Protein 1X22 (pdb70)

Solvent-accessible surface area: 4316 Å² total; per-residue (Å²): 112,198,131,91,89,162,56,120,135,154,48,48,54,52,121,34,128,34,122,166,50,124,92,112,55,61,56,62,108,72,60,130,66,163,62,106,125,153,70,129,206,197

Organism: Spodoptera litura (NCBI:txid69820)

Sequence (42 aa):
GKIPVKAIKKAGAAIGKGLRAINIASTAHDVYSFFKPKHKKKGKIPVKAIKKAGAAIGKGLRAINIASTAHDVYSFFKPKHKKKGKIPVKAIKKAGAAIGKGLRAINIASTAHDVYSFFKPKHKKKGKIPVKAIKKAGAAIGKGLRAINIASTAHDVYSFFKPKHKKKGKIPVKAIKKAGAAIGKGLRAINIASTAHDVYSFFKPKHKKKGKIPVKAIKKAGAAIGKGLRAINIASTAHDVYSFFKPKHKKKGKIPVKAIKKAGAAIGKGLRAINIASTAHDVYSFFKPKHKKKGKIPVKAIKKAGAAIGKGLRAINIASTAHDVYSFFKPKHKKKGKIPVKAIKKAGAAIGKGLRAINIASTAHDVYSFFKPKHKKKGKIPVKAIKKAGAAIGKGLRAINIASTAHDVYSFFKPKHKKKGKIPVKAIKKAGAAIGKGLRAINIASTAHDVYSFFKPKHKKKGKIPVKAIKKAGAAIGKGLRAINIASTAHDVYSFFKPKHKKKGKIPVKAIKKAGAAIGKGLRAINIASTAHDVYSFFKPKHKKKGKIPVKAIKKAGAAIGKGLRAINIASTAHDVYSFFKPKHKKKGKIPVKAIKKAGAAIGKGLRAINIASTAHDVYSFFKPKHKKKGKIPVKAIKKAGAAIGKGLRAINIASTAHDVYSFFKPKHKKKGKIPVKAIKKAGAAIGKGLRAINIASTAHDVYSFFKPKHKKKGKIPVKAIKKAGAAIGKGLRAINIASTAHDVYSFFKPKHKKKGKIPVKAIKKAGAAIGKGLRAINIASTAHDVYSFFKPKHKKKGKIPVKAIKKAGAAIGKGLRAINIASTAHDVYSFFKPKHKKK

Secondary structure (DSSP, 8-state):
--S-HHHHHHHHHHHHHHHHHHHHHHHHHHHHHHHTTS----

Radius of gyration: 17.51 Å; Cα contacts (8 Å, |Δi|>4): 0; chains: 1; bounding box: 55×18×18 Å

Structure (mmCIF, N/CA/C/O backbone):
data_1X22
#
_entry.id   1X22
#
loop_
_atom_site.group_PDB
_atom_site.id
_atom_site.type_symbol
_atom_site.label_atom_id
_atom_site.label_alt_id
_atom_site.label_comp_id
_atom_site.label_asym_id
_atom_site.label_entity_id
_atom_site.label_seq_id
_atom_site.pdbx_PDB_ins_code
_atom_site.Cartn_x
_atom_site.Cartn_y
_atom_site.Cartn_z
_atom_site.occupancy
_atom_site.B_iso_or_equiv
_atom_site.auth_seq_id
_atom_site.auth_comp_id
_atom_site.auth_asym_id
_atom_site.auth_atom_id
_atom_site.pdbx_PDB_model_num
ATOM 1 N N . GLY A 1 1 ? -25.403 -1.963 13.841 1.00 0.00 1 GLY A N 1
ATOM 2 C CA . GLY A 1 1 ? -26.628 -1.915 12.995 1.00 0.00 1 GLY A CA 1
ATOM 3 C C . GLY A 1 1 ? -26.326 -1.526 11.561 1.00 0.00 1 GLY A C 1
ATOM 4 O O . GLY A 1 1 ? -25.739 -2.305 10.811 1.00 0.00 1 GLY A O 1
ATOM 10 N N . LYS A 1 2 ? -26.726 -0.317 11.180 1.00 0.00 2 LYS A N 1
ATOM 11 C CA . LYS A 1 2 ? -26.494 0.173 9.826 1.00 0.00 2 LYS A CA 1
ATOM 12 C C . LYS A 1 2 ? -25.482 1.313 9.827 1.00 0.00 2 LYS A C 1
ATOM 13 O O . LYS A 1 2 ? -25.820 2.456 9.520 1.00 0.00 2 LYS A O 1
ATOM 32 N N . ILE A 1 3 ? -24.239 0.996 10.175 1.00 0.00 3 ILE A N 1
ATOM 33 C CA . ILE A 1 3 ? -23.180 1.995 10.217 1.00 0.00 3 ILE A CA 1
ATOM 34 C C . ILE A 1 3 ? -22.013 1.598 9.316 1.00 0.00 3 ILE A C 1
ATOM 35 O O . ILE A 1 3 ? -21.482 0.493 9.421 1.00 0.00 3 ILE A O 1
ATOM 51 N N . PRO A 1 4 ? -21.597 2.507 8.423 1.00 0.00 4 PRO A N 1
ATOM 52 C CA . PRO A 1 4 ? -20.486 2.262 7.503 1.00 0.00 4 PRO A CA 1
ATOM 53 C C . PRO A 1 4 ? -19.318 1.562 8.182 1.00 0.00 4 PRO A C 1
ATOM 54 O O . PRO A 1 4 ? -18.421 2.208 8.724 1.00 0.00 4 PRO A O 1
ATOM 65 N N . VAL A 1 5 ? -19.335 0.234 8.147 1.00 0.00 5 VAL A N 1
ATOM 66 C CA . VAL A 1 5 ? -18.276 -0.556 8.758 1.00 0.00 5 VAL A CA 1
ATOM 67 C C . VAL A 1 5 ? -17.013 -0.497 7.913 1.00 0.00 5 VAL A C 1
ATOM 68 O O . VAL A 1 5 ? -15.905 -0.386 8.438 1.00 0.00 5 VAL A O 1
ATOM 81 N N . LYS A 1 6 ? -17.192 -0.553 6.602 1.00 0.00 6 LYS A N 1
ATOM 82 C CA . LYS A 1 6 ? -16.065 -0.486 5.684 1.00 0.00 6 LYS A CA 1
ATOM 83 C C . LYS A 1 6 ? -15.489 0.924 5.672 1.00 0.00 6 LYS A C 1
ATOM 84 O O . LYS A 1 6 ? -14.409 1.162 5.131 1.00 0.00 6 LYS A O 1
ATOM 103 N N . ALA A 1 7 ? -16.215 1.855 6.288 1.00 0.00 7 ALA A N 1
ATOM 104 C CA . ALA A 1 7 ? -15.772 3.240 6.364 1.00 0.00 7 ALA A CA 1
ATOM 105 C C . ALA A 1 7 ? -14.949 3.457 7.621 1.00 0.00 7 ALA A C 1
ATOM 106 O O . ALA A 1 7 ? -13.904 4.106 7.593 1.00 0.00 7 ALA A O 1
ATOM 113 N N . ILE A 1 8 ? -15.425 2.891 8.723 1.00 0.00 8 ILE A N 1
ATOM 114 C CA . ILE A 1 8 ? -14.732 3.001 9.995 1.00 0.00 8 ILE A CA 1
ATOM 115 C C . ILE A 1 8 ? -13.400 2.272 9.929 1.00 0.00 8 ILE A C 1
ATOM 116 O O . ILE A 1 8 ? -12.425 2.673 10.565 1.00 0.00 8 ILE A O 1
ATOM 132 N N . LYS A 1 9 ? -13.362 1.207 9.134 1.00 0.00 9 LYS A N 1
ATOM 133 C CA . LYS A 1 9 ? -12.145 0.430 8.960 1.00 0.00 9 LYS A CA 1
ATOM 134 C C . LYS A 1 9 ? -11.165 1.201 8.090 1.00 0.00 9 LYS A C 1
ATOM 135 O O . LYS A 1 9 ? -10.025 1.461 8.485 1.00 0.00 9 LYS A O 1
ATOM 154 N N . LYS A 1 10 ? -11.624 1.586 6.906 1.00 0.00 10 LYS A N 1
ATOM 155 C CA . LYS A 1 10 ? -10.795 2.348 5.991 1.00 0.00 10 LYS A CA 1
ATOM 156 C C . LYS A 1 10 ? -10.286 3.602 6.688 1.00 0.00 10 LYS A C 1
ATOM 157 O O . LYS A 1 10 ? -9.230 4.134 6.344 1.00 0.00 10 LYS A O 1
ATOM 176 N N . ALA A 1 11 ? -11.043 4.062 7.685 1.00 0.00 11 ALA A N 1
ATOM 177 C CA . ALA A 1 11 ? -10.663 5.243 8.445 1.00 0.00 11 ALA A CA 1
ATOM 178 C C . ALA A 1 11 ? -9.385 4.982 9.219 1.00 0.00 11 ALA A C 1
ATOM 179 O O . ALA A 1 11 ? -8.411 5.725 9.098 1.00 0.00 11 ALA A O 1
ATOM 186 N N . GLY A 1 12 ? -9.380 3.902 9.991 1.00 0.00 12 GLY A N 1
ATOM 187 C CA . GLY A 1 12 ? -8.195 3.552 10.739 1.00 0.00 12 GLY A CA 1
ATOM 188 C C . GLY A 1 12 ? -7.034 3.269 9.811 1.00 0.00 12 GLY A C 1
ATOM 189 O O . GLY A 1 12 ? -5.884 3.186 10.242 1.00 0.00 12 GLY A O 1
ATOM 193 N N . ALA A 1 13 ? -7.344 3.122 8.522 1.00 0.00 13 ALA A N 1
ATOM 194 C CA . ALA A 1 13 ? -6.328 2.852 7.514 1.00 0.00 13 ALA A CA 1
ATOM 195 C C . ALA A 1 13 ? -5.680 4.145 7.032 1.00 0.00 13 ALA A C 1
ATOM 196 O O . ALA A 1 13 ? -4.496 4.169 6.697 1.00 0.00 13 ALA A O 1
ATOM 203 N N . ALA A 1 14 ? -6.463 5.219 7.007 1.00 0.00 14 ALA A N 1
ATOM 204 C CA . ALA A 1 14 ? -5.962 6.517 6.571 1.00 0.00 14 ALA A CA 1
ATOM 205 C C . ALA A 1 14 ? -5.026 7.113 7.614 1.00 0.00 14 ALA A C 1
ATOM 206 O O . ALA A 1 14 ? -4.034 7.762 7.278 1.00 0.00 14 ALA A O 1
ATOM 213 N N . ILE A 1 15 ? -5.342 6.883 8.884 1.00 0.00 15 ILE A N 1
ATOM 214 C CA . ILE A 1 15 ? -4.520 7.387 9.976 1.00 0.00 15 ILE A CA 1
ATOM 215 C C . ILE A 1 15 ? -3.280 6.521 10.149 1.00 0.00 15 ILE A C 1
ATOM 216 O O . ILE A 1 15 ? -2.198 7.017 10.466 1.00 0.00 15 ILE A O 1
ATOM 232 N N . GLY A 1 16 ? -3.444 5.221 9.923 1.00 0.00 16 GLY A N 1
ATOM 233 C CA . GLY A 1 16 ? -2.331 4.302 10.044 1.00 0.00 16 GLY A CA 1
ATOM 234 C C . GLY A 1 16 ? -1.396 4.390 8.857 1.00 0.00 16 GLY A C 1
ATOM 235 O O . GLY A 1 16 ? -0.186 4.213 8.994 1.00 0.00 16 GLY A O 1
ATOM 239 N N . LYS A 1 17 ? -1.959 4.675 7.685 1.00 0.00 17 LYS A N 1
ATOM 240 C CA . LYS A 1 17 ? -1.166 4.797 6.470 1.00 0.00 17 LYS A CA 1
ATOM 241 C C . LYS A 1 17 ? -0.367 6.094 6.485 1.00 0.00 17 LYS A C 1
ATOM 242 O O . LYS A 1 17 ? 0.724 6.171 5.920 1.00 0.00 17 LYS A O 1
ATOM 261 N N . GLY A 1 18 ? -0.912 7.109 7.150 1.00 0.00 18 GLY A N 1
ATOM 262 C CA . GLY A 1 18 ? -0.230 8.385 7.238 1.00 0.00 18 GLY A CA 1
ATOM 263 C C . GLY A 1 18 ? 1.033 8.293 8.068 1.00 0.00 18 GLY A C 1
ATOM 264 O O . GLY A 1 18 ? 2.114 8.664 7.610 1.00 0.00 18 GLY A O 1
ATOM 268 N N . LEU A 1 19 ? 0.895 7.786 9.290 1.00 0.00 19 LEU A N 1
ATOM 269 C CA . LEU A 1 19 ? 2.035 7.632 10.187 1.00 0.00 19 LEU A CA 1
ATOM 270 C C . LEU A 1 19 ? 2.968 6.543 9.675 1.00 0.00 19 LEU A C 1
ATOM 271 O O . LEU A 1 19 ? 4.187 6.633 9.825 1.00 0.00 19 LEU A O 1
ATOM 287 N N . ARG A 1 20 ? 2.386 5.517 9.060 1.00 0.00 20 ARG A N 1
ATOM 288 C CA . ARG A 1 20 ? 3.167 4.415 8.516 1.00 0.00 20 ARG A CA 1
ATOM 289 C C . ARG A 1 20 ? 4.056 4.905 7.379 1.00 0.00 20 ARG A C 1
ATOM 290 O O . ARG A 1 20 ? 5.249 4.607 7.337 1.00 0.00 20 ARG A O 1
ATOM 311 N N . ALA A 1 21 ? 3.464 5.664 6.460 1.00 0.00 21 ALA A N 1
ATOM 312 C CA . ALA A 1 21 ? 4.200 6.201 5.323 1.00 0.00 21 ALA A CA 1
ATOM 313 C C . ALA A 1 21 ? 5.415 6.994 5.786 1.00 0.00 21 ALA A C 1
ATOM 314 O O . ALA A 1 21 ? 6.498 6.882 5.212 1.00 0.00 21 ALA A O 1
ATOM 321 N N . ILE A 1 22 ? 5.232 7.794 6.832 1.00 0.00 22 ILE A N 1
ATOM 322 C CA . ILE A 1 22 ? 6.320 8.597 7.369 1.00 0.00 22 ILE A CA 1
ATOM 323 C C . ILE A 1 22 ? 7.291 7.720 8.156 1.00 0.00 22 ILE A C 1
ATOM 324 O O . ILE A 1 22 ? 8.471 8.045 8.288 1.00 0.00 22 ILE A O 1
ATOM 340 N N . ASN A 1 23 ? 6.785 6.600 8.658 1.00 0.00 23 ASN A N 1
ATOM 341 C CA . ASN A 1 23 ? 7.607 5.665 9.411 1.00 0.00 23 ASN A CA 1
ATOM 342 C C . ASN A 1 23 ? 8.566 4.948 8.472 1.00 0.00 23 ASN A C 1
ATOM 343 O O . ASN A 1 23 ? 9.783 5.092 8.584 1.00 0.00 23 ASN A O 1
ATOM 354 N N . ILE A 1 24 ? 8.006 4.188 7.535 1.00 0.00 24 ILE A N 1
ATOM 355 C CA . ILE A 1 24 ? 8.806 3.457 6.568 1.00 0.00 24 ILE A CA 1
ATOM 356 C C . ILE A 1 24 ? 9.800 4.373 5.870 1.00 0.00 24 ILE A C 1
ATOM 357 O O . ILE A 1 24 ? 10.903 3.952 5.523 1.00 0.00 24 ILE A O 1
ATOM 373 N N . ALA A 1 25 ? 9.411 5.627 5.666 1.00 0.00 25 ALA A N 1
ATOM 374 C CA . ALA A 1 25 ? 10.289 6.585 5.010 1.00 0.00 25 ALA A CA 1
ATOM 375 C C . ALA A 1 25 ? 11.446 6.963 5.920 1.00 0.00 25 ALA A C 1
ATOM 376 O O . ALA A 1 25 ? 12.606 6.932 5.511 1.00 0.00 25 ALA A O 1
ATOM 383 N N . SER A 1 26 ? 11.124 7.302 7.160 1.00 0.00 26 SER A N 1
ATOM 384 C CA . SER A 1 26 ? 12.142 7.667 8.130 1.00 0.00 26 SER A CA 1
ATOM 385 C C . SER A 1 26 ? 13.012 6.458 8.464 1.00 0.00 26 SER A C 1
ATOM 386 O O . SER A 1 26 ? 14.041 6.587 9.128 1.00 0.00 26 SER A O 1
ATOM 394 N N . THR A 1 27 ? 12.590 5.280 8.002 1.00 0.00 27 THR A N 1
ATOM 395 C CA . THR A 1 27 ? 13.335 4.050 8.257 1.00 0.00 27 THR A CA 1
ATOM 396 C C . THR A 1 27 ? 14.334 3.763 7.140 1.00 0.00 27 THR A C 1
ATOM 397 O O . THR A 1 27 ? 15.372 3.143 7.369 1.00 0.00 27 THR A O 1
ATOM 408 N N . ALA A 1 28 ? 14.011 4.204 5.929 1.00 0.00 28 ALA A N 1
ATOM 409 C CA . ALA A 1 28 ? 14.879 3.980 4.779 1.00 0.00 28 ALA A CA 1
ATOM 410 C C . ALA A 1 28 ? 16.214 4.694 4.936 1.00 0.00 28 ALA A C 1
ATOM 411 O O . ALA A 1 28 ? 17.267 4.126 4.652 1.00 0.00 28 ALA A O 1
ATOM 418 N N . HIS A 1 29 ? 16.168 5.939 5.388 1.00 0.00 29 HIS A N 1
ATOM 419 C CA . HIS A 1 29 ? 17.383 6.720 5.580 1.00 0.00 29 HIS A CA 1
ATOM 420 C C . HIS A 1 29 ? 18.175 6.190 6.769 1.00 0.00 29 HIS A C 1
ATOM 421 O O . HIS A 1 29 ? 19.405 6.168 6.752 1.00 0.00 29 HIS A O 1
ATOM 436 N N . ASP A 1 30 ? 17.456 5.756 7.800 1.00 0.00 30 ASP A N 1
ATOM 437 C CA . ASP A 1 30 ? 18.085 5.218 8.999 1.00 0.00 30 ASP A CA 1
ATOM 438 C C . ASP A 1 30 ? 18.700 3.856 8.713 1.00 0.00 30 ASP A C 1
ATOM 439 O O . ASP A 1 30 ? 19.794 3.545 9.183 1.00 0.00 30 ASP A O 1
ATOM 448 N N . VAL A 1 31 ? 17.991 3.052 7.934 1.00 0.00 31 VAL A N 1
ATOM 449 C CA . VAL A 1 31 ? 18.468 1.727 7.577 1.00 0.00 31 VAL A CA 1
ATOM 450 C C . VAL A 1 31 ? 19.559 1.824 6.521 1.00 0.00 31 VAL A C 1
ATOM 451 O O . VAL A 1 31 ? 20.583 1.146 6.605 1.00 0.00 31 VAL A O 1
ATOM 464 N N . TYR A 1 32 ? 19.340 2.689 5.539 1.00 0.00 32 TYR A N 1
ATOM 465 C CA . TYR A 1 32 ? 20.312 2.899 4.476 1.00 0.00 32 TYR A CA 1
ATOM 466 C C . TYR A 1 32 ? 21.597 3.476 5.057 1.00 0.00 32 TYR A C 1
ATOM 467 O O . TYR A 1 32 ? 22.664 3.396 4.448 1.00 0.00 32 TYR A O 1
ATOM 485 N N . SER A 1 33 ? 21.478 4.051 6.250 1.00 0.00 33 SER A N 1
ATOM 486 C CA . SER A 1 33 ? 22.617 4.638 6.941 1.00 0.00 33 SER A CA 1
ATOM 487 C C . SER A 1 33 ? 23.502 3.549 7.529 1.00 0.00 33 SER A C 1
ATOM 488 O O . SER A 1 33 ? 24.659 3.396 7.138 1.00 0.00 33 SER A O 1
ATOM 496 N N . PHE A 1 34 ? 22.943 2.781 8.455 1.00 0.00 34 PHE A N 1
ATOM 497 C CA . PHE A 1 34 ? 23.679 1.688 9.078 1.00 0.00 34 PHE A CA 1
ATOM 498 C C . PHE A 1 34 ? 23.877 0.557 8.074 1.00 0.00 34 PHE A C 1
ATOM 499 O O . PHE A 1 34 ? 24.592 -0.410 8.337 1.00 0.00 34 PHE A O 1
ATOM 516 N N . PHE A 1 35 ? 23.228 0.691 6.920 1.00 0.00 35 PHE A N 1
ATOM 517 C CA . PHE A 1 35 ? 23.310 -0.306 5.860 1.00 0.00 35 PHE A CA 1
ATOM 518 C C . PHE A 1 35 ? 24.758 -0.609 5.481 1.00 0.00 35 PHE A C 1
ATOM 519 O O . PHE A 1 35 ? 25.356 -1.538 6.017 1.00 0.00 35 PHE A O 1
ATOM 536 N N . LYS A 1 36 ? 25.299 0.181 4.547 1.00 0.00 36 LYS A N 1
ATOM 537 C CA . LYS A 1 36 ? 26.674 0.024 4.053 1.00 0.00 36 LYS A CA 1
ATOM 538 C C . LYS A 1 36 ? 27.333 -1.273 4.529 1.00 0.00 36 LYS A C 1
ATOM 539 O O . LYS A 1 36 ? 27.472 -2.221 3.756 1.00 0.00 36 LYS A O 1
ATOM 558 N N . PRO A 1 37 ? 27.752 -1.336 5.806 1.00 0.00 37 PRO A N 1
ATOM 559 C CA . PRO A 1 37 ? 28.397 -2.524 6.358 1.00 0.00 37 PRO A CA 1
ATOM 560 C C . PRO A 1 37 ? 27.676 -3.810 5.972 1.00 0.00 37 PRO A C 1
ATOM 561 O O . PRO A 1 37 ? 28.298 -4.860 5.807 1.00 0.00 37 PRO A O 1
ATOM 572 N N . LYS A 1 38 ? 26.357 -3.723 5.848 1.00 0.00 38 LYS A N 1
ATOM 573 C CA . LYS A 1 38 ? 25.541 -4.880 5.500 1.00 0.00 38 LYS A CA 1
ATOM 574 C C . LYS A 1 38 ? 25.215 -4.916 4.010 1.00 0.00 38 LYS A C 1
ATOM 575 O O . LYS A 1 38 ? 25.763 -5.728 3.266 1.00 0.00 38 LYS A O 1
ATOM 594 N N . HIS A 1 39 ? 24.309 -4.043 3.587 1.00 0.00 39 HIS A N 1
ATOM 595 C CA . HIS A 1 39 ? 23.898 -3.989 2.189 1.00 0.00 39 HIS A CA 1
ATOM 596 C C . HIS A 1 39 ? 23.658 -5.394 1.647 1.00 0.00 39 HIS A C 1
ATOM 597 O O . HIS A 1 39 ? 23.649 -6.366 2.401 1.00 0.00 39 HIS A O 1
ATOM 612 N N . LYS A 1 40 ? 23.461 -5.498 0.337 1.00 0.00 40 LYS A N 1
ATOM 613 C CA . LYS A 1 40 ? 23.217 -6.791 -0.294 1.00 0.00 40 LYS A CA 1
ATOM 614 C C . LYS A 1 40 ? 24.508 -7.387 -0.842 1.00 0.00 40 LYS A C 1
ATOM 615 O O . LYS A 1 40 ? 25.561 -6.749 -0.810 1.00 0.00 40 LYS A O 1
ATOM 634 N N . LYS A 1 41 ? 24.420 -8.615 -1.342 1.00 0.00 41 LYS A N 1
ATOM 635 C CA . LYS A 1 41 ? 25.581 -9.298 -1.896 1.00 0.00 41 LYS A CA 1
ATOM 636 C C . LYS A 1 41 ? 26.255 -8.451 -2.971 1.00 0.00 41 LYS A C 1
ATOM 637 O O . LYS A 1 41 ? 27.473 -8.503 -3.142 1.00 0.00 41 LYS A O 1
ATOM 656 N N . LYS A 1 42 ? 25.456 -7.670 -3.693 1.00 0.00 42 LYS A N 1
ATOM 657 C CA . LYS A 1 42 ? 25.980 -6.813 -4.752 1.00 0.00 42 LYS A CA 1
ATOM 658 C C . LYS A 1 42 ? 25.831 -5.340 -4.382 1.00 0.00 42 LYS A C 1
ATOM 659 O O . LYS A 1 42 ? 25.266 -5.055 -3.304 1.00 0.00 42 LYS A O 1
ATOM 679 N N . GLY A 1 1 ? -31.789 4.628 10.969 1.00 0.00 1 GLY A N 2
ATOM 680 C CA . GLY A 1 1 ? -30.606 5.450 11.349 1.00 0.00 1 GLY A CA 2
ATOM 681 C C . GLY A 1 1 ? -29.296 4.765 11.010 1.00 0.00 1 GLY A C 2
ATOM 682 O O . GLY A 1 1 ? -29.289 3.646 10.497 1.00 0.00 1 GLY A O 2
ATOM 688 N N . LYS A 1 2 ? -28.183 5.436 11.296 1.00 0.00 2 LYS A N 2
ATOM 689 C CA . LYS A 1 2 ? -26.865 4.880 11.011 1.00 0.00 2 LYS A CA 2
ATOM 690 C C . LYS A 1 2 ? -25.760 5.860 11.398 1.00 0.00 2 LYS A C 2
ATOM 691 O O . LYS A 1 2 ? -25.965 7.074 11.397 1.00 0.00 2 LYS A O 2
ATOM 710 N N . ILE A 1 3 ? -24.591 5.323 11.736 1.00 0.00 3 ILE A N 2
ATOM 711 C CA . ILE A 1 3 ? -23.458 6.143 12.133 1.00 0.00 3 ILE A CA 2
ATOM 712 C C . ILE A 1 3 ? -22.303 6.013 11.140 1.00 0.00 3 ILE A C 2
ATOM 713 O O . ILE A 1 3 ? -22.265 5.085 10.332 1.00 0.00 3 ILE A O 2
ATOM 729 N N . PRO A 1 4 ? -21.352 6.958 11.184 1.00 0.00 4 PRO A N 2
ATOM 730 C CA . PRO A 1 4 ? -20.192 6.971 10.285 1.00 0.00 4 PRO A CA 2
ATOM 731 C C . PRO A 1 4 ? -19.172 5.885 10.608 1.00 0.00 4 PRO A C 2
ATOM 732 O O . PRO A 1 4 ? -18.003 6.177 10.865 1.00 0.00 4 PRO A O 2
ATOM 743 N N . VAL A 1 5 ? -19.609 4.632 10.579 1.00 0.00 5 VAL A N 2
ATOM 744 C CA . VAL A 1 5 ? -18.715 3.517 10.855 1.00 0.00 5 VAL A CA 2
ATOM 745 C C . VAL A 1 5 ? -17.840 3.224 9.646 1.00 0.00 5 VAL A C 2
ATOM 746 O O . VAL A 1 5 ? -16.697 2.788 9.781 1.00 0.00 5 VAL A O 2
ATOM 759 N N . LYS A 1 6 ? -18.378 3.483 8.461 1.00 0.00 6 LYS A N 2
ATOM 760 C CA . LYS A 1 6 ? -17.635 3.264 7.230 1.00 0.00 6 LYS A CA 2
ATOM 761 C C . LYS A 1 6 ? -16.430 4.191 7.184 1.00 0.00 6 LYS A C 2
ATOM 762 O O . LYS A 1 6 ? -15.477 3.958 6.442 1.00 0.00 6 LYS A O 2
ATOM 781 N N . ALA A 1 7 ? -16.476 5.238 8.002 1.00 0.00 7 ALA A N 2
ATOM 782 C CA . ALA A 1 7 ? -15.382 6.195 8.074 1.00 0.00 7 ALA A CA 2
ATOM 783 C C . ALA A 1 7 ? -14.381 5.755 9.127 1.00 0.00 7 ALA A C 2
ATOM 784 O O . ALA A 1 7 ? -13.170 5.878 8.945 1.00 0.00 7 ALA A O 2
ATOM 791 N N . ILE A 1 8 ? -14.901 5.227 10.228 1.00 0.00 8 ILE A N 2
ATOM 792 C CA . ILE A 1 8 ? -14.054 4.752 11.307 1.00 0.00 8 ILE A CA 2
ATOM 793 C C . ILE A 1 8 ? -13.312 3.493 10.881 1.00 0.00 8 ILE A C 2
ATOM 794 O O . ILE A 1 8 ? -12.156 3.285 11.251 1.00 0.00 8 ILE A O 2
ATOM 810 N N . LYS A 1 9 ? -13.974 2.663 10.078 1.00 0.00 9 LYS A N 2
ATOM 811 C CA . LYS A 1 9 ? -13.359 1.441 9.586 1.00 0.00 9 LYS A CA 2
ATOM 812 C C . LYS A 1 9 ? -12.391 1.774 8.461 1.00 0.00 9 LYS A C 2
ATOM 813 O O . LYS A 1 9 ? -11.236 1.341 8.463 1.00 0.00 9 LYS A O 2
ATOM 832 N N . LYS A 1 10 ? -12.864 2.569 7.511 1.00 0.00 10 LYS A N 2
ATOM 833 C CA . LYS A 1 10 ? -12.034 2.982 6.394 1.00 0.00 10 LYS A CA 2
ATOM 834 C C . LYS A 1 10 ? -10.799 3.700 6.912 1.00 0.00 10 LYS A C 2
ATOM 835 O O . LYS A 1 10 ? -9.760 3.725 6.254 1.00 0.00 10 LYS A O 2
ATOM 854 N N . ALA A 1 11 ? -10.917 4.274 8.108 1.00 0.00 11 ALA A N 2
ATOM 855 C CA . ALA A 1 11 ? -9.801 4.976 8.716 1.00 0.00 11 ALA A CA 2
ATOM 856 C C . ALA A 1 11 ? -8.720 3.990 9.111 1.00 0.00 11 ALA A C 2
ATOM 857 O O . ALA A 1 11 ? -7.570 4.127 8.705 1.00 0.00 11 ALA A O 2
ATOM 864 N N . GLY A 1 12 ? -9.097 2.976 9.877 1.00 0.00 12 GLY A N 2
ATOM 865 C CA . GLY A 1 12 ? -8.128 1.975 10.265 1.00 0.00 12 GLY A CA 2
ATOM 866 C C . GLY A 1 12 ? -7.404 1.441 9.050 1.00 0.00 12 GLY A C 2
ATOM 867 O O . GLY A 1 12 ? -6.291 0.919 9.151 1.00 0.00 12 GLY A O 2
ATOM 871 N N . ALA A 1 13 ? -8.042 1.591 7.889 1.00 0.00 13 ALA A N 2
ATOM 872 C CA . ALA A 1 13 ? -7.461 1.135 6.633 1.00 0.00 13 ALA A CA 2
ATOM 873 C C . ALA A 1 13 ? -6.449 2.145 6.111 1.00 0.00 13 ALA A C 2
ATOM 874 O O . ALA A 1 13 ? -5.242 1.898 6.128 1.00 0.00 13 ALA A O 2
ATOM 881 N N . ALA A 1 14 ? -6.947 3.288 5.655 1.00 0.00 14 ALA A N 2
ATOM 882 C CA . ALA A 1 14 ? -6.084 4.338 5.138 1.00 0.00 14 ALA A CA 2
ATOM 883 C C . ALA A 1 14 ? -4.997 4.673 6.148 1.00 0.00 14 ALA A C 2
ATOM 884 O O . ALA A 1 14 ? -3.931 5.175 5.791 1.00 0.00 14 ALA A O 2
ATOM 891 N N . ILE A 1 15 ? -5.274 4.375 7.412 1.00 0.00 15 ILE A N 2
ATOM 892 C CA . ILE A 1 15 ? -4.321 4.626 8.481 1.00 0.00 15 ILE A CA 2
ATOM 893 C C . ILE A 1 15 ? -3.106 3.729 8.315 1.00 0.00 15 ILE A C 2
ATOM 894 O O . ILE A 1 15 ? -1.985 4.208 8.145 1.00 0.00 15 ILE A O 2
ATOM 910 N N . GLY A 1 16 ? -3.337 2.423 8.344 1.00 0.00 16 GLY A N 2
ATOM 911 C CA . GLY A 1 16 ? -2.245 1.488 8.173 1.00 0.00 16 GLY A CA 2
ATOM 912 C C . GLY A 1 16 ? -1.337 1.907 7.036 1.00 0.00 16 GLY A C 2
ATOM 913 O O . GLY A 1 16 ? -0.116 1.762 7.117 1.00 0.00 16 GLY A O 2
ATOM 917 N N . LYS A 1 17 ? -1.938 2.444 5.976 1.00 0.00 17 LYS A N 2
ATOM 918 C CA . LYS A 1 17 ? -1.179 2.904 4.820 1.00 0.00 17 LYS A CA 2
ATOM 919 C C . LYS A 1 17 ? -0.436 4.189 5.153 1.00 0.00 17 LYS A C 2
ATOM 920 O O . LYS A 1 17 ? 0.768 4.301 4.924 1.00 0.00 17 LYS A O 2
ATOM 939 N N . GLY A 1 18 ? -1.162 5.152 5.706 1.00 0.00 18 GLY A N 2
ATOM 940 C CA . GLY A 1 18 ? -0.553 6.414 6.078 1.00 0.00 18 GLY A CA 2
ATOM 941 C C . GLY A 1 18 ? 0.622 6.214 7.012 1.00 0.00 18 GLY A C 2
ATOM 942 O O . GLY A 1 18 ? 1.735 6.662 6.729 1.00 0.00 18 GLY A O 2
ATOM 946 N N . LEU A 1 19 ? 0.380 5.523 8.121 1.00 0.00 19 LEU A N 2
ATOM 947 C CA . LEU A 1 19 ? 1.432 5.250 9.088 1.00 0.00 19 LEU A CA 2
ATOM 948 C C . LEU A 1 19 ? 2.535 4.430 8.431 1.00 0.00 19 LEU A C 2
ATOM 949 O O . LEU A 1 19 ? 3.685 4.447 8.869 1.00 0.00 19 LEU A O 2
ATOM 965 N N . ARG A 1 20 ? 2.169 3.720 7.367 1.00 0.00 20 ARG A N 2
ATOM 966 C CA . ARG A 1 20 ? 3.119 2.898 6.629 1.00 0.00 20 ARG A CA 2
ATOM 967 C C . ARG A 1 20 ? 4.205 3.769 6.012 1.00 0.00 20 ARG A C 2
ATOM 968 O O . ARG A 1 20 ? 5.396 3.533 6.216 1.00 0.00 20 ARG A O 2
ATOM 989 N N . ALA A 1 21 ? 3.785 4.784 5.262 1.00 0.00 21 ALA A N 2
ATOM 990 C CA . ALA A 1 21 ? 4.722 5.698 4.624 1.00 0.00 21 ALA A CA 2
ATOM 991 C C . ALA A 1 21 ? 5.680 6.286 5.652 1.00 0.00 21 ALA A C 2
ATOM 992 O O . ALA A 1 21 ? 6.887 6.362 5.421 1.00 0.00 21 ALA A O 2
ATOM 999 N N . ILE A 1 22 ? 5.131 6.693 6.794 1.00 0.00 22 ILE A N 2
ATOM 1000 C CA . ILE A 1 22 ? 5.938 7.266 7.863 1.00 0.00 22 ILE A CA 2
ATOM 1001 C C . ILE A 1 22 ? 6.940 6.245 8.388 1.00 0.00 22 ILE A C 2
ATOM 1002 O O . ILE A 1 22 ? 8.073 6.589 8.730 1.00 0.00 22 ILE A O 2
ATOM 1018 N N . ASN A 1 23 ? 6.522 4.985 8.438 1.00 0.00 23 ASN A N 2
ATOM 1019 C CA . ASN A 1 23 ? 7.389 3.913 8.906 1.00 0.00 23 ASN A CA 2
ATOM 1020 C C . ASN A 1 23 ? 8.563 3.735 7.951 1.00 0.00 23 ASN A C 2
ATOM 1021 O O . ASN A 1 23 ? 9.721 3.921 8.327 1.00 0.00 23 ASN A O 2
ATOM 1032 N N . ILE A 1 24 ? 8.251 3.386 6.707 1.00 0.00 24 ILE A N 2
ATOM 1033 C CA . ILE A 1 24 ? 9.276 3.197 5.690 1.00 0.00 24 ILE A CA 2
ATOM 1034 C C . ILE A 1 24 ? 10.097 4.467 5.519 1.00 0.00 24 ILE A C 2
ATOM 1035 O O . ILE A 1 24 ? 11.274 4.416 5.163 1.00 0.00 24 ILE A O 2
ATOM 1051 N N . ALA A 1 25 ? 9.468 5.611 5.781 1.00 0.00 25 ALA A N 2
ATOM 1052 C CA . ALA A 1 25 ? 10.147 6.893 5.663 1.00 0.00 25 ALA A CA 2
ATOM 1053 C C . ALA A 1 25 ? 11.148 7.074 6.793 1.00 0.00 25 ALA A C 2
ATOM 1054 O O . ALA A 1 25 ? 12.300 7.445 6.563 1.00 0.00 25 ALA A O 2
ATOM 1061 N N . SER A 1 26 ? 10.708 6.791 8.012 1.00 0.00 26 SER A N 2
ATOM 1062 C CA . SER A 1 26 ? 11.576 6.903 9.172 1.00 0.00 26 SER A CA 2
ATOM 1063 C C . SER A 1 26 ? 12.652 5.824 9.129 1.00 0.00 26 SER A C 2
ATOM 1064 O O . SER A 1 26 ? 13.577 5.819 9.940 1.00 0.00 26 SER A O 2
ATOM 1072 N N . THR A 1 27 ? 12.525 4.908 8.169 1.00 0.00 27 THR A N 2
ATOM 1073 C CA . THR A 1 27 ? 13.488 3.825 8.014 1.00 0.00 27 THR A CA 2
ATOM 1074 C C . THR A 1 27 ? 14.612 4.232 7.070 1.00 0.00 27 THR A C 2
ATOM 1075 O O . THR A 1 27 ? 15.790 4.115 7.404 1.00 0.00 27 THR A O 2
ATOM 1086 N N . ALA A 1 28 ? 14.237 4.710 5.887 1.00 0.00 28 ALA A N 2
ATOM 1087 C CA . ALA A 1 28 ? 15.210 5.134 4.887 1.00 0.00 28 ALA A CA 2
ATOM 1088 C C . ALA A 1 28 ? 16.435 5.765 5.538 1.00 0.00 28 ALA A C 2
ATOM 1089 O O . ALA A 1 28 ? 17.517 5.177 5.554 1.00 0.00 28 ALA A O 2
ATOM 1096 N N . HIS A 1 29 ? 16.256 6.966 6.071 1.00 0.00 29 HIS A N 2
ATOM 1097 C CA . HIS A 1 29 ? 17.346 7.682 6.722 1.00 0.00 29 HIS A CA 2
ATOM 1098 C C . HIS A 1 29 ? 18.113 6.762 7.663 1.00 0.00 29 HIS A C 2
ATOM 1099 O O . HIS A 1 29 ? 19.343 6.799 7.718 1.00 0.00 29 HIS A O 2
ATOM 1114 N N . ASP A 1 30 ? 17.380 5.934 8.399 1.00 0.00 30 ASP A N 2
ATOM 1115 C CA . ASP A 1 30 ? 17.992 5.001 9.335 1.00 0.00 30 ASP A CA 2
ATOM 1116 C C . ASP A 1 30 ? 18.887 4.010 8.602 1.00 0.00 30 ASP A C 2
ATOM 1117 O O . ASP A 1 30 ? 19.997 3.714 9.045 1.00 0.00 30 ASP A O 2
ATOM 1126 N N . VAL A 1 31 ? 18.398 3.503 7.478 1.00 0.00 31 VAL A N 2
ATOM 1127 C CA . VAL A 1 31 ? 19.153 2.547 6.678 1.00 0.00 31 VAL A CA 2
ATOM 1128 C C . VAL A 1 31 ? 20.497 3.125 6.263 1.00 0.00 31 VAL A C 2
ATOM 1129 O O . VAL A 1 31 ? 21.531 2.782 6.834 1.00 0.00 31 VAL A O 2
ATOM 1142 N N . TYR A 1 32 ? 20.478 4.011 5.274 1.00 0.00 32 TYR A N 2
ATOM 1143 C CA . TYR A 1 32 ? 21.703 4.640 4.798 1.00 0.00 32 TYR A CA 2
ATOM 1144 C C . TYR A 1 32 ? 22.622 4.940 5.976 1.00 0.00 32 TYR A C 2
ATOM 1145 O O . TYR A 1 32 ? 23.846 4.916 5.851 1.00 0.00 32 TYR A O 2
ATOM 1163 N N . SER A 1 33 ? 22.010 5.212 7.124 1.00 0.00 33 SER A N 2
ATOM 1164 C CA . SER A 1 33 ? 22.748 5.508 8.344 1.00 0.00 33 SER A CA 2
ATOM 1165 C C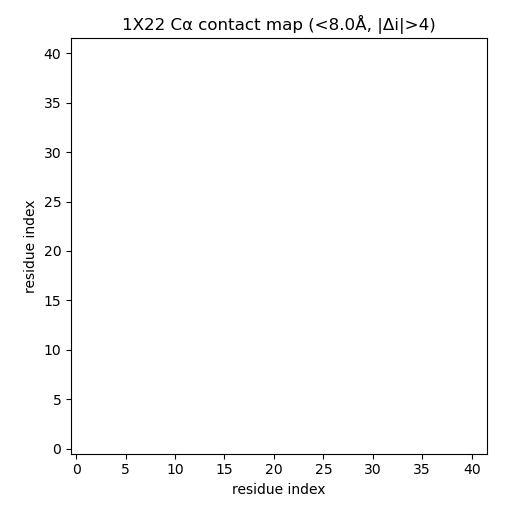 . SER A 1 33 ? 23.628 4.331 8.745 1.00 0.00 33 SER A C 2
ATOM 1166 O O . SER A 1 33 ? 24.856 4.425 8.733 1.00 0.00 33 SER A O 2
ATOM 1174 N N . PHE A 1 34 ? 22.989 3.220 9.093 1.00 0.00 34 PHE A N 2
ATOM 1175 C CA . PHE A 1 34 ? 23.711 2.016 9.491 1.00 0.00 34 PHE A CA 2
ATOM 1176 C C . PHE A 1 34 ? 23.985 1.139 8.276 1.00 0.00 34 PHE A C 2
ATOM 1177 O O . PHE A 1 34 ? 24.167 -0.072 8.395 1.00 0.00 34 PHE A O 2
ATOM 1194 N N . PHE A 1 35 ? 24.009 1.765 7.106 1.00 0.00 35 PHE A N 2
ATOM 1195 C CA . PHE A 1 35 ? 24.254 1.050 5.859 1.00 0.00 35 PHE A CA 2
ATOM 1196 C C . PHE A 1 35 ? 25.733 1.054 5.497 1.00 0.00 35 PHE A C 2
ATOM 1197 O O . PHE A 1 35 ? 26.323 0.005 5.247 1.00 0.00 35 PHE A O 2
ATOM 1214 N N . LYS A 1 36 ? 26.328 2.239 5.464 1.00 0.00 36 LYS A N 2
ATOM 1215 C CA . LYS A 1 36 ? 27.739 2.375 5.123 1.00 0.00 36 LYS A CA 2
ATOM 1216 C C . LYS A 1 36 ? 28.607 1.373 5.891 1.00 0.00 36 LYS A C 2
ATOM 1217 O O . LYS A 1 36 ? 29.600 0.877 5.360 1.00 0.00 36 LYS A O 2
ATOM 1236 N N . PRO A 1 37 ? 28.251 1.053 7.151 1.00 0.00 37 PRO A N 2
ATOM 1237 C CA . PRO A 1 37 ? 29.007 0.109 7.970 1.00 0.00 37 PRO A CA 2
ATOM 1238 C C . PRO A 1 37 ? 28.664 -1.340 7.646 1.00 0.00 37 PRO A C 2
ATOM 1239 O O . PRO A 1 37 ? 29.108 -2.260 8.333 1.00 0.00 37 PRO A O 2
ATOM 1250 N N . LYS A 1 38 ? 27.866 -1.542 6.599 1.00 0.00 38 LYS A N 2
ATOM 1251 C CA . LYS A 1 38 ? 27.466 -2.888 6.201 1.00 0.00 38 LYS A CA 2
ATOM 1252 C C . LYS A 1 38 ? 27.236 -2.982 4.695 1.00 0.00 38 LYS A C 2
ATOM 1253 O O . LYS A 1 38 ? 27.874 -3.782 4.011 1.00 0.00 38 LYS A O 2
ATOM 1272 N N . HIS A 1 39 ? 26.319 -2.167 4.185 1.00 0.00 39 HIS A N 2
ATOM 1273 C CA . HIS A 1 39 ? 26.001 -2.165 2.761 1.00 0.00 39 HIS A CA 2
ATOM 1274 C C . HIS A 1 39 ? 26.062 -3.578 2.184 1.00 0.00 39 HIS A C 2
ATOM 1275 O O . HIS A 1 39 ? 25.068 -4.304 2.195 1.00 0.00 39 HIS A O 2
ATOM 1290 N N . LYS A 1 40 ? 27.232 -3.961 1.681 1.00 0.00 40 LYS A N 2
ATOM 1291 C CA . LYS A 1 40 ? 27.417 -5.285 1.101 1.00 0.00 40 LYS A CA 2
ATOM 1292 C C . LYS A 1 40 ? 28.709 -5.923 1.601 1.00 0.00 40 LYS A C 2
ATOM 1293 O O . LYS A 1 40 ? 29.694 -6.010 0.868 1.00 0.00 40 LYS A O 2
ATOM 1312 N N . LYS A 1 41 ? 28.697 -6.369 2.853 1.00 0.00 41 LYS A N 2
ATOM 1313 C CA . LYS A 1 41 ? 29.868 -6.999 3.451 1.00 0.00 41 LYS A CA 2
ATOM 1314 C C . LYS A 1 41 ? 29.487 -8.304 4.145 1.00 0.00 41 LYS A C 2
ATOM 1315 O O . LYS A 1 41 ? 29.347 -8.350 5.366 1.00 0.00 41 LYS A O 2
ATOM 1334 N N . LYS A 1 42 ? 29.322 -9.360 3.356 1.00 0.00 42 LYS A N 2
ATOM 1335 C CA . LYS A 1 42 ? 28.957 -10.667 3.893 1.00 0.00 42 LYS A CA 2
ATOM 1336 C C . LYS A 1 42 ? 30.127 -11.292 4.646 1.00 0.00 42 LYS A C 2
ATOM 1337 O O . LYS A 1 42 ? 29.968 -12.423 5.151 1.00 0.00 42 LYS A O 2
ATOM 1357 N N . GLY A 1 1 ? -22.168 11.563 14.181 1.00 0.00 1 GLY A N 3
ATOM 1358 C CA . GLY A 1 1 ? -20.938 11.275 14.968 1.00 0.00 1 GLY A CA 3
ATOM 1359 C C . GLY A 1 1 ? -20.001 10.323 14.252 1.00 0.00 1 GLY A C 3
ATOM 1360 O O . GLY A 1 1 ? -19.880 10.362 13.028 1.00 0.00 1 GLY A O 3
ATOM 1366 N N . LYS A 1 2 ? -19.335 9.465 15.019 1.00 0.00 2 LYS A N 3
ATOM 1367 C CA . LYS A 1 2 ? -18.403 8.497 14.453 1.00 0.00 2 LYS A CA 3
ATOM 1368 C C . LYS A 1 2 ? -18.763 7.079 14.885 1.00 0.00 2 LYS A C 3
ATOM 1369 O O . LYS A 1 2 ? -17.926 6.351 15.419 1.00 0.00 2 LYS A O 3
ATOM 1388 N N . ILE A 1 3 ? -20.014 6.696 14.654 1.00 0.00 3 ILE A N 3
ATOM 1389 C CA . ILE A 1 3 ? -20.489 5.368 15.023 1.00 0.00 3 ILE A CA 3
ATOM 1390 C C . ILE A 1 3 ? -20.295 4.366 13.889 1.00 0.00 3 ILE A C 3
ATOM 1391 O O . ILE A 1 3 ? -19.880 3.229 14.118 1.00 0.00 3 ILE A O 3
ATOM 1407 N N . PRO A 1 4 ? -20.594 4.774 12.646 1.00 0.00 4 PRO A N 3
ATOM 1408 C CA . PRO A 1 4 ? -20.453 3.905 11.475 1.00 0.00 4 PRO A CA 3
ATOM 1409 C C . PRO A 1 4 ? -19.125 3.162 11.453 1.00 0.00 4 PRO A C 3
ATOM 1410 O O . PRO A 1 4 ? -18.092 3.724 11.086 1.00 0.00 4 PRO A O 3
ATOM 1421 N N . VAL A 1 5 ? -19.161 1.891 11.842 1.00 0.00 5 VAL A N 3
ATOM 1422 C CA . VAL A 1 5 ? -17.962 1.070 11.860 1.00 0.00 5 VAL A CA 3
ATOM 1423 C C . VAL A 1 5 ? -17.280 1.095 10.504 1.00 0.00 5 VAL A C 3
ATOM 1424 O O . VAL A 1 5 ? -16.053 1.121 10.413 1.00 0.00 5 VAL A O 3
ATOM 1437 N N . LYS A 1 6 ? -18.085 1.113 9.449 1.00 0.00 6 LYS A N 3
ATOM 1438 C CA . LYS A 1 6 ? -17.547 1.165 8.100 1.00 0.00 6 LYS A CA 3
ATOM 1439 C C . LYS A 1 6 ? -16.842 2.497 7.892 1.00 0.00 6 LYS A C 3
ATOM 1440 O O . LYS A 1 6 ? -16.010 2.647 6.996 1.00 0.00 6 LYS A O 3
ATOM 1459 N N . ALA A 1 7 ? -17.164 3.455 8.758 1.00 0.00 7 ALA A N 3
ATOM 1460 C CA . ALA A 1 7 ? -16.546 4.769 8.699 1.00 0.00 7 ALA A CA 3
ATOM 1461 C C . ALA A 1 7 ? -15.272 4.754 9.517 1.00 0.00 7 ALA A C 3
ATOM 1462 O O . ALA A 1 7 ? -14.229 5.242 9.082 1.00 0.00 7 ALA A O 3
ATOM 1469 N N . ILE A 1 8 ? -15.362 4.156 10.697 1.00 0.00 8 ILE A N 3
ATOM 1470 C CA . ILE A 1 8 ? -14.212 4.035 11.572 1.00 0.00 8 ILE A CA 3
ATOM 1471 C C . ILE A 1 8 ? -13.097 3.308 10.827 1.00 0.00 8 ILE A C 3
ATOM 1472 O O . ILE A 1 8 ? -11.914 3.590 11.017 1.00 0.00 8 ILE A O 3
ATOM 1488 N N . LYS A 1 9 ? -13.496 2.386 9.955 1.00 0.00 9 LYS A N 3
ATOM 1489 C CA . LYS A 1 9 ? -12.547 1.634 9.152 1.00 0.00 9 LYS A CA 3
ATOM 1490 C C . LYS A 1 9 ? -12.002 2.525 8.048 1.00 0.00 9 LYS A C 3
ATOM 1491 O O . LYS A 1 9 ? -10.817 2.478 7.718 1.00 0.00 9 LYS A O 3
ATOM 1510 N N . LYS A 1 10 ? -12.881 3.355 7.491 1.00 0.00 10 LYS A N 3
ATOM 1511 C CA . LYS A 1 10 ? -12.494 4.279 6.435 1.00 0.00 10 LYS A CA 3
ATOM 1512 C C . LYS A 1 10 ? -11.345 5.158 6.908 1.00 0.00 10 LYS A C 3
ATOM 1513 O O . LYS A 1 10 ? -10.409 5.431 6.158 1.00 0.00 10 LYS A O 3
ATOM 1532 N N . ALA A 1 11 ? -11.418 5.584 8.165 1.00 0.00 11 ALA A N 3
ATOM 1533 C CA . ALA A 1 11 ? -10.373 6.415 8.741 1.00 0.00 11 ALA A CA 3
ATOM 1534 C C . ALA A 1 11 ? -9.111 5.592 8.934 1.00 0.00 11 ALA A C 3
ATOM 1535 O O . ALA A 1 11 ? -8.005 6.049 8.646 1.00 0.00 11 ALA A O 3
ATOM 1542 N N . GLY A 1 12 ? -9.290 4.362 9.398 1.00 0.00 12 GLY A N 3
ATOM 1543 C CA . GLY A 1 12 ? -8.161 3.481 9.590 1.00 0.00 12 GLY A CA 3
ATOM 1544 C C . GLY A 1 12 ? -7.550 3.076 8.266 1.00 0.00 12 GLY A C 3
ATOM 1545 O O . GLY A 1 12 ? -6.477 2.475 8.224 1.00 0.00 12 GLY A O 3
ATOM 1549 N N . ALA A 1 13 ? -8.240 3.418 7.177 1.00 0.00 13 ALA A N 3
ATOM 1550 C CA . ALA A 1 13 ? -7.762 3.098 5.838 1.00 0.00 13 ALA A CA 3
ATOM 1551 C C . ALA A 1 13 ? -6.751 4.136 5.373 1.00 0.00 13 ALA A C 3
ATOM 1552 O O . ALA A 1 13 ? -5.630 3.799 4.992 1.00 0.00 13 ALA A O 3
ATOM 1559 N N . ALA A 1 14 ? -7.149 5.404 5.424 1.00 0.00 14 ALA A N 3
ATOM 1560 C CA . ALA A 1 14 ? -6.268 6.492 5.024 1.00 0.00 14 ALA A CA 3
ATOM 1561 C C . ALA A 1 14 ? -5.093 6.587 5.984 1.00 0.00 14 ALA A C 3
ATOM 1562 O O . ALA A 1 14 ? -3.950 6.788 5.573 1.00 0.00 14 ALA A O 3
ATOM 1569 N N . ILE A 1 15 ? -5.387 6.426 7.270 1.00 0.00 15 ILE A N 3
ATOM 1570 C CA . ILE A 1 15 ? -4.366 6.476 8.304 1.00 0.00 15 ILE A CA 3
ATOM 1571 C C . ILE A 1 15 ? -3.440 5.271 8.188 1.00 0.00 15 ILE A C 3
ATOM 1572 O O . ILE A 1 15 ? -2.232 5.378 8.399 1.00 0.00 15 ILE A O 3
ATOM 1588 N N . GLY A 1 16 ? -4.016 4.127 7.834 1.00 0.00 16 GLY A N 3
ATOM 1589 C CA . GLY A 1 16 ? -3.227 2.922 7.676 1.00 0.00 16 GLY A CA 3
ATOM 1590 C C . GLY A 1 16 ? -2.219 3.064 6.555 1.00 0.00 16 GLY A C 3
ATOM 1591 O O . GLY A 1 16 ? -1.092 2.576 6.653 1.00 0.00 16 GLY A O 3
ATOM 1595 N N . LYS A 1 17 ? -2.623 3.754 5.493 1.00 0.00 17 LYS A N 3
ATOM 1596 C CA . LYS A 1 17 ? -1.748 3.981 4.353 1.00 0.00 17 LYS A CA 3
ATOM 1597 C C . LYS A 1 17 ? -0.581 4.867 4.768 1.00 0.00 17 LYS A C 3
ATOM 1598 O O . LYS A 1 17 ? 0.543 4.696 4.296 1.00 0.00 17 LYS A O 3
ATOM 1617 N N . GLY A 1 18 ? -0.855 5.802 5.672 1.00 0.00 18 GLY A N 3
ATOM 1618 C CA . GLY A 1 18 ? 0.184 6.689 6.155 1.00 0.00 18 GLY A CA 3
ATOM 1619 C C . GLY A 1 18 ? 1.239 5.932 6.935 1.00 0.00 18 GLY A C 3
ATOM 1620 O O . GLY A 1 18 ? 2.437 6.131 6.732 1.00 0.00 18 GLY A O 3
ATOM 1624 N N . LEU A 1 19 ? 0.788 5.046 7.819 1.00 0.00 19 LEU A N 3
ATOM 1625 C CA . LEU A 1 19 ? 1.698 4.241 8.621 1.00 0.00 19 LEU A CA 3
ATOM 1626 C C . LEU A 1 19 ? 2.694 3.527 7.718 1.00 0.00 19 LEU A C 3
ATOM 1627 O O . LEU A 1 19 ? 3.880 3.426 8.035 1.00 0.00 19 LEU A O 3
ATOM 1643 N N . ARG A 1 20 ? 2.200 3.043 6.585 1.00 0.00 20 ARG A N 3
ATOM 1644 C CA . ARG A 1 20 ? 3.038 2.345 5.621 1.00 0.00 20 ARG A CA 3
ATOM 1645 C C . ARG A 1 20 ? 4.108 3.281 5.073 1.00 0.00 20 ARG A C 3
ATOM 1646 O O . ARG A 1 20 ? 5.279 2.914 4.977 1.00 0.00 20 ARG A O 3
ATOM 1667 N N . ALA A 1 21 ? 3.700 4.496 4.723 1.00 0.00 21 ALA A N 3
ATOM 1668 C CA . ALA A 1 21 ? 4.626 5.488 4.194 1.00 0.00 21 ALA A CA 3
ATOM 1669 C C . ALA A 1 21 ? 5.619 5.923 5.265 1.00 0.00 21 ALA A C 3
ATOM 1670 O O . ALA A 1 21 ? 6.813 6.059 5.002 1.00 0.00 21 ALA A O 3
ATOM 1677 N N . ILE A 1 22 ? 5.120 6.130 6.479 1.00 0.00 22 ILE A N 3
ATOM 1678 C CA . ILE A 1 22 ? 5.970 6.537 7.590 1.00 0.00 22 ILE A CA 3
ATOM 1679 C C . ILE A 1 22 ? 6.935 5.417 7.958 1.00 0.00 22 ILE A C 3
ATOM 1680 O O . ILE A 1 22 ? 8.075 5.670 8.347 1.00 0.00 22 ILE A O 3
ATOM 1696 N N . ASN A 1 23 ? 6.475 4.179 7.819 1.00 0.00 23 ASN A N 3
ATOM 1697 C CA . ASN A 1 23 ? 7.307 3.025 8.124 1.00 0.00 23 ASN A CA 3
ATOM 1698 C C . ASN A 1 23 ? 8.598 3.090 7.321 1.00 0.00 23 ASN A C 3
ATOM 1699 O O . ASN A 1 23 ? 9.679 3.282 7.878 1.00 0.00 23 ASN A O 3
ATOM 1710 N N . ILE A 1 24 ? 8.475 2.945 6.005 1.00 0.00 24 ILE A N 3
ATOM 1711 C CA . ILE A 1 24 ? 9.633 3.004 5.125 1.00 0.00 24 ILE A CA 3
ATOM 1712 C C . ILE A 1 24 ? 10.566 4.129 5.546 1.00 0.00 24 ILE A C 3
ATOM 1713 O O . ILE A 1 24 ? 11.780 3.945 5.627 1.00 0.00 24 ILE A O 3
ATOM 1729 N N . ALA A 1 25 ? 9.993 5.294 5.812 1.00 0.00 25 ALA A N 3
ATOM 1730 C CA . ALA A 1 25 ? 10.783 6.441 6.221 1.00 0.00 25 ALA A CA 3
ATOM 1731 C C . ALA A 1 25 ? 11.504 6.159 7.528 1.00 0.00 25 ALA A C 3
ATOM 1732 O O . ALA A 1 25 ? 12.716 6.347 7.630 1.00 0.00 25 ALA A O 3
ATOM 1739 N N . SER A 1 26 ? 10.764 5.680 8.520 1.00 0.00 26 SER A N 3
ATOM 1740 C CA . SER A 1 26 ? 11.359 5.349 9.804 1.00 0.00 26 SER A CA 3
ATOM 1741 C C . SER A 1 26 ? 12.496 4.357 9.595 1.00 0.00 26 SER A C 3
ATOM 1742 O O . SER A 1 26 ? 13.374 4.209 10.444 1.00 0.00 26 SER A O 3
ATOM 1750 N N . THR A 1 27 ? 12.474 3.687 8.443 1.00 0.00 27 THR A N 3
ATOM 1751 C CA . THR A 1 27 ? 13.507 2.719 8.101 1.00 0.00 27 THR A CA 3
ATOM 1752 C C . THR A 1 27 ? 14.634 3.399 7.333 1.00 0.00 27 THR A C 3
ATOM 1753 O O . THR A 1 27 ? 15.773 2.932 7.333 1.00 0.00 27 THR A O 3
ATOM 1764 N N . ALA A 1 28 ? 14.302 4.509 6.681 1.00 0.00 28 ALA A N 3
ATOM 1765 C CA . ALA A 1 28 ? 15.276 5.265 5.907 1.00 0.00 28 ALA A CA 3
ATOM 1766 C C . ALA A 1 28 ? 16.497 5.602 6.752 1.00 0.00 28 ALA A C 3
ATOM 1767 O O . ALA A 1 28 ? 17.583 5.068 6.534 1.00 0.00 28 ALA A O 3
ATOM 1774 N N . HIS A 1 29 ? 16.307 6.486 7.722 1.00 0.00 29 HIS A N 3
ATOM 1775 C CA . HIS A 1 29 ? 17.391 6.889 8.607 1.00 0.00 29 HIS A CA 3
ATOM 1776 C C . HIS A 1 29 ? 18.162 5.671 9.098 1.00 0.00 29 HIS A C 3
ATOM 1777 O O . HIS A 1 29 ? 19.392 5.677 9.139 1.00 0.00 29 HIS A O 3
ATOM 1792 N N . ASP A 1 30 ? 17.431 4.624 9.466 1.00 0.00 30 ASP A N 3
ATOM 1793 C CA . ASP A 1 30 ? 18.048 3.395 9.950 1.00 0.00 30 ASP A CA 3
ATOM 1794 C C . ASP A 1 30 ? 18.947 2.787 8.878 1.00 0.00 30 ASP A C 3
ATOM 1795 O O . ASP A 1 30 ? 19.965 2.166 9.185 1.00 0.00 30 ASP A O 3
ATOM 1804 N N . VAL A 1 31 ? 18.563 2.973 7.619 1.00 0.00 31 VAL A N 3
ATOM 1805 C CA . VAL A 1 31 ? 19.333 2.446 6.500 1.00 0.00 31 VAL A CA 3
ATOM 1806 C C . VAL A 1 31 ? 20.486 3.375 6.138 1.00 0.00 31 VAL A C 3
ATOM 1807 O O . VAL A 1 31 ? 21.636 2.948 6.059 1.00 0.00 31 VAL A O 3
ATOM 1820 N N . TYR A 1 32 ? 20.169 4.643 5.924 1.00 0.00 32 TYR A N 3
ATOM 1821 C CA . TYR A 1 32 ? 21.182 5.633 5.575 1.00 0.00 32 TYR A CA 3
ATOM 1822 C C . TYR A 1 32 ? 22.258 5.695 6.652 1.00 0.00 32 TYR A C 3
ATOM 1823 O O . TYR A 1 32 ? 23.357 6.201 6.422 1.00 0.00 32 TYR A O 3
ATOM 1841 N N . SER A 1 33 ? 21.932 5.168 7.824 1.00 0.00 33 SER A N 3
ATOM 1842 C CA . SER A 1 33 ? 22.864 5.148 8.942 1.00 0.00 33 SER A CA 3
ATOM 1843 C C . SER A 1 33 ? 23.829 3.982 8.804 1.00 0.00 33 SER A C 3
ATOM 1844 O O . SER A 1 33 ? 25.039 4.172 8.679 1.00 0.00 33 SER A O 3
ATOM 1852 N N . PHE A 1 34 ? 23.280 2.774 8.800 1.00 0.00 34 PHE A N 3
ATOM 1853 C CA . PHE A 1 34 ? 24.090 1.574 8.646 1.00 0.00 34 PHE A CA 3
ATOM 1854 C C . PHE A 1 34 ? 24.699 1.540 7.250 1.00 0.00 34 PHE A C 3
ATOM 1855 O O . PHE A 1 34 ? 25.576 0.727 6.957 1.00 0.00 34 PHE A O 3
ATOM 1872 N N . PHE A 1 35 ? 24.220 2.438 6.395 1.00 0.00 35 PHE A N 3
ATOM 1873 C CA . PHE A 1 35 ? 24.695 2.540 5.025 1.00 0.00 35 PHE A CA 3
ATOM 1874 C C . PHE A 1 35 ? 26.204 2.342 4.942 1.00 0.00 35 PHE A C 3
ATOM 1875 O O . PHE A 1 35 ? 26.669 1.241 4.665 1.00 0.00 35 PHE A O 3
ATOM 1892 N N . LYS A 1 36 ? 26.945 3.424 5.176 1.00 0.00 36 LYS A N 3
ATOM 1893 C CA . LYS A 1 36 ? 28.408 3.421 5.125 1.00 0.00 36 LYS A CA 3
ATOM 1894 C C . LYS A 1 36 ? 28.980 2.203 4.389 1.00 0.00 36 LYS A C 3
ATOM 1895 O O . LYS A 1 36 ? 29.409 2.316 3.240 1.00 0.00 36 LYS A O 3
ATOM 1914 N N . PRO A 1 37 ? 29.002 1.024 5.036 1.00 0.00 37 PRO A N 3
ATOM 1915 C CA . PRO A 1 37 ? 29.535 -0.204 4.429 1.00 0.00 37 PRO A CA 3
ATOM 1916 C C . PRO A 1 37 ? 28.753 -0.647 3.192 1.00 0.00 37 PRO A C 3
ATOM 1917 O O . PRO A 1 37 ? 27.627 -1.131 3.298 1.00 0.00 37 PRO A O 3
ATOM 1928 N N . LYS A 1 38 ? 29.369 -0.491 2.022 1.00 0.00 38 LYS A N 3
ATOM 1929 C CA . LYS A 1 38 ? 28.744 -0.886 0.762 1.00 0.00 38 LYS A CA 3
ATOM 1930 C C . LYS A 1 38 ? 27.658 0.099 0.339 1.00 0.00 38 LYS A C 3
ATOM 1931 O O . LYS A 1 38 ? 26.822 -0.210 -0.510 1.00 0.00 38 LYS A O 3
ATOM 1950 N N . HIS A 1 39 ? 27.674 1.284 0.938 1.00 0.00 39 HIS A N 3
ATOM 1951 C CA . HIS A 1 39 ? 26.687 2.312 0.625 1.00 0.00 39 HIS A CA 3
ATOM 1952 C C . HIS A 1 39 ? 27.354 3.667 0.415 1.00 0.00 39 HIS A C 3
ATOM 1953 O O . HIS A 1 39 ? 28.519 3.859 0.764 1.00 0.00 39 HIS A O 3
ATOM 1968 N N . LYS A 1 40 ? 26.609 4.599 -0.170 1.00 0.00 40 LYS A N 3
ATOM 1969 C CA . LYS A 1 40 ? 27.126 5.937 -0.443 1.00 0.00 40 LYS A CA 3
ATOM 1970 C C . LYS A 1 40 ? 27.311 6.738 0.842 1.00 0.00 40 LYS A C 3
ATOM 1971 O O . LYS A 1 40 ? 26.887 6.316 1.918 1.00 0.00 40 LYS A O 3
ATOM 1990 N N . LYS A 1 41 ? 27.949 7.898 0.716 1.00 0.00 41 LYS A N 3
ATOM 1991 C CA . LYS A 1 41 ? 28.198 8.770 1.858 1.00 0.00 41 LYS A CA 3
ATOM 1992 C C . LYS A 1 41 ? 29.203 8.142 2.818 1.00 0.00 41 LYS A C 3
ATOM 1993 O O . LYS A 1 41 ? 29.241 6.923 2.987 1.00 0.00 41 LYS A O 3
ATOM 2012 N N . LYS A 1 42 ? 30.018 8.987 3.443 1.00 0.00 42 LYS A N 3
ATOM 2013 C CA . LYS A 1 42 ? 31.028 8.520 4.388 1.00 0.00 42 LYS A CA 3
ATOM 2014 C C . LYS A 1 42 ? 32.038 7.609 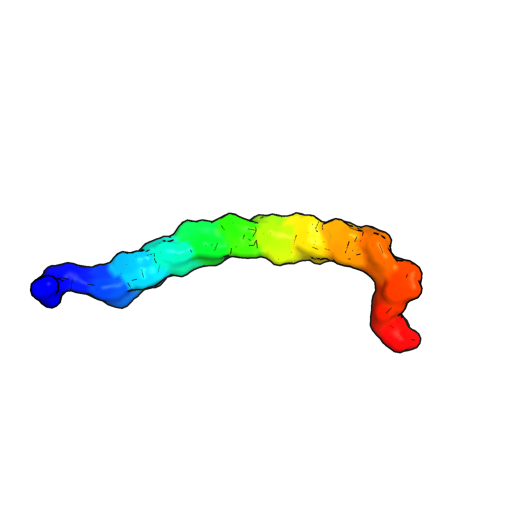3.699 1.00 0.00 42 LYS A C 3
ATOM 2015 O O . LYS A 1 42 ? 33.125 8.104 3.332 1.00 0.00 42 LYS A O 3
ATOM 2035 N N . GLY A 1 1 ? -29.304 1.245 6.430 1.00 0.00 1 GLY A N 4
ATOM 2036 C CA . GLY A 1 1 ? -29.447 0.016 7.259 1.00 0.00 1 GLY A CA 4
ATOM 2037 C C . GLY A 1 1 ? -28.115 -0.502 7.761 1.00 0.00 1 GLY A C 4
ATOM 2038 O O . GLY A 1 1 ? -27.084 -0.316 7.113 1.00 0.00 1 GLY A O 4
ATOM 2044 N N . LYS A 1 2 ? -28.135 -1.154 8.919 1.00 0.00 2 LYS A N 4
ATOM 2045 C CA . LYS A 1 2 ? -26.918 -1.700 9.509 1.00 0.00 2 LYS A CA 4
ATOM 2046 C C . LYS A 1 2 ? -25.931 -0.587 9.846 1.00 0.00 2 LYS A C 4
ATOM 2047 O O . LYS A 1 2 ? -26.138 0.570 9.479 1.00 0.00 2 LYS A O 4
ATOM 2066 N N . ILE A 1 3 ? -24.858 -0.941 10.545 1.00 0.00 3 ILE A N 4
ATOM 2067 C CA . ILE A 1 3 ? -23.844 0.035 10.925 1.00 0.00 3 ILE A CA 4
ATOM 2068 C C . ILE A 1 3 ? -22.619 -0.067 10.022 1.00 0.00 3 ILE A C 4
ATOM 2069 O O . ILE A 1 3 ? -21.999 -1.124 9.915 1.00 0.00 3 ILE A O 4
ATOM 2085 N N . PRO A 1 4 ? -22.257 1.042 9.359 1.00 0.00 4 PRO A N 4
ATOM 2086 C CA . PRO A 1 4 ? -21.101 1.083 8.458 1.00 0.00 4 PRO A CA 4
ATOM 2087 C C . PRO A 1 4 ? -19.779 0.997 9.212 1.00 0.00 4 PRO A C 4
ATOM 2088 O O . PRO A 1 4 ? -19.016 1.962 9.256 1.00 0.00 4 PRO A O 4
ATOM 2099 N N . VAL A 1 5 ? -19.515 -0.162 9.806 1.00 0.00 5 VAL A N 4
ATOM 2100 C CA . VAL A 1 5 ? -18.284 -0.365 10.558 1.00 0.00 5 VAL A CA 4
ATOM 2101 C C . VAL A 1 5 ? -17.103 -0.582 9.626 1.00 0.00 5 VAL A C 4
ATOM 2102 O O . VAL A 1 5 ? -15.971 -0.224 9.948 1.00 0.00 5 VAL A O 4
ATOM 2115 N N . LYS A 1 6 ? -17.370 -1.153 8.461 1.00 0.00 6 LYS A N 4
ATOM 2116 C CA . LYS A 1 6 ? -16.323 -1.388 7.481 1.00 0.00 6 LYS A CA 4
ATOM 2117 C C . LYS A 1 6 ? -15.963 -0.081 6.787 1.00 0.00 6 LYS A C 4
ATOM 2118 O O . LYS A 1 6 ? -14.950 0.011 6.091 1.00 0.00 6 LYS A O 4
ATOM 2137 N N . ALA A 1 7 ? -16.795 0.937 6.998 1.00 0.00 7 ALA A N 4
ATOM 2138 C CA . ALA A 1 7 ? -16.566 2.247 6.407 1.00 0.00 7 ALA A CA 4
ATOM 2139 C C . ALA A 1 7 ? -15.726 3.105 7.339 1.00 0.00 7 ALA A C 4
ATOM 2140 O O . ALA A 1 7 ? -14.783 3.770 6.913 1.00 0.00 7 ALA A O 4
ATOM 2147 N N . ILE A 1 8 ? -16.068 3.067 8.621 1.00 0.00 8 ILE A N 4
ATOM 2148 C CA . ILE A 1 8 ? -15.337 3.822 9.625 1.00 0.00 8 ILE A CA 4
ATOM 2149 C C . ILE A 1 8 ? -13.950 3.229 9.813 1.00 0.00 8 ILE A C 4
ATOM 2150 O O . ILE A 1 8 ? -12.992 3.940 10.116 1.00 0.00 8 ILE A O 4
ATOM 2166 N N . LYS A 1 9 ? -13.847 1.918 9.610 1.00 0.00 9 LYS A N 4
ATOM 2167 C CA . LYS A 1 9 ? -12.574 1.229 9.734 1.00 0.00 9 LYS A CA 4
ATOM 2168 C C . LYS A 1 9 ? -11.698 1.546 8.531 1.00 0.00 9 LYS A C 4
ATOM 2169 O O . LYS A 1 9 ? -10.507 1.829 8.669 1.00 0.00 9 LYS A O 4
ATOM 2188 N N . LYS A 1 10 ? -12.306 1.514 7.351 1.00 0.00 10 LYS A N 4
ATOM 2189 C CA . LYS A 1 10 ? -11.590 1.815 6.121 1.00 0.00 10 LYS A CA 4
ATOM 2190 C C . LYS A 1 10 ? -10.944 3.190 6.215 1.00 0.00 10 LYS A C 4
ATOM 2191 O O . LYS A 1 10 ? -9.849 3.411 5.698 1.00 0.00 10 LYS A O 4
ATOM 2210 N N . ALA A 1 11 ? -11.626 4.111 6.891 1.00 0.00 11 ALA A N 4
ATOM 2211 C CA . ALA A 1 11 ? -11.112 5.462 7.065 1.00 0.00 11 ALA A CA 4
ATOM 2212 C C . ALA A 1 11 ? -9.885 5.449 7.962 1.00 0.00 11 ALA A C 4
ATOM 2213 O O . ALA A 1 11 ? -8.861 6.050 7.642 1.00 0.00 11 ALA A O 4
ATOM 2220 N N . GLY A 1 12 ? -9.989 4.738 9.079 1.00 0.00 12 GLY A N 4
ATOM 2221 C CA . GLY A 1 12 ? -8.869 4.639 9.989 1.00 0.00 12 GLY A CA 4
ATOM 2222 C C . GLY A 1 12 ? -7.706 3.909 9.353 1.00 0.00 12 GLY A C 4
ATOM 2223 O O . GLY A 1 12 ? -6.599 3.894 9.893 1.00 0.00 12 GLY A O 4
ATOM 2227 N N . ALA A 1 13 ? -7.958 3.309 8.190 1.00 0.00 13 ALA A N 4
ATOM 2228 C CA . ALA A 1 13 ? -6.927 2.580 7.468 1.00 0.00 13 ALA A CA 4
ATOM 2229 C C . ALA A 1 13 ? -6.076 3.537 6.644 1.00 0.00 13 ALA A C 4
ATOM 2230 O O . ALA A 1 13 ? -4.847 3.481 6.682 1.00 0.00 13 ALA A O 4
ATOM 2237 N N . ALA A 1 14 ? -6.739 4.427 5.912 1.00 0.00 14 ALA A N 4
ATOM 2238 C CA . ALA A 1 14 ? -6.041 5.407 5.095 1.00 0.00 14 ALA A CA 4
ATOM 2239 C C . ALA A 1 14 ? -5.159 6.286 5.970 1.00 0.00 14 ALA A C 4
ATOM 2240 O O . ALA A 1 14 ? -4.045 6.644 5.588 1.00 0.00 14 ALA A O 4
ATOM 2247 N N . ILE A 1 15 ? -5.662 6.614 7.155 1.00 0.00 15 ILE A N 4
ATOM 2248 C CA . ILE A 1 15 ? -4.919 7.435 8.098 1.00 0.00 15 ILE A CA 4
ATOM 2249 C C . ILE A 1 15 ? -3.701 6.679 8.607 1.00 0.00 15 ILE A C 4
ATOM 2250 O O . ILE A 1 15 ? -2.612 7.240 8.731 1.00 0.00 15 ILE A O 4
ATOM 2266 N N . GLY A 1 16 ? -3.892 5.394 8.886 1.00 0.00 16 GLY A N 4
ATOM 2267 C CA . GLY A 1 16 ? -2.800 4.569 9.364 1.00 0.00 16 GLY A CA 4
ATOM 2268 C C . GLY A 1 16 ? -1.650 4.542 8.380 1.00 0.00 16 GLY A C 4
ATOM 2269 O O . GLY A 1 16 ? -0.484 4.540 8.775 1.00 0.00 16 GLY A O 4
ATOM 2273 N N . LYS A 1 17 ? -1.982 4.537 7.093 1.00 0.00 17 LYS A N 4
ATOM 2274 C CA . LYS A 1 17 ? -0.972 4.525 6.045 1.00 0.00 17 LYS A CA 4
ATOM 2275 C C . LYS A 1 17 ? -0.126 5.790 6.120 1.00 0.00 17 LYS A C 4
ATOM 2276 O O . LYS A 1 17 ? 1.103 5.730 6.141 1.00 0.00 17 LYS A O 4
ATOM 2295 N N . GLY A 1 18 ? -0.798 6.935 6.175 1.00 0.00 18 GLY A N 4
ATOM 2296 C CA . GLY A 1 18 ? -0.093 8.200 6.265 1.00 0.00 18 GLY A CA 4
ATOM 2297 C C . GLY A 1 18 ? 0.941 8.178 7.369 1.00 0.00 18 GLY A C 4
ATOM 2298 O O . GLY A 1 18 ? 2.140 8.308 7.113 1.00 0.00 18 GLY A O 4
ATOM 2302 N N . LEU A 1 19 ? 0.479 7.989 8.601 1.00 0.00 19 LEU A N 4
ATOM 2303 C CA . LEU A 1 19 ? 1.378 7.923 9.741 1.00 0.00 19 LEU A CA 4
ATOM 2304 C C . LEU A 1 19 ? 2.469 6.899 9.465 1.00 0.00 19 LEU A C 4
ATOM 2305 O O . LEU A 1 19 ? 3.596 7.025 9.943 1.00 0.00 19 LEU A O 4
ATOM 2321 N N . ARG A 1 20 ? 2.121 5.893 8.668 1.00 0.00 20 ARG A N 4
ATOM 2322 C CA . ARG A 1 20 ? 3.063 4.848 8.297 1.00 0.00 20 ARG A CA 4
ATOM 2323 C C . ARG A 1 20 ? 4.153 5.428 7.409 1.00 0.00 20 ARG A C 4
ATOM 2324 O O . ARG A 1 20 ? 5.337 5.147 7.594 1.00 0.00 20 ARG A O 4
ATOM 2345 N N . ALA A 1 21 ? 3.743 6.257 6.452 1.00 0.00 21 ALA A N 4
ATOM 2346 C CA . ALA A 1 21 ? 4.688 6.894 5.547 1.00 0.00 21 ALA A CA 4
ATOM 2347 C C . ALA A 1 21 ? 5.809 7.541 6.343 1.00 0.00 21 ALA A C 4
ATOM 2348 O O . ALA A 1 21 ? 6.978 7.478 5.960 1.00 0.00 21 ALA A O 4
ATOM 2355 N N . ILE A 1 22 ? 5.445 8.149 7.467 1.00 0.00 22 ILE A N 4
ATOM 2356 C CA . ILE A 1 22 ? 6.421 8.791 8.335 1.00 0.00 22 ILE A CA 4
ATOM 2357 C C . ILE A 1 22 ? 7.350 7.744 8.935 1.00 0.00 22 ILE A C 4
ATOM 2358 O O . ILE A 1 22 ? 8.558 7.958 9.044 1.00 0.00 22 ILE A O 4
ATOM 2374 N N . ASN A 1 23 ? 6.779 6.603 9.305 1.00 0.00 23 ASN A N 4
ATOM 2375 C CA . ASN A 1 23 ? 7.558 5.514 9.873 1.00 0.00 23 ASN A CA 4
ATOM 2376 C C . ASN A 1 23 ? 8.579 5.028 8.853 1.00 0.00 23 ASN A C 4
ATOM 2377 O O . ASN A 1 23 ? 9.788 5.123 9.070 1.00 0.00 23 ASN A O 4
ATOM 2388 N N . ILE A 1 24 ? 8.081 4.523 7.729 1.00 0.00 24 ILE A N 4
ATOM 2389 C CA . ILE A 1 24 ? 8.950 4.044 6.665 1.00 0.00 24 ILE A CA 4
ATOM 2390 C C . ILE A 1 24 ? 10.059 5.052 6.402 1.00 0.00 24 ILE A C 4
ATOM 2391 O O . ILE A 1 24 ? 11.166 4.687 6.004 1.00 0.00 24 ILE A O 4
ATOM 2407 N N . ALA A 1 25 ? 9.758 6.327 6.644 1.00 0.00 25 ALA A N 4
ATOM 2408 C CA . ALA A 1 25 ? 10.733 7.391 6.449 1.00 0.00 25 ALA A CA 4
ATOM 2409 C C . ALA A 1 25 ? 11.824 7.306 7.506 1.00 0.00 25 ALA A C 4
ATOM 2410 O O . ALA A 1 25 ? 13.010 7.434 7.203 1.00 0.00 25 ALA A O 4
ATOM 2417 N N . SER A 1 26 ? 11.414 7.067 8.747 1.00 0.00 26 SER A N 4
ATOM 2418 C CA . SER A 1 26 ? 12.357 6.940 9.847 1.00 0.00 26 SER A CA 4
ATOM 2419 C C . SER A 1 26 ? 13.202 5.684 9.669 1.00 0.00 26 SER A C 4
ATOM 2420 O O . SER A 1 26 ? 14.179 5.471 10.388 1.00 0.00 26 SER A O 4
ATOM 2428 N N . THR A 1 27 ? 12.818 4.854 8.700 1.00 0.00 27 THR A N 4
ATOM 2429 C CA . THR A 1 27 ? 13.538 3.619 8.416 1.00 0.00 27 THR A CA 4
ATOM 2430 C C . THR A 1 27 ? 14.628 3.859 7.377 1.00 0.00 27 THR A C 4
ATOM 2431 O O . THR A 1 27 ? 15.701 3.258 7.437 1.00 0.00 27 THR A O 4
ATOM 2442 N N . ALA A 1 28 ? 14.343 4.744 6.427 1.00 0.00 28 ALA A N 4
ATOM 2443 C CA . ALA A 1 28 ? 15.296 5.069 5.373 1.00 0.00 28 ALA A CA 4
ATOM 2444 C C . ALA A 1 28 ? 16.674 5.350 5.953 1.00 0.00 28 ALA A C 4
ATOM 2445 O O . ALA A 1 28 ? 17.634 4.629 5.681 1.00 0.00 28 ALA A O 4
ATOM 2452 N N . HIS A 1 29 ? 16.764 6.403 6.754 1.00 0.00 29 HIS A N 4
ATOM 2453 C CA . HIS A 1 29 ? 18.025 6.785 7.376 1.00 0.00 29 HIS A CA 4
ATOM 2454 C C . HIS A 1 29 ? 18.644 5.601 8.115 1.00 0.00 29 HIS A C 4
ATOM 2455 O O . HIS A 1 29 ? 19.863 5.439 8.137 1.00 0.00 29 HIS A O 4
ATOM 2470 N N . ASP A 1 30 ? 17.793 4.773 8.712 1.00 0.00 30 ASP A N 4
ATOM 2471 C CA . ASP A 1 30 ? 18.256 3.602 9.446 1.00 0.00 30 ASP A CA 4
ATOM 2472 C C . ASP A 1 30 ? 18.869 2.575 8.498 1.00 0.00 30 ASP A C 4
ATOM 2473 O O . ASP A 1 30 ? 19.787 1.842 8.867 1.00 0.00 30 ASP A O 4
ATOM 2482 N N . VAL A 1 31 ? 18.354 2.526 7.273 1.00 0.00 31 VAL A N 4
ATOM 2483 C CA . VAL A 1 31 ? 18.851 1.587 6.275 1.00 0.00 31 VAL A CA 4
ATOM 2484 C C . VAL A 1 31 ? 20.105 2.117 5.591 1.00 0.00 31 VAL A C 4
ATOM 2485 O O . VAL A 1 31 ? 21.177 1.523 5.697 1.00 0.00 31 VAL A O 4
ATOM 2498 N N . TYR A 1 32 ? 19.965 3.234 4.890 1.00 0.00 32 TYR A N 4
ATOM 2499 C CA . TYR A 1 32 ? 21.093 3.839 4.194 1.00 0.00 32 TYR A CA 4
ATOM 2500 C C . TYR A 1 32 ? 22.288 3.975 5.135 1.00 0.00 32 TYR A C 4
ATOM 2501 O O . TYR A 1 32 ? 23.434 4.070 4.697 1.00 0.00 32 TYR A O 4
ATOM 2519 N N . SER A 1 33 ? 22.004 3.980 6.432 1.00 0.00 33 SER A N 4
ATOM 2520 C CA . SER A 1 33 ? 23.041 4.099 7.449 1.00 0.00 33 SER A CA 4
ATOM 2521 C C . SER A 1 33 ? 23.795 2.787 7.613 1.00 0.00 33 SER A C 4
ATOM 2522 O O . SER A 1 33 ? 24.996 2.712 7.354 1.00 0.00 33 SER A O 4
ATOM 2530 N N . PHE A 1 34 ? 23.078 1.752 8.033 1.00 0.00 34 PHE A N 4
ATOM 2531 C CA . PHE A 1 34 ? 23.681 0.438 8.219 1.00 0.00 34 PHE A CA 4
ATOM 2532 C C . PHE A 1 34 ? 24.127 -0.123 6.876 1.00 0.00 34 PHE A C 4
ATOM 2533 O O . PHE A 1 34 ? 24.863 -1.108 6.809 1.00 0.00 34 PHE A O 4
ATOM 2550 N N . PHE A 1 35 ? 23.665 0.519 5.810 1.00 0.00 35 PHE A N 4
ATOM 2551 C CA . PHE A 1 35 ? 23.993 0.110 4.454 1.00 0.00 35 PHE A CA 4
ATOM 2552 C C . PHE A 1 35 ? 25.462 -0.282 4.324 1.00 0.00 35 PHE A C 4
ATOM 2553 O O . PHE A 1 35 ? 25.802 -1.457 4.414 1.00 0.00 35 PHE A O 4
ATOM 2570 N N . LYS A 1 36 ? 26.313 0.717 4.098 1.00 0.00 36 LYS A N 4
ATOM 2571 C CA . LYS A 1 36 ? 27.754 0.522 3.929 1.00 0.00 36 LYS A CA 4
ATOM 2572 C C . LYS A 1 36 ? 28.130 -0.927 3.606 1.00 0.00 36 LYS A C 4
ATOM 2573 O O . LYS A 1 36 ? 28.412 -1.250 2.452 1.00 0.00 36 LYS A O 4
ATOM 2592 N N . PRO A 1 37 ? 28.142 -1.828 4.607 1.00 0.00 37 PRO A N 4
ATOM 2593 C CA . PRO A 1 37 ? 28.485 -3.232 4.387 1.00 0.00 37 PRO A CA 4
ATOM 2594 C C . PRO A 1 37 ? 27.748 -3.802 3.182 1.00 0.00 37 PRO A C 4
ATOM 2595 O O . PRO A 1 37 ? 26.528 -3.955 3.202 1.00 0.00 37 PRO A O 4
ATOM 2606 N N . LYS A 1 38 ? 28.495 -4.095 2.122 1.00 0.00 38 LYS A N 4
ATOM 2607 C CA . LYS A 1 38 ? 27.903 -4.622 0.899 1.00 0.00 38 LYS A CA 4
ATOM 2608 C C . LYS A 1 38 ? 27.140 -3.517 0.181 1.00 0.00 38 LYS A C 4
ATOM 2609 O O . LYS A 1 38 ? 27.530 -3.074 -0.900 1.00 0.00 38 LYS A O 4
ATOM 2628 N N . HIS A 1 39 ? 26.064 -3.063 0.809 1.00 0.00 39 HIS A N 4
ATOM 2629 C CA . HIS A 1 39 ? 25.245 -1.990 0.263 1.00 0.00 39 HIS A CA 4
ATOM 2630 C C . HIS A 1 39 ? 26.110 -0.950 -0.445 1.00 0.00 39 HIS A C 4
ATOM 2631 O O . HIS A 1 39 ? 25.671 -0.313 -1.402 1.00 0.00 39 HIS A O 4
ATOM 2646 N N . LYS A 1 40 ? 27.342 -0.792 0.038 1.00 0.00 40 LYS A N 4
ATOM 2647 C CA . LYS A 1 40 ? 28.284 0.164 -0.538 1.00 0.00 40 LYS A CA 4
ATOM 2648 C C . LYS A 1 40 ? 28.050 0.337 -2.036 1.00 0.00 40 LYS A C 4
ATOM 2649 O O . LYS A 1 40 ? 28.075 -0.631 -2.795 1.00 0.00 40 LYS A O 4
ATOM 2668 N N . LYS A 1 41 ? 27.822 1.579 -2.453 1.00 0.00 41 LYS A N 4
ATOM 2669 C CA . LYS A 1 41 ? 27.583 1.883 -3.859 1.00 0.00 41 LYS A CA 4
ATOM 2670 C C . LYS A 1 41 ? 28.631 1.220 -4.746 1.00 0.00 41 LYS A C 4
ATOM 2671 O O . LYS A 1 41 ? 28.301 0.585 -5.747 1.00 0.00 41 LYS A O 4
ATOM 2690 N N . LYS A 1 42 ? 29.894 1.373 -4.369 1.00 0.00 42 LYS A N 4
ATOM 2691 C CA . LYS A 1 42 ? 30.995 0.790 -5.127 1.00 0.00 42 LYS A CA 4
ATOM 2692 C C . LYS A 1 42 ? 31.844 -0.120 -4.244 1.00 0.00 42 LYS A C 4
ATOM 2693 O O . LYS A 1 42 ? 32.768 -0.768 -4.779 1.00 0.00 42 LYS A O 4
ATOM 2713 N N . GLY A 1 1 ? -28.826 5.883 17.689 1.00 0.00 1 GLY A N 5
ATOM 2714 C CA . GLY A 1 1 ? -27.986 5.764 16.466 1.00 0.00 1 GLY A CA 5
ATOM 2715 C C . GLY A 1 1 ? -27.539 4.340 16.204 1.00 0.00 1 GLY A C 5
ATOM 2716 O O . GLY A 1 1 ? -28.030 3.403 16.833 1.00 0.00 1 GLY A O 5
ATOM 2722 N N . LYS A 1 2 ? -26.606 4.176 15.272 1.00 0.00 2 LYS A N 5
ATOM 2723 C CA . LYS A 1 2 ? -26.094 2.855 14.925 1.00 0.00 2 LYS A CA 5
ATOM 2724 C C . LYS A 1 2 ? -24.602 2.750 15.232 1.00 0.00 2 LYS A C 5
ATOM 2725 O O . LYS A 1 2 ? -24.071 3.507 16.045 1.00 0.00 2 LYS A O 5
ATOM 2744 N N . ILE A 1 3 ? -23.932 1.809 14.576 1.00 0.00 3 ILE A N 5
ATOM 2745 C CA . ILE A 1 3 ? -22.501 1.608 14.777 1.00 0.00 3 ILE A CA 5
ATOM 2746 C C . ILE A 1 3 ? -21.744 1.719 13.456 1.00 0.00 3 ILE A C 5
ATOM 2747 O O . ILE A 1 3 ? -21.619 0.746 12.714 1.00 0.00 3 ILE A O 5
ATOM 2763 N N . PRO A 1 4 ? -21.237 2.923 13.148 1.00 0.00 4 PRO A N 5
ATOM 2764 C CA . PRO A 1 4 ? -20.495 3.183 11.910 1.00 0.00 4 PRO A CA 5
ATOM 2765 C C . PRO A 1 4 ? -19.085 2.604 11.930 1.00 0.00 4 PRO A C 5
ATOM 2766 O O . PRO A 1 4 ? -18.101 3.344 11.943 1.00 0.00 4 PRO A O 5
ATOM 2777 N N . VAL A 1 5 ? -18.991 1.280 11.917 1.00 0.00 5 VAL A N 5
ATOM 2778 C CA . VAL A 1 5 ? -17.695 0.616 11.916 1.00 0.00 5 VAL A CA 5
ATOM 2779 C C . VAL A 1 5 ? -17.067 0.688 10.532 1.00 0.00 5 VAL A C 5
ATOM 2780 O O . VAL A 1 5 ? -15.858 0.865 10.395 1.00 0.00 5 VAL A O 5
ATOM 2793 N N . LYS A 1 6 ? -17.903 0.567 9.507 1.00 0.00 6 LYS A N 5
ATOM 2794 C CA . LYS A 1 6 ? -17.433 0.639 8.133 1.00 0.00 6 LYS A CA 5
ATOM 2795 C C . LYS A 1 6 ? -16.814 2.004 7.866 1.00 0.00 6 LYS A C 5
ATOM 2796 O O . LYS A 1 6 ? -16.063 2.184 6.905 1.00 0.00 6 LYS A O 5
ATOM 2815 N N . ALA A 1 7 ? -17.125 2.959 8.735 1.00 0.00 7 ALA A N 5
ATOM 2816 C CA . ALA A 1 7 ? -16.592 4.307 8.611 1.00 0.00 7 ALA A CA 5
ATOM 2817 C C . ALA A 1 7 ? -15.277 4.411 9.363 1.00 0.00 7 ALA A C 5
ATOM 2818 O O . ALA A 1 7 ? -14.344 5.083 8.922 1.00 0.00 7 ALA A O 5
ATOM 2825 N N . ILE A 1 8 ? -15.205 3.720 10.495 1.00 0.00 8 ILE A N 5
ATOM 2826 C CA . ILE A 1 8 ? -13.995 3.713 11.303 1.00 0.00 8 ILE A CA 5
ATOM 2827 C C . ILE A 1 8 ? -12.901 2.917 10.604 1.00 0.00 8 ILE A C 5
ATOM 2828 O O . ILE A 1 8 ? -11.712 3.183 10.780 1.00 0.00 8 ILE A O 5
ATOM 2844 N N . LYS A 1 9 ? -13.318 1.948 9.793 1.00 0.00 9 LYS A N 5
ATOM 2845 C CA . LYS A 1 9 ? -12.383 1.120 9.045 1.00 0.00 9 LYS A CA 5
ATOM 2846 C C . LYS A 1 9 ? -11.834 1.904 7.862 1.00 0.00 9 LYS A C 5
ATOM 2847 O O . LYS A 1 9 ? -10.623 1.967 7.646 1.00 0.00 9 LYS A O 5
ATOM 2866 N N . LYS A 1 10 ? -12.737 2.516 7.104 1.00 0.00 10 LYS A N 5
ATOM 2867 C CA . LYS A 1 10 ? -12.348 3.313 5.950 1.00 0.00 10 LYS A CA 5
ATOM 2868 C C . LYS A 1 10 ? -11.386 4.416 6.369 1.00 0.00 10 LYS A C 5
ATOM 2869 O O . LYS A 1 10 ? -10.449 4.748 5.642 1.00 0.00 10 LYS A O 5
ATOM 2888 N N . ALA A 1 11 ? -11.614 4.977 7.554 1.00 0.00 11 ALA A N 5
ATOM 2889 C CA . ALA A 1 11 ? -10.754 6.033 8.066 1.00 0.00 11 ALA A CA 5
ATOM 2890 C C . ALA A 1 11 ? -9.380 5.477 8.401 1.00 0.00 11 ALA A C 5
ATOM 2891 O O . ALA A 1 11 ? -8.358 6.065 8.047 1.00 0.00 11 ALA A O 5
ATOM 2898 N N . GLY A 1 12 ? -9.360 4.327 9.063 1.00 0.00 12 GLY A N 5
ATOM 2899 C CA . GLY A 1 12 ? -8.100 3.703 9.402 1.00 0.00 12 GLY A CA 5
ATOM 2900 C C . GLY A 1 12 ? -7.345 3.286 8.160 1.00 0.00 12 GLY A C 5
ATOM 2901 O O . GLY A 1 12 ? -6.166 2.935 8.224 1.00 0.00 12 GLY A O 5
ATOM 2905 N N . ALA A 1 13 ? -8.032 3.333 7.018 1.00 0.00 13 ALA A N 5
ATOM 2906 C CA . ALA A 1 13 ? -7.428 2.968 5.745 1.00 0.00 13 ALA A CA 5
ATOM 2907 C C . ALA A 1 13 ? -6.575 4.110 5.205 1.00 0.00 13 ALA A C 5
ATOM 2908 O O . ALA A 1 13 ? -5.383 3.939 4.950 1.00 0.00 13 ALA A O 5
ATOM 2915 N N . ALA A 1 14 ? -7.191 5.279 5.041 1.00 0.00 14 ALA A N 5
ATOM 2916 C CA . ALA A 1 14 ? -6.481 6.449 4.539 1.00 0.00 14 ALA A CA 5
ATOM 2917 C C . ALA A 1 14 ? -5.426 6.900 5.539 1.00 0.00 14 ALA A C 5
ATOM 2918 O O . ALA A 1 14 ? -4.248 7.028 5.202 1.00 0.00 14 ALA A O 5
ATOM 2925 N N . ILE A 1 15 ? -5.854 7.122 6.775 1.00 0.00 15 ILE A N 5
ATOM 2926 C CA . ILE A 1 15 ? -4.941 7.539 7.830 1.00 0.00 15 ILE A CA 5
ATOM 2927 C C . ILE A 1 15 ? -3.908 6.448 8.087 1.00 0.00 15 ILE A C 5
ATOM 2928 O O . ILE A 1 15 ? -2.755 6.731 8.410 1.00 0.00 15 ILE A O 5
ATOM 2944 N N . GLY A 1 16 ? -4.332 5.197 7.926 1.00 0.00 16 GLY A N 5
ATOM 2945 C CA . GLY A 1 16 ? -3.431 4.079 8.129 1.00 0.00 16 GLY A CA 5
ATOM 2946 C C . GLY A 1 16 ? -2.331 4.053 7.090 1.00 0.00 16 GLY A C 5
ATOM 2947 O O . GLY A 1 16 ? -1.167 3.814 7.412 1.00 0.00 16 GLY A O 5
ATOM 2951 N N . LYS A 1 17 ? -2.701 4.314 5.838 1.00 0.00 17 LYS A N 5
ATOM 2952 C CA . LYS A 1 17 ? -1.736 4.334 4.747 1.00 0.00 17 LYS A CA 5
ATOM 2953 C C . LYS A 1 17 ? -0.651 5.368 5.025 1.00 0.00 17 LYS A C 5
ATOM 2954 O O . LYS A 1 17 ? 0.522 5.150 4.724 1.00 0.00 17 LYS A O 5
ATOM 2973 N N . GLY A 1 18 ? -1.055 6.490 5.612 1.00 0.00 18 GLY A N 5
ATOM 2974 C CA . GLY A 1 18 ? -0.108 7.538 5.935 1.00 0.00 18 GLY A CA 5
ATOM 2975 C C . GLY A 1 18 ? 0.895 7.091 6.979 1.00 0.00 18 GLY A C 5
ATOM 2976 O O . GLY A 1 18 ? 2.097 7.312 6.829 1.00 0.00 18 GLY A O 5
ATOM 2980 N N . LEU A 1 19 ? 0.399 6.452 8.034 1.00 0.00 19 LEU A N 5
ATOM 2981 C CA . LEU A 1 19 ? 1.263 5.962 9.101 1.00 0.00 19 LEU A CA 5
ATOM 2982 C C . LEU A 1 19 ? 2.272 4.967 8.542 1.00 0.00 19 LEU A C 5
ATOM 2983 O O . LEU A 1 19 ? 3.420 4.915 8.984 1.00 0.00 19 LEU A O 5
ATOM 2999 N N . ARG A 1 20 ? 1.834 4.183 7.561 1.00 0.00 20 ARG A N 5
ATOM 3000 C CA . ARG A 1 20 ? 2.698 3.195 6.928 1.00 0.00 20 ARG A CA 5
ATOM 3001 C C . ARG A 1 20 ? 3.909 3.875 6.303 1.00 0.00 20 ARG A C 5
ATOM 3002 O O . ARG A 1 20 ? 5.038 3.402 6.432 1.00 0.00 20 ARG A O 5
ATOM 3023 N N . ALA A 1 21 ? 3.667 5.000 5.634 1.00 0.00 21 ALA A N 5
ATOM 3024 C CA . ALA A 1 21 ? 4.739 5.754 5.001 1.00 0.00 21 ALA A CA 5
ATOM 3025 C C . ALA A 1 21 ? 5.771 6.175 6.035 1.00 0.00 21 ALA A C 5
ATOM 3026 O O . ALA A 1 21 ? 6.975 6.120 5.790 1.00 0.00 21 ALA A O 5
ATOM 3033 N N . ILE A 1 22 ? 5.289 6.590 7.200 1.00 0.00 22 ILE A N 5
ATOM 3034 C CA . ILE A 1 22 ? 6.166 7.009 8.280 1.00 0.00 22 ILE A CA 5
ATOM 3035 C C . ILE A 1 22 ? 7.038 5.848 8.738 1.00 0.00 22 ILE A C 5
ATOM 3036 O O . ILE A 1 22 ? 8.180 6.044 9.157 1.00 0.00 22 ILE A O 5
ATOM 3052 N N . ASN A 1 23 ? 6.502 4.635 8.635 1.00 0.00 23 ASN A N 5
ATOM 3053 C CA . ASN A 1 23 ? 7.244 3.440 9.016 1.00 0.00 23 ASN A CA 5
ATOM 3054 C C . ASN A 1 23 ? 8.402 3.227 8.051 1.00 0.00 23 ASN A C 5
ATOM 3055 O O . ASN A 1 23 ? 9.572 3.313 8.431 1.00 0.00 23 ASN A O 5
ATOM 3066 N N . ILE A 1 24 ? 8.069 2.971 6.788 1.00 0.00 24 ILE A N 5
ATOM 3067 C CA . ILE A 1 24 ? 9.082 2.773 5.769 1.00 0.00 24 ILE A CA 5
ATOM 3068 C C . ILE A 1 24 ? 10.117 3.889 5.849 1.00 0.00 24 ILE A C 5
ATOM 3069 O O . ILE A 1 24 ? 11.290 3.693 5.529 1.00 0.00 24 ILE A O 5
ATOM 3085 N N . ALA A 1 25 ? 9.669 5.060 6.303 1.00 0.00 25 ALA A N 5
ATOM 3086 C CA . ALA A 1 25 ? 10.552 6.204 6.453 1.00 0.00 25 ALA A CA 5
ATOM 3087 C C . ALA A 1 25 ? 11.537 5.950 7.581 1.00 0.00 25 ALA A C 5
ATOM 3088 O O . ALA A 1 25 ? 12.728 6.232 7.457 1.00 0.00 25 ALA A O 5
ATOM 3095 N N . SER A 1 26 ? 11.034 5.383 8.674 1.00 0.00 26 SER A N 5
ATOM 3096 C CA . SER A 1 26 ? 11.879 5.059 9.809 1.00 0.00 26 SER A CA 5
ATOM 3097 C C . SER A 1 26 ? 12.983 4.113 9.359 1.00 0.00 26 SER A C 5
ATOM 3098 O O . SER A 1 26 ? 14.013 3.976 10.019 1.00 0.00 26 SER A O 5
ATOM 3106 N N . THR A 1 27 ? 12.757 3.472 8.213 1.00 0.00 27 THR A N 5
ATOM 3107 C CA . THR A 1 27 ? 13.731 2.546 7.648 1.00 0.00 27 THR A CA 5
ATOM 3108 C C . THR A 1 27 ? 14.812 3.314 6.900 1.00 0.00 27 THR A C 5
ATOM 3109 O O . THR A 1 27 ? 15.994 2.977 6.973 1.00 0.00 27 THR A O 5
ATOM 3120 N N . ALA A 1 28 ? 14.397 4.357 6.186 1.00 0.00 28 ALA A N 5
ATOM 3121 C CA . ALA A 1 28 ? 15.330 5.183 5.431 1.00 0.00 28 ALA A CA 5
ATOM 3122 C C . ALA A 1 28 ? 16.512 5.585 6.300 1.00 0.00 28 ALA A C 5
ATOM 3123 O O . ALA A 1 28 ? 17.667 5.463 5.894 1.00 0.00 28 ALA A O 5
ATOM 3130 N N . HIS A 1 29 ? 16.212 6.063 7.502 1.00 0.00 29 HIS A N 5
ATOM 3131 C CA . HIS A 1 29 ? 17.249 6.480 8.435 1.00 0.00 29 HIS A CA 5
ATOM 3132 C C . HIS A 1 29 ? 18.084 5.279 8.872 1.00 0.00 29 HIS A C 5
ATOM 3133 O O . HIS A 1 29 ? 19.287 5.396 9.107 1.00 0.00 29 HIS A O 5
ATOM 3148 N N . ASP A 1 30 ? 17.435 4.122 8.971 1.00 0.00 30 ASP A N 5
ATOM 3149 C CA . ASP A 1 30 ? 18.117 2.896 9.370 1.00 0.00 30 ASP A CA 5
ATOM 3150 C C . ASP A 1 30 ? 19.105 2.462 8.295 1.00 0.00 30 ASP A C 5
ATOM 3151 O O . ASP A 1 30 ? 20.192 1.969 8.597 1.00 0.00 30 ASP A O 5
ATOM 3160 N N . VAL A 1 31 ? 18.725 2.656 7.036 1.00 0.00 31 VAL A N 5
ATOM 3161 C CA . VAL A 1 31 ? 19.584 2.291 5.917 1.00 0.00 31 VAL A CA 5
ATOM 3162 C C . VAL A 1 31 ? 20.834 3.160 5.894 1.00 0.00 31 VAL A C 5
ATOM 3163 O O . VAL A 1 31 ? 21.924 2.705 6.239 1.00 0.00 31 VAL A O 5
ATOM 3176 N N . TYR A 1 32 ? 20.667 4.418 5.501 1.00 0.00 32 TYR A N 5
ATOM 3177 C CA . TYR A 1 32 ? 21.786 5.351 5.454 1.00 0.00 32 TYR A CA 5
ATOM 3178 C C . TYR A 1 32 ? 22.689 5.125 6.662 1.00 0.00 32 TYR A C 5
ATOM 3179 O O . TYR A 1 32 ? 23.904 5.314 6.599 1.00 0.00 32 TYR A O 5
ATOM 3197 N N . SER A 1 33 ? 22.069 4.714 7.762 1.00 0.00 33 SER A N 5
ATOM 3198 C CA . SER A 1 33 ? 22.781 4.449 9.003 1.00 0.00 33 SER A CA 5
ATOM 3199 C C . SER A 1 33 ? 23.814 3.349 8.812 1.00 0.00 33 SER A C 5
ATOM 3200 O O . SER A 1 33 ? 25.017 3.586 8.914 1.00 0.00 33 SER A O 5
ATOM 3208 N N . PHE A 1 34 ? 23.333 2.147 8.523 1.00 0.00 34 PHE A N 5
ATOM 3209 C CA . PHE A 1 34 ? 24.210 1.005 8.305 1.00 0.00 34 PHE A CA 5
ATOM 3210 C C . PHE A 1 34 ? 24.584 0.903 6.832 1.00 0.00 34 PHE A C 5
ATOM 3211 O O . PHE A 1 34 ? 24.891 -0.176 6.327 1.00 0.00 34 PHE A O 5
ATOM 3228 N N . PHE A 1 35 ? 24.550 2.042 6.150 1.00 0.00 35 PHE A N 5
ATOM 3229 C CA . PHE A 1 35 ? 24.880 2.098 4.733 1.00 0.00 35 PHE A CA 5
ATOM 3230 C C . PHE A 1 35 ? 26.363 2.359 4.522 1.00 0.00 35 PHE A C 5
ATOM 3231 O O . PHE A 1 35 ? 27.077 1.521 3.982 1.00 0.00 35 PHE A O 5
ATOM 3248 N N . LYS A 1 36 ? 26.823 3.522 4.949 1.00 0.00 36 LYS A N 5
ATOM 3249 C CA . LYS A 1 36 ? 28.228 3.877 4.797 1.00 0.00 36 LYS A CA 5
ATOM 3250 C C . LYS A 1 36 ? 29.126 2.685 5.125 1.00 0.00 36 LYS A C 5
ATOM 3251 O O . LYS A 1 36 ? 30.098 2.415 4.420 1.00 0.00 36 LYS A O 5
ATOM 3270 N N . PRO A 1 37 ? 28.807 1.957 6.208 1.00 0.00 37 PRO A N 5
ATOM 3271 C CA . PRO A 1 37 ? 29.578 0.788 6.640 1.00 0.00 37 PRO A CA 5
ATOM 3272 C C . PRO A 1 37 ? 29.393 -0.406 5.709 1.00 0.00 37 PRO A C 5
ATOM 3273 O O . PRO A 1 37 ? 30.105 -1.404 5.812 1.00 0.00 37 PRO A O 5
ATOM 3284 N N . LYS A 1 38 ? 28.429 -0.296 4.799 1.00 0.00 38 LYS A N 5
ATOM 3285 C CA . LYS A 1 38 ? 28.145 -1.364 3.848 1.00 0.00 38 LYS A CA 5
ATOM 3286 C C . LYS A 1 38 ? 28.131 -0.832 2.418 1.00 0.00 38 LYS A C 5
ATOM 3287 O O . LYS A 1 38 ? 28.987 -1.181 1.605 1.00 0.00 38 LYS A O 5
ATOM 3306 N N . HIS A 1 39 ? 27.154 0.017 2.124 1.00 0.00 39 HIS A N 5
ATOM 3307 C CA . HIS A 1 39 ? 27.021 0.606 0.798 1.00 0.00 39 HIS A CA 5
ATOM 3308 C C . HIS A 1 39 ? 27.212 -0.444 -0.289 1.00 0.00 39 HIS A C 5
ATOM 3309 O O . HIS A 1 39 ? 27.310 -1.638 -0.004 1.00 0.00 39 HIS A O 5
ATOM 3324 N N . LYS A 1 40 ? 27.260 0.007 -1.537 1.00 0.00 40 LYS A N 5
ATOM 3325 C CA . LYS A 1 40 ? 27.434 -0.895 -2.670 1.00 0.00 40 LYS A CA 5
ATOM 3326 C C . LYS A 1 40 ? 28.878 -0.881 -3.164 1.00 0.00 40 LYS A C 5
ATOM 3327 O O . LYS A 1 40 ? 29.181 -1.404 -4.236 1.00 0.00 40 LYS A O 5
ATOM 3346 N N . LYS A 1 41 ? 29.764 -0.280 -2.376 1.00 0.00 41 LYS A N 5
ATOM 3347 C CA . LYS A 1 41 ? 31.175 -0.200 -2.736 1.00 0.00 41 LYS A CA 5
ATOM 3348 C C . LYS A 1 41 ? 31.364 0.627 -4.005 1.00 0.00 41 LYS A C 5
ATOM 3349 O O . LYS A 1 41 ? 30.459 0.729 -4.832 1.00 0.00 41 LYS A O 5
ATOM 3368 N N . LYS A 1 42 ? 32.546 1.218 -4.150 1.00 0.00 42 LYS A N 5
ATOM 3369 C CA . LYS A 1 42 ? 32.851 2.037 -5.318 1.00 0.00 42 LYS A CA 5
ATOM 3370 C C . LYS A 1 42 ? 33.020 1.173 -6.562 1.00 0.00 42 LYS A C 5
ATOM 3371 O O . LYS A 1 42 ? 32.612 -0.007 -6.522 1.00 0.00 42 LYS A O 5
ATOM 3391 N N . GLY A 1 1 ? -27.881 6.932 11.854 1.00 0.00 1 GLY A N 6
ATOM 3392 C CA . GLY A 1 1 ? -26.866 6.091 12.545 1.00 0.00 1 GLY A CA 6
ATOM 3393 C C . GLY A 1 1 ? -25.524 6.099 11.839 1.00 0.00 1 GLY A C 6
ATOM 3394 O O . GLY A 1 1 ? -24.836 7.120 11.811 1.00 0.00 1 GLY A O 6
ATOM 3400 N N . LYS A 1 2 ? -25.151 4.956 11.272 1.00 0.00 2 LYS A N 6
ATOM 3401 C CA . LYS A 1 2 ? -23.881 4.832 10.563 1.00 0.00 2 LYS A CA 6
ATOM 3402 C C . LYS A 1 2 ? -23.945 3.714 9.527 1.00 0.00 2 LYS A C 6
ATOM 3403 O O . LYS A 1 2 ? -23.686 2.552 9.838 1.00 0.00 2 LYS A O 6
ATOM 3422 N N . ILE A 1 3 ? -24.290 4.074 8.296 1.00 0.00 3 ILE A N 6
ATOM 3423 C CA . ILE A 1 3 ? -24.388 3.100 7.214 1.00 0.00 3 ILE A CA 6
ATOM 3424 C C . ILE A 1 3 ? -23.029 2.865 6.562 1.00 0.00 3 ILE A C 6
ATOM 3425 O O . ILE A 1 3 ? -22.612 1.722 6.365 1.00 0.00 3 ILE A O 6
ATOM 3441 N N . PRO A 1 4 ? -22.322 3.950 6.215 1.00 0.00 4 PRO A N 6
ATOM 3442 C CA . PRO A 1 4 ? -21.009 3.876 5.581 1.00 0.00 4 PRO A CA 6
ATOM 3443 C C . PRO A 1 4 ? -19.876 3.779 6.595 1.00 0.00 4 PRO A C 6
ATOM 3444 O O . PRO A 1 4 ? -18.938 4.578 6.569 1.00 0.00 4 PRO A O 6
ATOM 3455 N N . VAL A 1 5 ? -19.965 2.798 7.486 1.00 0.00 5 VAL A N 6
ATOM 3456 C CA . VAL A 1 5 ? -18.942 2.600 8.506 1.00 0.00 5 VAL A CA 6
ATOM 3457 C C . VAL A 1 5 ? -17.709 1.929 7.920 1.00 0.00 5 VAL A C 6
ATOM 3458 O O . VAL A 1 5 ? -16.584 2.198 8.341 1.00 0.00 5 VAL A O 6
ATOM 3471 N N . LYS A 1 6 ? -17.922 1.062 6.938 1.00 0.00 6 LYS A N 6
ATOM 3472 C CA . LYS A 1 6 ? -16.816 0.372 6.292 1.00 0.00 6 LYS A CA 6
ATOM 3473 C C . LYS A 1 6 ? -15.965 1.369 5.514 1.00 0.00 6 LYS A C 6
ATOM 3474 O O . LYS A 1 6 ? -14.826 1.080 5.146 1.00 0.00 6 LYS A O 6
ATOM 3493 N N . ALA A 1 7 ? -16.523 2.555 5.289 1.00 0.00 7 ALA A N 6
ATOM 3494 C CA . ALA A 1 7 ? -15.816 3.609 4.578 1.00 0.00 7 ALA A CA 6
ATOM 3495 C C . ALA A 1 7 ? -14.978 4.418 5.553 1.00 0.00 7 ALA A C 6
ATOM 3496 O O . ALA A 1 7 ? -13.781 4.621 5.347 1.00 0.00 7 ALA A O 6
ATOM 3503 N N . ILE A 1 8 ? -15.619 4.862 6.627 1.00 0.00 8 ILE A N 6
ATOM 3504 C CA . ILE A 1 8 ? -14.938 5.633 7.657 1.00 0.00 8 ILE A CA 6
ATOM 3505 C C . ILE A 1 8 ? -13.900 4.768 8.359 1.00 0.00 8 ILE A C 6
ATOM 3506 O O . ILE A 1 8 ? -12.914 5.274 8.894 1.00 0.00 8 ILE A O 6
ATOM 3522 N N . LYS A 1 9 ? -14.126 3.456 8.339 1.00 0.00 9 LYS A N 6
ATOM 3523 C CA . LYS A 1 9 ? -13.204 2.513 8.958 1.00 0.00 9 LYS A CA 6
ATOM 3524 C C . LYS A 1 9 ? -11.967 2.345 8.088 1.00 0.00 9 LYS A C 6
ATOM 3525 O O . LYS A 1 9 ? -10.838 2.351 8.579 1.00 0.00 9 LYS A O 6
ATOM 3544 N N . LYS A 1 10 ? -12.191 2.206 6.785 1.00 0.00 10 LYS A N 6
ATOM 3545 C CA . LYS A 1 10 ? -11.097 2.048 5.835 1.00 0.00 10 LYS A CA 6
ATOM 3546 C C . LYS A 1 10 ? -10.143 3.231 5.917 1.00 0.00 10 LYS A C 6
ATOM 3547 O O . LYS A 1 10 ? -8.926 3.069 5.822 1.00 0.00 10 LYS A O 6
ATOM 3566 N N . ALA A 1 11 ? -10.701 4.425 6.098 1.00 0.00 11 ALA A N 6
ATOM 3567 C CA . ALA A 1 11 ? -9.891 5.630 6.196 1.00 0.00 11 ALA A CA 6
ATOM 3568 C C . ALA A 1 11 ? -9.014 5.584 7.434 1.00 0.00 11 ALA A C 6
ATOM 3569 O O . ALA A 1 11 ? -7.797 5.760 7.352 1.00 0.00 11 ALA A O 6
ATOM 3576 N N . GLY A 1 12 ? -9.631 5.323 8.578 1.00 0.00 12 GLY A N 6
ATOM 3577 C CA . GLY A 1 12 ? -8.877 5.232 9.808 1.00 0.00 12 GLY A CA 6
ATOM 3578 C C . GLY A 1 12 ? -7.815 4.157 9.721 1.00 0.00 12 GLY A C 6
ATOM 3579 O O . GLY A 1 12 ? -6.892 4.112 10.535 1.00 0.00 12 GLY A O 6
ATOM 3583 N N . ALA A 1 13 ? -7.945 3.291 8.715 1.00 0.00 13 ALA A N 6
ATOM 3584 C CA . ALA A 1 13 ? -6.989 2.211 8.508 1.00 0.00 13 ALA A CA 6
ATOM 3585 C C . ALA A 1 13 ? -5.751 2.720 7.782 1.00 0.00 13 ALA A C 6
ATOM 3586 O O . ALA A 1 13 ? -4.626 2.351 8.118 1.00 0.00 13 ALA A O 6
ATOM 3593 N N . ALA A 1 14 ? -5.967 3.576 6.790 1.00 0.00 14 ALA A N 6
ATOM 3594 C CA . ALA A 1 14 ? -4.869 4.144 6.020 1.00 0.00 14 ALA A CA 6
ATOM 3595 C C . ALA A 1 14 ? -4.070 5.126 6.865 1.00 0.00 14 ALA A C 6
ATOM 3596 O O . ALA A 1 14 ? -2.843 5.180 6.783 1.00 0.00 14 ALA A O 6
ATOM 3603 N N . ILE A 1 15 ? -4.776 5.898 7.686 1.00 0.00 15 ILE A N 6
ATOM 3604 C CA . ILE A 1 15 ? -4.130 6.870 8.557 1.00 0.00 15 ILE A CA 6
ATOM 3605 C C . ILE A 1 15 ? -3.202 6.173 9.539 1.00 0.00 15 ILE A C 6
ATOM 3606 O O . ILE A 1 15 ? -2.047 6.564 9.706 1.00 0.00 15 ILE A O 6
ATOM 3622 N N . GLY A 1 16 ? -3.714 5.130 10.180 1.00 0.00 16 GLY A N 6
ATOM 3623 C CA . GLY A 1 16 ? -2.916 4.382 11.131 1.00 0.00 16 GLY A CA 6
ATOM 3624 C C . GLY A 1 16 ? -1.691 3.769 10.484 1.00 0.00 16 GLY A C 6
ATOM 3625 O O . GLY A 1 16 ? -0.585 3.853 11.022 1.00 0.00 16 GLY A O 6
ATOM 3629 N N . LYS A 1 17 ? -1.887 3.157 9.319 1.00 0.00 17 LYS A N 6
ATOM 3630 C CA . LYS A 1 17 ? -0.789 2.535 8.593 1.00 0.00 17 LYS A CA 6
ATOM 3631 C C . LYS A 1 17 ? 0.187 3.597 8.098 1.00 0.00 17 LYS A C 6
ATOM 3632 O O . LYS A 1 17 ? 1.388 3.358 8.002 1.00 0.00 17 LYS A O 6
ATOM 3651 N N . GLY A 1 18 ? -0.347 4.773 7.785 1.00 0.00 18 GLY A N 6
ATOM 3652 C CA . GLY A 1 18 ? 0.482 5.858 7.302 1.00 0.00 18 GLY A CA 6
ATOM 3653 C C . GLY A 1 18 ? 1.612 6.186 8.254 1.00 0.00 18 GLY A C 6
ATOM 3654 O O . GLY A 1 18 ? 2.767 6.289 7.844 1.00 0.00 18 GLY A O 6
ATOM 3658 N N . LEU A 1 19 ? 1.280 6.352 9.528 1.00 0.00 19 LEU A N 6
ATOM 3659 C CA . LEU A 1 19 ? 2.278 6.673 10.541 1.00 0.00 19 LEU A CA 6
ATOM 3660 C C . LEU A 1 19 ? 3.285 5.541 10.696 1.00 0.00 19 LEU A C 6
ATOM 3661 O O . LEU A 1 19 ? 4.494 5.772 10.723 1.00 0.00 19 LEU A O 6
ATOM 3677 N N . ARG A 1 20 ? 2.781 4.318 10.798 1.00 0.00 20 ARG A N 6
ATOM 3678 C CA . ARG A 1 20 ? 3.640 3.149 10.951 1.00 0.00 20 ARG A CA 6
ATOM 3679 C C . ARG A 1 20 ? 4.565 2.992 9.749 1.00 0.00 20 ARG A C 6
ATOM 3680 O O . ARG A 1 20 ? 5.776 2.829 9.900 1.00 0.00 20 ARG A O 6
ATOM 3701 N N . ALA A 1 21 ? 3.984 3.038 8.555 1.00 0.00 21 ALA A N 6
ATOM 3702 C CA . ALA A 1 21 ? 4.748 2.899 7.322 1.00 0.00 21 ALA A CA 6
ATOM 3703 C C . ALA A 1 21 ? 5.760 4.028 7.168 1.00 0.00 21 ALA A C 6
ATOM 3704 O O . ALA A 1 21 ? 6.843 3.832 6.617 1.00 0.00 21 ALA A O 6
ATOM 3711 N N . ILE A 1 22 ? 5.404 5.212 7.655 1.00 0.00 22 ILE A N 6
ATOM 3712 C CA . ILE A 1 22 ? 6.288 6.366 7.566 1.00 0.00 22 ILE A CA 6
ATOM 3713 C C . ILE A 1 22 ? 7.346 6.328 8.661 1.00 0.00 22 ILE A C 6
ATOM 3714 O O . ILE A 1 22 ? 8.448 6.849 8.491 1.00 0.00 22 ILE A O 6
ATOM 3730 N N . ASN A 1 23 ? 7.008 5.699 9.781 1.00 0.00 23 ASN A N 6
ATOM 3731 C CA . ASN A 1 23 ? 7.937 5.587 10.897 1.00 0.00 23 ASN A CA 6
ATOM 3732 C C . ASN A 1 23 ? 9.098 4.672 10.526 1.00 0.00 23 ASN A C 6
ATOM 3733 O O . ASN A 1 23 ? 10.258 5.090 10.526 1.00 0.00 23 ASN A O 6
ATOM 3744 N N . ILE A 1 24 ? 8.777 3.426 10.198 1.00 0.00 24 ILE A N 6
ATOM 3745 C CA . ILE A 1 24 ? 9.790 2.455 9.813 1.00 0.00 24 ILE A CA 6
ATOM 3746 C C . ILE A 1 24 ? 10.512 2.900 8.551 1.00 0.00 24 ILE A C 6
ATOM 3747 O O . ILE A 1 24 ? 11.708 2.658 8.389 1.00 0.00 24 ILE A O 6
ATOM 3763 N N . ALA A 1 25 ? 9.782 3.561 7.659 1.00 0.00 25 ALA A N 6
ATOM 3764 C CA . ALA A 1 25 ? 10.365 4.043 6.418 1.00 0.00 25 ALA A CA 6
ATOM 3765 C C . ALA A 1 25 ? 11.309 5.201 6.690 1.00 0.00 25 ALA A C 6
ATOM 3766 O O . ALA A 1 25 ? 12.457 5.196 6.249 1.00 0.00 25 ALA A O 6
ATOM 3773 N N . SER A 1 26 ? 10.828 6.181 7.443 1.00 0.00 26 SER A N 6
ATOM 3774 C CA . SER A 1 26 ? 11.647 7.327 7.793 1.00 0.00 26 SER A CA 6
ATOM 3775 C C . SER A 1 26 ? 12.913 6.851 8.489 1.00 0.00 26 SER A C 6
ATOM 3776 O O . SER A 1 26 ? 13.908 7.573 8.558 1.00 0.00 26 SER A O 6
ATOM 3784 N N . THR A 1 27 ? 12.871 5.618 8.994 1.00 0.00 27 THR A N 6
ATOM 3785 C CA . THR A 1 27 ? 14.018 5.034 9.676 1.00 0.00 27 THR A CA 6
ATOM 3786 C C . THR A 1 27 ? 14.890 4.271 8.688 1.00 0.00 27 THR A C 6
ATOM 3787 O O . THR A 1 27 ? 16.098 4.491 8.610 1.00 0.00 27 THR A O 6
ATOM 3798 N N . ALA A 1 28 ? 14.263 3.379 7.926 1.00 0.00 28 ALA A N 6
ATOM 3799 C CA . ALA A 1 28 ? 14.980 2.592 6.933 1.00 0.00 28 ALA A CA 6
ATOM 3800 C C . ALA A 1 28 ? 15.719 3.508 5.970 1.00 0.00 28 ALA A C 6
ATOM 3801 O O . ALA A 1 28 ? 16.877 3.268 5.627 1.00 0.00 28 ALA A O 6
ATOM 3808 N N . HIS A 1 29 ? 15.042 4.571 5.550 1.00 0.00 29 HIS A N 6
ATOM 3809 C CA . HIS A 1 29 ? 15.631 5.542 4.638 1.00 0.00 29 HIS A CA 6
ATOM 3810 C C . HIS A 1 29 ? 16.918 6.105 5.235 1.00 0.00 29 HIS A C 6
ATOM 3811 O O . HIS A 1 29 ? 17.974 6.073 4.604 1.00 0.00 29 HIS A O 6
ATOM 3826 N N . ASP A 1 30 ? 16.822 6.609 6.463 1.00 0.00 30 ASP A N 6
ATOM 3827 C CA . ASP A 1 30 ? 17.980 7.166 7.149 1.00 0.00 30 ASP A CA 6
ATOM 3828 C C . ASP A 1 30 ? 19.044 6.094 7.358 1.00 0.00 30 ASP A C 6
ATOM 3829 O O . ASP A 1 30 ? 20.242 6.354 7.227 1.00 0.00 30 ASP A O 6
ATOM 3838 N N . VAL A 1 31 ? 18.595 4.887 7.679 1.00 0.00 31 VAL A N 6
ATOM 3839 C CA . VAL A 1 31 ? 19.500 3.770 7.906 1.00 0.00 31 VAL A CA 6
ATOM 3840 C C . VAL A 1 31 ? 20.220 3.380 6.624 1.00 0.00 31 VAL A C 6
ATOM 3841 O O . VAL A 1 31 ? 21.362 3.785 6.411 1.00 0.00 31 VAL A O 6
ATOM 3854 N N . TYR A 1 32 ? 19.547 2.591 5.783 1.00 0.00 32 TYR A N 6
ATOM 3855 C CA . TYR A 1 32 ? 20.123 2.139 4.515 1.00 0.00 32 TYR A CA 6
ATOM 3856 C C . TYR A 1 32 ? 21.097 3.176 3.975 1.00 0.00 32 TYR A C 6
ATOM 3857 O O . TYR A 1 32 ? 22.136 2.842 3.407 1.00 0.00 32 TYR A O 6
ATOM 3875 N N . SER A 1 33 ? 20.756 4.440 4.190 1.00 0.00 33 SER A N 6
ATOM 3876 C CA . SER A 1 33 ? 21.592 5.550 3.765 1.00 0.00 33 SER A CA 6
ATOM 3877 C C . SER A 1 33 ? 23.000 5.389 4.302 1.00 0.00 33 SER A C 6
ATOM 3878 O O . SER A 1 33 ? 23.946 5.161 3.550 1.00 0.00 33 SER A O 6
ATOM 3886 N N . PHE A 1 34 ? 23.124 5.488 5.618 1.00 0.00 34 PHE A N 6
ATOM 3887 C CA . PHE A 1 34 ? 24.414 5.333 6.268 1.00 0.00 34 PHE A CA 6
ATOM 3888 C C . PHE A 1 34 ? 24.635 3.869 6.615 1.00 0.00 34 PHE A C 6
ATOM 3889 O O . PHE A 1 34 ? 25.457 3.535 7.468 1.00 0.00 34 PHE A O 6
ATOM 3906 N N . PHE A 1 35 ? 23.880 2.999 5.946 1.00 0.00 35 PHE A N 6
ATOM 3907 C CA . PHE A 1 35 ? 23.975 1.572 6.180 1.00 0.00 35 PHE A CA 6
ATOM 3908 C C . PHE A 1 35 ? 24.470 0.829 4.949 1.00 0.00 35 PHE A C 6
ATOM 3909 O O . PHE A 1 35 ? 24.203 -0.362 4.788 1.00 0.00 35 PHE A O 6
ATOM 3926 N N . LYS A 1 36 ? 25.205 1.518 4.090 1.00 0.00 36 LYS A N 6
ATOM 3927 C CA . LYS A 1 36 ? 25.746 0.879 2.901 1.00 0.00 36 LYS A CA 6
ATOM 3928 C C . LYS A 1 36 ? 27.197 0.462 3.136 1.00 0.00 36 LYS A C 6
ATOM 3929 O O . LYS A 1 36 ? 27.569 -0.686 2.890 1.00 0.00 36 LYS A O 6
ATOM 3948 N N . PRO A 1 37 ? 28.036 1.390 3.628 1.00 0.00 37 PRO A N 6
ATOM 3949 C CA . PRO A 1 37 ? 29.448 1.114 3.908 1.00 0.00 37 PRO A CA 6
ATOM 3950 C C . PRO A 1 37 ? 29.615 0.133 5.066 1.00 0.00 37 PRO A C 6
ATOM 3951 O O . PRO A 1 37 ? 29.389 0.482 6.224 1.00 0.00 37 PRO A O 6
ATOM 3962 N N . LYS A 1 38 ? 30.005 -1.097 4.745 1.00 0.00 38 LYS A N 6
ATOM 3963 C CA . LYS A 1 38 ? 30.193 -2.129 5.761 1.00 0.00 38 LYS A CA 6
ATOM 3964 C C . LYS A 1 38 ? 28.848 -2.698 6.200 1.00 0.00 38 LYS A C 6
ATOM 3965 O O . LYS A 1 38 ? 28.572 -3.884 6.019 1.00 0.00 38 LYS A O 6
ATOM 3984 N N . HIS A 1 39 ? 28.016 -1.835 6.766 1.00 0.00 39 HIS A N 6
ATOM 3985 C CA . HIS A 1 39 ? 26.687 -2.225 7.227 1.00 0.00 39 HIS A CA 6
ATOM 3986 C C . HIS A 1 39 ? 26.069 -3.264 6.295 1.00 0.00 39 HIS A C 6
ATOM 3987 O O . HIS A 1 39 ? 26.472 -3.391 5.139 1.00 0.00 39 HIS A O 6
ATOM 4002 N N . LYS A 1 40 ? 25.085 -3.997 6.807 1.00 0.00 40 LYS A N 6
ATOM 4003 C CA . LYS A 1 40 ? 24.397 -5.023 6.026 1.00 0.00 40 LYS A CA 6
ATOM 4004 C C . LYS A 1 40 ? 23.760 -6.068 6.938 1.00 0.00 40 LYS A C 6
ATOM 4005 O O . LYS A 1 40 ? 24.418 -7.016 7.364 1.00 0.00 40 LYS A O 6
ATOM 4024 N N . LYS A 1 41 ? 22.475 -5.889 7.234 1.00 0.00 41 LYS A N 6
ATOM 4025 C CA . LYS A 1 41 ? 21.758 -6.824 8.095 1.00 0.00 41 LYS A CA 6
ATOM 4026 C C . LYS A 1 41 ? 20.306 -6.398 8.280 1.00 0.00 41 LYS A C 6
ATOM 4027 O O . LYS A 1 41 ? 19.383 -7.148 7.967 1.00 0.00 41 LYS A O 6
ATOM 4046 N N . LYS A 1 42 ? 20.114 -5.190 8.793 1.00 0.00 42 LYS A N 6
ATOM 4047 C CA . LYS A 1 42 ? 18.775 -4.662 9.025 1.00 0.00 42 LYS A CA 6
ATOM 4048 C C . LYS A 1 42 ? 18.307 -3.823 7.841 1.00 0.00 42 LYS A C 6
ATOM 4049 O O . LYS A 1 42 ? 18.015 -2.625 8.042 1.00 0.00 42 LYS A O 6
ATOM 4069 N N . GLY A 1 1 ? -22.410 15.511 13.061 1.00 0.00 1 GLY A N 7
ATOM 4070 C CA . GLY A 1 1 ? -22.843 14.191 13.600 1.00 0.00 1 GLY A CA 7
ATOM 4071 C C . GLY A 1 1 ? -21.759 13.136 13.489 1.00 0.00 1 GLY A C 7
ATOM 4072 O O . GLY A 1 1 ? -20.633 13.346 13.939 1.00 0.00 1 GLY A O 7
ATOM 4078 N N . LYS A 1 2 ? -22.098 12.000 12.887 1.00 0.00 2 LYS A N 7
ATOM 4079 C CA . LYS A 1 2 ? -21.143 10.911 12.718 1.00 0.00 2 LYS A CA 7
ATOM 4080 C C . LYS A 1 2 ? -20.926 10.599 11.241 1.00 0.00 2 LYS A C 7
ATOM 4081 O O . LYS A 1 2 ? -21.725 9.897 10.619 1.00 0.00 2 LYS A O 7
ATOM 4100 N N . ILE A 1 3 ? -19.838 11.122 10.686 1.00 0.00 3 ILE A N 7
ATOM 4101 C CA . ILE A 1 3 ? -19.507 10.904 9.288 1.00 0.00 3 ILE A CA 7
ATOM 4102 C C . ILE A 1 3 ? -19.401 9.414 8.973 1.00 0.00 3 ILE A C 7
ATOM 4103 O O . ILE A 1 3 ? -19.203 8.594 9.869 1.00 0.00 3 ILE A O 7
ATOM 4119 N N . PRO A 1 4 ? -19.527 9.046 7.688 1.00 0.00 4 PRO A N 7
ATOM 4120 C CA . PRO A 1 4 ? -19.442 7.659 7.246 1.00 0.00 4 PRO A CA 7
ATOM 4121 C C . PRO A 1 4 ? -18.490 6.831 8.093 1.00 0.00 4 PRO A C 7
ATOM 4122 O O . PRO A 1 4 ? -17.275 7.021 8.049 1.00 0.00 4 PRO A O 7
ATOM 4133 N N . VAL A 1 5 ? -19.052 5.904 8.863 1.00 0.00 5 VAL A N 7
ATOM 4134 C CA . VAL A 1 5 ? -18.252 5.043 9.718 1.00 0.00 5 VAL A CA 7
ATOM 4135 C C . VAL A 1 5 ? -17.561 3.968 8.897 1.00 0.00 5 VAL A C 7
ATOM 4136 O O . VAL A 1 5 ? -16.440 3.561 9.204 1.00 0.00 5 VAL A O 7
ATOM 4149 N N . LYS A 1 6 ? -18.220 3.529 7.834 1.00 0.00 6 LYS A N 7
ATOM 4150 C CA . LYS A 1 6 ? -17.640 2.525 6.960 1.00 0.00 6 LYS A CA 7
ATOM 4151 C C . LYS A 1 6 ? -16.483 3.138 6.187 1.00 0.00 6 LYS A C 7
ATOM 4152 O O . LYS A 1 6 ? -15.627 2.433 5.650 1.00 0.00 6 LYS A O 7
ATOM 4171 N N . ALA A 1 7 ? -16.456 4.468 6.160 1.00 0.00 7 ALA A N 7
ATOM 4172 C CA . ALA A 1 7 ? -15.398 5.195 5.477 1.00 0.00 7 ALA A CA 7
ATOM 4173 C C . ALA A 1 7 ? -14.243 5.433 6.432 1.00 0.00 7 ALA A C 7
ATOM 4174 O O . ALA A 1 7 ? -13.081 5.225 6.086 1.00 0.00 7 ALA A O 7
ATOM 4181 N N . ILE A 1 8 ? -14.577 5.850 7.647 1.00 0.00 8 ILE A N 7
ATOM 4182 C CA . ILE A 1 8 ? -13.567 6.089 8.664 1.00 0.00 8 ILE A CA 7
ATOM 4183 C C . ILE A 1 8 ? -12.876 4.783 9.024 1.00 0.00 8 ILE A C 7
ATOM 4184 O O . ILE A 1 8 ? -11.747 4.776 9.514 1.00 0.00 8 ILE A O 7
ATOM 4200 N N . LYS A 1 9 ? -13.562 3.675 8.755 1.00 0.00 9 LYS A N 7
ATOM 4201 C CA . LYS A 1 9 ? -13.017 2.354 9.027 1.00 0.00 9 LYS A CA 7
ATOM 4202 C C . LYS A 1 9 ? -11.981 1.996 7.972 1.00 0.00 9 LYS A C 7
ATOM 4203 O O . LYS A 1 9 ? -10.808 1.774 8.281 1.00 0.00 9 LYS A O 7
ATOM 4222 N N . LYS A 1 10 ? -12.420 1.962 6.719 1.00 0.00 10 LYS A N 7
ATOM 4223 C CA . LYS A 1 10 ? -11.525 1.649 5.614 1.00 0.00 10 LYS A CA 7
ATOM 4224 C C . LYS A 1 10 ? -10.379 2.650 5.569 1.00 0.00 10 LYS A C 7
ATOM 4225 O O . LYS A 1 10 ? -9.267 2.320 5.156 1.00 0.00 10 LYS A O 7
ATOM 4244 N N . ALA A 1 11 ? -10.655 3.874 6.012 1.00 0.00 11 ALA A N 7
ATOM 4245 C CA . ALA A 1 11 ? -9.641 4.915 6.035 1.00 0.00 11 ALA A CA 7
ATOM 4246 C C . ALA A 1 11 ? -8.638 4.645 7.142 1.00 0.00 11 ALA A C 7
ATOM 4247 O O . ALA A 1 11 ? -7.428 4.709 6.928 1.00 0.00 11 ALA A O 7
ATOM 4254 N N . GLY A 1 12 ? -9.148 4.316 8.322 1.00 0.00 12 GLY A N 7
ATOM 4255 C CA . GLY A 1 12 ? -8.274 4.014 9.433 1.00 0.00 12 GLY A CA 7
ATOM 4256 C C . GLY A 1 12 ? -7.377 2.840 9.116 1.00 0.00 12 GLY A C 7
ATOM 4257 O O . GLY A 1 12 ? -6.375 2.607 9.794 1.00 0.00 12 GLY A O 7
ATOM 4261 N N . ALA A 1 13 ? -7.735 2.101 8.066 1.00 0.00 13 ALA A N 7
ATOM 4262 C CA . ALA A 1 13 ? -6.954 0.945 7.646 1.00 0.00 13 ALA A CA 7
ATOM 4263 C C . ALA A 1 13 ? -5.733 1.383 6.845 1.00 0.00 13 ALA A C 7
ATOM 4264 O O . ALA A 1 13 ? -4.603 1.012 7.163 1.00 0.00 13 ALA A O 7
ATOM 4271 N N . ALA A 1 14 ? -5.968 2.182 5.808 1.00 0.00 14 ALA A N 7
ATOM 4272 C CA . ALA A 1 14 ? -4.887 2.678 4.966 1.00 0.00 14 ALA A CA 7
ATOM 4273 C C . ALA A 1 14 ? -4.089 3.751 5.693 1.00 0.00 14 ALA A C 7
ATOM 4274 O O . ALA A 1 14 ? -2.859 3.761 5.653 1.00 0.00 14 ALA A O 7
ATOM 4281 N N . ILE A 1 15 ? -4.797 4.645 6.368 1.00 0.00 15 ILE A N 7
ATOM 4282 C CA . ILE A 1 15 ? -4.156 5.715 7.118 1.00 0.00 15 ILE A CA 7
ATOM 4283 C C . ILE A 1 15 ? -3.393 5.137 8.307 1.00 0.00 15 ILE A C 7
ATOM 4284 O O . ILE A 1 15 ? -2.396 5.704 8.754 1.00 0.00 15 ILE A O 7
ATOM 4300 N N . GLY A 1 16 ? -3.867 3.999 8.807 1.00 0.00 16 GLY A N 7
ATOM 4301 C CA . GLY A 1 16 ? -3.217 3.355 9.930 1.00 0.00 16 GLY A CA 7
ATOM 4302 C C . GLY A 1 16 ? -1.850 2.813 9.563 1.00 0.00 16 GLY A C 7
ATOM 4303 O O . GLY A 1 16 ? -0.883 3.004 10.300 1.00 0.00 16 GLY A O 7
ATOM 4307 N N . LYS A 1 17 ? -1.768 2.143 8.418 1.00 0.00 17 LYS A N 7
ATOM 4308 C CA . LYS A 1 17 ? -0.503 1.584 7.956 1.00 0.00 17 LYS A CA 7
ATOM 4309 C C . LYS A 1 17 ? 0.369 2.679 7.351 1.00 0.00 17 LYS A C 7
ATOM 4310 O O . LYS A 1 17 ? 1.577 2.513 7.194 1.00 0.00 17 LYS A O 7
ATOM 4329 N N . GLY A 1 18 ? -0.259 3.803 7.020 1.00 0.00 18 GLY A N 7
ATOM 4330 C CA . GLY A 1 18 ? 0.466 4.919 6.443 1.00 0.00 18 GLY A CA 7
ATOM 4331 C C . GLY A 1 18 ? 1.301 5.651 7.473 1.00 0.00 18 GLY A C 7
ATOM 4332 O O . GLY A 1 18 ? 2.400 6.115 7.175 1.00 0.00 18 GLY A O 7
ATOM 4336 N N . LEU A 1 19 ? 0.777 5.750 8.691 1.00 0.00 19 LEU A N 7
ATOM 4337 C CA . LEU A 1 19 ? 1.484 6.424 9.773 1.00 0.00 19 LEU A CA 7
ATOM 4338 C C . LEU A 1 19 ? 2.534 5.502 10.377 1.00 0.00 19 LEU A C 7
ATOM 4339 O O . LEU A 1 19 ? 3.666 5.912 10.633 1.00 0.00 19 LEU A O 7
ATOM 4355 N N . ARG A 1 20 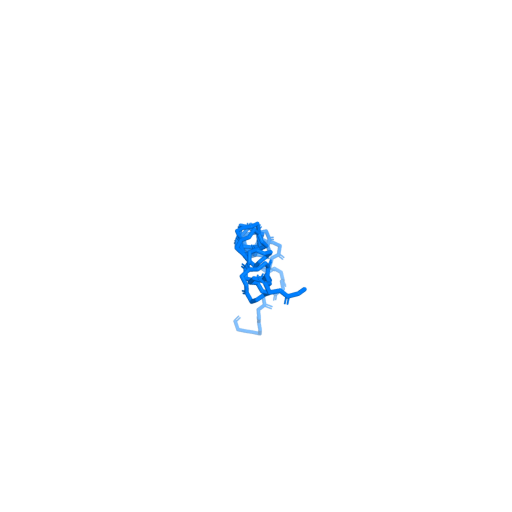? 2.150 4.249 10.593 1.00 0.00 20 ARG A N 7
ATOM 4356 C CA . ARG A 1 20 ? 3.056 3.258 11.157 1.00 0.00 20 ARG A CA 7
ATOM 4357 C C . ARG A 1 20 ? 4.169 2.937 10.168 1.00 0.00 20 ARG A C 7
ATOM 4358 O O . ARG A 1 20 ? 5.329 2.778 10.549 1.00 0.00 20 ARG A O 7
ATOM 4379 N N . ALA A 1 21 ? 3.806 2.852 8.892 1.00 0.00 21 ALA A N 7
ATOM 4380 C CA . ALA A 1 21 ? 4.772 2.562 7.841 1.00 0.00 21 ALA A CA 7
ATOM 4381 C C . ALA A 1 21 ? 5.693 3.755 7.620 1.00 0.00 21 ALA A C 7
ATOM 4382 O O . ALA A 1 21 ? 6.892 3.596 7.393 1.00 0.00 21 ALA A O 7
ATOM 4389 N N . ILE A 1 22 ? 5.121 4.954 7.701 1.00 0.00 22 ILE A N 7
ATOM 4390 C CA . ILE A 1 22 ? 5.887 6.179 7.521 1.00 0.00 22 ILE A CA 7
ATOM 4391 C C . ILE A 1 22 ? 6.913 6.329 8.640 1.00 0.00 22 ILE A C 7
ATOM 4392 O O . ILE A 1 22 ? 7.991 6.884 8.435 1.00 0.00 22 ILE A O 7
ATOM 4408 N N . ASN A 1 23 ? 6.573 5.820 9.820 1.00 0.00 23 ASN A N 7
ATOM 4409 C CA . ASN A 1 23 ? 7.473 5.889 10.962 1.00 0.00 23 ASN A CA 7
ATOM 4410 C C . ASN A 1 23 ? 8.698 5.018 10.715 1.00 0.00 23 ASN A C 7
ATOM 4411 O O . ASN A 1 23 ? 9.822 5.515 10.632 1.00 0.00 23 ASN A O 7
ATOM 4422 N N . ILE A 1 24 ? 8.469 3.716 10.581 1.00 0.00 24 ILE A N 7
ATOM 4423 C CA . ILE A 1 24 ? 9.552 2.781 10.325 1.00 0.00 24 ILE A CA 7
ATOM 4424 C C . ILE A 1 24 ? 10.279 3.154 9.040 1.00 0.00 24 ILE A C 7
ATOM 4425 O O . ILE A 1 24 ? 11.478 2.912 8.900 1.00 0.00 24 ILE A O 7
ATOM 4441 N N . ALA A 1 25 ? 9.546 3.752 8.105 1.00 0.00 25 ALA A N 7
ATOM 4442 C CA . ALA A 1 25 ? 10.126 4.166 6.838 1.00 0.00 25 ALA A CA 7
ATOM 4443 C C . ALA A 1 25 ? 11.012 5.384 7.034 1.00 0.00 25 ALA A C 7
ATOM 4444 O O . ALA A 1 25 ? 12.105 5.466 6.474 1.00 0.00 25 ALA A O 7
ATOM 4451 N N . SER A 1 26 ? 10.548 6.317 7.853 1.00 0.00 26 SER A N 7
ATOM 4452 C CA . SER A 1 26 ? 11.318 7.512 8.143 1.00 0.00 26 SER A CA 7
ATOM 4453 C C . SER A 1 26 ? 12.629 7.115 8.808 1.00 0.00 26 SER A C 7
ATOM 4454 O O . SER A 1 26 ? 13.595 7.878 8.817 1.00 0.00 26 SER A O 7
ATOM 4462 N N . THR A 1 27 ? 12.651 5.900 9.355 1.00 0.00 27 THR A N 7
ATOM 4463 C CA . THR A 1 27 ? 13.838 5.376 10.015 1.00 0.00 27 THR A CA 7
ATOM 4464 C C . THR A 1 27 ? 14.699 4.589 9.032 1.00 0.00 27 THR A C 7
ATOM 4465 O O . THR A 1 27 ? 15.925 4.691 9.040 1.00 0.00 27 THR A O 7
ATOM 4476 N N . ALA A 1 28 ? 14.040 3.799 8.188 1.00 0.00 28 ALA A N 7
ATOM 4477 C CA . ALA A 1 28 ? 14.732 2.984 7.198 1.00 0.00 28 ALA A CA 7
ATOM 4478 C C . ALA A 1 28 ? 15.606 3.836 6.288 1.00 0.00 28 ALA A C 7
ATOM 4479 O O . ALA A 1 28 ? 16.732 3.462 5.966 1.00 0.00 28 ALA A O 7
ATOM 4486 N N . HIS A 1 29 ? 15.082 4.984 5.874 1.00 0.00 29 HIS A N 7
ATOM 4487 C CA . HIS A 1 29 ? 15.824 5.883 4.999 1.00 0.00 29 HIS A CA 7
ATOM 4488 C C . HIS A 1 29 ? 17.118 6.336 5.672 1.00 0.00 29 HIS A C 7
ATOM 4489 O O . HIS A 1 29 ? 18.168 6.411 5.033 1.00 0.00 29 HIS A O 7
ATOM 4504 N N . ASP A 1 30 ? 17.033 6.631 6.966 1.00 0.00 30 ASP A N 7
ATOM 4505 C CA . ASP A 1 30 ? 18.195 7.069 7.728 1.00 0.00 30 ASP A CA 7
ATOM 4506 C C . ASP A 1 30 ? 19.224 5.952 7.836 1.00 0.00 30 ASP A C 7
ATOM 4507 O O . ASP A 1 30 ? 20.409 6.158 7.568 1.00 0.00 30 ASP A O 7
ATOM 4516 N N . VAL A 1 31 ? 18.765 4.768 8.223 1.00 0.00 31 VAL A N 7
ATOM 4517 C CA . VAL A 1 31 ? 19.650 3.618 8.357 1.00 0.00 31 VAL A CA 7
ATOM 4518 C C . VAL A 1 31 ? 20.237 3.237 7.006 1.00 0.00 31 VAL A C 7
ATOM 4519 O O . VAL A 1 31 ? 21.454 3.254 6.820 1.00 0.00 31 VAL A O 7
ATOM 4532 N N . TYR A 1 32 ? 19.366 2.914 6.058 1.00 0.00 32 TYR A N 7
ATOM 4533 C CA . TYR A 1 32 ? 19.805 2.554 4.716 1.00 0.00 32 TYR A CA 7
ATOM 4534 C C . TYR A 1 32 ? 20.802 3.588 4.207 1.00 0.00 32 TYR A C 7
ATOM 4535 O O . TYR A 1 32 ? 21.636 3.303 3.348 1.00 0.00 32 TYR A O 7
ATOM 4553 N N . SER A 1 33 ? 20.702 4.792 4.761 1.00 0.00 33 SER A N 7
ATOM 4554 C CA . SER A 1 33 ? 21.580 5.897 4.398 1.00 0.00 33 SER A CA 7
ATOM 4555 C C . SER A 1 33 ? 23.027 5.584 4.750 1.00 0.00 33 SER A C 7
ATOM 4556 O O . SER A 1 33 ? 23.880 5.455 3.872 1.00 0.00 33 SER A O 7
ATOM 4564 N N . PHE A 1 34 ? 23.290 5.454 6.045 1.00 0.00 34 PHE A N 7
ATOM 4565 C CA . PHE A 1 34 ? 24.631 5.143 6.525 1.00 0.00 34 PHE A CA 7
ATOM 4566 C C . PHE A 1 34 ? 24.965 3.675 6.267 1.00 0.00 34 PHE A C 7
ATOM 4567 O O . PHE A 1 34 ? 26.051 3.202 6.603 1.00 0.00 34 PHE A O 7
ATOM 4584 N N . PHE A 1 35 ? 24.012 2.962 5.672 1.00 0.00 35 PHE A N 7
ATOM 4585 C CA . PHE A 1 35 ? 24.175 1.545 5.362 1.00 0.00 35 PHE A CA 7
ATOM 4586 C C . PHE A 1 35 ? 25.319 1.293 4.385 1.00 0.00 35 PHE A C 7
ATOM 4587 O O . PHE A 1 35 ? 26.248 0.547 4.692 1.00 0.00 35 PHE A O 7
ATOM 4604 N N . LYS A 1 36 ? 25.231 1.902 3.205 1.00 0.00 36 LYS A N 7
ATOM 4605 C CA . LYS A 1 36 ? 26.246 1.740 2.161 1.00 0.00 36 LYS A CA 7
ATOM 4606 C C . LYS A 1 36 ? 27.613 1.404 2.750 1.00 0.00 36 LYS A C 7
ATOM 4607 O O . LYS A 1 36 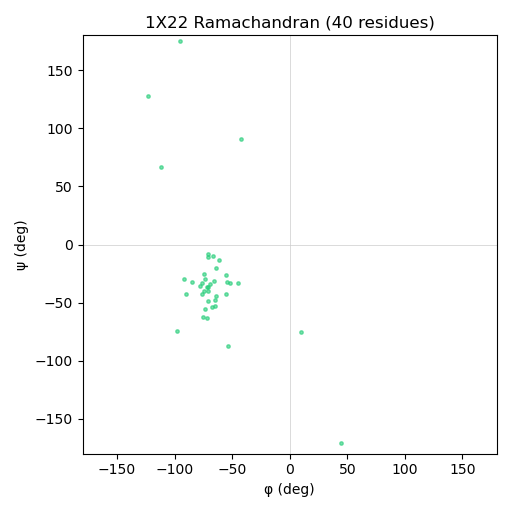? 28.208 0.378 2.419 1.00 0.00 36 LYS A O 7
ATOM 4626 N N . PRO A 1 37 ? 28.128 2.272 3.628 1.00 0.00 37 PRO A N 7
ATOM 4627 C CA . PRO A 1 37 ? 29.432 2.083 4.270 1.00 0.00 37 PRO A CA 7
ATOM 4628 C C . PRO A 1 37 ? 29.655 0.651 4.751 1.00 0.00 37 PRO A C 7
ATOM 4629 O O . PRO A 1 37 ? 30.795 0.197 4.860 1.00 0.00 37 PRO A O 7
ATOM 4640 N N . LYS A 1 38 ? 28.567 -0.054 5.043 1.00 0.00 38 LYS A N 7
ATOM 4641 C CA . LYS A 1 38 ? 28.654 -1.432 5.517 1.00 0.00 38 LYS A CA 7
ATOM 4642 C C . LYS A 1 38 ? 27.796 -2.364 4.668 1.00 0.00 38 LYS A C 7
ATOM 4643 O O . LYS A 1 38 ? 28.297 -3.325 4.083 1.00 0.00 38 LYS A O 7
ATOM 4662 N N . HIS A 1 39 ? 26.502 -2.076 4.611 1.00 0.00 39 HIS A N 7
ATOM 4663 C CA . HIS A 1 39 ? 25.568 -2.888 3.836 1.00 0.00 39 HIS A CA 7
ATOM 4664 C C . HIS A 1 39 ? 25.670 -4.362 4.222 1.00 0.00 39 HIS A C 7
ATOM 4665 O O . HIS A 1 39 ? 25.031 -4.808 5.175 1.00 0.00 39 HIS A O 7
ATOM 4680 N N . LYS A 1 40 ? 26.475 -5.116 3.479 1.00 0.00 40 LYS A N 7
ATOM 4681 C CA . LYS A 1 40 ? 26.655 -6.538 3.749 1.00 0.00 40 LYS A CA 7
ATOM 4682 C C . LYS A 1 40 ? 28.103 -6.954 3.515 1.00 0.00 40 LYS A C 7
ATOM 4683 O O . LYS A 1 40 ? 28.442 -7.497 2.463 1.00 0.00 40 LYS A O 7
ATOM 4702 N N . LYS A 1 41 ? 28.954 -6.693 4.502 1.00 0.00 41 LYS A N 7
ATOM 4703 C CA . LYS A 1 41 ? 30.367 -7.038 4.405 1.00 0.00 41 LYS A CA 7
ATOM 4704 C C . LYS A 1 41 ? 30.946 -7.348 5.782 1.00 0.00 41 LYS A C 7
ATOM 4705 O O . LYS A 1 41 ? 30.531 -6.768 6.786 1.00 0.00 41 LYS A O 7
ATOM 4724 N N . LYS A 1 42 ? 31.910 -8.263 5.824 1.00 0.00 42 LYS A N 7
ATOM 4725 C CA . LYS A 1 42 ? 32.548 -8.646 7.079 1.00 0.00 42 LYS A CA 7
ATOM 4726 C C . LYS A 1 42 ? 34.020 -8.978 6.862 1.00 0.00 42 LYS A C 7
ATOM 4727 O O . LYS A 1 42 ? 34.767 -9.029 7.861 1.00 0.00 42 LYS A O 7
ATOM 4747 N N . GLY A 1 1 ? -28.699 10.740 13.100 1.00 0.00 1 GLY A N 8
ATOM 4748 C CA . GLY A 1 1 ? -28.078 11.761 12.211 1.00 0.00 1 GLY A CA 8
ATOM 4749 C C . GLY A 1 1 ? -27.184 11.140 11.158 1.00 0.00 1 GLY A C 8
ATOM 4750 O O . GLY A 1 1 ? -27.388 11.345 9.961 1.00 0.00 1 GLY A O 8
ATOM 4756 N N . LYS A 1 2 ? -26.193 10.376 11.604 1.00 0.00 2 LYS A N 8
ATOM 4757 C CA . LYS A 1 2 ? -25.265 9.720 10.691 1.00 0.00 2 LYS A CA 8
ATOM 4758 C C . LYS A 1 2 ? -24.367 8.743 11.442 1.00 0.00 2 LYS A C 8
ATOM 4759 O O . LYS A 1 2 ? -23.732 9.104 12.432 1.00 0.00 2 LYS A O 8
ATOM 4778 N N . ILE A 1 3 ? -24.320 7.502 10.964 1.00 0.00 3 ILE A N 8
ATOM 4779 C CA . ILE A 1 3 ? -23.505 6.473 11.589 1.00 0.00 3 ILE A CA 8
ATOM 4780 C C . ILE A 1 3 ? -22.601 5.788 10.567 1.00 0.00 3 ILE A C 8
ATOM 4781 O O . ILE A 1 3 ? -22.758 4.599 10.287 1.00 0.00 3 ILE A O 8
ATOM 4797 N N . PRO A 1 4 ? -21.639 6.529 9.992 1.00 0.00 4 PRO A N 8
ATOM 4798 C CA . PRO A 1 4 ? -20.709 5.993 8.995 1.00 0.00 4 PRO A CA 8
ATOM 4799 C C . PRO A 1 4 ? -19.685 5.049 9.606 1.00 0.00 4 PRO A C 8
ATOM 4800 O O . PRO A 1 4 ? -18.493 5.353 9.646 1.00 0.00 4 PRO A O 8
ATOM 4811 N N . VAL A 1 5 ? -20.152 3.899 10.073 1.00 0.00 5 VAL A N 8
ATOM 4812 C CA . VAL A 1 5 ? -19.270 2.910 10.670 1.00 0.00 5 VAL A CA 8
ATOM 4813 C C . VAL A 1 5 ? -18.336 2.336 9.621 1.00 0.00 5 VAL A C 8
ATOM 4814 O O . VAL A 1 5 ? -17.136 2.191 9.850 1.00 0.00 5 VAL A O 8
ATOM 4827 N N . LYS A 1 6 ? -18.898 2.028 8.463 1.00 0.00 6 LYS A N 8
ATOM 4828 C CA . LYS A 1 6 ? -18.113 1.484 7.367 1.00 0.00 6 LYS A CA 8
ATOM 4829 C C . LYS A 1 6 ? -17.089 2.511 6.906 1.00 0.00 6 LYS A C 8
ATOM 4830 O O . LYS A 1 6 ? -16.133 2.182 6.203 1.00 0.00 6 LYS A O 8
ATOM 4849 N N . ALA A 1 7 ? -17.288 3.756 7.329 1.00 0.00 7 ALA A N 8
ATOM 4850 C CA . ALA A 1 7 ? -16.373 4.829 6.979 1.00 0.00 7 ALA A CA 8
ATOM 4851 C C . ALA A 1 7 ? -15.226 4.861 7.975 1.00 0.00 7 ALA A C 8
ATOM 4852 O O . ALA A 1 7 ? -14.071 5.079 7.610 1.00 0.00 7 ALA A O 8
ATOM 4859 N N . ILE A 1 8 ? -15.560 4.614 9.236 1.00 0.00 8 ILE A N 8
ATOM 4860 C CA . ILE A 1 8 ? -14.569 4.586 10.297 1.00 0.00 8 ILE A CA 8
ATOM 4861 C C . ILE A 1 8 ? -13.586 3.442 10.057 1.00 0.00 8 ILE A C 8
ATOM 4862 O O . ILE A 1 8 ? -12.379 3.595 10.241 1.00 0.00 8 ILE A O 8
ATOM 4878 N N . LYS A 1 9 ? -14.116 2.302 9.628 1.00 0.00 9 LYS A N 8
ATOM 4879 C CA . LYS A 1 9 ? -13.290 1.136 9.343 1.00 0.00 9 LYS A CA 8
ATOM 4880 C C . LYS A 1 9 ? -12.343 1.436 8.190 1.00 0.00 9 LYS A C 8
ATOM 4881 O O . LYS A 1 9 ? -11.132 1.223 8.290 1.00 0.00 9 LYS A O 8
ATOM 4900 N N . LYS A 1 10 ? -12.900 1.948 7.099 1.00 0.00 10 LYS A N 8
ATOM 4901 C CA . LYS A 1 10 ? -12.105 2.295 5.930 1.00 0.00 10 LYS A CA 8
ATOM 4902 C C . LYS A 1 10 ? -11.057 3.334 6.299 1.00 0.00 10 LYS A C 8
ATOM 4903 O O . LYS A 1 10 ? -9.958 3.346 5.746 1.00 0.00 10 LYS A O 8
ATOM 4922 N N . ALA A 1 11 ? -11.401 4.202 7.247 1.00 0.00 11 ALA A N 8
ATOM 4923 C CA . ALA A 1 11 ? -10.482 5.235 7.696 1.00 0.00 11 ALA A CA 8
ATOM 4924 C C . ALA A 1 11 ? -9.341 4.615 8.482 1.00 0.00 11 ALA A C 8
ATOM 4925 O O . ALA A 1 11 ? -8.170 4.897 8.226 1.00 0.00 11 ALA A O 8
ATOM 4932 N N . GLY A 1 12 ? -9.685 3.745 9.424 1.00 0.00 12 GLY A N 8
ATOM 4933 C CA . GLY A 1 12 ? -8.668 3.078 10.205 1.00 0.00 12 GLY A CA 8
ATOM 4934 C C . GLY A 1 12 ? -7.718 2.314 9.310 1.00 0.00 12 GLY A C 8
ATOM 4935 O O . GLY A 1 12 ? -6.611 1.956 9.719 1.00 0.00 12 GLY A O 8
ATOM 4939 N N . ALA A 1 13 ? -8.154 2.074 8.073 1.00 0.00 13 ALA A N 8
ATOM 4940 C CA . ALA A 1 13 ? -7.337 1.359 7.101 1.00 0.00 13 ALA A CA 8
ATOM 4941 C C . ALA A 1 13 ? -6.306 2.292 6.481 1.00 0.00 13 ALA A C 8
ATOM 4942 O O . ALA A 1 13 ? -5.101 2.046 6.563 1.00 0.00 13 ALA A O 8
ATOM 4949 N N . ALA A 1 14 ? -6.785 3.371 5.872 1.00 0.00 14 ALA A N 8
ATOM 4950 C CA . ALA A 1 14 ? -5.902 4.346 5.252 1.00 0.00 14 ALA A CA 8
ATOM 4951 C C . ALA A 1 14 ? -4.883 4.858 6.260 1.00 0.00 14 ALA A C 8
ATOM 4952 O O . ALA A 1 14 ? -3.725 5.100 5.920 1.00 0.00 14 ALA A O 8
ATOM 4959 N N . ILE A 1 15 ? -5.319 5.009 7.507 1.00 0.00 15 ILE A N 8
ATOM 4960 C CA . ILE A 1 15 ? -4.438 5.477 8.566 1.00 0.00 15 ILE A CA 8
ATOM 4961 C C . ILE A 1 15 ? -3.289 4.501 8.761 1.00 0.00 15 ILE A C 8
ATOM 4962 O O . ILE A 1 15 ? -2.123 4.894 8.785 1.00 0.00 15 ILE A O 8
ATOM 4978 N N . GLY A 1 16 ? -3.627 3.224 8.883 1.00 0.00 16 GLY A N 8
ATOM 4979 C CA . GLY A 1 16 ? -2.608 2.208 9.056 1.00 0.00 16 GLY A CA 8
ATOM 4980 C C . GLY A 1 16 ? -1.488 2.365 8.049 1.00 0.00 16 GLY A C 8
ATOM 4981 O O . GLY A 1 16 ? -0.313 2.210 8.384 1.00 0.00 16 GLY A O 8
ATOM 4985 N N . LYS A 1 17 ? -1.855 2.688 6.813 1.00 0.00 17 LYS A N 8
ATOM 4986 C CA . LYS A 1 17 ? -0.875 2.881 5.753 1.00 0.00 17 LYS A CA 8
ATOM 4987 C C . LYS A 1 17 ? -0.107 4.176 5.975 1.00 0.00 17 LYS A C 8
ATOM 4988 O O . LYS A 1 17 ? 1.117 4.217 5.849 1.00 0.00 17 LYS A O 8
ATOM 5007 N N . GLY A 1 18 ? -0.836 5.232 6.316 1.00 0.00 18 GLY A N 8
ATOM 5008 C CA . GLY A 1 18 ? -0.208 6.514 6.564 1.00 0.00 18 GLY A CA 8
ATOM 5009 C C . GLY A 1 18 ? 0.899 6.409 7.593 1.00 0.00 18 GLY A C 8
ATOM 5010 O O . GLY A 1 18 ? 1.980 6.968 7.411 1.00 0.00 18 GLY A O 8
ATOM 5014 N N . LEU A 1 19 ? 0.632 5.678 8.671 1.00 0.00 19 LEU A N 8
ATOM 5015 C CA . LEU A 1 19 ? 1.616 5.489 9.726 1.00 0.00 19 LEU A CA 8
ATOM 5016 C C . LEU A 1 19 ? 2.877 4.850 9.159 1.00 0.00 19 LEU A C 8
ATOM 5017 O O . LEU A 1 19 ? 3.985 5.353 9.351 1.00 0.00 19 LEU A O 8
ATOM 5033 N N . ARG A 1 20 ? 2.694 3.745 8.447 1.00 0.00 20 ARG A N 8
ATOM 5034 C CA . ARG A 1 20 ? 3.811 3.038 7.832 1.00 0.00 20 ARG A CA 8
ATOM 5035 C C . ARG A 1 20 ? 4.545 3.957 6.866 1.00 0.00 20 ARG A C 8
ATOM 5036 O O . ARG A 1 20 ? 5.713 3.737 6.547 1.00 0.00 20 ARG A O 8
ATOM 5057 N N . ALA A 1 21 ? 3.847 4.991 6.409 1.00 0.00 21 ALA A N 8
ATOM 5058 C CA . ALA A 1 21 ? 4.423 5.955 5.482 1.00 0.00 21 ALA A CA 8
ATOM 5059 C C . ALA A 1 21 ? 5.527 6.761 6.153 1.00 0.00 21 ALA A C 8
ATOM 5060 O O . ALA A 1 21 ? 6.612 6.928 5.595 1.00 0.00 21 ALA A O 8
ATOM 5067 N N . ILE A 1 22 ? 5.249 7.255 7.357 1.00 0.00 22 ILE A N 8
ATOM 5068 C CA . ILE A 1 22 ? 6.225 8.040 8.101 1.00 0.00 22 ILE A CA 8
ATOM 5069 C C . ILE A 1 22 ? 7.327 7.151 8.661 1.00 0.00 22 ILE A C 8
ATOM 5070 O O . ILE A 1 22 ? 8.501 7.522 8.659 1.00 0.00 22 ILE A O 8
ATOM 5086 N N . ASN A 1 23 ? 6.943 5.973 9.138 1.00 0.00 23 ASN A N 8
ATOM 5087 C CA . ASN A 1 23 ? 7.900 5.029 9.696 1.00 0.00 23 ASN A CA 8
ATOM 5088 C C . ASN A 1 23 ? 8.938 4.638 8.652 1.00 0.00 23 ASN A C 8
ATOM 5089 O O . ASN A 1 23 ? 10.139 4.797 8.865 1.00 0.00 23 ASN A O 8
ATOM 5100 N N . ILE A 1 24 ? 8.465 4.127 7.521 1.00 0.00 24 ILE A N 8
ATOM 5101 C CA . ILE A 1 24 ? 9.352 3.715 6.443 1.00 0.00 24 ILE A CA 8
ATOM 5102 C C . ILE A 1 24 ? 10.241 4.866 5.997 1.00 0.00 24 ILE A C 8
ATOM 5103 O O . ILE A 1 24 ? 11.413 4.671 5.679 1.00 0.00 24 ILE A O 8
ATOM 5119 N N . ALA A 1 25 ? 9.677 6.066 5.972 1.00 0.00 25 ALA A N 8
ATOM 5120 C CA . ALA A 1 25 ? 10.428 7.244 5.563 1.00 0.00 25 ALA A CA 8
ATOM 5121 C C . ALA A 1 25 ? 11.488 7.588 6.595 1.00 0.00 25 ALA A C 8
ATOM 5122 O O . ALA A 1 25 ? 12.658 7.771 6.260 1.00 0.00 25 ALA A O 8
ATOM 5129 N N . SER A 1 26 ? 11.079 7.652 7.855 1.00 0.00 26 SER A N 8
ATOM 5130 C CA . SER A 1 26 ? 12.008 7.947 8.932 1.00 0.00 26 SER A CA 8
ATOM 5131 C C . SER A 1 26 ? 13.041 6.829 9.041 1.00 0.00 26 SER A C 8
ATOM 5132 O O . SER A 1 26 ? 14.054 6.970 9.726 1.00 0.00 26 SER A O 8
ATOM 5140 N N . THR A 1 27 ? 12.774 5.718 8.356 1.00 0.00 27 THR A N 8
ATOM 5141 C CA . THR A 1 27 ? 13.681 4.577 8.372 1.00 0.00 27 THR A CA 8
ATOM 5142 C C . THR A 1 27 ? 14.694 4.678 7.239 1.00 0.00 27 THR A C 8
ATOM 5143 O O . THR A 1 27 ? 15.883 4.430 7.435 1.00 0.00 27 THR A O 8
ATOM 5154 N N . ALA A 1 28 ? 14.214 5.043 6.054 1.00 0.00 28 ALA A N 8
ATOM 5155 C CA . ALA A 1 28 ? 15.075 5.179 4.887 1.00 0.00 28 ALA A CA 8
ATOM 5156 C C . ALA A 1 28 ? 16.453 5.692 5.283 1.00 0.00 28 ALA A C 8
ATOM 5157 O O . ALA A 1 28 ? 17.425 4.937 5.316 1.00 0.00 28 ALA A O 8
ATOM 5164 N N . HIS A 1 29 ? 16.528 6.981 5.586 1.00 0.00 29 HIS A N 8
ATOM 5165 C CA . HIS A 1 29 ? 17.784 7.600 5.984 1.00 0.00 29 HIS A CA 8
ATOM 5166 C C . HIS A 1 29 ? 18.505 6.740 7.017 1.00 0.00 29 HIS A C 8
ATOM 5167 O O . HIS A 1 29 ? 19.723 6.570 6.958 1.00 0.00 29 HIS A O 8
ATOM 5182 N N . ASP A 1 30 ? 17.745 6.193 7.961 1.00 0.00 30 ASP A N 8
ATOM 5183 C CA . ASP A 1 30 ? 18.314 5.346 9.002 1.00 0.00 30 ASP A CA 8
ATOM 5184 C C . ASP A 1 30 ? 18.994 4.122 8.395 1.00 0.00 30 ASP A C 8
ATOM 5185 O O . ASP A 1 30 ? 19.957 3.595 8.952 1.00 0.00 30 ASP A O 8
ATOM 5194 N N . VAL A 1 31 ? 18.484 3.673 7.253 1.00 0.00 31 VAL A N 8
ATOM 5195 C CA . VAL A 1 31 ? 19.042 2.510 6.572 1.00 0.00 31 VAL A CA 8
ATOM 5196 C C . VAL A 1 31 ? 20.370 2.846 5.909 1.00 0.00 31 VAL A C 8
ATOM 5197 O O . VAL A 1 31 ? 21.391 2.215 6.186 1.00 0.00 31 VAL A O 8
ATOM 5210 N N . TYR A 1 32 ? 20.355 3.846 5.037 1.00 0.00 32 TYR A N 8
ATOM 5211 C CA . TYR A 1 32 ? 21.565 4.266 4.344 1.00 0.00 32 TYR A CA 8
ATOM 5212 C C . TYR A 1 32 ? 22.682 4.533 5.345 1.00 0.00 32 TYR A C 8
ATOM 5213 O O . TYR A 1 32 ? 23.862 4.527 4.996 1.00 0.00 32 TYR A O 8
ATOM 5231 N N . SER A 1 33 ? 22.294 4.770 6.593 1.00 0.00 33 SER A N 8
ATOM 5232 C CA . SER A 1 33 ? 23.249 5.044 7.657 1.00 0.00 33 SER A CA 8
ATOM 5233 C C . SER A 1 33 ? 23.974 3.778 8.087 1.00 0.00 33 SER A C 8
ATOM 5234 O O . SER A 1 33 ? 25.192 3.667 7.943 1.00 0.00 33 SER A O 8
ATOM 5242 N N . PHE A 1 34 ? 23.219 2.824 8.611 1.00 0.00 34 PHE A N 8
ATOM 5243 C CA . PHE A 1 34 ? 23.795 1.563 9.054 1.00 0.00 34 PHE A CA 8
ATOM 5244 C C . PHE A 1 34 ? 24.194 0.716 7.851 1.00 0.00 34 PHE A C 8
ATOM 5245 O O . PHE A 1 34 ? 24.793 -0.351 7.994 1.00 0.00 34 PHE A O 8
ATOM 5262 N N . PHE A 1 35 ? 23.857 1.212 6.664 1.00 0.00 35 PHE A N 8
ATOM 5263 C CA . PHE A 1 35 ? 24.173 0.528 5.419 1.00 0.00 35 PHE A CA 8
ATOM 5264 C C . PHE A 1 35 ? 25.604 0.004 5.411 1.00 0.00 35 PHE A C 8
ATOM 5265 O O . PHE A 1 35 ? 25.830 -1.191 5.594 1.00 0.00 35 PHE A O 8
ATOM 5282 N N . LYS A 1 36 ? 26.550 0.920 5.182 1.00 0.00 36 LYS A N 8
ATOM 5283 C CA . LYS A 1 36 ? 27.983 0.602 5.122 1.00 0.00 36 LYS A CA 8
ATOM 5284 C C . LYS A 1 36 ? 28.262 -0.888 5.329 1.00 0.00 36 LYS A C 8
ATOM 5285 O O . LYS A 1 36 ? 28.608 -1.600 4.386 1.00 0.00 36 LYS A O 8
ATOM 5304 N N . PRO A 1 37 ? 28.115 -1.378 6.569 1.00 0.00 37 PRO A N 8
ATOM 5305 C CA . PRO A 1 37 ? 28.349 -2.775 6.901 1.00 0.00 37 PRO A CA 8
ATOM 5306 C C . PRO A 1 37 ? 27.979 -3.727 5.769 1.00 0.00 37 PRO A C 8
ATOM 5307 O O . PRO A 1 37 ? 28.796 -4.541 5.338 1.00 0.00 37 PRO A O 8
ATOM 5318 N N . LYS A 1 38 ? 26.741 -3.629 5.305 1.00 0.00 38 LYS A N 8
ATOM 5319 C CA . LYS A 1 38 ? 26.257 -4.494 4.234 1.00 0.00 38 LYS A CA 8
ATOM 5320 C C . LYS A 1 38 ? 26.469 -3.866 2.862 1.00 0.00 38 LYS A C 8
ATOM 5321 O O . LYS A 1 38 ? 27.080 -4.473 1.983 1.00 0.00 38 LYS A O 8
ATOM 5340 N N . HIS A 1 39 ? 25.955 -2.656 2.681 1.00 0.00 39 HIS A N 8
ATOM 5341 C CA . HIS A 1 39 ? 26.084 -1.954 1.409 1.00 0.00 39 HIS A CA 8
ATOM 5342 C C . HIS A 1 39 ? 25.812 -2.894 0.239 1.00 0.00 39 HIS A C 8
ATOM 5343 O O . HIS A 1 39 ? 24.676 -3.020 -0.217 1.00 0.00 39 HIS A O 8
ATOM 5358 N N . LYS A 1 40 ? 26.860 -3.555 -0.241 1.00 0.00 40 LYS A N 8
ATOM 5359 C CA . LYS A 1 40 ? 26.727 -4.482 -1.356 1.00 0.00 40 LYS A CA 8
ATOM 5360 C C . LYS A 1 40 ? 26.749 -5.927 -0.870 1.00 0.00 40 LYS A C 8
ATOM 5361 O O . LYS A 1 40 ? 27.406 -6.253 0.120 1.00 0.00 40 LYS A O 8
ATOM 5380 N N . LYS A 1 41 ? 26.027 -6.789 -1.577 1.00 0.00 41 LYS A N 8
ATOM 5381 C CA . LYS A 1 41 ? 25.958 -8.202 -1.225 1.00 0.00 41 LYS A CA 8
ATOM 5382 C C . LYS A 1 41 ? 25.115 -8.967 -2.241 1.00 0.00 41 LYS A C 8
ATOM 5383 O O . LYS A 1 41 ? 24.255 -9.768 -1.876 1.00 0.00 41 LYS A O 8
ATOM 5402 N N . LYS A 1 42 ? 25.369 -8.707 -3.522 1.00 0.00 42 LYS A N 8
ATOM 5403 C CA . LYS A 1 42 ? 24.639 -9.362 -4.603 1.00 0.00 42 LYS A CA 8
ATOM 5404 C C . LYS A 1 42 ? 24.894 -10.866 -4.607 1.00 0.00 42 LYS A C 8
ATOM 5405 O O . LYS A 1 42 ? 26.070 -11.266 -4.743 1.00 0.00 42 LYS A O 8
ATOM 5425 N N . GLY A 1 1 ? -28.367 -1.427 11.541 1.00 0.00 1 GLY A N 9
ATOM 5426 C CA . GLY A 1 1 ? -26.915 -1.286 11.845 1.00 0.00 1 GLY A CA 9
ATOM 5427 C C . GLY A 1 1 ? -26.199 -2.621 11.866 1.00 0.00 1 GLY A C 9
ATOM 5428 O O . GLY A 1 1 ? -26.544 -3.506 12.650 1.00 0.00 1 GLY A O 9
ATOM 5434 N N . LYS A 1 2 ? -25.199 -2.768 11.002 1.00 0.00 2 LYS A N 9
ATOM 5435 C CA . LYS A 1 2 ? -24.437 -4.009 10.926 1.00 0.00 2 LYS A CA 9
ATOM 5436 C C . LYS A 1 2 ? -23.181 -3.831 10.075 1.00 0.00 2 LYS A C 9
ATOM 5437 O O . LYS A 1 2 ? -23.002 -2.804 9.421 1.00 0.00 2 LYS A O 9
ATOM 5456 N N . ILE A 1 3 ? -22.323 -4.846 10.091 1.00 0.00 3 ILE A N 9
ATOM 5457 C CA . ILE A 1 3 ? -21.082 -4.825 9.324 1.00 0.00 3 ILE A CA 9
ATOM 5458 C C . ILE A 1 3 ? -20.518 -3.413 9.194 1.00 0.00 3 ILE A C 9
ATOM 5459 O O . ILE A 1 3 ? -20.321 -2.914 8.087 1.00 0.00 3 ILE A O 9
ATOM 5475 N N . PRO A 1 4 ? -20.250 -2.752 10.330 1.00 0.00 4 PRO A N 9
ATOM 5476 C CA . PRO A 1 4 ? -19.705 -1.398 10.350 1.00 0.00 4 PRO A CA 9
ATOM 5477 C C . PRO A 1 4 ? -18.185 -1.384 10.269 1.00 0.00 4 PRO A C 9
ATOM 5478 O O . PRO A 1 4 ? -17.528 -0.475 10.781 1.00 0.00 4 PRO A O 9
ATOM 5489 N N . VAL A 1 5 ? -17.633 -2.397 9.620 1.00 0.00 5 VAL A N 9
ATOM 5490 C CA . VAL A 1 5 ? -16.192 -2.506 9.472 1.00 0.00 5 VAL A CA 9
ATOM 5491 C C . VAL A 1 5 ? -15.682 -1.590 8.374 1.00 0.00 5 VAL A C 9
ATOM 5492 O O . VAL A 1 5 ? -14.538 -1.137 8.417 1.00 0.00 5 VAL A O 9
ATOM 5505 N N . LYS A 1 6 ? -16.535 -1.295 7.401 1.00 0.00 6 LYS A N 9
ATOM 5506 C CA . LYS A 1 6 ? -16.149 -0.405 6.320 1.00 0.00 6 LYS A CA 9
ATOM 5507 C C . LYS A 1 6 ? -15.854 0.972 6.891 1.00 0.00 6 LYS A C 9
ATOM 5508 O O . LYS A 1 6 ? -15.084 1.750 6.323 1.00 0.00 6 LYS A O 9
ATOM 5527 N N . ALA A 1 7 ? -16.450 1.248 8.046 1.00 0.00 7 ALA A N 9
ATOM 5528 C CA . ALA A 1 7 ? -16.236 2.512 8.730 1.00 0.00 7 ALA A CA 9
ATOM 5529 C C . ALA A 1 7 ? -14.943 2.429 9.518 1.00 0.00 7 ALA A C 9
ATOM 5530 O O . ALA A 1 7 ? -14.147 3.368 9.540 1.00 0.00 7 ALA A O 9
ATOM 5537 N N . ILE A 1 8 ? -14.734 1.274 10.138 1.00 0.00 8 ILE A N 9
ATOM 5538 C CA . ILE A 1 8 ? -13.526 1.030 10.902 1.00 0.00 8 ILE A CA 9
ATOM 5539 C C . ILE A 1 8 ? -12.316 1.121 9.978 1.00 0.00 8 ILE A C 9
ATOM 5540 O O . ILE A 1 8 ? -11.277 1.671 10.344 1.00 0.00 8 ILE A O 9
ATOM 5556 N N . LYS A 1 9 ? -12.472 0.584 8.774 1.00 0.00 9 LYS A N 9
ATOM 5557 C CA . LYS A 1 9 ? -11.408 0.609 7.781 1.00 0.00 9 LYS A CA 9
ATOM 5558 C C . LYS A 1 9 ? -11.040 2.046 7.446 1.00 0.00 9 LYS A C 9
ATOM 5559 O O . LYS A 1 9 ? -9.864 2.397 7.366 1.00 0.00 9 LYS A O 9
ATOM 5578 N N . LYS A 1 10 ? -12.063 2.872 7.255 1.00 0.00 10 LYS A N 9
ATOM 5579 C CA . LYS A 1 10 ? -11.856 4.278 6.934 1.00 0.00 10 LYS A CA 9
ATOM 5580 C C . LYS A 1 10 ? -10.912 4.931 7.936 1.00 0.00 10 LYS A C 9
ATOM 5581 O O . LYS A 1 10 ? -10.026 5.698 7.558 1.00 0.00 10 LYS A O 9
ATOM 5600 N N . ALA A 1 11 ? -11.098 4.620 9.213 1.00 0.00 11 ALA A N 9
ATOM 5601 C CA . ALA A 1 11 ? -10.249 5.179 10.258 1.00 0.00 11 ALA A CA 9
ATOM 5602 C C . ALA A 1 11 ? -8.823 4.668 10.116 1.00 0.00 11 ALA A C 9
ATOM 5603 O O . ALA A 1 11 ? -7.869 5.445 10.147 1.00 0.00 11 ALA A O 9
ATOM 5610 N N . GLY A 1 12 ? -8.686 3.361 9.939 1.00 0.00 12 GLY A N 9
ATOM 5611 C CA . GLY A 1 12 ? -7.372 2.781 9.770 1.00 0.00 12 GLY A CA 9
ATOM 5612 C C . GLY A 1 12 ? -6.770 3.152 8.429 1.00 0.00 12 GLY A C 9
ATOM 5613 O O . GLY A 1 12 ? -5.615 2.830 8.147 1.00 0.00 12 GLY A O 9
ATOM 5617 N N . ALA A 1 13 ? -7.557 3.838 7.602 1.00 0.00 13 ALA A N 9
ATOM 5618 C CA . ALA A 1 13 ? -7.099 4.258 6.284 1.00 0.00 13 ALA A CA 9
ATOM 5619 C C . ALA A 1 13 ? -6.391 5.605 6.362 1.00 0.00 13 ALA A C 9
ATOM 5620 O O . ALA A 1 13 ? -5.380 5.828 5.694 1.00 0.00 13 ALA A O 9
ATOM 5627 N N . ALA A 1 14 ? -6.928 6.501 7.183 1.00 0.00 14 ALA A N 9
ATOM 5628 C CA . ALA A 1 14 ? -6.348 7.827 7.351 1.00 0.00 14 ALA A CA 9
ATOM 5629 C C . ALA A 1 14 ? -5.164 7.783 8.308 1.00 0.00 14 ALA A C 9
ATOM 5630 O O . ALA A 1 14 ? -4.171 8.483 8.114 1.00 0.00 14 ALA A O 9
ATOM 5637 N N . IL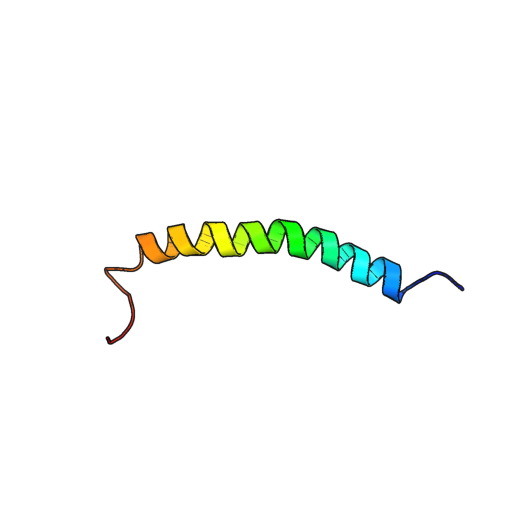E A 1 15 ? -5.271 6.950 9.334 1.00 0.00 15 ILE A N 9
ATOM 5638 C CA . ILE A 1 15 ? -4.200 6.810 10.310 1.00 0.00 15 ILE A CA 9
ATOM 5639 C C . ILE A 1 15 ? -3.108 5.899 9.768 1.00 0.00 15 ILE A C 9
ATOM 5640 O O . ILE A 1 15 ? -1.934 6.046 10.109 1.00 0.00 15 ILE A O 9
ATOM 5656 N N . GLY A 1 16 ? -3.501 4.962 8.908 1.00 0.00 16 GLY A N 9
ATOM 5657 C CA . GLY A 1 16 ? -2.542 4.050 8.320 1.00 0.00 16 GLY A CA 9
ATOM 5658 C C . GLY A 1 16 ? -1.769 4.695 7.188 1.00 0.00 16 GLY A C 9
ATOM 5659 O O . GLY A 1 16 ? -0.613 4.350 6.939 1.00 0.00 16 GLY A O 9
ATOM 5663 N N . LYS A 1 17 ? -2.406 5.644 6.503 1.00 0.00 17 LYS A N 9
ATOM 5664 C CA . LYS A 1 17 ? -1.765 6.345 5.398 1.00 0.00 17 LYS A CA 9
ATOM 5665 C C . LYS A 1 17 ? -0.786 7.386 5.924 1.00 0.00 17 LYS A C 9
ATOM 5666 O O . LYS A 1 17 ? 0.293 7.579 5.363 1.00 0.00 17 LYS A O 9
ATOM 5685 N N . GLY A 1 18 ? -1.165 8.047 7.013 1.00 0.00 18 GLY A N 9
ATOM 5686 C CA . GLY A 1 18 ? -0.303 9.051 7.607 1.00 0.00 18 GLY A CA 9
ATOM 5687 C C . GLY A 1 18 ? 0.978 8.442 8.137 1.00 0.00 18 GLY A C 9
ATOM 5688 O O . GLY A 1 18 ? 2.076 8.883 7.791 1.00 0.00 18 GLY A O 9
ATOM 5692 N N . LEU A 1 19 ? 0.835 7.415 8.967 1.00 0.00 19 LEU A N 9
ATOM 5693 C CA . LEU A 1 19 ? 1.987 6.726 9.535 1.00 0.00 19 LEU A CA 9
ATOM 5694 C C . LEU A 1 19 ? 2.768 6.014 8.438 1.00 0.00 19 LEU A C 9
ATOM 5695 O O . LEU A 1 19 ? 3.960 5.742 8.584 1.00 0.00 19 LEU A O 9
ATOM 5711 N N . ARG A 1 20 ? 2.085 5.722 7.334 1.00 0.00 20 ARG A N 9
ATOM 5712 C CA . ARG A 1 20 ? 2.712 5.051 6.202 1.00 0.00 20 ARG A CA 9
ATOM 5713 C C . ARG A 1 20 ? 3.772 5.948 5.577 1.00 0.00 20 ARG A C 9
ATOM 5714 O O . ARG A 1 20 ? 4.854 5.490 5.208 1.00 0.00 20 ARG A O 9
ATOM 5735 N N . ALA A 1 21 ? 3.455 7.235 5.472 1.00 0.00 21 ALA A N 9
ATOM 5736 C CA . ALA A 1 21 ? 4.378 8.207 4.904 1.00 0.00 21 ALA A CA 9
ATOM 5737 C C . ALA A 1 21 ? 5.601 8.366 5.797 1.00 0.00 21 ALA A C 9
ATOM 5738 O O . ALA A 1 21 ? 6.735 8.396 5.319 1.00 0.00 21 ALA A O 9
ATOM 5745 N N . ILE A 1 22 ? 5.362 8.459 7.102 1.00 0.00 22 ILE A N 9
ATOM 5746 C CA . ILE A 1 22 ? 6.442 8.605 8.068 1.00 0.00 22 ILE A CA 9
ATOM 5747 C C . ILE A 1 22 ? 7.258 7.323 8.158 1.00 0.00 22 ILE A C 9
ATOM 5748 O O . ILE A 1 22 ? 8.429 7.343 8.536 1.00 0.00 22 ILE A O 9
ATOM 5764 N N . ASN A 1 23 ? 6.630 6.209 7.800 1.00 0.00 23 ASN A N 9
ATOM 5765 C CA . ASN A 1 23 ? 7.292 4.912 7.832 1.00 0.00 23 ASN A CA 9
ATOM 5766 C C . ASN A 1 23 ? 8.296 4.794 6.690 1.00 0.00 23 ASN A C 9
ATOM 5767 O O . ASN A 1 23 ? 9.451 4.424 6.900 1.00 0.00 23 ASN A O 9
ATOM 5778 N N . ILE A 1 24 ? 7.846 5.117 5.482 1.00 0.00 24 ILE A N 9
ATOM 5779 C CA . ILE A 1 24 ? 8.706 5.052 4.306 1.00 0.00 24 ILE A CA 9
ATOM 5780 C C . ILE A 1 24 ? 9.897 5.990 4.451 1.00 0.00 24 ILE A C 9
ATOM 5781 O O . ILE A 1 24 ? 10.998 5.688 3.990 1.00 0.00 24 ILE A O 9
ATOM 5797 N N . ALA A 1 25 ? 9.672 7.127 5.097 1.00 0.00 25 ALA A N 9
ATOM 5798 C CA . ALA A 1 25 ? 10.733 8.102 5.304 1.00 0.00 25 ALA A CA 9
ATOM 5799 C C . ALA A 1 25 ? 11.664 7.648 6.416 1.00 0.00 25 ALA A C 9
ATOM 5800 O O . ALA A 1 25 ? 12.868 7.897 6.375 1.00 0.00 25 ALA A O 9
ATOM 5807 N N . SER A 1 26 ? 11.099 6.964 7.403 1.00 0.00 26 SER A N 9
ATOM 5808 C CA . SER A 1 26 ? 11.882 6.456 8.517 1.00 0.00 26 SER A CA 9
ATOM 5809 C C . SER A 1 26 ? 12.583 5.160 8.123 1.00 0.00 26 SER A C 9
ATOM 5810 O O . SER A 1 26 ? 13.366 4.608 8.896 1.00 0.00 26 SER A O 9
ATOM 5818 N N . THR A 1 27 ? 12.299 4.681 6.912 1.00 0.00 27 THR A N 9
ATOM 5819 C CA . THR A 1 27 ? 12.909 3.450 6.421 1.00 0.00 27 THR A CA 9
ATOM 5820 C C . THR A 1 27 ? 14.204 3.745 5.674 1.00 0.00 27 THR A C 9
ATOM 5821 O O . THR A 1 27 ? 15.274 3.267 6.053 1.00 0.00 27 THR A O 9
ATOM 5832 N N . ALA A 1 28 ? 14.101 4.536 4.611 1.00 0.00 28 ALA A N 9
ATOM 5833 C CA . ALA A 1 28 ? 15.266 4.895 3.811 1.00 0.00 28 ALA A CA 9
ATOM 5834 C C . ALA A 1 28 ? 16.410 5.364 4.698 1.00 0.00 28 ALA A C 9
ATOM 5835 O O . ALA A 1 28 ? 17.569 5.013 4.475 1.00 0.00 28 ALA A O 9
ATOM 5842 N N . HIS A 1 29 ? 16.073 6.156 5.710 1.00 0.00 29 HIS A N 9
ATOM 5843 C CA . HIS A 1 29 ? 17.069 6.670 6.638 1.00 0.00 29 HIS A CA 9
ATOM 5844 C C . HIS A 1 29 ? 17.634 5.531 7.485 1.00 0.00 29 HIS A C 9
ATOM 5845 O O . HIS A 1 29 ? 18.847 5.421 7.672 1.00 0.00 29 HIS A O 9
ATOM 5860 N N . ASP A 1 30 ? 16.743 4.683 7.988 1.00 0.00 30 ASP A N 9
ATOM 5861 C CA . ASP A 1 30 ? 17.144 3.548 8.809 1.00 0.00 30 ASP A CA 9
ATOM 5862 C C . ASP A 1 30 ? 17.960 2.553 7.994 1.00 0.00 30 ASP A C 9
ATOM 5863 O O . ASP A 1 30 ? 18.679 1.723 8.551 1.00 0.00 30 ASP A O 9
ATOM 5872 N N . VAL A 1 31 ? 17.848 2.638 6.672 1.00 0.00 31 VAL A N 9
ATOM 5873 C CA . VAL A 1 31 ? 18.581 1.739 5.791 1.00 0.00 31 VAL A CA 9
ATOM 5874 C C . VAL A 1 31 ? 20.044 2.143 5.695 1.00 0.00 31 VAL A C 9
ATOM 5875 O O . VAL A 1 31 ? 20.928 1.395 6.103 1.00 0.00 31 VAL A O 9
ATOM 5888 N N . TYR A 1 32 ? 20.297 3.332 5.167 1.00 0.00 32 TYR A N 9
ATOM 5889 C CA . TYR A 1 32 ? 21.663 3.827 5.039 1.00 0.00 32 TYR A CA 9
ATOM 5890 C C . TYR A 1 32 ? 22.344 3.843 6.403 1.00 0.00 32 TYR A C 9
ATOM 5891 O O . TYR A 1 32 ? 23.570 3.885 6.498 1.00 0.00 32 TYR A O 9
ATOM 5909 N N . SER A 1 33 ? 21.534 3.799 7.452 1.00 0.00 33 SER A N 9
ATOM 5910 C CA . SER A 1 33 ? 22.043 3.797 8.816 1.00 0.00 33 SER A CA 9
ATOM 5911 C C . SER A 1 33 ? 22.479 2.395 9.219 1.00 0.00 33 SER A C 9
ATOM 5912 O O . SER A 1 33 ? 23.650 2.158 9.518 1.00 0.00 33 SER A O 9
ATOM 5920 N N . PHE A 1 34 ? 21.530 1.466 9.205 1.00 0.00 34 PHE A N 9
ATOM 5921 C CA . PHE A 1 34 ? 21.821 0.078 9.548 1.00 0.00 34 PHE A CA 9
ATOM 5922 C C . PHE A 1 34 ? 22.773 -0.512 8.516 1.00 0.00 34 PHE A C 9
ATOM 5923 O O . PHE A 1 34 ? 23.376 -1.564 8.728 1.00 0.00 34 PHE A O 9
ATOM 5940 N N . PHE A 1 35 ? 22.895 0.190 7.394 1.00 0.00 35 PHE A N 9
ATOM 5941 C CA . PHE A 1 35 ? 23.761 -0.222 6.301 1.00 0.00 35 PHE A CA 9
ATOM 5942 C C . PHE A 1 35 ? 25.039 -0.880 6.812 1.00 0.00 35 PHE A C 9
ATOM 5943 O O . PHE A 1 35 ? 25.123 -2.102 6.892 1.00 0.00 35 PHE A O 9
ATOM 5960 N N . LYS A 1 36 ? 26.025 -0.050 7.148 1.00 0.00 36 LYS A N 9
ATOM 5961 C CA . LYS A 1 36 ? 27.323 -0.513 7.644 1.00 0.00 36 LYS A CA 9
ATOM 5962 C C . LYS A 1 36 ? 27.616 -1.972 7.265 1.00 0.00 36 LYS A C 9
ATOM 5963 O O . LYS A 1 36 ? 28.342 -2.225 6.304 1.00 0.00 36 LYS A O 9
ATOM 5982 N N . PRO A 1 37 ? 27.065 -2.956 8.004 1.00 0.00 37 PRO A N 9
ATOM 5983 C CA . PRO A 1 37 ? 27.297 -4.377 7.712 1.00 0.00 37 PRO A CA 9
ATOM 5984 C C . PRO A 1 37 ? 26.707 -4.808 6.370 1.00 0.00 37 PRO A C 9
ATOM 5985 O O . PRO A 1 37 ? 25.506 -4.676 6.140 1.00 0.00 37 PRO A O 9
ATOM 5996 N N . LYS A 1 38 ? 27.566 -5.330 5.495 1.00 0.00 38 LYS A N 9
ATOM 5997 C CA . LYS A 1 38 ? 27.145 -5.794 4.174 1.00 0.00 38 LYS A CA 9
ATOM 5998 C C . LYS A 1 38 ? 26.756 -4.626 3.268 1.00 0.00 38 LYS A C 9
ATOM 5999 O O . LYS A 1 38 ? 26.204 -4.827 2.186 1.00 0.00 38 LYS A O 9
ATOM 6018 N N . HIS A 1 39 ? 27.040 -3.409 3.716 1.00 0.00 39 HIS A N 9
ATOM 6019 C CA . HIS A 1 39 ? 26.715 -2.214 2.944 1.00 0.00 39 HIS A CA 9
ATOM 6020 C C . HIS A 1 39 ? 27.943 -1.313 2.766 1.00 0.00 39 HIS A C 9
ATOM 6021 O O . HIS A 1 39 ? 28.897 -1.693 2.088 1.00 0.00 39 HIS A O 9
ATOM 6036 N N . LYS A 1 40 ? 27.921 -0.118 3.363 1.00 0.00 40 LYS A N 9
ATOM 6037 C CA . LYS A 1 40 ? 29.042 0.810 3.242 1.00 0.00 40 LYS A CA 9
ATOM 6038 C C . LYS A 1 40 ? 29.173 1.682 4.488 1.00 0.00 40 LYS A C 9
ATOM 6039 O O . LYS A 1 40 ? 28.761 1.288 5.579 1.00 0.00 40 LYS A O 9
ATOM 6058 N N . LYS A 1 41 ? 29.750 2.869 4.314 1.00 0.00 41 LYS A N 9
ATOM 6059 C CA . LYS A 1 41 ? 29.939 3.804 5.418 1.00 0.00 41 LYS A CA 9
ATOM 6060 C C . LYS A 1 41 ? 31.249 3.531 6.149 1.00 0.00 41 LYS A C 9
ATOM 6061 O O . LYS A 1 41 ? 31.824 2.449 6.035 1.00 0.00 41 LYS A O 9
ATOM 6080 N N . LYS A 1 42 ? 31.716 4.522 6.903 1.00 0.00 42 LYS A N 9
ATOM 6081 C CA . LYS A 1 42 ? 32.958 4.390 7.654 1.00 0.00 42 LYS A CA 9
ATOM 6082 C C . LYS A 1 42 ? 34.096 3.926 6.751 1.00 0.00 42 LYS A C 9
ATOM 6083 O O . LYS A 1 42 ? 34.509 4.711 5.871 1.00 0.00 42 LYS A O 9
ATOM 6103 N N . GLY A 1 1 ? -26.053 4.797 16.512 1.00 0.00 1 GLY A N 10
ATOM 6104 C CA . GLY A 1 1 ? -24.887 5.313 17.281 1.00 0.00 1 GLY A CA 10
ATOM 6105 C C . GLY A 1 1 ? -24.302 6.572 16.674 1.00 0.00 1 GLY A C 10
ATOM 6106 O O . GLY A 1 1 ? -24.899 7.646 16.757 1.00 0.00 1 GLY A O 10
ATOM 6112 N N . LYS A 1 2 ? -23.129 6.443 16.063 1.00 0.00 2 LYS A N 10
ATOM 6113 C CA . LYS A 1 2 ? -22.461 7.581 15.441 1.00 0.00 2 LYS A CA 10
ATOM 6114 C C . LYS A 1 2 ? -21.448 7.119 14.399 1.00 0.00 2 LYS A C 10
ATOM 6115 O O . LYS A 1 2 ? -20.749 6.125 14.595 1.00 0.00 2 LYS A O 10
ATOM 6134 N N . ILE A 1 3 ? -21.371 7.855 13.294 1.00 0.00 3 ILE A N 10
ATOM 6135 C CA . ILE A 1 3 ? -20.446 7.539 12.218 1.00 0.00 3 ILE A CA 10
ATOM 6136 C C . ILE A 1 3 ? -20.536 6.071 11.805 1.00 0.00 3 ILE A C 10
ATOM 6137 O O . ILE A 1 3 ? -20.164 5.176 12.562 1.00 0.00 3 ILE A O 10
ATOM 6153 N N . PRO A 1 4 ? -21.027 5.810 10.583 1.00 0.00 4 PRO A N 10
ATOM 6154 C CA . PRO A 1 4 ? -21.160 4.452 10.054 1.00 0.00 4 PRO A CA 10
ATOM 6155 C C . PRO A 1 4 ? -19.978 3.571 10.416 1.00 0.00 4 PRO A C 10
ATOM 6156 O O . PRO A 1 4 ? -18.824 3.963 10.242 1.00 0.00 4 PRO A O 10
ATOM 6167 N N . VAL A 1 5 ? -20.267 2.374 10.913 1.00 0.00 5 VAL A N 10
ATOM 6168 C CA . VAL A 1 5 ? -19.215 1.446 11.286 1.00 0.00 5 VAL A CA 10
ATOM 6169 C C . VAL A 1 5 ? -18.310 1.174 10.102 1.00 0.00 5 VAL A C 10
ATOM 6170 O O . VAL A 1 5 ? -17.138 0.835 10.262 1.00 0.00 5 VAL A O 10
ATOM 6183 N N . LYS A 1 6 ? -18.853 1.362 8.909 1.00 0.00 6 LYS A N 10
ATOM 6184 C CA . LYS A 1 6 ? -18.078 1.173 7.693 1.00 0.00 6 LYS A CA 10
ATOM 6185 C C . LYS A 1 6 ? -17.320 2.454 7.375 1.00 0.00 6 LYS A C 10
ATOM 6186 O O . LYS A 1 6 ? -16.396 2.464 6.560 1.00 0.00 6 LYS A O 10
ATOM 6205 N N . ALA A 1 7 ? -17.703 3.530 8.059 1.00 0.00 7 ALA A N 10
ATOM 6206 C CA . ALA A 1 7 ? -17.053 4.818 7.885 1.00 0.00 7 ALA A CA 10
ATOM 6207 C C . ALA A 1 7 ? -15.896 4.924 8.857 1.00 0.00 7 ALA A C 10
ATOM 6208 O O . ALA A 1 7 ? -14.820 5.417 8.519 1.00 0.00 7 ALA A O 10
ATOM 6215 N N . ILE A 1 8 ? -16.125 4.426 10.066 1.00 0.00 8 ILE A N 10
ATOM 6216 C CA . ILE A 1 8 ? -15.101 4.429 11.094 1.00 0.00 8 ILE A CA 10
ATOM 6217 C C . ILE A 1 8 ? -13.934 3.554 10.647 1.00 0.00 8 ILE A C 10
ATOM 6218 O O . ILE A 1 8 ? -12.770 3.892 10.858 1.00 0.00 8 ILE A O 10
ATOM 6234 N N . LYS A 1 9 ? -14.262 2.433 10.010 1.00 0.00 9 LYS A N 10
ATOM 6235 C CA . LYS A 1 9 ? -13.247 1.517 9.510 1.00 0.00 9 LYS A CA 10
ATOM 6236 C C . LYS A 1 9 ? -12.435 2.193 8.417 1.00 0.00 9 LYS A C 10
ATOM 6237 O O . LYS A 1 9 ? -11.204 2.222 8.466 1.00 0.00 9 LYS A O 10
ATOM 6256 N N . LYS A 1 10 ? -13.134 2.751 7.436 1.00 0.00 10 LYS A N 10
ATOM 6257 C CA . LYS A 1 10 ? -12.476 3.446 6.340 1.00 0.00 10 LYS A CA 10
ATOM 6258 C C . LYS A 1 10 ? -11.463 4.440 6.890 1.00 0.00 10 LYS A C 10
ATOM 6259 O O . LYS A 1 10 ? -10.371 4.603 6.342 1.00 0.00 10 LYS A O 10
ATOM 6278 N N . ALA A 1 11 ? -11.827 5.092 7.990 1.00 0.00 11 ALA A N 10
ATOM 6279 C CA . ALA A 1 11 ? -10.943 6.057 8.624 1.00 0.00 11 ALA A CA 10
ATOM 6280 C C . ALA A 1 11 ? -9.690 5.364 9.130 1.00 0.00 11 ALA A C 10
ATOM 6281 O O . ALA A 1 11 ? -8.573 5.831 8.902 1.00 0.00 11 ALA A O 10
ATOM 6288 N N . GLY A 1 12 ? -9.879 4.230 9.797 1.00 0.00 12 GLY A N 10
ATOM 6289 C CA . GLY A 1 12 ? -8.746 3.481 10.292 1.00 0.00 12 GLY A CA 10
ATOM 6290 C C . GLY A 1 12 ? -7.795 3.139 9.169 1.00 0.00 12 GLY A C 10
ATOM 6291 O O . GLY A 1 12 ? -6.628 2.821 9.400 1.00 0.00 12 GLY A O 10
ATOM 6295 N N . ALA A 1 13 ? -8.301 3.222 7.940 1.00 0.00 13 ALA A N 10
ATOM 6296 C CA . ALA A 1 13 ? -7.498 2.937 6.760 1.00 0.00 13 ALA A CA 10
ATOM 6297 C C . ALA A 1 13 ? -6.578 4.110 6.451 1.00 0.00 13 ALA A C 10
ATOM 6298 O O . ALA A 1 13 ? -5.383 3.931 6.216 1.00 0.00 13 ALA A O 10
ATOM 6305 N N . ALA A 1 14 ? -7.143 5.314 6.465 1.00 0.00 14 ALA A N 10
ATOM 6306 C CA . ALA A 1 14 ? -6.369 6.519 6.201 1.00 0.00 14 ALA A CA 10
ATOM 6307 C C . ALA A 1 14 ? -5.113 6.539 7.059 1.00 0.00 14 ALA A C 10
ATOM 6308 O O . ALA A 1 14 ? -4.004 6.727 6.557 1.00 0.00 14 ALA A O 10
ATOM 6315 N N . ILE A 1 15 ? -5.297 6.328 8.357 1.00 0.00 15 ILE A N 10
ATOM 6316 C CA . ILE A 1 15 ? -4.180 6.304 9.289 1.00 0.00 15 ILE A CA 10
ATOM 6317 C C . ILE A 1 15 ? -3.197 5.210 8.904 1.00 0.00 15 ILE A C 10
ATOM 6318 O O . ILE A 1 15 ? -1.983 5.403 8.949 1.00 0.00 15 ILE A O 10
ATOM 6334 N N . GLY A 1 16 ? -3.737 4.062 8.510 1.00 0.00 16 GLY A N 10
ATOM 6335 C CA . GLY A 1 16 ? -2.898 2.953 8.103 1.00 0.00 16 GLY A CA 10
ATOM 6336 C C . GLY A 1 16 ? -1.985 3.333 6.959 1.00 0.00 16 GLY A C 10
ATOM 6337 O O . GLY A 1 16 ? -0.828 2.915 6.910 1.00 0.00 16 GLY A O 10
ATOM 6341 N N . LYS A 1 17 ? -2.505 4.140 6.038 1.00 0.00 17 LYS A N 10
ATOM 6342 C CA . LYS A 1 17 ? -1.726 4.590 4.893 1.00 0.00 17 LYS A CA 10
ATOM 6343 C C . LYS A 1 17 ? -0.488 5.335 5.365 1.00 0.00 17 LYS A C 10
ATOM 6344 O O . LYS A 1 17 ? 0.628 5.049 4.930 1.00 0.00 17 LYS A O 10
ATOM 6363 N N . GLY A 1 18 ? -0.692 6.282 6.270 1.00 0.00 18 GLY A N 10
ATOM 6364 C CA . GLY A 1 18 ? 0.417 7.045 6.804 1.00 0.00 18 GLY A CA 10
ATOM 6365 C C . GLY A 1 18 ? 1.468 6.143 7.415 1.00 0.00 18 GLY A C 10
ATOM 6366 O O . GLY A 1 18 ? 2.653 6.253 7.100 1.00 0.00 18 GLY A O 10
ATOM 6370 N N . LEU A 1 19 ? 1.026 5.238 8.284 1.00 0.00 19 LEU A N 10
ATOM 6371 C CA . LEU A 1 19 ? 1.930 4.299 8.934 1.00 0.00 19 LEU A CA 10
ATOM 6372 C C . LEU A 1 19 ? 2.793 3.593 7.895 1.00 0.00 19 LEU A C 10
ATOM 6373 O O . LEU A 1 19 ? 3.938 3.230 8.164 1.00 0.00 19 LEU A O 10
ATOM 6389 N N . ARG A 1 20 ? 2.234 3.408 6.702 1.00 0.00 20 ARG A N 10
ATOM 6390 C CA . ARG A 1 20 ? 2.949 2.754 5.615 1.00 0.00 20 ARG A CA 10
ATOM 6391 C C . ARG A 1 20 ? 4.062 3.653 5.091 1.00 0.00 20 ARG A C 10
ATOM 6392 O O . ARG A 1 20 ? 5.169 3.191 4.812 1.00 0.00 20 ARG A O 10
ATOM 6413 N N . ALA A 1 21 ? 3.762 4.942 4.968 1.00 0.00 21 ALA A N 10
ATOM 6414 C CA . ALA A 1 21 ? 4.740 5.909 4.486 1.00 0.00 21 ALA A CA 10
ATOM 6415 C C . ALA A 1 21 ? 5.835 6.130 5.521 1.00 0.00 21 ALA A C 10
ATOM 6416 O O . ALA A 1 21 ? 7.009 6.277 5.177 1.00 0.00 21 ALA A O 10
ATOM 6423 N N . ILE A 1 22 ? 5.446 6.145 6.792 1.00 0.00 22 ILE A N 10
ATOM 6424 C CA . ILE A 1 22 ? 6.395 6.342 7.879 1.00 0.00 22 ILE A CA 10
ATOM 6425 C C . ILE A 1 22 ? 7.321 5.138 8.014 1.00 0.00 22 ILE A C 10
ATOM 6426 O O . ILE A 1 22 ? 8.476 5.275 8.417 1.00 0.00 22 ILE A O 10
ATOM 6442 N N . ASN A 1 23 ? 6.815 3.960 7.664 1.00 0.00 23 ASN A N 10
ATOM 6443 C CA . ASN A 1 23 ? 7.611 2.742 7.738 1.00 0.00 23 ASN A CA 10
ATOM 6444 C C . ASN A 1 23 ? 8.769 2.812 6.751 1.00 0.00 23 ASN A C 10
ATOM 6445 O O . ASN A 1 23 ? 9.937 2.839 7.145 1.00 0.00 23 ASN A O 10
ATOM 6456 N N . ILE A 1 24 ? 8.439 2.856 5.464 1.00 0.00 24 ILE A N 10
ATOM 6457 C CA . ILE A 1 24 ? 9.447 2.939 4.423 1.00 0.00 24 ILE A CA 10
ATOM 6458 C C . ILE A 1 24 ? 10.404 4.089 4.694 1.00 0.00 24 ILE A C 10
ATOM 6459 O O . ILE A 1 24 ? 11.597 4.001 4.402 1.00 0.00 24 ILE A O 10
ATOM 6475 N N . ALA A 1 25 ? 9.877 5.166 5.268 1.00 0.00 25 ALA A N 10
ATOM 6476 C CA . ALA A 1 25 ? 10.693 6.326 5.590 1.00 0.00 25 ALA A CA 10
ATOM 6477 C C . ALA A 1 25 ? 11.584 6.029 6.786 1.00 0.00 25 ALA A C 10
ATOM 6478 O O . ALA A 1 25 ? 12.715 6.505 6.867 1.00 0.00 25 ALA A O 10
ATOM 6485 N N . SER A 1 26 ? 11.068 5.221 7.705 1.00 0.00 26 SER A N 10
ATOM 6486 C CA . SER A 1 26 ? 11.819 4.838 8.889 1.00 0.00 26 SER A CA 10
ATOM 6487 C C . SER A 1 26 ? 12.922 3.853 8.519 1.00 0.00 26 SER A C 10
ATOM 6488 O O . SER A 1 26 ? 13.786 3.535 9.336 1.00 0.00 26 SER A O 10
ATOM 6496 N N . THR A 1 27 ? 12.886 3.371 7.276 1.00 0.00 27 THR A N 10
ATOM 6497 C CA . THR A 1 27 ? 13.885 2.423 6.798 1.00 0.00 27 THR A CA 10
ATOM 6498 C C . THR A 1 27 ? 15.090 3.155 6.219 1.00 0.00 27 THR A C 10
ATOM 6499 O O . THR A 1 27 ? 16.222 2.947 6.656 1.00 0.00 27 THR A O 10
ATOM 6510 N N . ALA A 1 28 ? 14.841 4.014 5.236 1.00 0.00 28 ALA A N 10
ATOM 6511 C CA . ALA A 1 28 ? 15.908 4.776 4.602 1.00 0.00 28 ALA A CA 10
ATOM 6512 C C . ALA A 1 28 ? 16.927 5.238 5.633 1.00 0.00 28 ALA A C 10
ATOM 6513 O O . ALA A 1 28 ? 18.073 4.791 5.633 1.00 0.00 28 ALA A O 10
ATOM 6520 N N . HIS A 1 29 ? 16.499 6.132 6.516 1.00 0.00 29 HIS A N 10
ATOM 6521 C CA . HIS A 1 29 ? 17.377 6.647 7.559 1.00 0.00 29 HIS A CA 10
ATOM 6522 C C . HIS A 1 29 ? 18.078 5.498 8.274 1.00 0.00 29 HIS A C 10
ATOM 6523 O O . HIS A 1 29 ? 19.276 5.565 8.552 1.00 0.00 29 HIS A O 10
ATOM 6538 N N . ASP A 1 30 ? 17.328 4.436 8.557 1.00 0.00 30 ASP A N 10
ATOM 6539 C CA . ASP A 1 30 ? 17.887 3.267 9.224 1.00 0.00 30 ASP A CA 10
ATOM 6540 C C . ASP A 1 30 ? 19.070 2.730 8.431 1.00 0.00 30 ASP A C 10
ATOM 6541 O O . ASP A 1 30 ? 20.130 2.443 8.988 1.00 0.00 30 ASP A O 10
ATOM 6550 N N . VAL A 1 31 ? 18.883 2.616 7.121 1.00 0.00 31 VAL A N 10
ATOM 6551 C CA . VAL A 1 31 ? 19.936 2.133 6.241 1.00 0.00 31 VAL A CA 10
ATOM 6552 C C . VAL A 1 31 ? 21.090 3.121 6.218 1.00 0.00 31 VAL A C 10
ATOM 6553 O O . VAL A 1 31 ? 22.209 2.796 6.613 1.00 0.00 31 VAL A O 10
ATOM 6566 N N . TYR A 1 32 ? 20.800 4.338 5.773 1.00 0.00 32 TYR A N 10
ATOM 6567 C CA . TYR A 1 32 ? 21.805 5.388 5.720 1.00 0.00 32 TYR A CA 10
ATOM 6568 C C . TYR A 1 32 ? 22.592 5.412 7.024 1.00 0.00 32 TYR A C 10
ATOM 6569 O O . TYR A 1 32 ? 23.754 5.817 7.063 1.00 0.00 32 TYR A O 10
ATOM 6587 N N . SER A 1 33 ? 21.938 4.963 8.091 1.00 0.00 33 SER A N 10
ATOM 6588 C CA . SER A 1 33 ? 22.548 4.913 9.413 1.00 0.00 33 SER A CA 10
ATOM 6589 C C . SER A 1 33 ? 23.746 3.974 9.421 1.00 0.00 33 SER A C 10
ATOM 6590 O O . SER A 1 33 ? 24.883 4.400 9.622 1.00 0.00 33 SER A O 10
ATOM 6598 N N . PHE A 1 34 ? 23.479 2.694 9.191 1.00 0.00 34 PHE A N 10
ATOM 6599 C CA . PHE A 1 34 ? 24.533 1.686 9.160 1.00 0.00 34 PHE A CA 10
ATOM 6600 C C . PHE A 1 34 ? 25.112 1.571 7.755 1.00 0.00 34 PHE A C 10
ATOM 6601 O O . PHE A 1 34 ? 25.746 0.574 7.409 1.00 0.00 34 PHE A O 10
ATOM 6618 N N . PHE A 1 35 ? 24.879 2.601 6.950 1.00 0.00 35 PHE A N 10
ATOM 6619 C CA . PHE A 1 35 ? 25.365 2.630 5.577 1.00 0.00 35 PHE A CA 10
ATOM 6620 C C . PHE A 1 35 ? 26.713 3.336 5.486 1.00 0.00 35 PHE A C 10
ATOM 6621 O O . PHE A 1 35 ? 27.541 3.004 4.641 1.00 0.00 35 PHE A O 10
ATOM 6638 N N . LYS A 1 36 ? 26.932 4.310 6.359 1.00 0.00 36 LYS A N 10
ATOM 6639 C CA . LYS A 1 36 ? 28.187 5.051 6.364 1.00 0.00 36 LYS A CA 10
ATOM 6640 C C . LYS A 1 36 ? 29.380 4.102 6.418 1.00 0.00 36 LYS A C 10
ATOM 6641 O O . LYS A 1 36 ? 30.333 4.248 5.653 1.00 0.00 36 LYS A O 10
ATOM 6660 N N . PRO A 1 37 ? 29.345 3.110 7.324 1.00 0.00 37 PRO A N 10
ATOM 6661 C CA . PRO A 1 37 ? 30.428 2.138 7.466 1.00 0.00 37 PRO A CA 10
ATOM 6662 C C . PRO A 1 37 ? 30.394 1.082 6.365 1.00 0.00 37 PRO A C 10
ATOM 6663 O O . PRO A 1 37 ? 31.311 0.271 6.239 1.00 0.00 37 PRO A O 10
ATOM 6674 N N . LYS A 1 38 ? 29.329 1.106 5.570 1.00 0.00 38 LYS A N 10
ATOM 6675 C CA . LYS A 1 38 ? 29.168 0.155 4.476 1.00 0.00 38 LYS A CA 10
ATOM 6676 C C . LYS A 1 38 ? 29.124 0.877 3.134 1.00 0.00 38 LYS A C 10
ATOM 6677 O O . LYS A 1 38 ? 30.105 0.887 2.391 1.00 0.00 38 LYS A O 10
ATOM 6696 N N . HIS A 1 39 ? 27.983 1.490 2.834 1.00 0.00 39 HIS A N 10
ATOM 6697 C CA . HIS A 1 39 ? 27.809 2.222 1.588 1.00 0.00 39 HIS A CA 10
ATOM 6698 C C . HIS A 1 39 ? 28.436 1.476 0.415 1.00 0.00 39 HIS A C 10
ATOM 6699 O O . HIS A 1 39 ? 28.829 0.316 0.539 1.00 0.00 39 HIS A O 10
ATOM 6714 N N . LYS A 1 40 ? 28.520 2.150 -0.727 1.00 0.00 40 LYS A N 10
ATOM 6715 C CA . LYS A 1 40 ? 29.094 1.552 -1.927 1.00 0.00 40 LYS A CA 10
ATOM 6716 C C . LYS A 1 40 ? 30.615 1.494 -1.830 1.00 0.00 40 LYS A C 10
ATOM 6717 O O . LYS A 1 40 ? 31.266 0.748 -2.562 1.00 0.00 40 LYS A O 10
ATOM 6736 N N . LYS A 1 41 ? 31.174 2.285 -0.921 1.00 0.00 41 LYS A N 10
ATOM 6737 C CA . LYS A 1 41 ? 32.618 2.325 -0.727 1.00 0.00 41 LYS A CA 10
ATOM 6738 C C . LYS A 1 41 ? 32.984 3.270 0.414 1.00 0.00 41 LYS A C 10
ATOM 6739 O O . LYS A 1 41 ? 32.410 4.351 0.544 1.00 0.00 41 LYS A O 10
ATOM 6758 N N . LYS A 1 42 ? 33.941 2.854 1.237 1.00 0.00 42 LYS A N 10
ATOM 6759 C CA . LYS A 1 42 ? 34.379 3.664 2.367 1.00 0.00 42 LYS A CA 10
ATOM 6760 C C . LYS A 1 42 ? 33.284 3.759 3.424 1.00 0.00 42 LYS A C 10
ATOM 6761 O O . LYS A 1 42 ? 33.396 4.628 4.315 1.00 0.00 42 LYS A O 10
ATOM 6781 N N . GLY A 1 1 ? -25.874 7.490 9.071 1.00 0.00 1 GLY A N 11
ATOM 6782 C CA . GLY A 1 1 ? -26.522 8.122 10.254 1.00 0.00 1 GLY A CA 11
ATOM 6783 C C . GLY A 1 1 ? -25.519 8.773 11.184 1.00 0.00 1 GLY A C 11
ATOM 6784 O O . GLY A 1 1 ? -24.413 9.122 10.769 1.00 0.00 1 GLY A O 11
ATOM 6790 N N . LYS A 1 2 ? -25.903 8.935 12.445 1.00 0.00 2 LYS A N 11
ATOM 6791 C CA . LYS A 1 2 ? -25.026 9.548 13.435 1.00 0.00 2 LYS A CA 11
ATOM 6792 C C . LYS A 1 2 ? -23.763 8.717 13.625 1.00 0.00 2 LYS A C 11
ATOM 6793 O O . LYS A 1 2 ? -23.708 7.552 13.229 1.00 0.00 2 LYS A O 11
ATOM 6812 N N . ILE A 1 3 ? -22.751 9.320 14.239 1.00 0.00 3 ILE A N 11
ATOM 6813 C CA . ILE A 1 3 ? -21.491 8.631 14.487 1.00 0.00 3 ILE A CA 11
ATOM 6814 C C . ILE A 1 3 ? -21.084 7.776 13.292 1.00 0.00 3 ILE A C 11
ATOM 6815 O O . ILE A 1 3 ? -21.170 6.548 13.334 1.00 0.00 3 ILE A O 11
ATOM 6831 N N . PRO A 1 4 ? -20.630 8.419 12.204 1.00 0.00 4 PRO A N 11
ATOM 6832 C CA . PRO A 1 4 ? -20.202 7.720 10.988 1.00 0.00 4 PRO A CA 11
ATOM 6833 C C . PRO A 1 4 ? -19.004 6.814 11.237 1.00 0.00 4 PRO A C 11
ATOM 6834 O O . PRO A 1 4 ? -17.861 7.194 10.982 1.00 0.00 4 PRO A O 11
ATOM 6845 N N . VAL A 1 5 ? -19.272 5.609 11.733 1.00 0.00 5 VAL A N 11
ATOM 6846 C CA . VAL A 1 5 ? -18.212 4.651 12.011 1.00 0.00 5 VAL A CA 11
ATOM 6847 C C . VAL A 1 5 ? -17.701 4.020 10.725 1.00 0.00 5 VAL A C 11
ATOM 6848 O O . VAL A 1 5 ? -16.511 3.736 10.596 1.00 0.00 5 VAL A O 11
ATOM 6861 N N . LYS A 1 6 ? -18.597 3.816 9.767 1.00 0.00 6 LYS A N 11
ATOM 6862 C CA . LYS A 1 6 ? -18.209 3.239 8.489 1.00 0.00 6 LYS A CA 11
ATOM 6863 C C . LYS A 1 6 ? -17.282 4.199 7.755 1.00 0.00 6 LYS A C 11
ATOM 6864 O O . LYS A 1 6 ? -16.556 3.809 6.840 1.00 0.00 6 LYS A O 11
ATOM 6883 N N . ALA A 1 7 ? -17.299 5.458 8.185 1.00 0.00 7 ALA A N 11
ATOM 6884 C CA . ALA A 1 7 ? -16.452 6.481 7.590 1.00 0.00 7 ALA A CA 11
ATOM 6885 C C . ALA A 1 7 ? -15.116 6.523 8.308 1.00 0.00 7 ALA A C 11
ATOM 6886 O O . ALA A 1 7 ? -14.060 6.624 7.684 1.00 0.00 7 ALA A O 11
ATOM 6893 N N . ILE A 1 8 ? -15.174 6.422 9.631 1.00 0.00 8 ILE A N 11
ATOM 6894 C CA . ILE A 1 8 ? -13.971 6.423 10.447 1.00 0.00 8 ILE A CA 11
ATOM 6895 C C . ILE A 1 8 ? -13.205 5.122 10.238 1.00 0.00 8 ILE A C 11
ATOM 6896 O O . ILE A 1 8 ? -11.978 5.082 10.342 1.00 0.00 8 ILE A O 11
ATOM 6912 N N . LYS A 1 9 ? -13.947 4.064 9.923 1.00 0.00 9 LYS A N 11
ATOM 6913 C CA . LYS A 1 9 ? -13.357 2.756 9.674 1.00 0.00 9 LYS A CA 11
ATOM 6914 C C . LYS A 1 9 ? -12.602 2.769 8.354 1.00 0.00 9 LYS A C 11
ATOM 6915 O O . LYS A 1 9 ? -11.435 2.382 8.289 1.00 0.00 9 LYS A O 11
ATOM 6934 N N . LYS A 1 10 ? -13.271 3.234 7.305 1.00 0.00 10 LYS A N 11
ATOM 6935 C CA . LYS A 1 10 ? -12.654 3.315 5.988 1.00 0.00 10 LYS A CA 11
ATOM 6936 C C . LYS A 1 10 ? -11.377 4.135 6.068 1.00 0.00 10 LYS A C 11
ATOM 6937 O O . LYS A 1 10 ? -10.385 3.833 5.404 1.00 0.00 10 LYS A O 11
ATOM 6956 N N . ALA A 1 11 ? -11.402 5.164 6.907 1.00 0.00 11 ALA A N 11
ATOM 6957 C CA . ALA A 1 11 ? -10.240 6.013 7.097 1.00 0.00 11 ALA A CA 11
ATOM 6958 C C . ALA A 1 11 ? -9.176 5.260 7.876 1.00 0.00 11 ALA A C 11
ATOM 6959 O O . ALA A 1 11 ? -7.988 5.330 7.559 1.00 0.00 11 ALA A O 11
ATOM 6966 N N . GLY A 1 12 ? -9.617 4.513 8.883 1.00 0.00 12 GLY A N 11
ATOM 6967 C CA . GLY A 1 12 ? -8.696 3.728 9.673 1.00 0.00 12 GLY A CA 11
ATOM 6968 C C . GLY A 1 12 ? -7.993 2.695 8.822 1.00 0.00 12 GLY A C 11
ATOM 6969 O O . GLY A 1 12 ? -6.977 2.129 9.225 1.00 0.00 12 GLY A O 11
ATOM 6973 N N . ALA A 1 13 ? -8.535 2.462 7.627 1.00 0.00 13 ALA A N 11
ATOM 6974 C CA . ALA A 1 13 ? -7.952 1.505 6.698 1.00 0.00 13 ALA A CA 11
ATOM 6975 C C . ALA A 1 13 ? -6.810 2.150 5.926 1.00 0.00 13 ALA A C 11
ATOM 6976 O O . ALA A 1 13 ? -5.677 1.670 5.957 1.00 0.00 13 ALA A O 11
ATOM 6983 N N . ALA A 1 14 ? -7.112 3.253 5.248 1.00 0.00 14 ALA A N 11
ATOM 6984 C CA . ALA A 1 14 ? -6.101 3.974 4.486 1.00 0.00 14 ALA A CA 11
ATOM 6985 C C . ALA A 1 14 ? -5.003 4.466 5.415 1.00 0.00 14 ALA A C 11
ATOM 6986 O O . ALA A 1 14 ? -3.822 4.437 5.073 1.00 0.00 14 ALA A O 11
ATOM 6993 N N . ILE A 1 15 ? -5.405 4.901 6.606 1.00 0.00 15 ILE A N 11
ATOM 6994 C CA . ILE A 1 15 ? -4.455 5.377 7.598 1.00 0.00 15 ILE A CA 11
ATOM 6995 C C . ILE A 1 15 ? -3.513 4.249 7.988 1.00 0.00 15 ILE A C 11
ATOM 6996 O O . ILE A 1 15 ? -2.296 4.426 8.048 1.00 0.00 15 ILE A O 11
ATOM 7012 N N . GLY A 1 16 ? -4.092 3.079 8.232 1.00 0.00 16 GLY A N 11
ATOM 7013 C CA . GLY A 1 16 ? -3.300 1.920 8.592 1.00 0.00 16 GLY A CA 11
ATOM 7014 C C . GLY A 1 16 ? -2.124 1.746 7.658 1.00 0.00 16 GLY A C 11
ATOM 7015 O O . GLY A 1 16 ? -0.996 1.526 8.099 1.00 0.00 16 GLY A O 11
ATOM 7019 N N . LYS A 1 17 ? -2.386 1.867 6.360 1.00 0.00 17 LYS A N 11
ATOM 7020 C CA . LYS A 1 17 ? -1.336 1.745 5.358 1.00 0.00 17 LYS A CA 11
ATOM 7021 C C . LYS A 1 17 ? -0.337 2.882 5.524 1.00 0.00 17 LYS A C 11
ATOM 7022 O O . LYS A 1 17 ? 0.859 2.720 5.280 1.00 0.00 17 LYS A O 11
ATOM 7041 N N . GLY A 1 18 ? -0.844 4.032 5.959 1.00 0.00 18 GLY A N 11
ATOM 7042 C CA . GLY A 1 18 ? 0.006 5.186 6.172 1.00 0.00 18 GLY A CA 11
ATOM 7043 C C . GLY A 1 18 ? 1.031 4.937 7.258 1.00 0.00 18 GLY A C 11
ATOM 7044 O O . GLY A 1 18 ? 2.197 5.309 7.118 1.00 0.00 18 GLY A O 11
ATOM 7048 N N . LEU A 1 19 ? 0.600 4.294 8.343 1.00 0.00 19 LEU A N 11
ATOM 7049 C CA . LEU A 1 19 ? 1.497 3.985 9.448 1.00 0.00 19 LEU A CA 11
ATOM 7050 C C . LEU A 1 19 ? 2.613 3.067 8.971 1.00 0.00 19 LEU A C 11
ATOM 7051 O O . LEU A 1 19 ? 3.774 3.241 9.332 1.00 0.00 19 LEU A O 11
ATOM 7067 N N . ARG A 1 20 ? 2.255 2.098 8.140 1.00 0.00 20 ARG A N 11
ATOM 7068 C CA . ARG A 1 20 ? 3.235 1.169 7.600 1.00 0.00 20 ARG A CA 11
ATOM 7069 C C . ARG A 1 20 ? 4.195 1.913 6.681 1.00 0.00 20 ARG A C 11
ATOM 7070 O O . ARG A 1 20 ? 5.305 1.451 6.417 1.00 0.00 20 ARG A O 11
ATOM 7091 N N . ALA A 1 21 ? 3.757 3.076 6.207 1.00 0.00 21 ALA A N 11
ATOM 7092 C CA . ALA A 1 21 ? 4.574 3.898 5.327 1.00 0.00 21 ALA A CA 11
ATOM 7093 C C . ALA A 1 21 ? 5.660 4.615 6.117 1.00 0.00 21 ALA A C 11
ATOM 7094 O O . ALA A 1 21 ? 6.845 4.502 5.804 1.00 0.00 21 ALA A O 11
ATOM 7101 N N . ILE A 1 22 ? 5.252 5.344 7.150 1.00 0.00 22 ILE A N 11
ATOM 7102 C CA . ILE A 1 22 ? 6.195 6.061 7.986 1.00 0.00 22 ILE A CA 11
ATOM 7103 C C . ILE A 1 22 ? 7.195 5.094 8.608 1.00 0.00 22 ILE 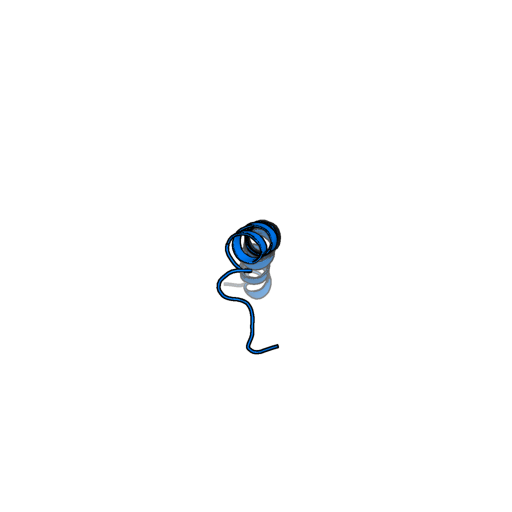A C 11
ATOM 7104 O O . ILE A 1 22 ? 8.283 5.492 9.025 1.00 0.00 22 ILE A O 11
ATOM 7120 N N . ASN A 1 23 ? 6.819 3.817 8.657 1.00 0.00 23 ASN A N 11
ATOM 7121 C CA . ASN A 1 23 ? 7.685 2.786 9.215 1.00 0.00 23 ASN A CA 11
ATOM 7122 C C . ASN A 1 23 ? 8.780 2.424 8.220 1.00 0.00 23 ASN A C 11
ATOM 7123 O O . ASN A 1 23 ? 9.966 2.434 8.551 1.00 0.00 23 ASN A O 11
ATOM 7134 N N . ILE A 1 24 ? 8.373 2.118 6.992 1.00 0.00 24 ILE A N 11
ATOM 7135 C CA . ILE A 1 24 ? 9.316 1.769 5.946 1.00 0.00 24 ILE A CA 11
ATOM 7136 C C . ILE A 1 24 ? 10.265 2.930 5.689 1.00 0.00 24 ILE A C 11
ATOM 7137 O O . ILE A 1 24 ? 11.443 2.730 5.390 1.00 0.00 24 ILE A O 11
ATOM 7153 N N . ALA A 1 25 ? 9.748 4.146 5.832 1.00 0.00 25 ALA A N 11
ATOM 7154 C CA . ALA A 1 25 ? 10.556 5.338 5.641 1.00 0.00 25 ALA A CA 11
ATOM 7155 C C . ALA A 1 25 ? 11.448 5.548 6.853 1.00 0.00 25 ALA A C 11
ATOM 7156 O O . ALA A 1 25 ? 12.581 6.014 6.735 1.00 0.00 25 ALA A O 11
ATOM 7163 N N . SER A 1 26 ? 10.932 5.174 8.020 1.00 0.00 26 SER A N 11
ATOM 7164 C CA . SER A 1 26 ? 11.685 5.290 9.257 1.00 0.00 26 SER A CA 11
ATOM 7165 C C . SER A 1 26 ? 12.879 4.345 9.222 1.00 0.00 26 SER A C 11
ATOM 7166 O O . SER A 1 26 ? 13.819 4.479 10.005 1.00 0.00 26 SER A O 11
ATOM 7174 N N . THR A 1 27 ? 12.832 3.386 8.297 1.00 0.00 27 THR A N 11
ATOM 7175 C CA . THR A 1 27 ? 13.907 2.415 8.145 1.00 0.00 27 THR A CA 11
ATOM 7176 C C . THR A 1 27 ? 14.951 2.922 7.157 1.00 0.00 27 THR A C 11
ATOM 7177 O O . THR A 1 27 ? 16.146 2.940 7.454 1.00 0.00 27 THR A O 11
ATOM 7188 N N . ALA A 1 28 ? 14.491 3.336 5.981 1.00 0.00 28 ALA A N 11
ATOM 7189 C CA . ALA A 1 28 ? 15.385 3.846 4.950 1.00 0.00 28 ALA A CA 11
ATOM 7190 C C . ALA A 1 28 ? 16.372 4.845 5.539 1.00 0.00 28 ALA A C 11
ATOM 7191 O O . ALA A 1 28 ? 17.579 4.743 5.323 1.00 0.00 28 ALA A O 11
ATOM 7198 N N . HIS A 1 29 ? 15.849 5.802 6.297 1.00 0.00 29 HIS A N 11
ATOM 7199 C CA . HIS A 1 29 ? 16.686 6.810 6.931 1.00 0.00 29 HIS A CA 11
ATOM 7200 C C . HIS A 1 29 ? 17.723 6.134 7.825 1.00 0.00 29 HIS A C 11
ATOM 7201 O O . HIS A 1 29 ? 18.865 6.585 7.925 1.00 0.00 29 HIS A O 11
ATOM 7216 N N . ASP A 1 30 ? 17.313 5.043 8.463 1.00 0.00 30 ASP A N 11
ATOM 7217 C CA . ASP A 1 30 ? 18.198 4.289 9.341 1.00 0.00 30 ASP A CA 11
ATOM 7218 C C . ASP A 1 30 ? 19.337 3.669 8.540 1.00 0.00 30 ASP A C 11
ATOM 7219 O O . ASP A 1 30 ? 20.483 3.638 8.989 1.00 0.00 30 ASP A O 11
ATOM 7228 N N . VAL A 1 31 ? 19.014 3.185 7.344 1.00 0.00 31 VAL A N 11
ATOM 7229 C CA . VAL A 1 31 ? 20.011 2.577 6.473 1.00 0.00 31 VAL A CA 11
ATOM 7230 C C . VAL A 1 31 ? 21.076 3.592 6.096 1.00 0.00 31 VAL A C 11
ATOM 7231 O O . VAL A 1 31 ? 22.213 3.511 6.561 1.00 0.00 31 VAL A O 11
ATOM 7244 N N . TYR A 1 32 ? 20.699 4.566 5.276 1.00 0.00 32 TYR A N 11
ATOM 7245 C CA . TYR A 1 32 ? 21.631 5.610 4.875 1.00 0.00 32 TYR A CA 11
ATOM 7246 C C . TYR A 1 32 ? 22.441 6.044 6.090 1.00 0.00 32 TYR A C 11
ATOM 7247 O O . TYR A 1 32 ? 23.596 6.454 5.978 1.00 0.00 32 TYR A O 11
ATOM 7265 N N . SER A 1 33 ? 21.811 5.923 7.255 1.00 0.00 33 SER A N 11
ATOM 7266 C CA . SER A 1 33 ? 22.432 6.270 8.524 1.00 0.00 33 SER A CA 11
ATOM 7267 C C . SER A 1 33 ? 23.744 5.523 8.707 1.00 0.00 33 SER A C 11
ATOM 7268 O O . SER A 1 33 ? 24.822 6.116 8.680 1.00 0.00 33 SER A O 11
ATOM 7276 N N . PHE A 1 34 ? 23.638 4.211 8.887 1.00 0.00 34 PHE A N 11
ATOM 7277 C CA . PHE A 1 34 ? 24.810 3.366 9.066 1.00 0.00 34 PHE A CA 11
ATOM 7278 C C . PHE A 1 34 ? 25.407 2.992 7.714 1.00 0.00 34 PHE A C 11
ATOM 7279 O O . PHE A 1 34 ? 26.294 2.144 7.624 1.00 0.00 34 PHE A O 11
ATOM 7296 N N . PHE A 1 35 ? 24.908 3.638 6.664 1.00 0.00 35 PHE A N 11
ATOM 7297 C CA . PHE A 1 35 ? 25.380 3.387 5.309 1.00 0.00 35 PHE A CA 11
ATOM 7298 C C . PHE A 1 35 ? 26.574 4.266 4.962 1.00 0.00 35 PHE A C 11
ATOM 7299 O O . PHE A 1 35 ? 27.544 3.797 4.367 1.00 0.00 35 PHE A O 11
ATOM 7316 N N . LYS A 1 36 ? 26.500 5.538 5.335 1.00 0.00 36 LYS A N 11
ATOM 7317 C CA . LYS A 1 36 ? 27.582 6.475 5.059 1.00 0.00 36 LYS A CA 11
ATOM 7318 C C . LYS A 1 36 ? 28.934 5.780 5.172 1.00 0.00 36 LYS A C 11
ATOM 7319 O O . LYS A 1 36 ? 29.767 5.862 4.270 1.00 0.00 36 LYS A O 11
ATOM 7338 N N . PRO A 1 37 ? 29.161 5.083 6.293 1.00 0.00 37 PRO A N 11
ATOM 7339 C CA . PRO A 1 37 ? 30.402 4.362 6.552 1.00 0.00 37 PRO A CA 11
ATOM 7340 C C . PRO A 1 37 ? 30.422 2.985 5.893 1.00 0.00 37 PRO A C 11
ATOM 7341 O O . PRO A 1 37 ? 31.488 2.432 5.624 1.00 0.00 37 PRO A O 11
ATOM 7352 N N . LYS A 1 38 ? 29.237 2.433 5.643 1.00 0.00 38 LYS A N 11
ATOM 7353 C CA . LYS A 1 38 ? 29.123 1.115 5.023 1.00 0.00 38 LYS A CA 11
ATOM 7354 C C . LYS A 1 38 ? 29.245 1.200 3.506 1.00 0.00 38 LYS A C 11
ATOM 7355 O O . LYS A 1 38 ? 30.026 0.467 2.899 1.00 0.00 38 LYS A O 11
ATOM 7374 N N . HIS A 1 39 ? 28.466 2.093 2.903 1.00 0.00 39 HIS A N 11
ATOM 7375 C CA . HIS A 1 39 ? 28.482 2.274 1.453 1.00 0.00 39 HIS A CA 11
ATOM 7376 C C . HIS A 1 39 ? 29.872 2.014 0.883 1.00 0.00 39 HIS A C 11
ATOM 7377 O O . HIS A 1 39 ? 30.084 1.056 0.141 1.00 0.00 39 HIS A O 11
ATOM 7392 N N . LYS A 1 40 ? 30.812 2.880 1.239 1.00 0.00 40 LYS A N 11
ATOM 7393 C CA . LYS A 1 40 ? 32.188 2.759 0.770 1.00 0.00 40 LYS A CA 11
ATOM 7394 C C . LYS A 1 40 ? 32.299 3.148 -0.701 1.00 0.00 40 LYS A C 11
ATOM 7395 O O . LYS A 1 40 ? 32.548 2.301 -1.559 1.00 0.00 40 LYS A O 11
ATOM 7414 N N . LYS A 1 41 ? 32.116 4.435 -0.984 1.00 0.00 41 LYS A N 11
ATOM 7415 C CA . LYS A 1 41 ? 32.198 4.934 -2.352 1.00 0.00 41 LYS A CA 11
ATOM 7416 C C . LYS A 1 41 ? 33.542 4.582 -2.979 1.00 0.00 41 LYS A C 11
ATOM 7417 O O . LYS A 1 41 ? 33.612 3.796 -3.925 1.00 0.00 41 LYS A O 11
ATOM 7436 N N . LYS A 1 42 ? 34.606 5.167 -2.445 1.00 0.00 42 LYS A N 11
ATOM 7437 C CA . LYS A 1 42 ? 35.951 4.916 -2.948 1.00 0.00 42 LYS A CA 11
ATOM 7438 C C . LYS A 1 42 ? 36.715 3.978 -2.019 1.00 0.00 42 LYS A C 11
ATOM 7439 O O . LYS A 1 42 ? 36.718 2.757 -2.284 1.00 0.00 42 LYS A O 11
ATOM 7459 N N . GLY A 1 1 ? -19.289 11.035 11.501 1.00 0.00 1 GLY A N 12
ATOM 7460 C CA . GLY A 1 1 ? -19.202 10.950 12.985 1.00 0.00 1 GLY A CA 12
ATOM 7461 C C . GLY A 1 1 ? -18.021 10.120 13.451 1.00 0.00 1 GLY A C 12
ATOM 7462 O O . GLY A 1 1 ? -16.918 10.246 12.919 1.00 0.00 1 GLY A O 12
ATOM 7468 N N . LYS A 1 2 ? -18.254 9.272 14.446 1.00 0.00 2 LYS A N 12
ATOM 7469 C CA . LYS A 1 2 ? -17.203 8.417 14.985 1.00 0.00 2 LYS A CA 12
ATOM 7470 C C . LYS A 1 2 ? -17.702 6.986 15.153 1.00 0.00 2 LYS A C 12
ATOM 7471 O O . LYS A 1 2 ? -16.976 6.028 14.887 1.00 0.00 2 LYS A O 12
ATOM 7490 N N . ILE A 1 3 ? -18.948 6.852 15.592 1.00 0.00 3 ILE A N 12
ATOM 7491 C CA . ILE A 1 3 ? -19.554 5.542 15.795 1.00 0.00 3 ILE A CA 12
ATOM 7492 C C . ILE A 1 3 ? -19.494 4.704 14.523 1.00 0.00 3 ILE A C 12
ATOM 7493 O O . ILE A 1 3 ? -19.154 3.523 14.560 1.00 0.00 3 ILE A O 12
ATOM 7509 N N . PRO A 1 4 ? -19.828 5.314 13.376 1.00 0.00 4 PRO A N 12
ATOM 7510 C CA . PRO A 1 4 ? -19.816 4.631 12.081 1.00 0.00 4 PRO A CA 12
ATOM 7511 C C . PRO A 1 4 ? -18.579 3.770 11.881 1.00 0.00 4 PRO A C 12
ATOM 7512 O O . PRO A 1 4 ? -17.558 4.238 11.378 1.00 0.00 4 PRO A O 12
ATOM 7523 N N . VAL A 1 5 ? -18.681 2.504 12.270 1.00 0.00 5 VAL A N 12
ATOM 7524 C CA . VAL A 1 5 ? -17.572 1.577 12.120 1.00 0.00 5 VAL A CA 12
ATOM 7525 C C . VAL A 1 5 ? -17.183 1.454 10.658 1.00 0.00 5 VAL A C 12
ATOM 7526 O O . VAL A 1 5 ? -16.002 1.450 10.318 1.00 0.00 5 VAL A O 12
ATOM 7539 N N . LYS A 1 6 ? -18.184 1.381 9.790 1.00 0.00 6 LYS A N 12
ATOM 7540 C CA . LYS A 1 6 ? -17.924 1.292 8.364 1.00 0.00 6 LYS A CA 12
ATOM 7541 C C . LYS A 1 6 ? -17.089 2.488 7.938 1.00 0.00 6 LYS A C 12
ATOM 7542 O O . LYS A 1 6 ? -16.380 2.450 6.930 1.00 0.00 6 LYS A O 12
ATOM 7561 N N . ALA A 1 7 ? -17.160 3.544 8.744 1.00 0.00 7 ALA A N 12
ATOM 7562 C CA . ALA A 1 7 ? -16.400 4.755 8.488 1.00 0.00 7 ALA A CA 12
ATOM 7563 C C . ALA A 1 7 ? -15.021 4.628 9.108 1.00 0.00 7 ALA A C 12
ATOM 7564 O O . ALA A 1 7 ? -14.023 5.064 8.535 1.00 0.00 7 ALA A O 12
ATOM 7571 N N . ILE A 1 8 ? -14.976 4.007 10.282 1.00 0.00 8 ILE A N 12
ATOM 7572 C CA . ILE A 1 8 ? -13.718 3.794 10.979 1.00 0.00 8 ILE A CA 12
ATOM 7573 C C . ILE A 1 8 ? -12.838 2.845 10.174 1.00 0.00 8 ILE A C 12
ATOM 7574 O O . ILE A 1 8 ? -11.611 2.901 10.249 1.00 0.00 8 ILE A O 12
ATOM 7590 N N . LYS A 1 9 ? -13.484 1.985 9.390 1.00 0.00 9 LYS A N 12
ATOM 7591 C CA . LYS A 1 9 ? -12.772 1.034 8.551 1.00 0.00 9 LYS A CA 12
ATOM 7592 C C . LYS A 1 9 ? -12.153 1.754 7.364 1.00 0.00 9 LYS A C 12
ATOM 7593 O O . LYS A 1 9 ? -10.950 1.659 7.121 1.00 0.00 9 LYS A O 12
ATOM 7612 N N . LYS A 1 10 ? -12.985 2.490 6.635 1.00 0.00 10 LYS A N 12
ATOM 7613 C CA . LYS A 1 10 ? -12.515 3.246 5.483 1.00 0.00 10 LYS A CA 12
ATOM 7614 C C . LYS A 1 10 ? -11.462 4.254 5.918 1.00 0.00 10 LYS A C 12
ATOM 7615 O O . LYS A 1 10 ? -10.475 4.483 5.215 1.00 0.00 10 LYS A O 12
ATOM 7634 N N . ALA A 1 11 ? -11.666 4.840 7.093 1.00 0.00 11 ALA A N 12
ATOM 7635 C CA . ALA A 1 11 ? -10.721 5.805 7.631 1.00 0.00 11 ALA A CA 12
ATOM 7636 C C . ALA A 1 11 ? -9.455 5.097 8.079 1.00 0.00 11 ALA A C 12
ATOM 7637 O O . ALA A 1 11 ? -8.345 5.573 7.843 1.00 0.00 11 ALA A O 12
ATOM 7644 N N . GLY A 1 12 ? -9.629 3.940 8.707 1.00 0.00 12 GLY A N 12
ATOM 7645 C CA . GLY A 1 12 ? -8.490 3.169 9.153 1.00 0.00 12 GLY A CA 12
ATOM 7646 C C . GLY A 1 12 ? -7.679 2.660 7.981 1.00 0.00 12 GLY A C 12
ATOM 7647 O O . GLY A 1 12 ? -6.561 2.172 8.150 1.00 0.00 12 GLY A O 12
ATOM 7651 N N . ALA A 1 13 ? -8.246 2.786 6.781 1.00 0.00 13 ALA A N 12
ATOM 7652 C CA . ALA A 1 13 ? -7.571 2.347 5.568 1.00 0.00 13 ALA A CA 12
ATOM 7653 C C . ALA A 1 13 ? -6.609 3.420 5.074 1.00 0.00 13 ALA A C 12
ATOM 7654 O O . ALA A 1 13 ? -5.420 3.163 4.877 1.00 0.00 13 ALA A O 12
ATOM 7661 N N . ALA A 1 14 ? -7.129 4.630 4.888 1.00 0.00 14 ALA A N 12
ATOM 7662 C CA . ALA A 1 14 ? -6.312 5.746 4.429 1.00 0.00 14 ALA A CA 12
ATOM 7663 C C . ALA A 1 14 ? -5.345 6.186 5.521 1.00 0.00 14 ALA A C 12
ATOM 7664 O O . ALA A 1 14 ? -4.186 6.504 5.251 1.00 0.00 14 ALA A O 12
ATOM 7671 N N . ILE A 1 15 ? -5.828 6.191 6.758 1.00 0.00 15 ILE A N 12
ATOM 7672 C CA . ILE A 1 15 ? -5.006 6.579 7.895 1.00 0.00 15 ILE A CA 12
ATOM 7673 C C . ILE A 1 15 ? -3.896 5.562 8.125 1.00 0.00 15 ILE A C 12
ATOM 7674 O O . ILE A 1 15 ? -2.761 5.924 8.433 1.00 0.00 15 ILE A O 12
ATOM 7690 N N . GLY A 1 16 ? -4.233 4.288 7.962 1.00 0.00 16 GLY A N 12
ATOM 7691 C CA . GLY A 1 16 ? -3.254 3.235 8.145 1.00 0.00 16 GLY A CA 12
ATOM 7692 C C . GLY A 1 16 ? -2.108 3.345 7.161 1.00 0.00 16 GLY A C 12
ATOM 7693 O O . GLY A 1 16 ? -0.966 3.024 7.490 1.00 0.00 16 GLY A O 12
ATOM 7697 N N . LYS A 1 17 ? -2.414 3.808 5.953 1.00 0.00 17 LYS A N 12
ATOM 7698 C CA . LYS A 1 17 ? -1.398 3.967 4.919 1.00 0.00 17 LYS A CA 12
ATOM 7699 C C . LYS A 1 17 ? -0.398 5.050 5.317 1.00 0.00 17 LYS A C 12
ATOM 7700 O O . LYS A 1 17 ? 0.812 4.876 5.168 1.00 0.00 17 LYS A O 12
ATOM 7719 N N . GLY A 1 18 ? -0.913 6.162 5.827 1.00 0.00 18 GLY A N 12
ATOM 7720 C CA . GLY A 1 18 ? -0.052 7.255 6.244 1.00 0.00 18 GLY A CA 12
ATOM 7721 C C . GLY A 1 18 ? 0.962 6.824 7.285 1.00 0.00 18 GLY A C 12
ATOM 7722 O O . GLY A 1 18 ? 2.133 7.196 7.213 1.00 0.00 18 GLY A O 12
ATOM 7726 N N . LEU A 1 19 ? 0.511 6.035 8.256 1.00 0.00 19 LEU A N 12
ATOM 7727 C CA . LEU A 1 19 ? 1.387 5.550 9.316 1.00 0.00 19 LEU A CA 12
ATOM 7728 C C . LEU A 1 19 ? 2.499 4.680 8.740 1.00 0.00 19 LEU A C 12
ATOM 7729 O O . LEU A 1 19 ? 3.662 4.800 9.127 1.00 0.00 19 LEU A O 12
ATOM 7745 N N . ARG A 1 20 ? 2.133 3.807 7.810 1.00 0.00 20 ARG A N 12
ATOM 7746 C CA . ARG A 1 20 ? 3.095 2.917 7.173 1.00 0.00 20 ARG A CA 12
ATOM 7747 C C . ARG A 1 20 ? 4.140 3.712 6.398 1.00 0.00 20 ARG A C 12
ATOM 7748 O O . ARG A 1 20 ? 5.277 3.270 6.235 1.00 0.00 20 ARG A O 12
ATOM 7769 N N . ALA A 1 21 ? 3.746 4.890 5.921 1.00 0.00 21 ALA A N 12
ATOM 7770 C CA . ALA A 1 21 ? 4.647 5.751 5.164 1.00 0.00 21 ALA A CA 12
ATOM 7771 C C . ALA A 1 21 ? 5.753 6.306 6.055 1.00 0.00 21 ALA A C 12
ATOM 7772 O O . ALA A 1 21 ? 6.919 6.347 5.663 1.00 0.00 21 ALA A O 12
ATOM 7779 N N . ILE A 1 22 ? 5.377 6.733 7.256 1.00 0.00 22 ILE A N 12
ATOM 7780 C CA . ILE A 1 22 ? 6.334 7.288 8.206 1.00 0.00 22 ILE A CA 12
ATOM 7781 C C . ILE A 1 22 ? 7.254 6.203 8.756 1.00 0.00 22 ILE A C 12
ATOM 7782 O O . ILE A 1 22 ? 8.462 6.402 8.876 1.00 0.00 22 ILE A O 12
ATOM 7798 N N . ASN A 1 23 ? 6.674 5.056 9.086 1.00 0.00 23 ASN A N 12
ATOM 7799 C CA . ASN A 1 23 ? 7.443 3.940 9.622 1.00 0.00 23 ASN A CA 12
ATOM 7800 C C . ASN A 1 23 ? 8.620 3.610 8.709 1.00 0.00 23 ASN A C 12
ATOM 7801 O O . ASN A 1 23 ? 9.782 3.768 9.089 1.00 0.00 23 ASN A O 12
ATOM 7812 N N . ILE A 1 24 ? 8.311 3.154 7.499 1.00 0.00 24 ILE A N 12
ATOM 7813 C CA . ILE A 1 24 ? 9.343 2.806 6.532 1.00 0.00 24 ILE A CA 12
ATOM 7814 C C . ILE A 1 24 ? 10.323 3.957 6.345 1.00 0.00 24 ILE A C 12
ATOM 7815 O O . ILE A 1 24 ? 11.512 3.740 6.117 1.00 0.00 24 ILE A O 12
ATOM 7831 N N . ALA A 1 25 ? 9.816 5.181 6.446 1.00 0.00 25 ALA A N 12
ATOM 7832 C CA . ALA A 1 25 ? 10.654 6.362 6.289 1.00 0.00 25 ALA A CA 12
ATOM 7833 C C . ALA A 1 25 ? 11.647 6.472 7.436 1.00 0.00 25 ALA A C 12
ATOM 7834 O O . ALA A 1 25 ? 12.841 6.672 7.219 1.00 0.00 25 ALA A O 12
ATOM 7841 N N . SER A 1 26 ? 11.150 6.318 8.657 1.00 0.00 26 SER A N 12
ATOM 7842 C CA . SER A 1 26 ? 12.004 6.379 9.832 1.00 0.00 26 SER A CA 12
ATOM 7843 C C . SER A 1 26 ? 13.047 5.270 9.776 1.00 0.00 26 SER A C 12
ATOM 7844 O O . SER A 1 26 ? 14.028 5.285 10.520 1.00 0.00 26 SER A O 12
ATOM 7852 N N . THR A 1 27 ? 12.825 4.305 8.886 1.00 0.00 27 THR A N 12
ATOM 7853 C CA . THR A 1 27 ? 13.745 3.185 8.730 1.00 0.00 27 THR A CA 12
ATOM 7854 C C . THR A 1 27 ? 14.809 3.492 7.682 1.00 0.00 27 THR A C 12
ATOM 7855 O O . THR A 1 27 ? 15.989 3.204 7.878 1.00 0.00 27 THR A O 12
ATOM 7866 N N . ALA A 1 28 ? 14.381 4.074 6.566 1.00 0.00 28 ALA A N 12
ATOM 7867 C CA . ALA A 1 28 ? 15.296 4.417 5.482 1.00 0.00 28 ALA A CA 12
ATOM 7868 C C . ALA A 1 28 ? 16.460 5.263 5.987 1.00 0.00 28 ALA A C 12
ATOM 7869 O O . ALA A 1 28 ? 17.572 5.177 5.467 1.00 0.00 28 ALA A O 12
ATOM 7876 N N . HIS A 1 29 ? 16.197 6.081 7.000 1.00 0.00 29 HIS A N 12
ATOM 7877 C CA . HIS A 1 29 ? 17.227 6.942 7.571 1.00 0.00 29 HIS A CA 12
ATOM 7878 C C . HIS A 1 29 ? 18.283 6.114 8.301 1.00 0.00 29 HIS A C 12
ATOM 7879 O O . HIS A 1 29 ? 19.478 6.244 8.040 1.00 0.00 29 HIS A O 12
ATOM 7894 N N . ASP A 1 30 ? 17.828 5.265 9.217 1.00 0.00 30 ASP A N 12
ATOM 7895 C CA . ASP A 1 30 ? 18.726 4.416 9.989 1.00 0.00 30 ASP A CA 12
ATOM 7896 C C . ASP A 1 30 ? 19.464 3.437 9.081 1.00 0.00 30 ASP A C 12
ATOM 7897 O O . ASP A 1 30 ? 20.574 3.003 9.393 1.00 0.00 30 ASP A O 12
ATOM 7906 N N . VAL A 1 31 ? 18.842 3.091 7.957 1.00 0.00 31 VAL A N 12
ATOM 7907 C CA . VAL A 1 31 ? 19.444 2.164 7.008 1.00 0.00 31 VAL A CA 12
ATOM 7908 C C . VAL A 1 31 ? 20.403 2.886 6.072 1.00 0.00 31 VAL A C 12
ATOM 7909 O O . VAL A 1 31 ? 21.450 2.352 5.707 1.00 0.00 31 VAL A O 12
ATOM 7922 N N . TYR A 1 32 ? 20.042 4.105 5.689 1.00 0.00 32 TYR A N 12
ATOM 7923 C CA . TYR A 1 32 ? 20.878 4.900 4.799 1.00 0.00 32 TYR A CA 12
ATOM 7924 C C . TYR A 1 32 ? 22.142 5.354 5.516 1.00 0.00 32 TYR A C 12
ATOM 7925 O O . TYR A 1 32 ? 23.114 5.769 4.886 1.00 0.00 32 TYR A O 12
ATOM 7943 N N . SER A 1 33 ? 22.116 5.271 6.839 1.00 0.00 33 SER A N 12
ATOM 7944 C CA . SER A 1 33 ? 23.251 5.668 7.658 1.00 0.00 33 SER A CA 12
ATOM 7945 C C . SER A 1 33 ? 24.197 4.498 7.875 1.00 0.00 33 SER A C 12
ATOM 7946 O O . SER A 1 33 ? 25.377 4.566 7.531 1.00 0.00 33 SER A O 12
ATOM 7954 N N . PHE A 1 34 ? 23.667 3.417 8.433 1.00 0.00 34 PHE A N 12
ATOM 7955 C CA . PHE A 1 34 ? 24.467 2.224 8.677 1.00 0.00 34 PHE A CA 12
ATOM 7956 C C . PHE A 1 34 ? 24.724 1.496 7.365 1.00 0.00 34 PHE A C 12
ATOM 7957 O O . PHE A 1 34 ? 25.532 0.570 7.299 1.00 0.00 34 PHE A O 12
ATOM 7974 N N . PHE A 1 35 ? 24.027 1.930 6.319 1.00 0.00 35 PHE A N 12
ATOM 7975 C CA . PHE A 1 35 ? 24.169 1.337 5.000 1.00 0.00 35 PHE A CA 12
ATOM 7976 C C . PHE A 1 35 ? 25.625 1.007 4.712 1.00 0.00 35 PHE A C 12
ATOM 7977 O O . PHE A 1 35 ? 26.030 -0.148 4.806 1.00 0.00 35 PHE A O 12
ATOM 7994 N N . LYS A 1 36 ? 26.389 2.043 4.358 1.00 0.00 36 LYS A N 12
ATOM 7995 C CA . LYS A 1 36 ? 27.816 1.918 4.038 1.00 0.00 36 LYS A CA 12
ATOM 7996 C C . LYS A 1 36 ? 28.219 0.478 3.715 1.00 0.00 36 LYS A C 12
ATOM 7997 O O . LYS A 1 36 ? 28.379 0.125 2.547 1.00 0.00 36 LYS A O 12
ATOM 8016 N N . PRO A 1 37 ? 28.385 -0.381 4.738 1.00 0.00 37 PRO A N 12
ATOM 8017 C CA . PRO A 1 37 ? 28.762 -1.781 4.535 1.00 0.00 37 PRO A CA 12
ATOM 8018 C C . PRO A 1 37 ? 27.883 -2.463 3.491 1.00 0.00 37 PRO A C 12
ATOM 8019 O O . PRO A 1 37 ? 28.328 -3.367 2.784 1.00 0.00 37 PRO A O 12
ATOM 8030 N N . LYS A 1 38 ? 26.635 -2.016 3.395 1.00 0.00 38 LYS A N 12
ATOM 8031 C CA . LYS A 1 38 ? 25.691 -2.573 2.433 1.00 0.00 38 LYS A CA 12
ATOM 8032 C C . LYS A 1 38 ? 25.813 -1.859 1.092 1.00 0.00 38 LYS A C 12
ATOM 8033 O O . LYS A 1 38 ? 26.579 -2.275 0.223 1.00 0.00 38 LYS A O 12
ATOM 8052 N N . HIS A 1 39 ? 25.055 -0.780 0.935 1.00 0.00 39 HIS A N 12
ATOM 8053 C CA . HIS A 1 39 ? 25.078 -0.001 -0.296 1.00 0.00 39 HIS A CA 12
ATOM 8054 C C . HIS A 1 39 ? 25.126 -0.916 -1.517 1.00 0.00 39 HIS A C 12
ATOM 8055 O O . HIS A 1 39 ? 24.922 -2.125 -1.407 1.00 0.00 39 HIS A O 12
ATOM 8070 N N . LYS A 1 40 ? 25.395 -0.334 -2.680 1.00 0.00 40 LYS A N 12
ATOM 8071 C CA . LYS A 1 40 ? 25.469 -1.100 -3.920 1.00 0.00 40 LYS A CA 12
ATOM 8072 C C . LYS A 1 40 ? 26.781 -1.875 -4.007 1.00 0.00 40 LYS A C 12
ATOM 8073 O O . LYS A 1 40 ? 27.829 -1.388 -3.584 1.00 0.00 40 LYS A O 12
ATOM 8092 N N . LYS A 1 41 ? 26.714 -3.082 -4.560 1.00 0.00 41 LYS A N 12
ATOM 8093 C CA . LYS A 1 41 ? 27.895 -3.924 -4.707 1.00 0.00 41 LYS A CA 12
ATOM 8094 C C . LYS A 1 41 ? 27.958 -4.528 -6.104 1.00 0.00 41 LYS A C 12
ATOM 8095 O O . LYS A 1 41 ? 28.901 -4.285 -6.856 1.00 0.00 41 LYS A O 12
ATOM 8114 N N . LYS A 1 42 ? 26.945 -5.314 -6.441 1.00 0.00 42 LYS A N 12
ATOM 8115 C CA . LYS A 1 42 ? 26.878 -5.958 -7.747 1.00 0.00 42 LYS A CA 12
ATOM 8116 C C . LYS A 1 42 ? 27.827 -7.150 -7.814 1.00 0.00 42 LYS A C 12
ATOM 8117 O O . LYS A 1 42 ? 29.055 -6.924 -7.853 1.00 0.00 42 LYS A O 12
ATOM 8137 N N . GLY A 1 1 ? -16.269 -0.716 16.745 1.00 0.00 1 GLY A N 13
ATOM 8138 C CA . GLY A 1 1 ? -17.083 0.092 15.797 1.00 0.00 1 GLY A CA 13
ATOM 8139 C C . GLY A 1 1 ? -18.495 -0.439 15.647 1.00 0.00 1 GLY A C 13
ATOM 8140 O O . GLY A 1 1 ? -18.760 -1.606 15.936 1.00 0.00 1 GLY A O 13
ATOM 8146 N N . LYS A 1 2 ? -19.402 0.419 15.194 1.00 0.00 2 LYS A N 13
ATOM 8147 C CA . LYS A 1 2 ? -20.794 0.029 15.005 1.00 0.00 2 LYS A CA 13
ATOM 8148 C C . LYS A 1 2 ? -20.952 -0.828 13.751 1.00 0.00 2 LYS A C 13
ATOM 8149 O O . LYS A 1 2 ? -19.969 -1.317 13.196 1.00 0.00 2 LYS A O 13
ATOM 8168 N N . ILE A 1 3 ? -22.194 -1.010 13.312 1.00 0.00 3 ILE A N 13
ATOM 8169 C CA . ILE A 1 3 ? -22.479 -1.814 12.128 1.00 0.00 3 ILE A CA 13
ATOM 8170 C C . ILE A 1 3 ? -21.512 -1.501 10.988 1.00 0.00 3 ILE A C 13
ATOM 8171 O O . ILE A 1 3 ? -21.017 -2.405 10.315 1.00 0.00 3 ILE A O 13
ATOM 8187 N N . PRO A 1 4 ? -21.237 -0.210 10.755 1.00 0.00 4 PRO A N 13
ATOM 8188 C CA . PRO A 1 4 ? -20.333 0.237 9.691 1.00 0.00 4 PRO A CA 13
ATOM 8189 C C . PRO A 1 4 ? -18.871 -0.039 10.011 1.00 0.00 4 PRO A C 13
ATOM 8190 O O . PRO A 1 4 ? -18.146 0.850 10.457 1.00 0.00 4 PRO A O 13
ATOM 8201 N N . VAL A 1 5 ? -18.437 -1.270 9.769 1.00 0.00 5 VAL A N 13
ATOM 8202 C CA . VAL A 1 5 ? -17.055 -1.647 10.020 1.00 0.00 5 VAL A CA 13
ATOM 8203 C C . VAL A 1 5 ? -16.147 -1.043 8.963 1.00 0.00 5 VAL A C 13
ATOM 8204 O O . VAL A 1 5 ? -15.064 -0.543 9.270 1.00 0.00 5 VAL A O 13
ATOM 8217 N N . LYS A 1 6 ? -16.606 -1.069 7.717 1.00 0.00 6 LYS A N 13
ATOM 8218 C CA . LYS A 1 6 ? -15.843 -0.501 6.619 1.00 0.00 6 LYS A CA 13
ATOM 8219 C C . LYS A 1 6 ? -15.800 1.016 6.747 1.00 0.00 6 LYS A C 13
ATOM 8220 O O . LYS A 1 6 ? -15.040 1.689 6.050 1.00 0.00 6 LYS A O 13
ATOM 8239 N N . ALA A 1 7 ? -16.612 1.547 7.661 1.00 0.00 7 ALA A N 13
ATOM 8240 C CA . ALA A 1 7 ? -16.655 2.982 7.898 1.00 0.00 7 ALA A CA 13
ATOM 8241 C C . ALA A 1 7 ? -15.603 3.364 8.926 1.00 0.00 7 ALA A C 13
ATOM 8242 O O . ALA A 1 7 ? -14.835 4.306 8.732 1.00 0.00 7 ALA A O 13
ATOM 8249 N N . ILE A 1 8 ? -15.563 2.603 10.012 1.00 0.00 8 ILE A N 13
ATOM 8250 C CA . ILE A 1 8 ? -14.592 2.836 11.068 1.00 0.00 8 ILE A CA 13
ATOM 8251 C C . ILE A 1 8 ? -13.200 2.451 10.586 1.00 0.00 8 ILE A C 13
ATOM 8252 O O . ILE A 1 8 ? -12.209 3.093 10.933 1.00 0.00 8 ILE A O 13
ATOM 8268 N N . LYS A 1 9 ? -13.139 1.405 9.767 1.00 0.00 9 LYS A N 13
ATOM 8269 C CA . LYS A 1 9 ? -11.874 0.941 9.216 1.00 0.00 9 LYS A CA 13
ATOM 8270 C C . LYS A 1 9 ? -11.354 1.946 8.199 1.00 0.00 9 LYS A C 13
ATOM 8271 O O . LYS A 1 9 ? -10.157 2.227 8.141 1.00 0.00 9 LYS A O 13
ATOM 8290 N N . LYS A 1 10 ? -12.270 2.497 7.408 1.00 0.00 10 LYS A N 13
ATOM 8291 C CA . LYS A 1 10 ? -11.910 3.485 6.402 1.00 0.00 10 LYS A CA 13
ATOM 8292 C C . LYS A 1 10 ? -11.172 4.641 7.058 1.00 0.00 10 LYS A C 13
ATOM 8293 O O . LYS A 1 10 ? -10.177 5.139 6.530 1.00 0.00 10 LYS A O 13
ATOM 8312 N N . ALA A 1 11 ? -11.656 5.053 8.226 1.00 0.00 11 ALA A N 13
ATOM 8313 C CA . ALA A 1 11 ? -11.028 6.137 8.965 1.00 0.00 11 ALA A CA 13
ATOM 8314 C C . ALA A 1 11 ? -9.628 5.731 9.393 1.00 0.00 11 ALA A C 13
ATOM 8315 O O . ALA A 1 11 ? -8.679 6.506 9.273 1.00 0.00 11 ALA A O 13
ATOM 8322 N N . GLY A 1 12 ? -9.503 4.498 9.870 1.00 0.00 12 GLY A N 13
ATOM 8323 C CA . GLY A 1 12 ? -8.210 3.997 10.281 1.00 0.00 12 GLY A CA 13
ATOM 8324 C C . GLY A 1 12 ? -7.288 3.813 9.092 1.00 0.00 12 GLY A C 13
ATOM 8325 O O . GLY A 1 12 ? -6.100 3.540 9.251 1.00 0.00 12 GLY A O 13
ATOM 8329 N N . ALA A 1 13 ? -7.847 3.972 7.893 1.00 0.00 13 ALA A N 13
ATOM 8330 C CA . ALA A 1 13 ? -7.078 3.832 6.664 1.00 0.00 13 ALA A CA 13
ATOM 8331 C C . ALA A 1 13 ? -6.380 5.141 6.319 1.00 0.00 13 ALA A C 13
ATOM 8332 O O . ALA A 1 13 ? -5.206 5.154 5.952 1.00 0.00 13 ALA A O 13
ATOM 8339 N N . ALA A 1 14 ? -7.111 6.245 6.454 1.00 0.00 14 ALA A N 13
ATOM 8340 C CA . ALA A 1 14 ? -6.557 7.561 6.172 1.00 0.00 14 ALA A CA 13
ATOM 8341 C C . ALA A 1 14 ? -5.457 7.890 7.171 1.00 0.00 14 ALA A C 13
ATOM 8342 O O . ALA A 1 14 ? -4.350 8.275 6.793 1.00 0.00 14 ALA A O 13
ATOM 8349 N N . ILE A 1 15 ? -5.768 7.713 8.450 1.00 0.00 15 ILE A N 13
ATOM 8350 C CA . ILE A 1 15 ? -4.805 7.968 9.512 1.00 0.00 15 ILE A CA 13
ATOM 8351 C C . ILE A 1 15 ? -3.667 6.964 9.433 1.00 0.00 15 ILE A C 13
ATOM 8352 O O . ILE A 1 15 ? -2.500 7.312 9.621 1.00 0.00 15 ILE A O 13
ATOM 8368 N N . GLY A 1 16 ? -4.015 5.718 9.132 1.00 0.00 16 GLY A N 13
ATOM 8369 C CA . GLY A 1 16 ? -3.011 4.681 9.006 1.00 0.00 16 GLY A CA 13
ATOM 8370 C C . GLY A 1 16 ? -2.105 4.939 7.823 1.00 0.00 16 GLY A C 13
ATOM 8371 O O . GLY A 1 16 ? -0.910 4.641 7.867 1.00 0.00 16 GLY A O 13
ATOM 8375 N N . LYS A 1 17 ? -2.675 5.516 6.769 1.00 0.00 17 LYS A N 13
ATOM 8376 C CA . LYS A 1 17 ? -1.912 5.840 5.574 1.00 0.00 17 LYS A CA 13
ATOM 8377 C C . LYS A 1 17 ? -0.763 6.768 5.934 1.00 0.00 17 LYS A C 13
ATOM 8378 O O . LYS A 1 17 ? 0.370 6.576 5.495 1.00 0.00 17 LYS A O 13
ATOM 8397 N N . GLY A 1 18 ? -1.064 7.768 6.758 1.00 0.00 18 GLY A N 13
ATOM 8398 C CA . GLY A 1 18 ? -0.043 8.702 7.186 1.00 0.00 18 GLY A CA 13
ATOM 8399 C C . GLY A 1 18 ? 1.083 7.996 7.911 1.00 0.00 18 GLY A C 13
ATOM 8400 O O . GLY A 1 18 ? 2.259 8.267 7.666 1.00 0.00 18 GLY A O 13
ATOM 8404 N N . LEU A 1 19 ? 0.719 7.075 8.796 1.00 0.00 19 LEU A N 13
ATOM 8405 C CA . LEU A 1 19 ? 1.702 6.309 9.547 1.00 0.00 19 LEU A CA 13
ATOM 8406 C C . LEU A 1 19 ? 2.542 5.465 8.597 1.00 0.00 19 LEU A C 13
ATOM 8407 O O . LEU A 1 19 ? 3.742 5.282 8.804 1.00 0.00 19 LEU A O 13
ATOM 8423 N N . ARG A 1 20 ? 1.898 4.961 7.547 1.00 0.00 20 ARG A N 13
ATOM 8424 C CA . ARG A 1 20 ? 2.579 4.144 6.551 1.00 0.00 20 ARG A CA 13
ATOM 8425 C C . ARG A 1 20 ? 3.720 4.927 5.913 1.00 0.00 20 ARG A C 13
ATOM 8426 O O . ARG A 1 20 ? 4.856 4.456 5.854 1.00 0.00 20 ARG A O 13
ATOM 8447 N N . ALA A 1 21 ? 3.411 6.133 5.447 1.00 0.00 21 ALA A N 13
ATOM 8448 C CA . ALA A 1 21 ? 4.410 6.988 4.824 1.00 0.00 21 ALA A CA 13
ATOM 8449 C C . ALA A 1 21 ? 5.630 7.129 5.726 1.00 0.00 21 ALA A C 13
ATOM 8450 O O . ALA A 1 21 ? 6.769 7.092 5.262 1.00 0.00 21 ALA A O 13
ATOM 8457 N N . ILE A 1 22 ? 5.380 7.287 7.022 1.00 0.00 22 ILE A N 13
ATOM 8458 C CA . ILE A 1 22 ? 6.454 7.427 7.996 1.00 0.00 22 ILE A CA 13
ATOM 8459 C C . ILE A 1 22 ? 7.259 6.137 8.105 1.00 0.00 22 ILE A C 13
ATOM 8460 O O . ILE A 1 22 ? 8.458 6.162 8.381 1.00 0.00 22 ILE A O 13
ATOM 8476 N N . ASN A 1 23 ? 6.591 5.010 7.881 1.00 0.00 23 ASN A N 13
ATOM 8477 C CA . ASN A 1 23 ? 7.245 3.710 7.948 1.00 0.00 23 ASN A CA 13
ATOM 8478 C C . ASN A 1 23 ? 8.335 3.606 6.888 1.00 0.00 23 ASN A C 13
ATOM 8479 O O . ASN A 1 23 ? 9.517 3.468 7.208 1.00 0.00 23 ASN A O 13
ATOM 8490 N N . ILE A 1 24 ? 7.932 3.683 5.623 1.00 0.00 24 ILE A N 13
ATOM 8491 C CA . ILE A 1 24 ? 8.878 3.607 4.519 1.00 0.00 24 ILE A CA 13
ATOM 8492 C C . ILE A 1 24 ? 10.007 4.610 4.712 1.00 0.00 24 ILE A C 13
ATOM 8493 O O . ILE A 1 24 ? 11.148 4.360 4.323 1.00 0.00 24 ILE A O 13
ATOM 8509 N N . ALA A 1 25 ? 9.682 5.744 5.326 1.00 0.00 25 ALA A N 13
ATOM 8510 C CA . ALA A 1 25 ? 10.674 6.778 5.584 1.00 0.00 25 ALA A CA 13
ATOM 8511 C C . ALA A 1 25 ? 11.600 6.350 6.711 1.00 0.00 25 ALA A C 13
ATOM 8512 O O . ALA A 1 25 ? 12.801 6.614 6.678 1.00 0.00 25 ALA A O 13
ATOM 8519 N N . SER A 1 26 ? 11.034 5.668 7.700 1.00 0.00 26 SER A N 13
ATOM 8520 C CA . SER A 1 26 ? 11.810 5.181 8.829 1.00 0.00 26 SER A CA 13
ATOM 8521 C C . SER A 1 26 ? 12.703 4.023 8.397 1.00 0.00 26 SER A C 13
ATOM 8522 O O . SER A 1 26 ? 13.558 3.567 9.156 1.00 0.00 26 SER A O 13
ATOM 8530 N N . THR A 1 27 ? 12.500 3.552 7.166 1.00 0.00 27 THR A N 13
ATOM 8531 C CA . THR A 1 27 ? 13.292 2.450 6.631 1.00 0.00 27 THR A CA 13
ATOM 8532 C C . THR A 1 27 ? 14.537 2.978 5.930 1.00 0.00 27 THR A C 13
ATOM 8533 O O . THR A 1 27 ? 15.656 2.564 6.235 1.00 0.00 27 THR A O 13
ATOM 8544 N N . ALA A 1 28 ? 14.339 3.904 4.997 1.00 0.00 28 ALA A N 13
ATOM 8545 C CA . ALA A 1 28 ? 15.452 4.493 4.267 1.00 0.00 28 ALA A CA 13
ATOM 8546 C C . ALA A 1 28 ? 16.462 5.089 5.239 1.00 0.00 28 ALA A C 13
ATOM 8547 O O . ALA A 1 28 ? 17.661 5.134 4.961 1.00 0.00 28 ALA A O 13
ATOM 8554 N N . HIS A 1 29 ? 15.964 5.534 6.390 1.00 0.00 29 HIS A N 13
ATOM 8555 C CA . HIS A 1 29 ? 16.815 6.116 7.419 1.00 0.00 29 HIS A CA 13
ATOM 8556 C C . HIS A 1 29 ? 17.574 5.014 8.154 1.00 0.00 29 HIS A C 13
ATOM 8557 O O . HIS A 1 29 ? 18.770 5.141 8.415 1.00 0.00 29 HIS A O 13
ATOM 8572 N N . ASP A 1 30 ? 16.869 3.936 8.478 1.00 0.00 30 ASP A N 13
ATOM 8573 C CA . ASP A 1 30 ? 17.475 2.810 9.177 1.00 0.00 30 ASP A CA 13
ATOM 8574 C C . ASP A 1 30 ? 18.518 2.133 8.297 1.00 0.00 30 ASP A C 13
ATOM 8575 O O . ASP A 1 30 ? 19.460 1.515 8.795 1.00 0.00 30 ASP A O 13
ATOM 8584 N N . VAL A 1 31 ? 18.345 2.255 6.985 1.00 0.00 31 VAL A N 13
ATOM 8585 C CA . VAL A 1 31 ? 19.273 1.657 6.035 1.00 0.00 31 VAL A CA 13
ATOM 8586 C C . VAL A 1 31 ? 20.569 2.448 5.972 1.00 0.00 31 VAL A C 13
ATOM 8587 O O . VAL A 1 31 ? 21.599 2.008 6.479 1.00 0.00 31 VAL A O 13
ATOM 8600 N N . TYR A 1 32 ? 20.513 3.622 5.357 1.00 0.00 32 TYR A N 13
ATOM 8601 C CA . TYR A 1 32 ? 21.693 4.469 5.246 1.00 0.00 32 TYR A CA 13
ATOM 8602 C C . TYR A 1 32 ? 22.465 4.459 6.563 1.00 0.00 32 TYR A C 13
ATOM 8603 O O . TYR A 1 32 ? 23.685 4.621 6.586 1.00 0.00 32 TYR A O 13
ATOM 8621 N N . SER A 1 33 ? 21.737 4.255 7.656 1.00 0.00 33 SER A N 13
ATOM 8622 C CA . SER A 1 33 ? 22.332 4.205 8.984 1.00 0.00 33 SER A CA 13
ATOM 8623 C C . SER A 1 33 ? 23.286 3.026 9.105 1.00 0.00 33 SER A C 13
ATOM 8624 O O . SER A 1 33 ? 24.496 3.200 9.250 1.00 0.00 33 SER A O 13
ATOM 8632 N N . PHE A 1 34 ? 22.727 1.823 9.036 1.00 0.00 34 PHE A N 13
ATOM 8633 C CA . PHE A 1 34 ? 23.523 0.606 9.130 1.00 0.00 34 PHE A CA 13
ATOM 8634 C C . PHE A 1 34 ? 24.364 0.420 7.871 1.00 0.00 34 PHE A C 13
ATOM 8635 O O . PHE A 1 34 ? 25.198 -0.482 7.794 1.00 0.00 34 PHE A O 13
ATOM 8652 N N . PHE A 1 35 ? 24.133 1.284 6.890 1.00 0.00 35 PHE A N 13
ATOM 8653 C CA . PHE A 1 35 ? 24.855 1.234 5.624 1.00 0.00 35 PHE A CA 13
ATOM 8654 C C . PHE A 1 35 ? 26.360 1.368 5.837 1.00 0.00 35 PHE A C 13
ATOM 8655 O O . PHE A 1 35 ? 27.076 0.371 5.864 1.00 0.00 35 PHE A O 13
ATOM 8672 N N . LYS A 1 36 ? 26.815 2.616 5.976 1.00 0.00 36 LYS A N 13
ATOM 8673 C CA . LYS A 1 36 ? 28.233 2.939 6.179 1.00 0.00 36 LYS A CA 13
ATOM 8674 C C . LYS A 1 36 ? 29.168 1.804 5.749 1.00 0.00 36 LYS A C 13
ATOM 8675 O O . LYS A 1 36 ? 29.767 1.866 4.676 1.00 0.00 36 LYS A O 13
ATOM 8694 N N . PRO A 1 37 ? 29.315 0.750 6.575 1.00 0.00 37 PRO A N 13
ATOM 8695 C CA . PRO A 1 37 ? 30.188 -0.385 6.259 1.00 0.00 37 PRO A CA 13
ATOM 8696 C C . PRO A 1 37 ? 29.928 -0.952 4.867 1.00 0.00 37 PRO A C 13
ATOM 8697 O O . PRO A 1 37 ? 30.835 -1.472 4.219 1.00 0.00 37 PRO A O 13
ATOM 8708 N N . LYS A 1 38 ? 28.683 -0.852 4.413 1.00 0.00 38 LYS A N 13
ATOM 8709 C CA . LYS A 1 38 ? 28.306 -1.361 3.098 1.00 0.00 38 LYS A CA 13
ATOM 8710 C C . LYS A 1 38 ? 28.496 -0.295 2.023 1.00 0.00 38 LYS A C 13
ATOM 8711 O O . LYS A 1 38 ? 29.432 -0.363 1.226 1.00 0.00 38 LYS A O 13
ATOM 8730 N N . HIS A 1 39 ? 27.602 0.688 2.010 1.00 0.00 39 HIS A N 13
ATOM 8731 C CA . HIS A 1 39 ? 27.663 1.773 1.035 1.00 0.00 39 HIS A CA 13
ATOM 8732 C C . HIS A 1 39 ? 28.200 1.275 -0.305 1.00 0.00 39 HIS A C 13
ATOM 8733 O O . HIS A 1 39 ? 27.441 0.811 -1.155 1.00 0.00 39 HIS A O 13
ATOM 8748 N N . LYS A 1 40 ? 29.514 1.374 -0.482 1.00 0.00 40 LYS A N 13
ATOM 8749 C CA . LYS A 1 40 ? 30.157 0.932 -1.715 1.00 0.00 40 LYS A CA 13
ATOM 8750 C C . LYS A 1 40 ? 31.669 0.853 -1.538 1.00 0.00 40 LYS A C 13
ATOM 8751 O O . LYS A 1 40 ? 32.425 1.458 -2.297 1.00 0.00 40 LYS A O 13
ATOM 8770 N N . LYS A 1 41 ? 32.102 0.103 -0.530 1.00 0.00 41 LYS A N 13
ATOM 8771 C CA . LYS A 1 41 ? 33.525 -0.056 -0.254 1.00 0.00 41 LYS A CA 13
ATOM 8772 C C . LYS A 1 41 ? 34.250 -0.636 -1.465 1.00 0.00 41 LYS A C 13
ATOM 8773 O O . LYS A 1 41 ? 33.804 -1.618 -2.056 1.00 0.00 41 LYS A O 13
ATOM 8792 N N . LYS A 1 42 ? 35.371 -0.020 -1.827 1.00 0.00 42 LYS A N 13
ATOM 8793 C CA . LYS A 1 42 ? 36.158 -0.474 -2.968 1.00 0.00 42 LYS A CA 13
ATOM 8794 C C . LYS A 1 42 ? 36.482 -1.960 -2.849 1.00 0.00 42 LYS A C 13
ATOM 8795 O O . LYS A 1 42 ? 37.034 -2.524 -3.817 1.00 0.00 42 LYS A O 13
ATOM 8815 N N . GLY A 1 1 ? -19.930 10.686 13.590 1.00 0.00 1 GLY A N 14
ATOM 8816 C CA . GLY A 1 1 ? -20.913 10.520 14.696 1.00 0.00 1 GLY A CA 14
ATOM 8817 C C . GLY A 1 1 ? -20.529 9.414 15.658 1.00 0.00 1 GLY A C 14
ATOM 8818 O O . GLY A 1 1 ? -19.350 9.100 15.816 1.00 0.00 1 GLY A O 14
ATOM 8824 N N . LYS A 1 2 ? -21.529 8.820 16.303 1.00 0.00 2 LYS A N 14
ATOM 8825 C CA . LYS A 1 2 ? -21.294 7.742 17.256 1.00 0.00 2 LYS A CA 14
ATOM 8826 C C . LYS A 1 2 ? -22.111 6.506 16.890 1.00 0.00 2 LYS A C 14
ATOM 8827 O O . LYS A 1 2 ? -23.095 6.186 17.556 1.00 0.00 2 LYS A O 14
ATOM 8846 N N . ILE A 1 3 ? -21.680 5.810 15.838 1.00 0.00 3 ILE A N 14
ATOM 8847 C CA . ILE A 1 3 ? -22.356 4.597 15.377 1.00 0.00 3 ILE A CA 14
ATOM 8848 C C . ILE A 1 3 ? -21.792 4.097 14.044 1.00 0.00 3 ILE A C 14
ATOM 8849 O O . ILE A 1 3 ? -21.674 2.889 13.836 1.00 0.00 3 ILE A O 14
ATOM 8865 N N . PRO A 1 4 ? -21.443 5.008 13.113 1.00 0.00 4 PRO A N 14
ATOM 8866 C CA . PRO A 1 4 ? -20.903 4.624 11.803 1.00 0.00 4 PRO A CA 14
ATOM 8867 C C . PRO A 1 4 ? -19.535 3.964 11.907 1.00 0.00 4 PRO A C 14
ATOM 8868 O O . PRO A 1 4 ? -18.504 4.623 11.779 1.00 0.00 4 PRO A O 14
ATOM 8879 N N . VAL A 1 5 ? -19.535 2.653 12.134 1.00 0.00 5 VAL A N 14
ATOM 8880 C CA . VAL A 1 5 ? -18.293 1.902 12.246 1.00 0.00 5 VAL A CA 14
ATOM 8881 C C . VAL A 1 5 ? -17.688 1.673 10.871 1.00 0.00 5 VAL A C 14
ATOM 8882 O O . VAL A 1 5 ? -16.474 1.774 10.685 1.00 0.00 5 VAL A O 14
ATOM 8895 N N . LYS A 1 6 ? -18.545 1.386 9.906 1.00 0.00 6 LYS A N 14
ATOM 8896 C CA . LYS A 1 6 ? -18.095 1.169 8.541 1.00 0.00 6 LYS A CA 14
ATOM 8897 C C . LYS A 1 6 ? -17.504 2.459 7.991 1.00 0.00 6 LYS A C 14
ATOM 8898 O O . LYS A 1 6 ? -16.764 2.453 7.006 1.00 0.00 6 LYS A O 14
ATOM 8917 N N . ALA A 1 7 ? -17.822 3.568 8.658 1.00 0.00 7 ALA A N 14
ATOM 8918 C CA . ALA A 1 7 ? -17.313 4.870 8.258 1.00 0.00 7 ALA A CA 14
ATOM 8919 C C . ALA A 1 7 ? -15.928 5.078 8.841 1.00 0.00 7 ALA A C 14
ATOM 8920 O O . ALA A 1 7 ? -14.964 5.327 8.117 1.00 0.00 7 ALA A O 14
ATOM 8927 N N . ILE A 1 8 ? -15.835 4.947 10.157 1.00 0.00 8 ILE A N 14
ATOM 8928 C CA . ILE A 1 8 ? -14.559 5.092 10.840 1.00 0.00 8 ILE A CA 14
ATOM 8929 C C . ILE A 1 8 ? -13.581 4.044 10.331 1.00 0.00 8 ILE A C 14
ATOM 8930 O O . ILE A 1 8 ? -12.365 4.215 10.421 1.00 0.00 8 ILE A O 14
ATOM 8946 N N . LYS A 1 9 ? -14.126 2.961 9.782 1.00 0.00 9 LYS A N 14
ATOM 8947 C CA . LYS A 1 9 ? -13.306 1.886 9.241 1.00 0.00 9 LYS A CA 14
ATOM 8948 C C . LYS A 1 9 ? -12.605 2.344 7.971 1.00 0.00 9 LYS A C 14
ATOM 8949 O O . LYS A 1 9 ? -11.381 2.265 7.863 1.00 0.00 9 LYS A O 14
ATOM 8968 N N . LYS A 1 10 ? -13.386 2.834 7.015 1.00 0.00 10 LYS A N 14
ATOM 8969 C CA . LYS A 1 10 ? -12.824 3.314 5.760 1.00 0.00 10 LYS A CA 14
ATOM 8970 C C . LYS A 1 10 ? -11.699 4.303 6.039 1.00 0.00 10 LYS A C 14
ATOM 8971 O O . LYS A 1 10 ? -10.645 4.266 5.400 1.00 0.00 10 LYS A O 14
ATOM 8990 N N . ALA A 1 11 ? -11.923 5.176 7.015 1.00 0.00 11 ALA A N 14
ATOM 8991 C CA . ALA A 1 11 ? -10.919 6.156 7.392 1.00 0.00 11 ALA A CA 14
ATOM 8992 C C . ALA A 1 11 ? -9.727 5.455 8.019 1.00 0.00 11 ALA A C 14
ATOM 8993 O O . ALA A 1 11 ? -8.580 5.849 7.811 1.00 0.00 11 ALA A O 14
ATOM 9000 N N . GLY A 1 12 ? -10.008 4.395 8.769 1.00 0.00 12 GLY A N 14
ATOM 9001 C CA . GLY A 1 12 ? -8.946 3.637 9.392 1.00 0.00 12 GLY A CA 14
ATOM 9002 C C . GLY A 1 12 ? -8.035 3.023 8.353 1.00 0.00 12 GLY A C 14
ATOM 9003 O O . GLY A 1 12 ? -6.911 2.619 8.654 1.00 0.00 12 GLY A O 14
ATOM 9007 N N . ALA A 1 13 ? -8.524 2.968 7.115 1.00 0.00 13 ALA A N 14
ATOM 9008 C CA . ALA A 1 13 ? -7.751 2.417 6.013 1.00 0.00 13 ALA A CA 14
ATOM 9009 C C . ALA A 1 13 ? -6.783 3.462 5.478 1.00 0.00 13 ALA A C 14
ATOM 9010 O O . ALA A 1 13 ? -5.598 3.189 5.289 1.00 0.00 13 ALA A O 14
ATOM 9017 N N . ALA A 1 14 ? -7.297 4.666 5.249 1.00 0.00 14 ALA A N 14
ATOM 9018 C CA . ALA A 1 14 ? -6.474 5.759 4.751 1.00 0.00 14 ALA A CA 14
ATOM 9019 C C . ALA A 1 14 ? -5.354 6.069 5.732 1.00 0.00 14 ALA A C 14
ATOM 9020 O O . ALA A 1 14 ? -4.172 5.999 5.391 1.00 0.00 14 ALA A O 14
ATOM 9027 N N . ILE A 1 15 ? -5.735 6.397 6.960 1.00 0.00 15 ILE A N 14
ATOM 9028 C CA . ILE A 1 15 ? -4.761 6.701 7.997 1.00 0.00 15 ILE A CA 14
ATOM 9029 C C . ILE A 1 15 ? -3.780 5.548 8.149 1.00 0.00 15 ILE A C 14
ATOM 9030 O O . ILE A 1 15 ? -2.580 5.756 8.322 1.00 0.00 15 ILE A O 14
ATOM 9046 N N . GLY A 1 16 ? -4.303 4.329 8.066 1.00 0.00 16 GLY A N 14
ATOM 9047 C CA . GLY A 1 16 ? -3.460 3.156 8.179 1.00 0.00 16 GLY A CA 14
ATOM 9048 C C . GLY A 1 16 ? -2.324 3.185 7.179 1.00 0.00 16 GLY A C 14
ATOM 9049 O O . GLY A 1 16 ? -1.196 2.809 7.498 1.00 0.00 16 GLY A O 14
ATOM 9053 N N . LYS A 1 17 ? -2.621 3.646 5.967 1.00 0.00 17 LYS A N 14
ATOM 9054 C CA . LYS A 1 17 ? -1.614 3.737 4.920 1.00 0.00 17 LYS A CA 14
ATOM 9055 C C . LYS A 1 17 ? -0.504 4.691 5.340 1.00 0.00 17 LYS A C 14
ATOM 9056 O O . LYS A 1 17 ? 0.677 4.432 5.108 1.00 0.00 17 LYS A O 14
ATOM 9075 N N . GLY A 1 18 ? -0.895 5.794 5.968 1.00 0.00 18 GLY A N 14
ATOM 9076 C CA . GLY A 1 18 ? 0.075 6.772 6.423 1.00 0.00 18 GLY A CA 14
ATOM 9077 C C . GLY A 1 18 ? 1.120 6.155 7.331 1.00 0.00 18 GLY A C 14
ATOM 9078 O O . GLY A 1 18 ? 2.321 6.309 7.103 1.00 0.00 18 GLY A O 14
ATOM 9082 N N . LEU A 1 19 ? 0.663 5.449 8.360 1.00 0.00 19 LEU A N 14
ATOM 9083 C CA . LEU A 1 19 ? 1.567 4.799 9.301 1.00 0.00 19 LEU A CA 14
ATOM 9084 C C . LEU A 1 19 ? 2.572 3.927 8.561 1.00 0.00 19 LEU A C 14
ATOM 9085 O O . LEU A 1 19 ? 3.750 3.882 8.914 1.00 0.00 19 LEU A O 14
ATOM 9101 N N . ARG A 1 20 ? 2.097 3.240 7.528 1.00 0.00 20 ARG A N 14
ATOM 9102 C CA . ARG A 1 20 ? 2.951 2.374 6.728 1.00 0.00 20 ARG A CA 14
ATOM 9103 C C . ARG A 1 20 ? 4.122 3.161 6.149 1.00 0.00 20 ARG A C 14
ATOM 9104 O O . ARG A 1 20 ? 5.280 2.768 6.288 1.00 0.00 20 ARG A O 14
ATOM 9125 N N . ALA A 1 21 ? 3.807 4.278 5.502 1.00 0.00 21 ALA A N 14
ATOM 9126 C CA . ALA A 1 21 ? 4.826 5.129 4.903 1.00 0.00 21 ALA A CA 14
ATOM 9127 C C . ALA A 1 21 ? 5.847 5.575 5.945 1.00 0.00 21 ALA A C 14
ATOM 9128 O O . ALA A 1 21 ? 7.050 5.580 5.685 1.00 0.00 21 ALA A O 14
ATOM 9135 N N . ILE A 1 22 ? 5.359 5.946 7.124 1.00 0.00 22 ILE A N 14
ATOM 9136 C CA . ILE A 1 22 ? 6.231 6.391 8.203 1.00 0.00 22 ILE A CA 14
ATOM 9137 C C . ILE A 1 22 ? 7.199 5.287 8.609 1.00 0.00 22 ILE A C 14
ATOM 9138 O O . ILE A 1 22 ? 8.345 5.554 8.969 1.00 0.00 22 ILE A O 14
ATOM 9154 N N . ASN A 1 23 ? 6.732 4.045 8.544 1.00 0.00 23 ASN A N 14
ATOM 9155 C CA . ASN A 1 23 ? 7.560 2.899 8.899 1.00 0.00 23 ASN A CA 14
ATOM 9156 C C . ASN A 1 23 ? 8.745 2.779 7.948 1.00 0.00 23 ASN A C 14
ATOM 9157 O O . ASN A 1 23 ? 9.902 2.827 8.370 1.00 0.00 23 ASN A O 14
ATOM 9168 N N . ILE A 1 24 ? 8.451 2.628 6.661 1.00 0.00 24 ILE A N 14
ATOM 9169 C CA . ILE A 1 24 ? 9.488 2.509 5.653 1.00 0.00 24 ILE A CA 14
ATOM 9170 C C . ILE A 1 24 ? 10.429 3.706 5.697 1.00 0.00 24 ILE A C 14
ATOM 9171 O O . ILE A 1 24 ? 11.603 3.597 5.342 1.00 0.00 24 ILE A O 14
ATOM 9187 N N . ALA A 1 25 ? 9.913 4.845 6.148 1.00 0.00 25 ALA A N 14
ATOM 9188 C CA . ALA A 1 25 ? 10.719 6.052 6.249 1.00 0.00 25 ALA A CA 14
ATOM 9189 C C . ALA A 1 25 ? 11.605 5.997 7.481 1.00 0.00 25 ALA A C 14
ATOM 9190 O O . ALA A 1 25 ? 12.746 6.461 7.460 1.00 0.00 25 ALA A O 14
ATOM 9197 N N . SER A 1 26 ? 11.082 5.409 8.547 1.00 0.00 26 SER A N 14
ATOM 9198 C CA . SER A 1 26 ? 11.836 5.271 9.782 1.00 0.00 26 SER A CA 14
ATOM 9199 C C . SER A 1 26 ? 12.975 4.278 9.585 1.00 0.00 26 SER A C 14
ATOM 9200 O O . SER A 1 26 ? 13.894 4.203 10.399 1.00 0.00 26 SER A O 14
ATOM 9208 N N . THR A 1 27 ? 12.908 3.519 8.493 1.00 0.00 27 THR A N 14
ATOM 9209 C CA . THR A 1 27 ? 13.939 2.533 8.188 1.00 0.00 27 THR A CA 14
ATOM 9210 C C . THR A 1 27 ? 15.037 3.146 7.326 1.00 0.00 27 THR A C 14
ATOM 9211 O O . THR A 1 27 ? 16.224 2.888 7.535 1.00 0.00 27 THR A O 14
ATOM 9222 N N . ALA A 1 28 ? 14.632 3.955 6.353 1.00 0.00 28 ALA A N 14
ATOM 9223 C CA . ALA A 1 28 ? 15.577 4.604 5.454 1.00 0.00 28 ALA A CA 14
ATOM 9224 C C . ALA A 1 28 ? 16.717 5.256 6.225 1.00 0.00 28 ALA A C 14
ATOM 9225 O O . ALA A 1 28 ? 17.875 4.863 6.091 1.00 0.00 28 ALA A O 14
ATOM 9232 N N . HIS A 1 29 ? 16.382 6.256 7.031 1.00 0.00 29 HIS A N 14
ATOM 9233 C CA . HIS A 1 29 ? 17.382 6.963 7.821 1.00 0.00 29 HIS A CA 14
ATOM 9234 C C . HIS A 1 29 ? 18.329 5.979 8.498 1.00 0.00 29 HIS A C 14
ATOM 9235 O O . HIS A 1 29 ? 19.532 6.222 8.589 1.00 0.00 29 HIS A O 14
ATOM 9250 N N . ASP A 1 30 ? 17.779 4.861 8.965 1.00 0.00 30 ASP A N 14
ATOM 9251 C CA . ASP A 1 30 ? 18.581 3.840 9.624 1.00 0.00 30 ASP A CA 14
ATOM 9252 C C . ASP A 1 30 ? 19.548 3.195 8.637 1.00 0.00 30 ASP A C 14
ATOM 9253 O O . ASP A 1 30 ? 20.648 2.784 9.007 1.00 0.00 30 ASP A O 14
ATOM 9262 N N . VAL A 1 31 ? 19.134 3.114 7.374 1.00 0.00 31 VAL A N 14
ATOM 9263 C CA . VAL A 1 31 ? 19.969 2.525 6.335 1.00 0.00 31 VAL A CA 14
ATOM 9264 C C . VAL A 1 31 ? 21.158 3.423 6.022 1.00 0.00 31 VAL A C 14
ATOM 9265 O O . VAL A 1 31 ? 22.290 3.125 6.403 1.00 0.00 31 VAL A O 14
ATOM 9278 N N . TYR A 1 32 ? 20.894 4.530 5.337 1.00 0.00 32 TYR A N 14
ATOM 9279 C CA . TYR A 1 32 ? 21.950 5.473 4.993 1.00 0.00 32 TYR A CA 14
ATOM 9280 C C . TYR A 1 32 ? 22.920 5.605 6.158 1.00 0.00 32 TYR A C 14
ATOM 9281 O O . TYR A 1 32 ? 24.116 5.828 5.971 1.00 0.00 32 TYR A O 14
ATOM 9299 N N . SER A 1 33 ? 22.382 5.453 7.362 1.00 0.00 33 SER A N 14
ATOM 9300 C CA . SER A 1 33 ? 23.171 5.539 8.581 1.00 0.00 33 SER A CA 14
ATOM 9301 C C . SER A 1 33 ? 24.275 4.492 8.591 1.00 0.00 33 SER A C 14
ATOM 9302 O O . SER A 1 33 ? 25.460 4.820 8.542 1.00 0.00 33 SER A O 14
ATOM 9310 N N . PHE A 1 34 ? 23.871 3.229 8.653 1.00 0.00 34 PHE A N 14
ATOM 9311 C CA . PHE A 1 34 ? 24.817 2.121 8.669 1.00 0.00 34 PHE A CA 14
ATOM 9312 C C . PHE A 1 34 ? 25.116 1.651 7.252 1.00 0.00 34 PHE A C 14
ATOM 9313 O O . PHE A 1 34 ? 25.469 0.494 7.028 1.00 0.00 34 PHE A O 14
ATOM 9330 N N . PHE A 1 35 ? 24.967 2.562 6.299 1.00 0.00 35 PHE A N 14
ATOM 9331 C CA . PHE A 1 35 ? 25.216 2.254 4.896 1.00 0.00 35 PHE A CA 14
ATOM 9332 C C . PHE A 1 35 ? 26.648 2.592 4.502 1.00 0.00 35 PHE A C 14
ATOM 9333 O O . PHE A 1 35 ? 27.265 1.888 3.702 1.00 0.00 35 PHE A O 14
ATOM 9350 N N . LYS A 1 36 ? 27.175 3.670 5.069 1.00 0.00 36 LYS A N 14
ATOM 9351 C CA . LYS A 1 36 ? 28.537 4.096 4.775 1.00 0.00 36 LYS A CA 14
ATOM 9352 C C . LYS A 1 36 ? 29.458 2.892 4.621 1.00 0.00 36 LYS A C 14
ATOM 9353 O O . LYS A 1 36 ? 30.178 2.773 3.629 1.00 0.00 36 LYS A O 14
ATOM 9372 N N . PRO A 1 37 ? 29.445 1.975 5.602 1.00 0.00 37 PRO A N 14
ATOM 9373 C CA . PRO A 1 37 ? 30.276 0.772 5.569 1.00 0.00 37 PRO A CA 14
ATOM 9374 C C . PRO A 1 37 ? 29.681 -0.309 4.671 1.00 0.00 37 PRO A C 14
ATOM 9375 O O . PRO A 1 37 ? 29.590 -1.475 5.056 1.00 0.00 37 PRO A O 14
ATOM 9386 N N . LYS A 1 38 ? 29.271 0.094 3.473 1.00 0.00 38 LYS A N 14
ATOM 9387 C CA . LYS A 1 38 ? 28.677 -0.823 2.511 1.00 0.00 38 LYS A CA 14
ATOM 9388 C C . LYS A 1 38 ? 28.391 -0.102 1.198 1.00 0.00 38 LYS A C 14
ATOM 9389 O O . LYS A 1 38 ? 29.068 -0.329 0.196 1.00 0.00 38 LYS A O 14
ATOM 9408 N N . HIS A 1 39 ? 27.389 0.775 1.225 1.00 0.00 39 HIS A N 14
ATOM 9409 C CA . HIS A 1 39 ? 27.000 1.552 0.051 1.00 0.00 39 HIS A CA 14
ATOM 9410 C C . HIS A 1 39 ? 27.333 0.819 -1.246 1.00 0.00 39 HIS A C 14
ATOM 9411 O O . HIS A 1 39 ? 26.513 0.069 -1.776 1.00 0.00 39 HIS A O 14
ATOM 9426 N N . LYS A 1 40 ? 28.544 1.043 -1.750 1.00 0.00 40 LYS A N 14
ATOM 9427 C CA . LYS A 1 40 ? 28.989 0.405 -2.984 1.00 0.00 40 LYS A CA 14
ATOM 9428 C C . LYS A 1 40 ? 30.211 1.121 -3.554 1.00 0.00 40 LYS A C 14
ATOM 9429 O O . LYS A 1 40 ? 30.758 2.030 -2.930 1.00 0.00 40 LYS A O 14
ATOM 9448 N N . LYS A 1 41 ? 30.635 0.701 -4.743 1.00 0.00 41 LYS A N 14
ATOM 9449 C CA . LYS A 1 41 ? 31.793 1.297 -5.402 1.00 0.00 41 LYS A CA 14
ATOM 9450 C C . LYS A 1 41 ? 31.889 2.790 -5.106 1.00 0.00 41 LYS A C 14
ATOM 9451 O O . LYS A 1 41 ? 32.984 3.337 -4.970 1.00 0.00 41 LYS A O 14
ATOM 9470 N N . LYS A 1 42 ? 30.738 3.444 -5.009 1.00 0.00 42 LYS A N 14
ATOM 9471 C CA . LYS A 1 42 ? 30.691 4.874 -4.731 1.00 0.00 42 LYS A CA 14
ATOM 9472 C C . LYS A 1 42 ? 31.257 5.182 -3.349 1.00 0.00 42 LYS A C 14
ATOM 9473 O O . LYS A 1 42 ? 32.162 6.037 -3.257 1.00 0.00 42 LYS A O 14
ATOM 9493 N N . GLY A 1 1 ? -30.791 1.217 3.582 1.00 0.00 1 GLY A N 15
ATOM 9494 C CA . GLY A 1 1 ? -29.955 2.392 3.214 1.00 0.00 1 GLY A CA 15
ATOM 9495 C C . GLY A 1 1 ? -28.501 2.022 2.991 1.00 0.00 1 GLY A C 15
ATOM 9496 O O . GLY A 1 1 ? -27.976 1.122 3.646 1.00 0.00 1 GLY A O 15
ATOM 9502 N N . LYS A 1 2 ? -27.849 2.716 2.063 1.00 0.00 2 LYS A N 15
ATOM 9503 C CA . LYS A 1 2 ? -26.447 2.452 1.756 1.00 0.00 2 LYS A CA 15
ATOM 9504 C C . LYS A 1 2 ? -25.532 3.393 2.532 1.00 0.00 2 LYS A C 15
ATOM 9505 O O . LYS A 1 2 ? -25.035 4.379 1.988 1.00 0.00 2 LYS A O 15
ATOM 9524 N N . ILE A 1 3 ? -25.309 3.080 3.804 1.00 0.00 3 ILE A N 15
ATOM 9525 C CA . ILE A 1 3 ? -24.449 3.897 4.653 1.00 0.00 3 ILE A CA 15
ATOM 9526 C C . ILE A 1 3 ? -23.097 3.226 4.873 1.00 0.00 3 ILE A C 15
ATOM 9527 O O . ILE A 1 3 ? -22.903 2.498 5.847 1.00 0.00 3 ILE A O 15
ATOM 9543 N N . PRO A 1 4 ? -22.144 3.465 3.961 1.00 0.00 4 PRO A N 15
ATOM 9544 C CA . PRO A 1 4 ? -20.799 2.885 4.044 1.00 0.00 4 PRO A CA 15
ATOM 9545 C C . PRO A 1 4 ? -19.968 3.492 5.167 1.00 0.00 4 PRO A C 15
ATOM 9546 O O . PRO A 1 4 ? -18.869 3.994 4.935 1.00 0.00 4 PRO A O 15
ATOM 9557 N N . VAL A 1 5 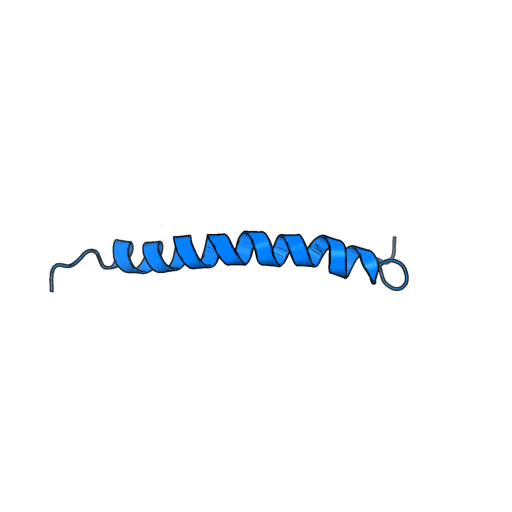? -20.490 3.432 6.389 1.00 0.00 5 VAL A N 15
ATOM 9558 C CA . VAL A 1 5 ? -19.778 3.969 7.541 1.00 0.00 5 VAL A CA 15
ATOM 9559 C C . VAL A 1 5 ? -18.555 3.118 7.844 1.00 0.00 5 VAL A C 15
ATOM 9560 O O . VAL A 1 5 ? -17.538 3.619 8.324 1.00 0.00 5 VAL A O 15
ATOM 9573 N N . LYS A 1 6 ? -18.655 1.830 7.538 1.00 0.00 6 LYS A N 15
ATOM 9574 C CA . LYS A 1 6 ? -17.550 0.910 7.753 1.00 0.00 6 LYS A CA 15
ATOM 9575 C C . LYS A 1 6 ? -16.500 1.095 6.666 1.00 0.00 6 LYS A C 15
ATOM 9576 O O . LYS A 1 6 ? -15.399 0.550 6.748 1.00 0.00 6 LYS A O 15
ATOM 9595 N N . ALA A 1 7 ? -16.847 1.882 5.648 1.00 0.00 7 ALA A N 15
ATOM 9596 C CA . ALA A 1 7 ? -15.934 2.153 4.549 1.00 0.00 7 ALA A CA 15
ATOM 9597 C C . ALA A 1 7 ? -15.064 3.355 4.876 1.00 0.00 7 ALA A C 15
ATOM 9598 O O . ALA A 1 7 ? -13.839 3.296 4.778 1.00 0.00 7 ALA A O 15
ATOM 9605 N N . ILE A 1 8 ? -15.708 4.438 5.288 1.00 0.00 8 ILE A N 15
ATOM 9606 C CA . ILE A 1 8 ? -14.994 5.650 5.657 1.00 0.00 8 ILE A CA 15
ATOM 9607 C C . ILE A 1 8 ? -14.159 5.395 6.908 1.00 0.00 8 ILE A C 15
ATOM 9608 O O . ILE A 1 8 ? -13.098 5.994 7.097 1.00 0.00 8 ILE A O 15
ATOM 9624 N N . LYS A 1 9 ? -14.639 4.481 7.748 1.00 0.00 9 LYS A N 15
ATOM 9625 C CA . LYS A 1 9 ? -13.932 4.123 8.970 1.00 0.00 9 LYS A CA 15
ATOM 9626 C C . LYS A 1 9 ? -12.667 3.351 8.630 1.00 0.00 9 LYS A C 15
ATOM 9627 O O . LYS A 1 9 ? -11.575 3.679 9.100 1.00 0.00 9 LYS A O 15
ATOM 9646 N N . LYS A 1 10 ? -12.816 2.331 7.792 1.00 0.00 10 LYS A N 15
ATOM 9647 C CA . LYS A 1 10 ? -11.681 1.527 7.372 1.00 0.00 10 LYS A CA 15
ATOM 9648 C C . LYS A 1 10 ? -10.572 2.435 6.863 1.00 0.00 10 LYS A C 15
ATOM 9649 O O . LYS A 1 10 ? -9.387 2.152 7.041 1.00 0.00 10 LYS A O 15
ATOM 9668 N N . ALA A 1 11 ? -10.972 3.539 6.238 1.00 0.00 11 ALA A N 15
ATOM 9669 C CA . ALA A 1 11 ? -10.019 4.503 5.714 1.00 0.00 11 ALA A CA 15
ATOM 9670 C C . ALA A 1 11 ? -9.180 5.075 6.838 1.00 0.00 11 ALA A C 15
ATOM 9671 O O . ALA A 1 11 ? -7.950 5.031 6.792 1.00 0.00 11 ALA A O 15
ATOM 9678 N N . GLY A 1 12 ? -9.846 5.586 7.866 1.00 0.00 12 GLY A N 15
ATOM 9679 C CA . GLY A 1 12 ? -9.124 6.123 8.997 1.00 0.00 12 GLY A CA 15
ATOM 9680 C C . GLY A 1 12 ? -8.150 5.102 9.543 1.00 0.00 12 GLY A C 15
ATOM 9681 O O . GLY A 1 12 ? -7.190 5.445 10.236 1.00 0.00 12 GLY A O 15
ATOM 9685 N N . ALA A 1 13 ? -8.395 3.836 9.207 1.00 0.00 13 ALA A N 15
ATOM 9686 C CA . ALA A 1 13 ? -7.534 2.746 9.647 1.00 0.00 13 ALA A CA 15
ATOM 9687 C C . ALA A 1 13 ? -6.240 2.738 8.849 1.00 0.00 13 ALA A C 15
ATOM 9688 O O . ALA A 1 13 ? -5.151 2.853 9.409 1.00 0.00 13 ALA A O 15
ATOM 9695 N N . ALA A 1 14 ? -6.367 2.616 7.530 1.00 0.00 14 ALA A N 15
ATOM 9696 C CA . ALA A 1 14 ? -5.204 2.613 6.657 1.00 0.00 14 ALA A CA 15
ATOM 9697 C C . ALA A 1 14 ? -4.352 3.847 6.917 1.00 0.00 14 ALA A C 15
ATOM 9698 O O . ALA A 1 14 ? -3.128 3.812 6.791 1.00 0.00 14 ALA A O 15
ATOM 9705 N N . ILE A 1 15 ? -5.014 4.938 7.294 1.00 0.00 15 ILE A N 15
ATOM 9706 C CA . ILE A 1 15 ? -4.325 6.185 7.591 1.00 0.00 15 ILE A CA 15
ATOM 9707 C C . ILE A 1 15 ? -3.392 6.004 8.778 1.00 0.00 15 ILE A C 15
ATOM 9708 O O . ILE A 1 15 ? -2.237 6.428 8.747 1.00 0.00 15 ILE A O 15
ATOM 9724 N N . GLY A 1 16 ? -3.902 5.360 9.822 1.00 0.00 16 GLY A N 15
ATOM 9725 C CA . GLY A 1 16 ? -3.100 5.117 11.006 1.00 0.00 16 GLY A CA 15
ATOM 9726 C C . GLY A 1 16 ? -1.846 4.330 10.688 1.00 0.00 16 GLY A C 15
ATOM 9727 O O . GLY A 1 16 ? -0.760 4.653 11.171 1.00 0.00 16 GLY A O 15
ATOM 9731 N N . LYS A 1 17 ? -1.995 3.300 9.860 1.00 0.00 17 LYS A N 15
ATOM 9732 C CA . LYS A 1 17 ? -0.866 2.470 9.464 1.00 0.00 17 LYS A CA 15
ATOM 9733 C C . LYS A 1 17 ? 0.057 3.243 8.531 1.00 0.00 17 LYS A C 15
ATOM 9734 O O . LYS A 1 17 ? 1.268 3.022 8.512 1.00 0.00 17 LYS A O 15
ATOM 9753 N N . GLY A 1 18 ? -0.527 4.159 7.763 1.00 0.00 18 GLY A N 15
ATOM 9754 C CA . GLY A 1 18 ? 0.254 4.962 6.843 1.00 0.00 18 GLY A CA 15
ATOM 9755 C C . GLY A 1 18 ? 1.340 5.743 7.555 1.00 0.00 18 GLY A C 15
ATOM 9756 O O . GLY A 1 18 ? 2.518 5.637 7.215 1.00 0.00 18 GLY A O 15
ATOM 9760 N N . LEU A 1 19 ? 0.942 6.520 8.560 1.00 0.00 19 LEU A N 15
ATOM 9761 C CA . LEU A 1 19 ? 1.889 7.311 9.334 1.00 0.00 19 LEU A CA 15
ATOM 9762 C C . LEU A 1 19 ? 2.924 6.402 9.984 1.00 0.00 19 LEU A C 15
ATOM 9763 O O . LEU A 1 19 ? 4.120 6.693 9.975 1.00 0.00 19 LEU A O 15
ATOM 9779 N N . ARG A 1 20 ? 2.449 5.294 10.540 1.00 0.00 20 ARG A N 15
ATOM 9780 C CA . ARG A 1 20 ? 3.321 4.327 11.193 1.00 0.00 20 ARG A CA 15
ATOM 9781 C C . ARG A 1 20 ? 4.378 3.812 10.223 1.00 0.00 20 ARG A C 15
ATOM 9782 O O . ARG A 1 20 ? 5.536 3.617 10.595 1.00 0.00 20 ARG A O 15
ATOM 9803 N N . ALA A 1 21 ? 3.971 3.594 8.978 1.00 0.00 21 ALA A N 15
ATOM 9804 C CA . ALA A 1 21 ? 4.880 3.103 7.949 1.00 0.00 21 ALA A CA 15
ATOM 9805 C C . ALA A 1 21 ? 6.012 4.093 7.701 1.00 0.00 21 ALA A C 15
ATOM 9806 O O . ALA A 1 21 ? 7.175 3.707 7.588 1.00 0.00 21 ALA A O 15
ATOM 9813 N N . ILE A 1 22 ? 5.665 5.374 7.620 1.00 0.00 22 ILE A N 15
ATOM 9814 C CA . ILE A 1 22 ? 6.657 6.418 7.386 1.00 0.00 22 ILE A CA 15
ATOM 9815 C C . ILE A 1 22 ? 7.690 6.454 8.504 1.00 0.00 22 ILE A C 15
ATOM 9816 O O . ILE A 1 22 ? 8.854 6.784 8.276 1.00 0.00 22 ILE A O 15
ATOM 9832 N N . ASN A 1 23 ? 7.262 6.104 9.711 1.00 0.00 23 ASN A N 15
ATOM 9833 C CA . ASN A 1 23 ? 8.160 6.087 10.857 1.00 0.00 23 ASN A CA 15
ATOM 9834 C C . ASN A 1 23 ? 9.193 4.979 10.699 1.00 0.00 23 ASN A C 15
ATOM 9835 O O . ASN A 1 23 ? 10.391 5.241 10.558 1.00 0.00 23 ASN A O 15
ATOM 9846 N N . ILE A 1 24 ? 8.721 3.736 10.709 1.00 0.00 24 ILE A N 15
ATOM 9847 C CA . ILE A 1 24 ? 9.599 2.593 10.554 1.00 0.00 24 ILE A CA 15
ATOM 9848 C C . ILE A 1 24 ? 10.391 2.705 9.260 1.00 0.00 24 ILE A C 15
ATOM 9849 O O . ILE A 1 24 ? 11.487 2.157 9.142 1.00 0.00 24 ILE A O 15
ATOM 9865 N N . ALA A 1 25 ? 9.838 3.436 8.294 1.00 0.00 25 ALA A N 15
ATOM 9866 C CA . ALA A 1 25 ? 10.508 3.632 7.020 1.00 0.00 25 ALA A CA 15
ATOM 9867 C C . ALA A 1 25 ? 11.598 4.681 7.164 1.00 0.00 25 ALA A C 15
ATOM 9868 O O . ALA A 1 25 ? 12.685 4.546 6.602 1.00 0.00 25 ALA A O 15
ATOM 9875 N N . SER A 1 26 ? 11.308 5.715 7.944 1.00 0.00 26 SER A N 15
ATOM 9876 C CA . SER A 1 26 ? 12.274 6.773 8.186 1.00 0.00 26 SER A CA 15
ATOM 9877 C C . SER A 1 26 ? 13.515 6.188 8.847 1.00 0.00 26 SER A C 15
ATOM 9878 O O . SER A 1 26 ? 14.588 6.791 8.829 1.00 0.00 26 SER A O 15
ATOM 9886 N N . THR A 1 27 ? 13.356 4.999 9.427 1.00 0.00 27 THR A N 15
ATOM 9887 C CA . THR A 1 27 ? 14.462 4.319 10.092 1.00 0.00 27 THR A CA 15
ATOM 9888 C C . THR A 1 27 ? 15.261 3.482 9.098 1.00 0.00 27 THR A C 15
ATOM 9889 O O . THR A 1 27 ? 16.483 3.599 9.014 1.00 0.00 27 THR A O 15
ATOM 9900 N N . ALA A 1 28 ? 14.560 2.636 8.350 1.00 0.00 28 ALA A N 15
ATOM 9901 C CA . ALA A 1 28 ? 15.203 1.778 7.364 1.00 0.00 28 ALA A CA 15
ATOM 9902 C C . ALA A 1 28 ? 15.976 2.604 6.344 1.00 0.00 28 ALA A C 15
ATOM 9903 O O . ALA A 1 28 ? 17.135 2.316 6.047 1.00 0.00 28 ALA A O 15
ATOM 9910 N N . HIS A 1 29 ? 15.329 3.633 5.815 1.00 0.00 29 HIS A N 15
ATOM 9911 C CA . HIS A 1 29 ? 15.958 4.505 4.832 1.00 0.00 29 HIS A CA 15
ATOM 9912 C C . HIS A 1 29 ? 17.169 5.211 5.444 1.00 0.00 29 HIS A C 15
ATOM 9913 O O . HIS A 1 29 ? 18.186 5.407 4.779 1.00 0.00 29 HIS A O 15
ATOM 9928 N N . ASP A 1 30 ? 17.051 5.582 6.716 1.00 0.00 30 ASP A N 15
ATOM 9929 C CA . ASP A 1 30 ? 18.139 6.256 7.416 1.00 0.00 30 ASP A CA 15
ATOM 9930 C C . ASP A 1 30 ? 19.356 5.346 7.500 1.00 0.00 30 ASP A C 15
ATOM 9931 O O . ASP A 1 30 ? 20.491 5.788 7.317 1.00 0.00 30 ASP A O 15
ATOM 9940 N N . VAL A 1 31 ? 19.109 4.070 7.771 1.00 0.00 31 VAL A N 15
ATOM 9941 C CA . VAL A 1 31 ? 20.180 3.088 7.871 1.00 0.00 31 VAL A CA 15
ATOM 9942 C C . VAL A 1 31 ? 20.803 2.836 6.508 1.00 0.00 31 VAL A C 15
ATOM 9943 O O . VAL A 1 31 ? 22.020 2.922 6.345 1.00 0.00 31 VAL A O 15
ATOM 9956 N N . TYR A 1 32 ? 19.962 2.550 5.523 1.00 0.00 32 TYR A N 15
ATOM 9957 C CA . TYR A 1 32 ? 20.438 2.317 4.167 1.00 0.00 32 TYR A CA 15
ATOM 9958 C C . TYR A 1 32 ? 21.170 3.554 3.662 1.00 0.00 32 TYR A C 15
ATOM 9959 O O . TYR A 1 32 ? 21.929 3.496 2.695 1.00 0.00 32 TYR A O 15
ATOM 9977 N N . SER A 1 33 ? 20.927 4.675 4.336 1.00 0.00 33 SER A N 15
ATOM 9978 C CA . SER A 1 33 ? 21.546 5.944 3.982 1.00 0.00 33 SER A CA 15
ATOM 9979 C C . SER A 1 33 ? 23.016 5.965 4.371 1.00 0.00 33 SER A C 15
ATOM 9980 O O . SER A 1 33 ? 23.895 6.034 3.511 1.00 0.00 33 SER A O 15
ATOM 9988 N N . PHE A 1 34 ? 23.278 5.894 5.669 1.00 0.00 34 PHE A N 15
ATOM 9989 C CA . PHE A 1 34 ? 24.651 5.892 6.158 1.00 0.00 34 PHE A CA 15
ATOM 9990 C C . PHE A 1 34 ? 25.295 4.540 5.888 1.00 0.00 34 PHE A C 15
ATOM 9991 O O . PHE A 1 34 ? 26.504 4.369 6.037 1.00 0.00 34 PHE A O 15
ATOM 10008 N N . PHE A 1 35 ? 24.466 3.584 5.488 1.00 0.00 35 PHE A N 15
ATOM 10009 C CA . PHE A 1 35 ? 24.926 2.238 5.191 1.00 0.00 35 PHE A CA 15
ATOM 10010 C C . PHE A 1 35 ? 26.074 2.255 4.186 1.00 0.00 35 PHE A C 15
ATOM 10011 O O . PHE A 1 35 ? 27.240 2.237 4.569 1.00 0.00 35 PHE A O 15
ATOM 10028 N N . LYS A 1 36 ? 25.721 2.280 2.903 1.00 0.00 36 LYS A N 15
ATOM 10029 C CA . LYS A 1 36 ? 26.688 2.284 1.804 1.00 0.00 36 LYS A CA 15
ATOM 10030 C C . LYS A 1 36 ? 28.086 1.819 2.229 1.00 0.00 36 LYS A C 15
ATOM 10031 O O . LYS A 1 36 ? 28.470 0.682 1.957 1.00 0.00 36 LYS A O 15
ATOM 10050 N N . PRO A 1 37 ? 28.871 2.685 2.896 1.00 0.00 37 PRO A N 15
ATOM 10051 C CA . PRO A 1 37 ? 30.226 2.340 3.341 1.00 0.00 37 PRO A CA 15
ATOM 10052 C C . PRO A 1 37 ? 30.272 1.022 4.112 1.00 0.00 37 PRO A C 15
ATOM 10053 O O . PRO A 1 37 ? 29.824 0.945 5.255 1.00 0.00 37 PRO A O 15
ATOM 10064 N N . LYS A 1 38 ? 30.822 -0.010 3.477 1.00 0.00 38 LYS A N 15
ATOM 10065 C CA . LYS A 1 38 ? 30.931 -1.328 4.101 1.00 0.00 38 LYS A CA 15
ATOM 10066 C C . LYS A 1 38 ? 29.579 -2.034 4.125 1.00 0.00 38 LYS A C 15
ATOM 10067 O O . LYS A 1 38 ? 29.439 -3.153 3.632 1.00 0.00 38 LYS A O 15
ATOM 10086 N N . HIS A 1 39 ? 28.593 -1.365 4.705 1.00 0.00 39 HIS A N 15
ATOM 10087 C CA . HIS A 1 39 ? 27.242 -1.900 4.809 1.00 0.00 39 HIS A CA 15
ATOM 10088 C C . HIS A 1 39 ? 26.807 -2.579 3.514 1.00 0.00 39 HIS A C 15
ATOM 10089 O O . HIS A 1 39 ? 27.504 -2.521 2.502 1.00 0.00 39 HIS A O 15
ATOM 10104 N N . LYS A 1 40 ? 25.645 -3.221 3.560 1.00 0.00 40 LYS A N 15
ATOM 10105 C CA . LYS A 1 40 ? 25.100 -3.912 2.400 1.00 0.00 40 LYS A CA 15
ATOM 10106 C C . LYS A 1 40 ? 23.576 -3.856 2.407 1.00 0.00 40 LYS A C 15
ATOM 10107 O O . LYS A 1 40 ? 22.974 -3.220 3.271 1.00 0.00 40 LYS A O 15
ATOM 10126 N N . LYS A 1 41 ? 22.957 -4.528 1.443 1.00 0.00 41 LYS A N 15
ATOM 10127 C CA . LYS A 1 41 ? 21.502 -4.554 1.346 1.00 0.00 41 LYS A CA 15
ATOM 10128 C C . LYS A 1 41 ? 20.945 -5.835 1.952 1.00 0.00 41 LYS A C 15
ATOM 10129 O O . LYS A 1 41 ? 20.311 -5.813 3.008 1.00 0.00 41 LYS A O 15
ATOM 10148 N N . LYS A 1 42 ? 21.189 -6.950 1.277 1.00 0.00 42 LYS A N 15
ATOM 10149 C CA . LYS A 1 42 ? 20.718 -8.247 1.745 1.00 0.00 42 LYS A CA 15
ATOM 10150 C C . LYS A 1 42 ? 19.302 -8.144 2.300 1.00 0.00 42 LYS A C 15
ATOM 10151 O O . LYS A 1 42 ? 18.612 -7.153 1.979 1.00 0.00 42 LYS A O 15
ATOM 10171 N N . GLY A 1 1 ? -25.712 4.523 12.279 1.00 0.00 1 GLY A N 16
ATOM 10172 C CA . GLY A 1 1 ? -26.480 5.080 13.427 1.00 0.00 1 GLY A CA 16
ATOM 10173 C C . GLY A 1 1 ? -25.900 6.385 13.936 1.00 0.00 1 GLY A C 16
ATOM 10174 O O . GLY A 1 1 ? -25.493 7.241 13.151 1.00 0.00 1 GLY A O 16
ATOM 10180 N N . LYS A 1 2 ? -25.865 6.539 15.257 1.00 0.00 2 LYS A N 16
ATOM 10181 C CA . LYS A 1 2 ? -25.334 7.749 15.872 1.00 0.00 2 LYS A CA 16
ATOM 10182 C C . LYS A 1 2 ? -24.101 8.247 15.128 1.00 0.00 2 LYS A C 16
ATOM 10183 O O . LYS A 1 2 ? -24.005 9.425 14.784 1.00 0.00 2 LYS A O 16
ATOM 10202 N N . ILE A 1 3 ? -23.162 7.343 14.879 1.00 0.00 3 ILE A N 16
ATOM 10203 C CA . ILE A 1 3 ? -21.934 7.691 14.172 1.00 0.00 3 ILE A CA 16
ATOM 10204 C C . ILE A 1 3 ? -21.612 6.660 13.095 1.00 0.00 3 ILE A C 16
ATOM 10205 O O . ILE A 1 3 ? -21.567 5.459 13.361 1.00 0.00 3 ILE A O 16
ATOM 10221 N N . PRO A 1 4 ? -21.383 7.125 11.858 1.00 0.00 4 PRO A N 16
ATOM 10222 C CA . PRO A 1 4 ? -21.062 6.250 10.724 1.00 0.00 4 PRO A CA 16
ATOM 10223 C C . PRO A 1 4 ? -19.924 5.289 11.030 1.00 0.00 4 PRO A C 16
ATOM 10224 O O . PRO A 1 4 ? -18.775 5.529 10.659 1.00 0.00 4 PRO A O 16
ATOM 10235 N N . VAL A 1 5 ? -20.255 4.193 11.701 1.00 0.00 5 VAL A N 16
ATOM 10236 C CA . VAL A 1 5 ? -19.263 3.188 12.045 1.00 0.00 5 VAL A CA 16
ATOM 10237 C C . VAL A 1 5 ? -18.591 2.669 10.789 1.00 0.00 5 VAL A C 16
ATOM 10238 O O . VAL A 1 5 ? -17.367 2.563 10.718 1.00 0.00 5 VAL A O 16
ATOM 10251 N N . LYS A 1 6 ? -19.404 2.368 9.788 1.00 0.00 6 LYS A N 16
ATOM 10252 C CA . LYS A 1 6 ? -18.886 1.884 8.520 1.00 0.00 6 LYS A CA 16
ATOM 10253 C C . LYS A 1 6 ? -17.925 2.913 7.941 1.00 0.00 6 LYS A C 16
ATOM 10254 O O . LYS A 1 6 ? -17.084 2.600 7.096 1.00 0.00 6 LYS A O 16
ATOM 10273 N N . ALA A 1 7 ? -18.048 4.146 8.428 1.00 0.00 7 ALA A N 16
ATOM 10274 C CA . ALA A 1 7 ? -17.189 5.232 7.987 1.00 0.00 7 ALA A CA 16
ATOM 10275 C C . ALA A 1 7 ? -15.910 5.240 8.804 1.00 0.00 7 ALA A C 16
ATOM 10276 O O . ALA A 1 7 ? -14.818 5.444 8.273 1.00 0.00 7 ALA A O 16
ATOM 10283 N N . ILE A 1 8 ? -16.054 4.997 10.101 1.00 0.00 8 ILE A N 16
ATOM 10284 C CA . ILE A 1 8 ? -14.908 4.955 10.994 1.00 0.00 8 ILE A CA 16
ATOM 10285 C C . ILE A 1 8 ? -14.002 3.790 10.620 1.00 0.00 8 ILE A C 16
ATOM 10286 O O . ILE A 1 8 ? -12.796 3.819 10.867 1.00 0.00 8 ILE A O 16
ATOM 10302 N N . LYS A 1 9 ? -14.595 2.771 10.002 1.00 0.00 9 LYS A N 16
ATOM 10303 C CA . LYS A 1 9 ? -13.848 1.600 9.566 1.00 0.00 9 LYS A CA 16
ATOM 10304 C C . LYS A 1 9 ? -13.005 1.954 8.350 1.00 0.00 9 LYS A C 16
ATOM 10305 O O . LYS A 1 9 ? -11.777 1.830 8.369 1.00 0.00 9 LYS A O 16
ATOM 10324 N N . LYS A 1 10 ? -13.671 2.416 7.299 1.00 0.00 10 LYS A N 16
ATOM 10325 C CA . LYS A 1 10 ? -12.977 2.810 6.082 1.00 0.00 10 LYS A CA 16
ATOM 10326 C C . LYS A 1 10 ? -11.849 3.771 6.422 1.00 0.00 10 LYS A C 16
ATOM 10327 O O . LYS A 1 10 ? -10.807 3.782 5.764 1.00 0.00 10 LYS A O 16
ATOM 10346 N N . ALA A 1 11 ? -12.055 4.566 7.469 1.00 0.00 11 ALA A N 16
ATOM 10347 C CA . ALA A 1 11 ? -11.043 5.514 7.906 1.00 0.00 11 ALA A CA 16
ATOM 10348 C C . ALA A 1 11 ? -9.856 4.771 8.488 1.00 0.00 11 ALA A C 16
ATOM 10349 O O . ALA A 1 11 ? -8.706 5.051 8.145 1.00 0.00 11 ALA A O 16
ATOM 10356 N N . GLY A 1 12 ? -10.138 3.802 9.351 1.00 0.00 12 GLY A N 16
ATOM 10357 C CA . GLY A 1 12 ? -9.075 3.019 9.935 1.00 0.00 12 GLY A CA 16
ATOM 10358 C C . GLY A 1 12 ? -8.168 2.462 8.862 1.00 0.00 12 GLY A C 16
ATOM 10359 O O . GLY A 1 12 ? -7.009 2.134 9.119 1.00 0.00 12 GLY A O 16
ATOM 10363 N N . ALA A 1 13 ? -8.701 2.372 7.644 1.00 0.00 13 ALA A N 16
ATOM 10364 C CA . ALA A 1 13 ? -7.935 1.869 6.512 1.00 0.00 13 ALA A CA 16
ATOM 10365 C C . ALA A 1 13 ? -6.968 2.933 6.010 1.00 0.00 13 ALA A C 16
ATOM 10366 O O . ALA A 1 13 ? -5.773 2.680 5.849 1.00 0.00 13 ALA A O 16
ATOM 10373 N N . ALA A 1 14 ? -7.493 4.132 5.773 1.00 0.00 14 ALA A N 16
ATOM 10374 C CA . ALA A 1 14 ? -6.674 5.239 5.301 1.00 0.00 14 ALA A CA 16
ATOM 10375 C C . ALA A 1 14 ? -5.505 5.480 6.246 1.00 0.00 14 ALA A C 16
ATOM 10376 O O . ALA A 1 14 ? -4.368 5.662 5.812 1.00 0.00 14 ALA A O 16
ATOM 10383 N N . ILE A 1 15 ? -5.793 5.464 7.542 1.00 0.00 15 ILE A N 16
ATOM 10384 C CA . ILE A 1 15 ? -4.763 5.664 8.550 1.00 0.00 15 ILE A CA 16
ATOM 10385 C C . ILE A 1 15 ? -3.664 4.622 8.393 1.00 0.00 15 ILE A C 16
ATOM 10386 O O . ILE A 1 15 ? -2.476 4.941 8.438 1.00 0.00 15 ILE A O 16
ATOM 10402 N N . GLY A 1 16 ? -4.076 3.374 8.199 1.00 0.00 16 GLY A N 16
ATOM 10403 C CA . GLY A 1 16 ? -3.122 2.297 8.026 1.00 0.00 16 GLY A CA 16
ATOM 10404 C C . GLY A 1 16 ? -2.078 2.625 6.979 1.00 0.00 16 GLY A C 16
ATOM 10405 O O . GLY A 1 16 ? -0.894 2.337 7.160 1.00 0.00 16 GLY A O 16
ATOM 10409 N N . LYS A 1 17 ? -2.515 3.236 5.882 1.00 0.00 17 LYS A N 16
ATOM 10410 C CA . LYS A 1 17 ? -1.605 3.609 4.807 1.00 0.00 17 LYS A CA 16
ATOM 10411 C C . LYS A 1 17 ? -0.604 4.653 5.287 1.00 0.00 17 LYS A C 16
ATOM 10412 O O . LYS A 1 17 ? 0.577 4.602 4.941 1.00 0.00 17 LYS A O 16
ATOM 10431 N N . GLY A 1 18 ? -1.086 5.596 6.089 1.00 0.00 18 GLY A N 16
ATOM 10432 C CA . GLY A 1 18 ? -0.222 6.638 6.611 1.00 0.00 18 GLY A CA 16
ATOM 10433 C C . GLY A 1 18 ? 0.954 6.077 7.383 1.00 0.00 18 GLY A C 16
ATOM 10434 O O . GLY A 1 18 ? 2.084 6.543 7.232 1.00 0.00 18 GLY A O 16
ATOM 10438 N N . LEU A 1 19 ? 0.690 5.069 8.209 1.00 0.00 19 LEU A N 16
ATOM 10439 C CA . LEU A 1 19 ? 1.739 4.441 9.003 1.00 0.00 19 LEU A CA 16
ATOM 10440 C C . LEU A 1 19 ? 2.797 3.824 8.099 1.00 0.00 19 LEU A C 16
ATOM 10441 O O . LEU A 1 19 ? 3.996 3.958 8.345 1.00 0.00 19 LEU A O 16
ATOM 10457 N N . ARG A 1 20 ? 2.345 3.152 7.046 1.00 0.00 20 ARG A N 16
ATOM 10458 C CA . ARG A 1 20 ? 3.255 2.522 6.099 1.00 0.00 20 ARG A CA 16
ATOM 10459 C C . ARG A 1 20 ? 4.284 3.530 5.602 1.00 0.00 20 ARG A C 16
ATOM 10460 O O . ARG A 1 20 ? 5.473 3.226 5.509 1.00 0.00 20 ARG A O 16
ATOM 10481 N N . ALA A 1 21 ? 3.819 4.738 5.296 1.00 0.00 21 ALA A N 16
ATOM 10482 C CA . ALA A 1 21 ? 4.702 5.796 4.823 1.00 0.00 21 ALA A CA 16
ATOM 10483 C C . ALA A 1 21 ? 5.762 6.112 5.870 1.00 0.00 21 ALA A C 16
ATOM 10484 O O . ALA A 1 21 ? 6.960 6.075 5.586 1.00 0.00 21 ALA A O 16
ATOM 10491 N N . ILE A 1 22 ? 5.315 6.411 7.088 1.00 0.00 22 ILE A N 16
ATOM 10492 C CA . ILE A 1 22 ? 6.232 6.718 8.179 1.00 0.00 22 ILE A CA 16
ATOM 10493 C C . ILE A 1 22 ? 7.259 5.606 8.337 1.00 0.00 22 ILE A C 16
ATOM 10494 O O . ILE A 1 22 ? 8.373 5.832 8.808 1.00 0.00 22 ILE A O 16
ATOM 10510 N N . ASN A 1 23 ? 6.873 4.400 7.931 1.00 0.00 23 ASN A N 16
ATOM 10511 C CA . ASN A 1 23 ? 7.755 3.244 8.016 1.00 0.00 23 ASN A CA 16
ATOM 10512 C C . ASN A 1 23 ? 8.925 3.396 7.052 1.00 0.00 23 ASN A C 16
ATOM 10513 O O . ASN A 1 23 ? 10.085 3.422 7.462 1.00 0.00 23 ASN A O 16
ATOM 10524 N N . ILE A 1 24 ? 8.606 3.505 5.766 1.00 0.00 24 ILE A N 16
ATOM 10525 C CA . ILE A 1 24 ? 9.619 3.665 4.740 1.00 0.00 24 ILE A CA 16
ATOM 10526 C C . ILE A 1 24 ? 10.499 4.871 5.034 1.00 0.00 24 ILE A C 16
ATOM 10527 O O . ILE A 1 24 ? 11.637 4.951 4.568 1.00 0.00 24 ILE A O 16
ATOM 10543 N N . ALA A 1 25 ? 9.970 5.805 5.819 1.00 0.00 25 ALA A N 16
ATOM 10544 C CA . ALA A 1 25 ? 10.717 6.999 6.184 1.00 0.00 25 ALA A CA 16
ATOM 10545 C C . ALA A 1 25 ? 11.698 6.690 7.302 1.00 0.00 25 ALA A C 16
ATOM 10546 O O . ALA A 1 25 ? 12.848 7.127 7.273 1.00 0.00 25 ALA A O 16
ATOM 10553 N N . SER A 1 26 ? 11.241 5.919 8.280 1.00 0.00 26 SER A N 16
ATOM 10554 C CA . SER A 1 26 ? 12.089 5.534 9.398 1.00 0.00 26 SER A CA 16
ATOM 10555 C C . SER A 1 26 ? 13.116 4.500 8.951 1.00 0.00 26 SER A C 16
ATOM 10556 O O . SER A 1 26 ? 14.002 4.120 9.716 1.00 0.00 26 SER A O 16
ATOM 10564 N N . THR A 1 27 ? 12.994 4.050 7.700 1.00 0.00 27 THR A N 16
ATOM 10565 C CA . THR A 1 27 ? 13.917 3.062 7.154 1.00 0.00 27 THR A CA 16
ATOM 10566 C C . THR A 1 27 ? 15.102 3.746 6.478 1.00 0.00 27 THR A C 16
ATOM 10567 O O . THR A 1 27 ? 16.256 3.493 6.822 1.00 0.00 27 THR A O 16
ATOM 10578 N N . ALA A 1 28 ? 14.803 4.615 5.516 1.00 0.00 28 ALA A N 16
ATOM 10579 C CA . ALA A 1 28 ? 15.841 5.340 4.790 1.00 0.00 28 ALA A CA 16
ATOM 10580 C C . ALA A 1 28 ? 17.011 5.673 5.702 1.00 0.00 28 ALA A C 16
ATOM 10581 O O . ALA A 1 28 ? 18.124 5.186 5.506 1.00 0.00 28 ALA A O 16
ATOM 10588 N N . HIS A 1 29 ? 16.752 6.504 6.702 1.00 0.00 29 HIS A N 16
ATOM 10589 C CA . HIS A 1 29 ? 17.785 6.899 7.651 1.00 0.00 29 HIS A CA 16
ATOM 10590 C C . HIS A 1 29 ? 18.560 5.677 8.131 1.00 0.00 29 HIS A C 16
ATOM 10591 O O . HIS A 1 29 ? 19.791 5.673 8.141 1.00 0.00 29 HIS A O 16
ATOM 10606 N N . ASP A 1 30 ? 17.828 4.639 8.525 1.00 0.00 30 ASP A N 16
ATOM 10607 C CA . ASP A 1 30 ? 18.445 3.408 9.003 1.00 0.00 30 ASP A CA 16
ATOM 10608 C C . ASP A 1 30 ? 19.488 2.912 8.011 1.00 0.00 30 ASP A C 16
ATOM 10609 O O . ASP A 1 30 ? 20.542 2.411 8.403 1.00 0.00 30 ASP A O 16
ATOM 10618 N N . VAL A 1 31 ? 19.193 3.063 6.725 1.00 0.00 31 VAL A N 16
ATOM 10619 C CA . VAL A 1 31 ? 20.116 2.636 5.682 1.00 0.00 31 VAL A CA 16
ATOM 10620 C C . VAL A 1 31 ? 21.379 3.481 5.717 1.00 0.00 31 VAL A C 16
ATOM 10621 O O . VAL A 1 31 ? 22.489 2.956 5.796 1.00 0.00 31 VAL A O 16
ATOM 10634 N N . TYR A 1 32 ? 21.200 4.795 5.683 1.00 0.00 32 TYR A N 16
ATOM 10635 C CA . TYR A 1 32 ? 22.326 5.715 5.738 1.00 0.00 32 TYR A CA 16
ATOM 10636 C C . TYR A 1 32 ? 23.123 5.473 7.014 1.00 0.00 32 TYR A C 16
ATOM 10637 O O . TYR A 1 32 ? 24.280 5.879 7.131 1.00 0.00 32 TYR A O 16
ATOM 10655 N N . SER A 1 33 ? 22.485 4.798 7.966 1.00 0.00 33 SER A N 16
ATOM 10656 C CA . SER A 1 33 ? 23.104 4.477 9.242 1.00 0.00 33 SER A CA 16
ATOM 10657 C C . SER A 1 33 ? 24.133 3.369 9.085 1.00 0.00 33 SER A C 16
ATOM 10658 O O . SER A 1 33 ? 25.329 3.582 9.285 1.00 0.00 33 SER A O 16
ATOM 10666 N N . PHE A 1 34 ? 23.657 2.186 8.718 1.00 0.00 34 PHE A N 16
ATOM 10667 C CA . PHE A 1 34 ? 24.536 1.041 8.523 1.00 0.00 34 PHE A CA 16
ATOM 10668 C C . PHE A 1 34 ? 25.500 1.318 7.379 1.00 0.00 34 PHE A C 16
ATOM 10669 O O . PHE A 1 34 ? 26.518 0.643 7.224 1.00 0.00 34 PHE A O 16
ATOM 10686 N N . PHE A 1 35 ? 25.159 2.320 6.581 1.00 0.00 35 PHE A N 16
ATOM 10687 C CA . PHE A 1 35 ? 25.971 2.709 5.441 1.00 0.00 35 PHE A CA 16
ATOM 10688 C C . PHE A 1 35 ? 27.456 2.742 5.794 1.00 0.00 35 PHE A C 16
ATOM 10689 O O . PHE A 1 35 ? 28.174 1.773 5.561 1.00 0.00 35 PHE A O 16
ATOM 10706 N N . LYS A 1 36 ? 27.898 3.868 6.346 1.00 0.00 36 LYS A N 16
ATOM 10707 C CA . LYS A 1 36 ? 29.294 4.073 6.734 1.00 0.00 36 LYS A CA 16
ATOM 10708 C C . LYS A 1 36 ? 30.261 3.129 6.009 1.00 0.00 36 LYS A C 16
ATOM 10709 O O . LYS A 1 36 ? 30.904 3.530 5.038 1.00 0.00 36 LYS A O 16
ATOM 10728 N N . PRO A 1 37 ? 30.385 1.864 6.456 1.00 0.00 37 PRO A N 16
ATOM 10729 C CA . PRO A 1 37 ? 31.279 0.893 5.829 1.00 0.00 37 PRO A CA 16
ATOM 10730 C C . PRO A 1 37 ? 31.262 1.009 4.308 1.00 0.00 37 PRO A C 16
ATOM 10731 O O . PRO A 1 37 ? 30.296 0.612 3.657 1.00 0.00 37 PRO A O 16
ATOM 10742 N N . LYS A 1 38 ? 32.330 1.571 3.748 1.00 0.00 38 LYS A N 16
ATOM 10743 C CA . LYS A 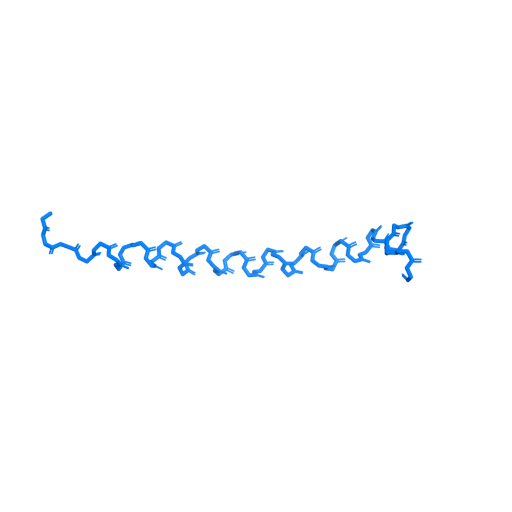1 38 ? 32.426 1.755 2.305 1.00 0.00 38 LYS A CA 16
ATOM 10744 C C . LYS A 1 38 ? 31.433 2.817 1.848 1.00 0.00 38 LYS A C 16
ATOM 10745 O O . LYS A 1 38 ? 31.814 3.857 1.312 1.00 0.00 38 LYS A O 16
ATOM 10764 N N . HIS A 1 39 ? 30.158 2.542 2.080 1.00 0.00 39 HIS A N 16
ATOM 10765 C CA . HIS A 1 39 ? 29.086 3.459 1.717 1.00 0.00 39 HIS A CA 16
ATOM 10766 C C . HIS A 1 39 ? 29.522 4.913 1.880 1.00 0.00 39 HIS A C 16
ATOM 10767 O O . HIS A 1 39 ? 30.084 5.509 0.960 1.00 0.00 39 HIS A O 16
ATOM 10782 N N . LYS A 1 40 ? 29.257 5.480 3.052 1.00 0.00 40 LYS A N 16
ATOM 10783 C CA . LYS A 1 40 ? 29.621 6.864 3.331 1.00 0.00 40 LYS A CA 16
ATOM 10784 C C . LYS A 1 40 ? 31.134 7.028 3.397 1.00 0.00 40 LYS A C 16
ATOM 10785 O O . LYS A 1 40 ? 31.775 7.388 2.409 1.00 0.00 40 LYS A O 16
ATOM 10804 N N . LYS A 1 41 ? 31.699 6.767 4.570 1.00 0.00 41 LYS A N 16
ATOM 10805 C CA . LYS A 1 41 ? 33.138 6.891 4.769 1.00 0.00 41 LYS A CA 16
ATOM 10806 C C . LYS A 1 41 ? 33.666 5.782 5.675 1.00 0.00 41 LYS A C 16
ATOM 10807 O O . LYS A 1 41 ? 32.915 4.909 6.110 1.00 0.00 41 LYS A O 16
ATOM 10826 N N . LYS A 1 42 ? 34.964 5.827 5.953 1.00 0.00 42 LYS A N 16
ATOM 10827 C CA . LYS A 1 42 ? 35.601 4.831 6.807 1.00 0.00 42 LYS A CA 16
ATOM 10828 C C . LYS A 1 42 ? 34.720 4.493 8.005 1.00 0.00 42 LYS A C 16
ATOM 10829 O O . LYS A 1 42 ? 33.979 5.388 8.464 1.00 0.00 42 LYS A O 16
ATOM 10849 N N . GLY A 1 1 ? -25.990 2.954 6.518 1.00 0.00 1 GLY A N 17
ATOM 10850 C CA . GLY A 1 1 ? -27.161 3.755 6.069 1.00 0.00 1 GLY A CA 17
ATOM 10851 C C . GLY A 1 1 ? -27.062 5.211 6.480 1.00 0.00 1 GLY A C 17
ATOM 10852 O O . GLY A 1 1 ? -26.625 6.054 5.698 1.00 0.00 1 GLY A O 17
ATOM 10858 N N . LYS A 1 2 ? -27.469 5.505 7.710 1.00 0.00 2 LYS A N 17
ATOM 10859 C CA . LYS A 1 2 ? -27.424 6.870 8.221 1.00 0.00 2 LYS A CA 17
ATOM 10860 C C . LYS A 1 2 ? -26.002 7.261 8.600 1.00 0.00 2 LYS A C 17
ATOM 10861 O O . LYS A 1 2 ? -25.455 8.234 8.081 1.00 0.00 2 LYS A O 17
ATOM 10880 N N . ILE A 1 3 ? -25.412 6.496 9.508 1.00 0.00 3 ILE A N 17
ATOM 10881 C CA . ILE A 1 3 ? -24.051 6.758 9.962 1.00 0.00 3 ILE A CA 17
ATOM 10882 C C . ILE A 1 3 ? -23.066 5.766 9.353 1.00 0.00 3 ILE A C 17
ATOM 10883 O O . ILE A 1 3 ? -22.975 4.617 9.786 1.00 0.00 3 ILE A O 17
ATOM 10899 N N . PRO A 1 4 ? -22.312 6.207 8.337 1.00 0.00 4 PRO A N 17
ATOM 10900 C CA . PRO A 1 4 ? -21.322 5.366 7.658 1.00 0.00 4 PRO A CA 17
ATOM 10901 C C . PRO A 1 4 ? -20.254 4.848 8.612 1.00 0.00 4 PRO A C 17
ATOM 10902 O O . PRO A 1 4 ? -19.139 5.370 8.654 1.00 0.00 4 PRO A O 17
ATOM 10913 N N . VAL A 1 5 ? -20.597 3.815 9.372 1.00 0.00 5 VAL A N 17
ATOM 10914 C CA . VAL A 1 5 ? -19.658 3.228 10.316 1.00 0.00 5 VAL A CA 17
ATOM 10915 C C . VAL A 1 5 ? -18.575 2.458 9.581 1.00 0.00 5 VAL A C 17
ATOM 10916 O O . VAL A 1 5 ? -17.400 2.521 9.942 1.00 0.00 5 VAL A O 17
ATOM 10929 N N . LYS A 1 6 ? -18.971 1.752 8.530 1.00 0.00 6 LYS A N 17
ATOM 10930 C CA . LYS A 1 6 ? -18.019 0.999 7.732 1.00 0.00 6 LYS A CA 17
ATOM 10931 C C . LYS A 1 6 ? -17.164 1.960 6.916 1.00 0.00 6 LYS A C 17
ATOM 10932 O O . LYS A 1 6 ? -16.140 1.574 6.347 1.00 0.00 6 LYS A O 17
ATOM 10951 N N . ALA A 1 7 ? -17.585 3.223 6.878 1.00 0.00 7 ALA A N 17
ATOM 10952 C CA . ALA A 1 7 ? -16.856 4.248 6.147 1.00 0.00 7 ALA A CA 17
ATOM 10953 C C . ALA A 1 7 ? -15.725 4.794 7.001 1.00 0.00 7 ALA A C 17
ATOM 10954 O O . ALA A 1 7 ? -14.587 4.917 6.546 1.00 0.00 7 ALA A O 17
ATOM 10961 N N . ILE A 1 8 ? -16.045 5.102 8.251 1.00 0.00 8 ILE A N 17
ATOM 10962 C CA . ILE A 1 8 ? -15.055 5.617 9.182 1.00 0.00 8 ILE A CA 17
ATOM 10963 C C . ILE A 1 8 ? -13.939 4.592 9.363 1.00 0.00 8 ILE A C 17
ATOM 10964 O O . ILE A 1 8 ? -12.775 4.949 9.549 1.00 0.00 8 ILE A O 17
ATOM 10980 N N . LYS A 1 9 ? -14.305 3.317 9.290 1.00 0.00 9 LYS A N 17
ATOM 10981 C CA . LYS A 1 9 ? -13.337 2.239 9.427 1.00 0.00 9 LYS A CA 17
ATOM 10982 C C . LYS A 1 9 ? -12.355 2.270 8.264 1.00 0.00 9 LYS A C 17
ATOM 10983 O O . LYS A 1 9 ? -11.140 2.302 8.461 1.00 0.00 9 LYS A O 17
ATOM 11002 N N . LYS A 1 10 ? -12.895 2.274 7.050 1.00 0.00 10 LYS A N 17
ATOM 11003 C CA . LYS A 1 10 ? -12.068 2.317 5.852 1.00 0.00 10 LYS A CA 17
ATOM 11004 C C . LYS A 1 10 ? -11.052 3.447 5.951 1.00 0.00 10 LYS A C 17
ATOM 11005 O O . LYS A 1 10 ? -9.875 3.277 5.621 1.00 0.00 10 LYS A O 17
ATOM 11024 N N . ALA A 1 11 ? -11.512 4.600 6.423 1.00 0.00 11 ALA A N 17
ATOM 11025 C CA . ALA A 1 11 ? -10.641 5.755 6.581 1.00 0.00 11 ALA A CA 17
ATOM 11026 C C . ALA A 1 11 ? -9.535 5.443 7.575 1.00 0.00 11 ALA A C 17
ATOM 11027 O O . ALA A 1 11 ? -8.365 5.744 7.333 1.00 0.00 11 ALA A O 17
ATOM 11034 N N . GLY A 1 12 ? -9.907 4.814 8.682 1.00 0.00 12 GLY A N 17
ATOM 11035 C CA . GLY A 1 12 ? -8.926 4.448 9.681 1.00 0.00 12 GLY A CA 17
ATOM 11036 C C . GLY A 1 12 ? -7.919 3.463 9.127 1.00 0.00 12 GLY A C 17
ATOM 11037 O O . GLY A 1 12 ? -6.878 3.215 9.734 1.00 0.00 12 GLY A O 17
ATOM 11041 N N . ALA A 1 13 ? -8.232 2.909 7.957 1.00 0.00 13 ALA A N 17
ATOM 11042 C CA . ALA A 1 13 ? -7.351 1.953 7.303 1.00 0.00 13 ALA A CA 17
ATOM 11043 C C . ALA A 1 13 ? -6.197 2.673 6.618 1.00 0.00 13 ALA A C 17
ATOM 11044 O O . ALA A 1 13 ? -5.030 2.371 6.862 1.00 0.00 13 ALA A O 17
ATOM 11051 N N . ALA A 1 14 ? -6.532 3.638 5.767 1.00 0.00 14 ALA A N 17
ATOM 11052 C CA . ALA A 1 14 ? -5.519 4.410 5.056 1.00 0.00 14 ALA A CA 17
ATOM 11053 C C . ALA A 1 14 ? -4.616 5.144 6.040 1.00 0.00 14 ALA A C 17
ATOM 11054 O O . ALA A 1 14 ? -3.405 5.238 5.838 1.00 0.00 14 ALA A O 17
ATOM 11061 N N . ILE A 1 15 ? -5.216 5.659 7.108 1.00 0.00 15 ILE A N 17
ATOM 11062 C CA . ILE A 1 15 ? -4.472 6.383 8.131 1.00 0.00 15 ILE A CA 17
ATOM 11063 C C . ILE A 1 15 ? -3.452 5.474 8.806 1.00 0.00 15 ILE A C 17
ATOM 11064 O O . ILE A 1 15 ? -2.310 5.868 9.040 1.00 0.00 15 ILE A O 17
ATOM 11080 N N . GLY A 1 16 ? -3.874 4.252 9.110 1.00 0.00 16 GLY A N 17
ATOM 11081 C CA . GLY A 1 16 ? -2.986 3.299 9.749 1.00 0.00 16 GLY A CA 17
ATOM 11082 C C . GLY A 1 16 ? -1.781 2.978 8.889 1.00 0.00 16 GLY A C 17
ATOM 11083 O O . GLY A 1 16 ? -0.673 2.804 9.396 1.00 0.00 16 GLY A O 17
ATOM 11087 N N . LYS A 1 17 ? -2.002 2.904 7.581 1.00 0.00 17 LYS A N 17
ATOM 11088 C CA . LYS A 1 17 ? -0.932 2.608 6.638 1.00 0.00 17 LYS A CA 17
ATOM 11089 C C . LYS A 1 17 ? -0.083 3.848 6.383 1.00 0.00 17 LYS A C 17
ATOM 11090 O O . LYS A 1 17 ? 1.105 3.747 6.076 1.00 0.00 17 LYS A O 17
ATOM 11109 N N . GLY A 1 18 ? -0.700 5.016 6.517 1.00 0.00 18 GLY A N 17
ATOM 11110 C CA . GLY A 1 18 ? 0.016 6.258 6.302 1.00 0.00 18 GLY A CA 17
ATOM 11111 C C . GLY A 1 18 ? 1.069 6.504 7.361 1.00 0.00 18 GLY A C 17
ATOM 11112 O O . GLY A 1 18 ? 2.227 6.778 7.046 1.00 0.00 18 GLY A O 17
ATOM 11116 N N . LEU A 1 19 ? 0.668 6.404 8.624 1.00 0.00 19 LEU A N 17
ATOM 11117 C CA . LEU A 1 19 ? 1.586 6.615 9.735 1.00 0.00 19 LEU A CA 17
ATOM 11118 C C . LEU A 1 19 ? 2.574 5.459 9.847 1.00 0.00 19 LEU A C 17
ATOM 11119 O O . LEU A 1 19 ? 3.739 5.654 10.193 1.00 0.00 19 LEU A O 17
ATOM 11135 N N . ARG A 1 20 ? 2.099 4.254 9.551 1.00 0.00 20 ARG A N 17
ATOM 11136 C CA . ARG A 1 20 ? 2.940 3.065 9.616 1.00 0.00 20 ARG A CA 17
ATOM 11137 C C . ARG A 1 20 ? 3.983 3.078 8.505 1.00 0.00 20 ARG A C 17
ATOM 11138 O O . ARG A 1 20 ? 5.081 2.543 8.663 1.00 0.00 20 ARG A O 17
ATOM 11159 N N . ALA A 1 21 ? 3.635 3.696 7.381 1.00 0.00 21 ALA A N 17
ATOM 11160 C CA . ALA A 1 21 ? 4.545 3.784 6.248 1.00 0.00 21 ALA A CA 17
ATOM 11161 C C . ALA A 1 21 ? 5.685 4.750 6.546 1.00 0.00 21 ALA A C 17
ATOM 11162 O O . ALA A 1 21 ? 6.830 4.517 6.157 1.00 0.00 21 ALA A O 17
ATOM 11169 N N . ILE A 1 22 ? 5.363 5.834 7.246 1.00 0.00 22 ILE A N 17
ATOM 11170 C CA . ILE A 1 22 ? 6.360 6.834 7.604 1.00 0.00 22 ILE A CA 17
ATOM 11171 C C . ILE A 1 22 ? 7.332 6.284 8.640 1.00 0.00 22 ILE A C 17
ATOM 11172 O O . ILE A 1 22 ? 8.494 6.685 8.687 1.00 0.00 22 ILE A O 17
ATOM 11188 N N . ASN A 1 23 ? 6.854 5.358 9.464 1.00 0.00 23 ASN A N 17
ATOM 11189 C CA . ASN A 1 23 ? 7.691 4.751 10.490 1.00 0.00 23 ASN A CA 17
ATOM 11190 C C . ASN A 1 23 ? 8.777 3.901 9.844 1.00 0.00 23 ASN A C 17
ATOM 11191 O O . ASN A 1 23 ? 9.967 4.203 9.948 1.00 0.00 23 ASN A O 17
ATOM 11202 N N . ILE A 1 24 ? 8.357 2.843 9.157 1.00 0.00 24 ILE A N 17
ATOM 11203 C CA . ILE A 1 24 ? 9.288 1.962 8.479 1.00 0.00 24 ILE A CA 17
ATOM 11204 C C . ILE A 1 24 ? 10.166 2.753 7.521 1.00 0.00 24 ILE A C 17
ATOM 11205 O O . ILE A 1 24 ? 11.323 2.401 7.288 1.00 0.00 24 ILE A O 17
ATOM 11221 N N . ALA A 1 25 ? 9.614 3.834 6.977 1.00 0.00 25 ALA A N 17
ATOM 11222 C CA . ALA A 1 25 ? 10.358 4.681 6.059 1.00 0.00 25 ALA A CA 17
ATOM 11223 C C . ALA A 1 25 ? 11.372 5.514 6.822 1.00 0.00 25 ALA A C 17
ATOM 11224 O O . ALA A 1 25 ? 12.498 5.713 6.368 1.00 0.00 25 ALA A O 17
ATOM 11231 N N . SER A 1 26 ? 10.970 5.981 7.998 1.00 0.00 26 SER A N 17
ATOM 11232 C CA . SER A 1 26 ? 11.853 6.770 8.838 1.00 0.00 26 SER A CA 17
ATOM 11233 C C . SER A 1 26 ? 13.059 5.934 9.238 1.00 0.00 26 SER A C 17
ATOM 11234 O O . SER A 1 26 ? 14.087 6.464 9.658 1.00 0.00 26 SER A O 17
ATOM 11242 N N . THR A 1 27 ? 12.926 4.617 9.089 1.00 0.00 27 THR A N 17
ATOM 11243 C CA . THR A 1 27 ? 14.007 3.699 9.422 1.00 0.00 27 THR A CA 17
ATOM 11244 C C . THR A 1 27 ? 14.890 3.454 8.204 1.00 0.00 27 THR A C 17
ATOM 11245 O O . THR A 1 27 ? 16.095 3.232 8.331 1.00 0.00 27 THR A O 17
ATOM 11256 N N . ALA A 1 28 ? 14.281 3.497 7.022 1.00 0.00 28 ALA A N 17
ATOM 11257 C CA . ALA A 1 28 ? 15.008 3.283 5.779 1.00 0.00 28 ALA A CA 17
ATOM 11258 C C . ALA A 1 28 ? 16.209 4.213 5.685 1.00 0.00 28 ALA A C 17
ATOM 11259 O O . ALA A 1 28 ? 17.339 3.768 5.478 1.00 0.00 28 ALA A O 17
ATOM 11266 N N . HIS A 1 29 ? 15.961 5.506 5.847 1.00 0.00 29 HIS A N 17
ATOM 11267 C CA . HIS A 1 29 ? 17.029 6.495 5.789 1.00 0.00 29 HIS A CA 17
ATOM 11268 C C . HIS A 1 29 ? 18.124 6.140 6.787 1.00 0.00 29 HIS A C 17
ATOM 11269 O O . HIS A 1 29 ? 19.312 6.298 6.505 1.00 0.00 29 HIS A O 17
ATOM 11284 N N . ASP A 1 30 ? 17.713 5.648 7.952 1.00 0.00 30 ASP A N 17
ATOM 11285 C CA . ASP A 1 30 ? 18.657 5.256 8.988 1.00 0.00 30 ASP A CA 17
ATOM 11286 C C . ASP A 1 30 ? 19.611 4.190 8.461 1.00 0.00 30 ASP A C 17
ATOM 11287 O O . ASP A 1 30 ? 20.791 4.168 8.810 1.00 0.00 30 ASP A O 17
ATOM 11296 N N . VAL A 1 31 ? 19.089 3.311 7.609 1.00 0.00 31 VAL A N 17
ATOM 11297 C CA . VAL A 1 31 ? 19.894 2.247 7.025 1.00 0.00 31 VAL A CA 17
ATOM 11298 C C . VAL A 1 31 ? 20.934 2.823 6.076 1.00 0.00 31 VAL A C 17
ATOM 11299 O O . VAL A 1 31 ? 22.131 2.799 6.365 1.00 0.00 31 VAL A O 17
ATOM 11312 N N . TYR A 1 32 ? 20.474 3.361 4.953 1.00 0.00 32 TYR A N 17
ATOM 11313 C CA . TYR A 1 32 ? 21.376 3.964 3.981 1.00 0.00 32 TYR A CA 17
ATOM 11314 C C . TYR A 1 32 ? 22.460 4.750 4.708 1.00 0.00 32 TYR A C 17
ATOM 11315 O O . TYR A 1 32 ? 23.589 4.875 4.236 1.00 0.00 32 TYR A O 17
ATOM 11333 N N . SER A 1 33 ? 22.088 5.272 5.872 1.00 0.00 33 SER A N 17
ATOM 11334 C CA . SER A 1 33 ? 22.988 6.049 6.712 1.00 0.00 33 SER A CA 17
ATOM 11335 C C . SER A 1 33 ? 24.228 5.248 7.085 1.00 0.00 33 SER A C 17
ATOM 11336 O O . SER A 1 33 ? 25.340 5.565 6.660 1.00 0.00 33 SER A O 17
ATOM 11344 N N . PHE A 1 34 ? 24.022 4.204 7.880 1.00 0.00 34 PHE A N 17
ATOM 11345 C CA . PHE A 1 34 ? 25.115 3.340 8.318 1.00 0.00 34 PHE A CA 17
ATOM 11346 C C . PHE A 1 34 ? 25.477 2.337 7.228 1.00 0.00 34 PHE A C 17
ATOM 11347 O O . PHE A 1 34 ? 26.246 1.403 7.459 1.00 0.00 34 PHE A O 17
ATOM 11364 N N . PHE A 1 35 ? 24.912 2.533 6.042 1.00 0.00 35 PHE A N 17
ATOM 11365 C CA . PHE A 1 35 ? 25.164 1.645 4.916 1.00 0.00 35 PHE A CA 17
ATOM 11366 C C . PHE A 1 35 ? 26.492 1.948 4.238 1.00 0.00 35 PHE A C 17
ATOM 11367 O O . PHE A 1 35 ? 27.449 1.189 4.369 1.00 0.00 35 PHE A O 17
ATOM 11384 N N . LYS A 1 36 ? 26.545 3.051 3.509 1.00 0.00 36 LYS A N 17
ATOM 11385 C CA . LYS A 1 36 ? 27.763 3.435 2.808 1.00 0.00 36 LYS A CA 17
ATOM 11386 C C . LYS A 1 36 ? 28.994 3.140 3.655 1.00 0.00 36 LYS A C 17
ATOM 11387 O O . LYS A 1 36 ? 29.969 2.573 3.162 1.00 0.00 36 LYS A O 17
ATOM 11406 N N . PRO A 1 37 ? 28.972 3.507 4.946 1.00 0.00 37 PRO A N 17
ATOM 11407 C CA . PRO A 1 37 ? 30.100 3.257 5.842 1.00 0.00 37 PRO A CA 17
ATOM 11408 C C . PRO A 1 37 ? 30.523 1.791 5.835 1.00 0.00 37 PRO A C 17
ATOM 11409 O O . PRO A 1 37 ? 31.619 1.453 6.285 1.00 0.00 37 PRO A O 17
ATOM 11420 N N . LYS A 1 38 ? 29.653 0.919 5.325 1.00 0.00 38 LYS A N 17
ATOM 11421 C CA . LYS A 1 38 ? 29.957 -0.507 5.273 1.00 0.00 38 LYS A CA 17
ATOM 11422 C C . LYS A 1 38 ? 28.950 -1.291 4.425 1.00 0.00 38 LYS A C 17
ATOM 11423 O O . LYS A 1 38 ? 28.594 -2.417 4.776 1.00 0.00 38 LYS A O 17
ATOM 11442 N N . HIS A 1 39 ? 28.503 -0.710 3.307 1.00 0.00 39 HIS A N 17
ATOM 11443 C CA . HIS A 1 39 ? 27.554 -1.389 2.421 1.00 0.00 39 HIS A CA 17
ATOM 11444 C C . HIS A 1 39 ? 27.807 -2.892 2.405 1.00 0.00 39 HIS A C 17
ATOM 11445 O O . HIS A 1 39 ? 26.946 -3.686 2.783 1.00 0.00 39 HIS A O 17
ATOM 11460 N N . LYS A 1 40 ? 28.999 -3.271 1.963 1.00 0.00 40 LYS A N 17
ATOM 11461 C CA . LYS A 1 40 ? 29.384 -4.675 1.890 1.00 0.00 40 LYS A CA 17
ATOM 11462 C C . LYS A 1 40 ? 30.867 -4.848 2.205 1.00 0.00 40 LYS A C 17
ATOM 11463 O O . LYS A 1 40 ? 31.569 -5.608 1.538 1.00 0.00 40 LYS A O 17
ATOM 11482 N N . LYS A 1 41 ? 31.338 -4.137 3.224 1.00 0.00 41 LYS A N 17
ATOM 11483 C CA . LYS A 1 41 ? 32.738 -4.213 3.624 1.00 0.00 41 LYS A CA 17
ATOM 11484 C C . LYS A 1 41 ? 33.653 -4.128 2.407 1.00 0.00 41 LYS A C 17
ATOM 11485 O O . LYS A 1 41 ? 34.319 -5.100 2.049 1.00 0.00 41 LYS A O 17
ATOM 11504 N N . LYS A 1 42 ? 33.681 -2.960 1.776 1.00 0.00 42 LYS A N 17
ATOM 11505 C CA . LYS A 1 42 ? 34.512 -2.748 0.596 1.00 0.00 42 LYS A CA 17
ATOM 11506 C C . LYS A 1 42 ? 35.664 -1.797 0.908 1.00 0.00 42 LYS A C 17
ATOM 11507 O O . LYS A 1 42 ? 35.578 -0.614 0.515 1.00 0.00 42 LYS A O 17
ATOM 11527 N N . GLY A 1 1 ? -24.681 -3.061 14.225 1.00 0.00 1 GLY A N 18
ATOM 11528 C CA . GLY A 1 1 ? -23.708 -2.116 14.839 1.00 0.00 1 GLY A CA 18
ATOM 11529 C C . GLY A 1 1 ? -24.210 -0.685 14.842 1.00 0.00 1 GLY A C 18
ATOM 11530 O O . GLY A 1 1 ? -25.328 -0.412 14.405 1.00 0.00 1 GLY A O 18
ATOM 11536 N N . LYS A 1 2 ? -23.380 0.228 15.334 1.00 0.00 2 LYS A N 18
ATOM 11537 C CA . LYS A 1 2 ? -23.745 1.639 15.392 1.00 0.00 2 LYS A CA 18
ATOM 11538 C C . LYS A 1 2 ? -22.748 2.489 14.612 1.00 0.00 2 LYS A C 18
ATOM 11539 O O . LYS A 1 2 ? -21.566 2.157 14.533 1.00 0.00 2 LYS A O 18
ATOM 11558 N N . ILE A 1 3 ? -23.236 3.587 14.042 1.00 0.00 3 ILE A N 18
ATOM 11559 C CA . ILE A 1 3 ? -22.397 4.497 13.268 1.00 0.00 3 ILE A CA 18
ATOM 11560 C C . ILE A 1 3 ? -21.670 3.763 12.141 1.00 0.00 3 ILE A C 18
ATOM 11561 O O . ILE A 1 3 ? -21.322 2.589 12.270 1.00 0.00 3 ILE A O 18
ATOM 11577 N N . PRO A 1 4 ? -21.435 4.453 11.016 1.00 0.00 4 PRO A N 18
ATOM 11578 C CA . PRO A 1 4 ? -20.749 3.872 9.859 1.00 0.00 4 PRO A CA 18
ATOM 11579 C C . PRO A 1 4 ? -19.477 3.136 10.248 1.00 0.00 4 PRO A C 18
ATOM 11580 O O . PRO A 1 4 ? -18.386 3.704 10.228 1.00 0.00 4 PRO A O 18
ATOM 11591 N N . VAL A 1 5 ? -19.626 1.863 10.600 1.00 0.00 5 VAL A N 18
ATOM 11592 C CA . VAL A 1 5 ? -18.487 1.047 10.989 1.00 0.00 5 VAL A CA 18
ATOM 11593 C C . VAL A 1 5 ? -17.604 0.753 9.779 1.00 0.00 5 VAL A C 18
ATOM 11594 O O . VAL A 1 5 ? -16.378 0.772 9.875 1.00 0.00 5 VAL A O 18
ATOM 11607 N N . LYS A 1 6 ? -18.232 0.509 8.637 1.00 0.00 6 LYS A N 18
ATOM 11608 C CA . LYS A 1 6 ? -17.486 0.247 7.419 1.00 0.00 6 LYS A CA 18
ATOM 11609 C C . LYS A 1 6 ? -16.697 1.494 7.041 1.00 0.00 6 LYS A C 18
ATOM 11610 O O . LYS A 1 6 ? -15.729 1.433 6.279 1.00 0.00 6 LYS A O 18
ATOM 11629 N N . ALA A 1 7 ? -17.112 2.626 7.608 1.00 0.00 7 ALA A N 18
ATOM 11630 C CA . ALA A 1 7 ? -16.448 3.895 7.360 1.00 0.00 7 ALA A CA 18
ATOM 11631 C C . ALA A 1 7 ? -15.269 4.058 8.304 1.00 0.00 7 ALA A C 18
ATOM 11632 O O . ALA A 1 7 ? -14.190 4.491 7.901 1.00 0.00 7 ALA A O 18
ATOM 11639 N N . ILE A 1 8 ? -15.479 3.688 9.562 1.00 0.00 8 ILE A N 18
ATOM 11640 C CA . ILE A 1 8 ? -14.425 3.775 10.560 1.00 0.00 8 ILE A CA 18
ATOM 11641 C C . ILE A 1 8 ? -13.295 2.816 10.212 1.00 0.00 8 ILE A C 18
ATOM 11642 O O . ILE A 1 8 ? -12.127 3.086 10.494 1.00 0.00 8 ILE A O 18
ATOM 11658 N N . LYS A 1 9 ? -13.650 1.699 9.578 1.00 0.00 9 LYS A N 18
ATOM 11659 C CA . LYS A 1 9 ? -12.663 0.709 9.171 1.00 0.00 9 LYS A CA 18
ATOM 11660 C C . LYS A 1 9 ? -11.786 1.278 8.065 1.00 0.00 9 LYS A C 18
ATOM 11661 O O . LYS A 1 9 ? -10.557 1.253 8.151 1.00 0.00 9 LYS A O 18
ATOM 11680 N N . LYS A 1 10 ? -12.428 1.809 7.029 1.00 0.00 10 LYS A N 18
ATOM 11681 C CA . LYS A 1 10 ? -11.702 2.402 5.915 1.00 0.00 10 LYS A CA 18
ATOM 11682 C C . LYS A 1 10 ? -10.664 3.386 6.437 1.00 0.00 10 LYS A C 18
ATOM 11683 O O . LYS A 1 10 ? -9.554 3.474 5.910 1.00 0.00 10 LYS A O 18
ATOM 11702 N N . ALA A 1 11 ? -11.028 4.116 7.487 1.00 0.00 11 ALA A N 18
ATOM 11703 C CA . ALA A 1 11 ? -10.121 5.079 8.089 1.00 0.00 11 ALA A CA 18
ATOM 11704 C C . ALA A 1 11 ? -8.922 4.365 8.685 1.00 0.00 11 ALA A C 18
ATOM 11705 O O . ALA A 1 11 ? -7.778 4.751 8.451 1.00 0.00 11 ALA A O 18
ATOM 11712 N N . GLY A 1 12 ? -9.187 3.303 9.435 1.00 0.00 12 GLY A N 18
ATOM 11713 C CA . GLY A 1 12 ? -8.107 2.541 10.021 1.00 0.00 12 GLY A CA 18
ATOM 11714 C C . GLY A 1 12 ? -7.107 2.127 8.965 1.00 0.00 12 GLY A C 18
ATOM 11715 O O . GLY A 1 12 ? -5.950 1.829 9.269 1.00 0.00 12 GLY A O 18
ATOM 11719 N N . ALA A 1 13 ? -7.558 2.126 7.712 1.00 0.00 13 ALA A N 18
ATOM 11720 C CA . ALA A 1 13 ? -6.701 1.763 6.591 1.00 0.00 13 ALA A CA 18
ATOM 11721 C C . ALA A 1 13 ? -5.895 2.970 6.129 1.00 0.00 13 ALA A C 18
ATOM 11722 O O . ALA A 1 13 ? -4.666 2.925 6.074 1.00 0.00 13 ALA A O 18
ATOM 11729 N N . ALA A 1 14 ? -6.596 4.054 5.812 1.00 0.00 14 ALA A N 18
ATOM 11730 C CA . ALA A 1 14 ? -5.944 5.278 5.373 1.00 0.00 14 ALA A CA 18
ATOM 11731 C C . ALA A 1 14 ? -4.968 5.761 6.435 1.00 0.00 14 ALA A C 18
ATOM 11732 O O . ALA A 1 14 ? -3.825 6.107 6.137 1.00 0.00 14 ALA A O 18
ATOM 11739 N N . ILE A 1 15 ? -5.428 5.760 7.681 1.00 0.00 15 ILE A N 18
ATOM 11740 C CA . ILE A 1 15 ? -4.597 6.176 8.801 1.00 0.00 15 ILE A CA 18
ATOM 11741 C C . ILE A 1 15 ? -3.352 5.309 8.869 1.00 0.00 15 ILE A C 18
ATOM 11742 O O . ILE A 1 15 ? -2.231 5.809 8.966 1.00 0.00 15 ILE A O 18
ATOM 11758 N N . GLY A 1 16 ? -3.563 4.001 8.797 1.00 0.00 16 GLY A N 18
ATOM 11759 C CA . GLY A 1 16 ? -2.456 3.069 8.831 1.00 0.00 16 GLY A CA 18
ATOM 11760 C C . GLY A 1 16 ? -1.412 3.405 7.787 1.00 0.00 16 GLY A C 18
ATOM 11761 O O . GLY A 1 16 ? -0.216 3.218 8.009 1.00 0.00 16 GLY A O 18
ATOM 11765 N N . LYS A 1 17 ? -1.871 3.914 6.645 1.00 0.00 17 LYS A N 18
ATOM 11766 C CA . LYS A 1 17 ? -0.971 4.291 5.562 1.00 0.00 17 LYS A CA 18
ATOM 11767 C C . LYS A 1 17 ? -0.220 5.568 5.924 1.00 0.00 17 LYS A C 18
ATOM 11768 O O . LYS A 1 17 ? 0.967 5.709 5.631 1.00 0.00 17 LYS A O 18
ATOM 11787 N N . GLY A 1 18 ? -0.921 6.492 6.575 1.00 0.00 18 GLY A N 18
ATOM 11788 C CA . GLY A 1 18 ? -0.305 7.738 6.981 1.00 0.00 18 GLY A CA 18
ATOM 11789 C C . GLY A 1 18 ? 0.889 7.503 7.880 1.00 0.00 18 GLY A C 18
ATOM 11790 O O . GLY A 1 18 ? 1.957 8.081 7.676 1.00 0.00 18 GLY A O 18
ATOM 11794 N N . LEU A 1 19 ? 0.710 6.637 8.871 1.00 0.00 19 LEU A N 18
ATOM 11795 C CA . LEU A 1 19 ? 1.782 6.307 9.797 1.00 0.00 19 LEU A CA 18
ATOM 11796 C C . LEU A 1 19 ? 2.887 5.561 9.062 1.00 0.00 19 LEU A C 18
ATOM 11797 O O . LEU A 1 19 ? 4.070 5.719 9.366 1.00 0.00 19 LEU A O 18
ATOM 11813 N N . ARG A 1 20 ? 2.489 4.758 8.079 1.00 0.00 20 ARG A N 18
ATOM 11814 C CA . ARG A 1 20 ? 3.442 3.998 7.282 1.00 0.00 20 ARG A CA 18
ATOM 11815 C C . ARG A 1 20 ? 4.247 4.940 6.396 1.00 0.00 20 ARG A C 18
ATOM 11816 O O . ARG A 1 20 ? 5.359 4.620 5.980 1.00 0.00 20 ARG A O 18
ATOM 11837 N N . ALA A 1 21 ? 3.675 6.110 6.123 1.00 0.00 21 ALA A N 18
ATOM 11838 C CA . ALA A 1 21 ? 4.335 7.111 5.297 1.00 0.00 21 ALA A CA 18
ATOM 11839 C C . ALA A 1 21 ? 5.508 7.733 6.044 1.00 0.00 21 ALA A C 18
ATOM 11840 O O . ALA A 1 21 ? 6.611 7.841 5.510 1.00 0.00 21 ALA A O 18
ATOM 11847 N N . ILE A 1 22 ? 5.263 8.131 7.289 1.00 0.00 22 ILE A N 18
ATOM 11848 C CA . ILE A 1 22 ? 6.301 8.731 8.115 1.00 0.00 22 ILE A CA 18
ATOM 11849 C C . ILE A 1 22 ? 7.326 7.683 8.531 1.00 0.00 22 ILE A C 18
ATOM 11850 O O . ILE A 1 22 ? 8.474 8.006 8.835 1.00 0.00 22 ILE A O 18
ATOM 11866 N N . ASN A 1 23 ? 6.898 6.424 8.537 1.00 0.00 23 ASN A N 18
ATOM 11867 C CA . ASN A 1 23 ? 7.776 5.321 8.909 1.00 0.00 23 ASN A CA 18
ATOM 11868 C C . ASN A 1 23 ? 8.746 5.002 7.779 1.00 0.00 23 ASN A C 18
ATOM 11869 O O . ASN A 1 23 ? 9.932 4.770 8.013 1.00 0.00 23 ASN A O 18
ATOM 11880 N N . ILE A 1 24 ? 8.236 4.996 6.551 1.00 0.00 24 ILE A N 18
ATOM 11881 C CA . ILE A 1 24 ? 9.058 4.712 5.389 1.00 0.00 24 ILE A CA 18
ATOM 11882 C C . ILE A 1 24 ? 10.117 5.789 5.201 1.00 0.00 24 ILE A C 18
ATOM 11883 O O . ILE A 1 24 ? 11.229 5.509 4.754 1.00 0.00 24 ILE A O 18
ATOM 11899 N N . ALA A 1 25 ? 9.769 7.019 5.557 1.00 0.00 25 ALA A N 18
ATOM 11900 C CA . ALA A 1 25 ? 10.698 8.133 5.439 1.00 0.00 25 ALA A CA 18
ATOM 11901 C C . ALA A 1 25 ? 11.662 8.137 6.610 1.00 0.00 25 ALA A C 18
ATOM 11902 O O . ALA A 1 25 ? 12.853 8.402 6.450 1.00 0.00 25 ALA A O 18
ATOM 11909 N N . SER A 1 26 ? 11.144 7.816 7.787 1.00 0.00 26 SER A N 18
ATOM 11910 C CA . SER A 1 26 ? 11.966 7.755 8.982 1.00 0.00 26 SER A CA 18
ATOM 11911 C C . SER A 1 26 ? 12.830 6.500 8.949 1.00 0.00 26 SER A C 18
ATOM 11912 O O . SER A 1 26 ? 13.727 6.329 9.775 1.00 0.00 26 SER A O 18
ATOM 11920 N N . THR A 1 27 ? 12.555 5.623 7.982 1.00 0.00 27 THR A N 18
ATOM 11921 C CA . THR A 1 27 ? 13.309 4.386 7.838 1.00 0.00 27 THR A CA 18
ATOM 11922 C C . THR A 1 27 ? 14.499 4.587 6.909 1.00 0.00 27 THR A C 18
ATOM 11923 O O . THR A 1 27 ? 15.605 4.126 7.192 1.00 0.00 27 THR A O 18
ATOM 11934 N N . ALA A 1 28 ? 14.267 5.283 5.799 1.00 0.00 28 ALA A N 18
ATOM 11935 C CA . ALA A 1 28 ? 15.323 5.546 4.832 1.00 0.00 28 ALA A CA 18
ATOM 11936 C C . ALA A 1 28 ? 16.650 5.793 5.535 1.00 0.00 28 ALA A C 18
ATOM 11937 O O . ALA A 1 28 ? 17.593 5.014 5.398 1.00 0.00 28 ALA A O 18
ATOM 11944 N N . HIS A 1 29 ? 16.711 6.878 6.294 1.00 0.00 29 HIS A N 18
ATOM 11945 C CA . HIS A 1 29 ? 17.922 7.226 7.029 1.00 0.00 29 HIS A CA 18
ATOM 11946 C C . HIS A 1 29 ? 18.388 6.049 7.878 1.00 0.00 29 HIS A C 18
ATOM 11947 O O . HIS A 1 29 ? 19.586 5.810 8.023 1.00 0.00 29 HIS A O 18
ATOM 11962 N N . ASP A 1 30 ? 17.430 5.313 8.435 1.00 0.00 30 ASP A N 18
ATOM 11963 C CA . ASP A 1 30 ? 17.738 4.156 9.266 1.00 0.00 30 ASP A CA 18
ATOM 11964 C C . ASP A 1 30 ? 18.456 3.084 8.454 1.00 0.00 30 ASP A C 18
ATOM 11965 O O . ASP A 1 30 ? 19.412 2.467 8.925 1.00 0.00 30 ASP A O 18
ATOM 11974 N N . VAL A 1 31 ? 17.987 2.870 7.230 1.00 0.00 31 VAL A N 18
ATOM 11975 C CA . VAL A 1 31 ? 18.580 1.875 6.345 1.00 0.00 31 VAL A CA 18
ATOM 11976 C C . VAL A 1 31 ? 19.959 2.314 5.874 1.00 0.00 31 VAL A C 18
ATOM 11977 O O . VAL A 1 31 ? 20.955 1.634 6.121 1.00 0.00 31 VAL A O 18
ATOM 11990 N N . TYR A 1 32 ? 20.011 3.457 5.203 1.00 0.00 32 TYR A N 18
ATOM 11991 C CA . TYR A 1 32 ? 21.272 3.991 4.707 1.00 0.00 32 TYR A CA 18
ATOM 11992 C C . TYR A 1 32 ? 22.294 4.071 5.840 1.00 0.00 32 TYR A C 18
ATOM 11993 O O . TYR A 1 32 ? 23.500 4.135 5.603 1.00 0.00 32 TYR A O 18
ATOM 12011 N N . SER A 1 33 ? 21.795 4.057 7.070 1.00 0.00 33 SER A N 18
ATOM 12012 C CA . SER A 1 33 ? 22.648 4.117 8.248 1.00 0.00 33 SER A CA 18
ATOM 12013 C C . SER A 1 33 ? 23.304 2.767 8.504 1.00 0.00 33 SER A C 18
ATOM 12014 O O . SER A 1 33 ? 24.527 2.638 8.455 1.00 0.00 33 SER A O 18
ATOM 12022 N N . PHE A 1 34 ? 22.479 1.762 8.766 1.00 0.00 34 PHE A N 18
ATOM 12023 C CA . PHE A 1 34 ? 22.976 0.415 9.017 1.00 0.00 34 PHE A CA 18
ATOM 12024 C C . PHE A 1 34 ? 23.604 -0.156 7.750 1.00 0.00 34 PHE A C 18
ATOM 12025 O O . PHE A 1 34 ? 24.304 -1.167 7.786 1.00 0.00 34 PHE A O 18
ATOM 12042 N N . PHE A 1 35 ? 23.344 0.513 6.632 1.00 0.00 35 PHE A N 18
ATOM 12043 C CA . PHE A 1 35 ? 23.872 0.102 5.339 1.00 0.00 35 PHE A CA 18
ATOM 12044 C C . PHE A 1 35 ? 25.293 -0.437 5.464 1.00 0.00 35 PHE A C 18
ATOM 12045 O O . PHE A 1 35 ? 25.502 -1.647 5.476 1.00 0.00 35 PHE A O 18
ATOM 12062 N N . LYS A 1 36 ? 26.253 0.485 5.547 1.00 0.00 36 LYS A N 18
ATOM 12063 C CA . LYS A 1 36 ? 27.679 0.154 5.665 1.00 0.00 36 LYS A CA 18
ATOM 12064 C C . LYS A 1 36 ? 27.995 -1.268 5.189 1.00 0.00 36 LYS A C 18
ATOM 12065 O O . LYS A 1 36 ? 28.479 -1.454 4.073 1.00 0.00 36 LYS A O 18
ATOM 12084 N N . PRO A 1 37 ? 27.729 -2.293 6.020 1.00 0.00 37 PRO A N 18
ATOM 12085 C CA . PRO A 1 37 ? 27.994 -3.687 5.660 1.00 0.00 37 PRO A CA 18
ATOM 12086 C C . PRO A 1 37 ? 27.476 -4.038 4.269 1.00 0.00 37 PRO A C 18
ATOM 12087 O O . PRO A 1 37 ? 27.929 -5.003 3.653 1.00 0.00 37 PRO A O 18
ATOM 12098 N N . LYS A 1 38 ? 26.527 -3.248 3.774 1.00 0.00 38 LYS A N 18
ATOM 12099 C CA . LYS A 1 38 ? 25.955 -3.481 2.452 1.00 0.00 38 LYS A CA 18
ATOM 12100 C C . LYS A 1 38 ? 26.555 -2.529 1.422 1.00 0.00 38 LYS A C 18
ATOM 12101 O O . LYS A 1 38 ? 27.486 -2.887 0.701 1.00 0.00 38 LYS A O 18
ATOM 12120 N N . HIS A 1 39 ? 26.017 -1.314 1.359 1.00 0.00 39 HIS A N 18
ATOM 12121 C CA . HIS A 1 39 ? 26.497 -0.306 0.420 1.00 0.00 39 HIS A CA 18
ATOM 12122 C C . HIS A 1 39 ? 26.809 -0.920 -0.944 1.00 0.00 39 HIS A C 18
ATOM 12123 O O . HIS A 1 39 ? 26.463 -2.070 -1.215 1.00 0.00 39 HIS A O 18
ATOM 12138 N N . LYS A 1 40 ? 27.461 -0.139 -1.801 1.00 0.00 40 LYS A N 18
ATOM 12139 C CA . LYS A 1 40 ? 27.819 -0.598 -3.137 1.00 0.00 40 LYS A CA 18
ATOM 12140 C C . LYS A 1 40 ? 28.683 0.435 -3.853 1.00 0.00 40 LYS A C 18
ATOM 12141 O O . LYS A 1 40 ? 29.332 1.265 -3.214 1.00 0.00 40 LYS A O 18
ATOM 12160 N N . LYS A 1 41 ? 28.690 0.381 -5.181 1.00 0.00 41 LYS A N 18
ATOM 12161 C CA . LYS A 1 41 ? 29.476 1.315 -5.978 1.00 0.00 41 LYS A CA 18
ATOM 12162 C C . LYS A 1 41 ? 28.589 2.395 -6.588 1.00 0.00 41 LYS A C 18
ATOM 12163 O O . LYS A 1 41 ? 27.680 2.100 -7.365 1.00 0.00 41 LYS A O 18
ATOM 12182 N N . LYS A 1 42 ? 28.860 3.646 -6.233 1.00 0.00 42 LYS A N 18
ATOM 12183 C CA . LYS A 1 42 ? 28.087 4.771 -6.747 1.00 0.00 42 LYS A CA 18
ATOM 12184 C C . LYS A 1 42 ? 28.889 5.550 -7.784 1.00 0.00 42 LYS A C 18
ATOM 12185 O O . LYS A 1 42 ? 30.066 5.197 -8.007 1.00 0.00 42 LYS A O 18
ATOM 12205 N N . GLY A 1 1 ? -25.621 4.191 6.027 1.00 0.00 1 GLY A N 19
ATOM 12206 C CA . GLY A 1 1 ? -26.413 5.431 6.252 1.00 0.00 1 GLY A CA 19
ATOM 12207 C C . GLY A 1 1 ? -26.451 5.838 7.711 1.00 0.00 1 GLY A C 19
ATOM 12208 O O . GLY A 1 1 ? -25.760 6.771 8.122 1.00 0.00 1 GLY A O 19
ATOM 12214 N N . LYS A 1 2 ? -27.261 5.137 8.496 1.00 0.00 2 LYS A N 19
ATOM 12215 C CA . LYS A 1 2 ? -27.390 5.429 9.918 1.00 0.00 2 LYS A CA 19
ATOM 12216 C C . LYS A 1 2 ? -26.300 4.724 10.719 1.00 0.00 2 LYS A C 19
ATOM 12217 O O . LYS A 1 2 ? -25.909 5.181 11.793 1.00 0.00 2 LYS A O 19
ATOM 12236 N N . ILE A 1 3 ? -25.814 3.608 10.188 1.00 0.00 3 ILE A N 19
ATOM 12237 C CA . ILE A 1 3 ? -24.770 2.838 10.849 1.00 0.00 3 ILE A CA 19
ATOM 12238 C C . ILE A 1 3 ? -23.561 2.665 9.939 1.00 0.00 3 ILE A C 19
ATOM 12239 O O . ILE A 1 3 ? -23.448 1.671 9.221 1.00 0.00 3 ILE A O 19
ATOM 12255 N N . PRO A 1 4 ? -22.641 3.640 9.956 1.00 0.00 4 PRO A N 19
ATOM 12256 C CA . PRO A 1 4 ? -21.439 3.613 9.138 1.00 0.00 4 PRO A CA 19
ATOM 12257 C C . PRO A 1 4 ? -20.308 2.838 9.797 1.00 0.00 4 PRO A C 19
ATOM 12258 O O . PRO A 1 4 ? -19.240 3.388 10.066 1.00 0.00 4 PRO A O 19
ATOM 12269 N N . VAL A 1 5 ? -20.544 1.556 10.042 1.00 0.00 5 VAL A N 19
ATOM 12270 C CA . VAL A 1 5 ? -19.537 0.707 10.655 1.00 0.00 5 VAL A CA 19
ATOM 12271 C C . VAL A 1 5 ? -18.397 0.453 9.683 1.00 0.00 5 VAL A C 19
ATOM 12272 O O . VAL A 1 5 ? -17.228 0.436 10.068 1.00 0.00 5 VAL A O 19
ATOM 12285 N N . LYS A 1 6 ? -18.748 0.276 8.415 1.00 0.00 6 LYS A N 19
ATOM 12286 C CA . LYS A 1 6 ? -17.753 0.047 7.380 1.00 0.00 6 LYS A CA 19
ATOM 12287 C C . LYS A 1 6 ? -16.995 1.338 7.094 1.00 0.00 6 LYS A C 19
ATOM 12288 O O . LYS A 1 6 ? -16.001 1.340 6.367 1.00 0.00 6 LYS A O 19
ATOM 12307 N N . ALA A 1 7 ? -17.464 2.434 7.690 1.00 0.00 7 ALA A N 19
ATOM 12308 C CA . ALA A 1 7 ? -16.824 3.731 7.519 1.00 0.00 7 ALA A CA 19
ATOM 12309 C C . ALA A 1 7 ? -15.711 3.896 8.540 1.00 0.00 7 ALA A C 19
ATOM 12310 O O . ALA A 1 7 ? -14.594 4.291 8.206 1.00 0.00 7 ALA A O 19
ATOM 12317 N N . ILE A 1 8 ? -16.025 3.565 9.786 1.00 0.00 8 ILE A N 19
ATOM 12318 C CA . ILE A 1 8 ? -15.052 3.650 10.864 1.00 0.00 8 ILE A CA 19
ATOM 12319 C C . ILE A 1 8 ? -13.840 2.784 10.523 1.00 0.00 8 ILE A C 19
ATOM 12320 O O . ILE A 1 8 ? -12.696 3.164 10.772 1.00 0.00 8 ILE A O 19
ATOM 12336 N N . LYS A 1 9 ? -14.113 1.626 9.931 1.00 0.00 9 LYS A N 19
ATOM 12337 C CA . LYS A 1 9 ? -13.063 0.703 9.524 1.00 0.00 9 LYS A CA 19
ATOM 12338 C C . LYS A 1 9 ? -12.256 1.310 8.385 1.00 0.00 9 LYS A C 19
ATOM 12339 O O . LYS A 1 9 ? -11.024 1.285 8.387 1.00 0.00 9 LYS A O 19
ATOM 12358 N N . LYS A 1 10 ? -12.972 1.869 7.416 1.00 0.00 10 LYS A N 19
ATOM 12359 C CA . LYS A 1 10 ? -12.346 2.504 6.267 1.00 0.00 10 LYS A CA 19
ATOM 12360 C C . LYS A 1 10 ? -11.371 3.579 6.723 1.00 0.00 10 LYS A C 19
ATOM 12361 O O . LYS A 1 10 ? -10.333 3.797 6.099 1.00 0.00 10 LYS A O 19
ATOM 12380 N N . ALA A 1 11 ? -11.710 4.245 7.820 1.00 0.00 11 ALA A N 19
ATOM 12381 C CA . ALA A 1 11 ? -10.858 5.291 8.364 1.00 0.00 11 ALA A CA 19
ATOM 12382 C C . ALA A 1 11 ? -9.560 4.700 8.885 1.00 0.00 11 ALA A C 19
ATOM 12383 O O . ALA A 1 11 ? -8.472 5.142 8.516 1.00 0.00 11 ALA A O 19
ATOM 12390 N N . GLY A 1 12 ? -9.679 3.683 9.728 1.00 0.00 12 GLY A N 19
ATOM 12391 C CA . GLY A 1 12 ? -8.501 3.037 10.260 1.00 0.00 12 GLY A CA 19
ATOM 12392 C C . GLY A 1 12 ? -7.580 2.576 9.153 1.00 0.00 12 GLY A C 19
ATOM 12393 O O . GLY A 1 12 ? -6.395 2.329 9.378 1.00 0.00 12 GLY A O 19
ATOM 12397 N N . ALA A 1 13 ? -8.131 2.465 7.945 1.00 0.00 13 ALA A N 19
ATOM 12398 C CA . ALA A 1 13 ? -7.352 2.036 6.791 1.00 0.00 13 ALA A CA 19
ATOM 12399 C C . ALA A 1 13 ? -6.487 3.177 6.269 1.00 0.00 13 ALA A C 19
ATOM 12400 O O . ALA A 1 13 ? -5.260 3.078 6.240 1.00 0.00 13 ALA A O 19
ATOM 12407 N N . ALA A 1 14 ? -7.137 4.264 5.862 1.00 0.00 14 ALA A N 19
ATOM 12408 C CA . ALA A 1 14 ? -6.425 5.426 5.347 1.00 0.00 14 ALA A CA 19
ATOM 12409 C C . ALA A 1 14 ? -5.379 5.906 6.344 1.00 0.00 14 ALA A C 19
ATOM 12410 O O . ALA A 1 14 ? -4.240 6.189 5.978 1.00 0.00 14 ALA A O 19
ATOM 12417 N N . ILE A 1 15 ? -5.775 5.992 7.610 1.00 0.00 15 ILE A N 19
ATOM 12418 C CA . ILE A 1 15 ? -4.868 6.431 8.662 1.00 0.00 15 ILE A CA 19
ATOM 12419 C C . ILE A 1 15 ? -3.599 5.591 8.666 1.00 0.00 15 ILE A C 19
ATOM 12420 O O . ILE A 1 15 ? -2.488 6.121 8.656 1.00 0.00 15 ILE A O 19
ATOM 12436 N N . GLY A 1 16 ? -3.776 4.277 8.676 1.00 0.00 16 GLY A N 19
ATOM 12437 C CA . GLY A 1 16 ? -2.641 3.375 8.677 1.00 0.00 16 GLY A CA 19
ATOM 12438 C C . GLY A 1 16 ? -1.655 3.687 7.568 1.00 0.00 16 GLY A C 19
ATOM 12439 O O . GLY A 1 16 ? -0.446 3.531 7.740 1.00 0.00 16 GLY A O 19
ATOM 12443 N N . LYS A 1 17 ? -2.174 4.129 6.426 1.00 0.00 17 LYS A N 19
ATOM 12444 C CA . LYS A 1 17 ? -1.329 4.465 5.285 1.00 0.00 17 LYS A CA 19
ATOM 12445 C C . LYS A 1 17 ? -0.430 5.652 5.605 1.00 0.00 17 LYS A C 19
ATOM 12446 O O . LYS A 1 17 ? 0.768 5.629 5.324 1.00 0.00 17 LYS A O 19
ATOM 12465 N N . GLY A 1 18 ? -1.013 6.684 6.201 1.00 0.00 18 GLY A N 19
ATOM 12466 C CA . GLY A 1 18 ? -0.246 7.863 6.555 1.00 0.00 18 GLY A CA 19
ATOM 12467 C C . GLY A 1 18 ? 0.933 7.528 7.446 1.00 0.00 18 GLY A C 19
ATOM 12468 O O . GLY A 1 18 ? 2.044 8.016 7.231 1.00 0.00 18 GLY A O 19
ATOM 12472 N N . LEU A 1 19 ? 0.693 6.686 8.446 1.00 0.00 19 LEU A N 19
ATOM 12473 C CA . LEU A 1 19 ? 1.744 6.278 9.370 1.00 0.00 19 LEU A CA 19
ATOM 12474 C C . LEU A 1 19 ? 2.870 5.574 8.621 1.00 0.00 19 LEU A C 19
ATOM 12475 O O . LEU A 1 19 ? 4.048 5.817 8.878 1.00 0.00 19 LEU A O 19
ATOM 12491 N N . ARG A 1 20 ? 2.493 4.705 7.690 1.00 0.00 20 ARG A N 19
ATOM 12492 C CA . ARG A 1 20 ? 3.467 3.966 6.895 1.00 0.00 20 ARG A CA 19
ATOM 12493 C C . ARG A 1 20 ? 4.398 4.925 6.161 1.00 0.00 20 ARG A C 19
ATOM 12494 O O . ARG A 1 20 ? 5.568 4.615 5.929 1.00 0.00 20 ARG A O 19
ATOM 12515 N N . ALA A 1 21 ? 3.871 6.092 5.803 1.00 0.00 21 ALA A N 19
ATOM 12516 C CA . ALA A 1 21 ? 4.656 7.101 5.101 1.00 0.00 21 ALA A CA 19
ATOM 12517 C C . ALA A 1 21 ? 5.768 7.635 5.993 1.00 0.00 21 ALA A C 19
ATOM 12518 O O . ALA A 1 21 ? 6.936 7.650 5.607 1.00 0.00 21 ALA A O 19
ATOM 12525 N N . ILE A 1 22 ? 5.396 8.066 7.193 1.00 0.00 22 ILE A N 19
ATOM 12526 C CA . ILE A 1 22 ? 6.363 8.594 8.147 1.00 0.00 22 ILE A CA 19
ATOM 12527 C C . ILE A 1 22 ? 7.320 7.502 8.606 1.00 0.00 22 ILE A C 19
ATOM 12528 O O . ILE A 1 22 ? 8.454 7.779 8.996 1.00 0.00 22 ILE A O 19
ATOM 12544 N N . ASN A 1 23 ? 6.858 6.258 8.546 1.00 0.00 23 ASN A N 19
ATOM 12545 C CA . ASN A 1 23 ? 7.676 5.121 8.945 1.00 0.00 23 ASN A CA 19
ATOM 12546 C C . ASN A 1 23 ? 8.766 4.862 7.912 1.00 0.00 23 ASN A C 19
ATOM 12547 O O . ASN A 1 23 ? 9.947 4.767 8.248 1.00 0.00 23 ASN A O 19
ATOM 12558 N N . ILE A 1 24 ? 8.362 4.758 6.649 1.00 0.00 24 ILE A N 19
ATOM 12559 C CA . ILE A 1 24 ? 9.303 4.522 5.570 1.00 0.00 24 ILE A CA 19
ATOM 12560 C C . ILE A 1 24 ? 10.390 5.590 5.566 1.00 0.00 24 ILE A C 19
ATOM 12561 O O . ILE A 1 24 ? 11.541 5.319 5.219 1.00 0.00 24 ILE A O 19
ATOM 12577 N N . ALA A 1 25 ? 10.022 6.805 5.968 1.00 0.00 25 ALA A N 19
ATOM 12578 C CA . ALA A 1 25 ? 10.975 7.906 6.021 1.00 0.00 25 ALA A CA 19
ATOM 12579 C C . ALA A 1 25 ? 12.020 7.654 7.095 1.00 0.00 25 ALA A C 19
ATOM 12580 O O . ALA A 1 25 ? 13.221 7.781 6.850 1.00 0.00 25 ALA A O 19
ATOM 12587 N N . SER A 1 26 ? 11.560 7.277 8.280 1.00 0.00 26 SER A N 19
ATOM 12588 C CA . SER A 1 26 ? 12.460 6.984 9.383 1.00 0.00 26 SER A CA 19
ATOM 12589 C C . SER A 1 26 ? 13.284 5.739 9.072 1.00 0.00 26 SER A C 19
ATOM 12590 O O . SER A 1 26 ? 14.226 5.407 9.793 1.00 0.00 26 SER A O 19
ATOM 12598 N N . THR A 1 27 ? 12.925 5.053 7.986 1.00 0.00 27 THR A N 19
ATOM 12599 C CA . THR A 1 27 ? 13.633 3.847 7.574 1.00 0.00 27 THR A CA 19
ATOM 12600 C C . THR A 1 27 ? 14.797 4.195 6.657 1.00 0.00 27 THR A C 19
ATOM 12601 O O . THR A 1 27 ? 15.894 3.651 6.796 1.00 0.00 27 THR A O 19
ATOM 12612 N N . ALA A 1 28 ? 14.556 5.104 5.719 1.00 0.00 28 ALA A N 19
ATOM 12613 C CA . ALA A 1 28 ? 15.589 5.523 4.784 1.00 0.00 28 ALA A CA 19
ATOM 12614 C C . ALA A 1 28 ? 16.913 5.735 5.504 1.00 0.00 28 ALA A C 19
ATOM 12615 O O . ALA A 1 28 ? 17.853 4.955 5.344 1.00 0.00 28 ALA A O 19
ATOM 12622 N N . HIS A 1 29 ? 16.978 6.793 6.304 1.00 0.00 29 HIS A N 19
ATOM 12623 C CA . HIS A 1 29 ? 18.186 7.105 7.059 1.00 0.00 29 HIS A CA 19
ATOM 12624 C C . HIS A 1 29 ? 18.677 5.875 7.812 1.00 0.00 29 HIS A C 19
ATOM 12625 O O . HIS A 1 29 ? 19.880 5.670 7.972 1.00 0.00 29 HIS A O 19
ATOM 12640 N N . ASP A 1 30 ? 17.735 5.055 8.268 1.00 0.00 30 ASP A N 19
ATOM 12641 C CA . ASP A 1 30 ? 18.069 3.839 8.999 1.00 0.00 30 ASP A CA 19
ATOM 12642 C C . ASP A 1 30 ? 18.813 2.860 8.097 1.00 0.00 30 ASP A C 19
ATOM 12643 O O . ASP A 1 30 ? 19.577 2.019 8.570 1.00 0.00 30 ASP A O 19
ATOM 12652 N N . VAL A 1 31 ? 18.589 2.984 6.792 1.00 0.00 31 VAL A N 19
ATOM 12653 C CA . VAL A 1 31 ? 19.243 2.118 5.820 1.00 0.00 31 VAL A CA 19
ATOM 12654 C C . VAL A 1 31 ? 20.651 2.613 5.524 1.00 0.00 31 VAL A C 19
ATOM 12655 O O . VAL A 1 31 ? 21.603 1.832 5.493 1.00 0.00 31 VAL A O 19
ATOM 12668 N N . TYR A 1 32 ? 20.777 3.918 5.325 1.00 0.00 32 TYR A N 19
ATOM 12669 C CA . TYR A 1 32 ? 22.073 4.522 5.053 1.00 0.00 32 TYR A CA 19
ATOM 12670 C C . TYR A 1 32 ? 22.989 4.343 6.258 1.00 0.00 32 TYR A C 19
ATOM 12671 O O . TYR A 1 32 ? 24.210 4.464 6.154 1.00 0.00 32 TYR A O 19
ATOM 12689 N N . SER A 1 33 ? 22.382 4.043 7.400 1.00 0.00 33 SER A N 19
ATOM 12690 C CA . SER A 1 33 ? 23.124 3.828 8.633 1.00 0.00 33 SER A CA 19
ATOM 12691 C C . SER A 1 33 ? 23.714 2.427 8.653 1.00 0.00 33 SER A C 19
ATOM 12692 O O . SER A 1 33 ? 24.932 2.255 8.663 1.00 0.00 33 SER A O 19
ATOM 12700 N N . PHE A 1 34 ? 22.838 1.429 8.633 1.00 0.00 34 PHE A N 19
ATOM 12701 C CA . PHE A 1 34 ? 23.276 0.038 8.622 1.00 0.00 34 PHE A CA 19
ATOM 12702 C C . PHE A 1 34 ? 24.136 -0.204 7.391 1.00 0.00 34 PHE A C 19
ATOM 12703 O O . PHE A 1 34 ? 24.935 -1.139 7.339 1.00 0.00 34 PHE A O 19
ATOM 12720 N N . PHE A 1 35 ? 23.954 0.665 6.403 1.00 0.00 35 PHE A N 19
ATOM 12721 C CA . PHE A 1 35 ? 24.691 0.599 5.151 1.00 0.00 35 PHE A CA 19
ATOM 12722 C C . PHE A 1 35 ? 26.133 0.147 5.366 1.00 0.00 35 PHE A C 19
ATOM 12723 O O . PHE A 1 35 ? 26.462 -1.015 5.138 1.00 0.00 35 PHE A O 19
ATOM 12740 N N . LYS A 1 36 ? 26.975 1.089 5.793 1.00 0.00 36 LYS A N 19
ATOM 12741 C CA . LYS A 1 36 ? 28.400 0.840 6.040 1.00 0.00 36 LYS A CA 19
ATOM 12742 C C . LYS A 1 36 ? 28.912 -0.409 5.317 1.00 0.00 36 LYS A C 19
ATOM 12743 O O . LYS A 1 36 ? 29.541 -0.299 4.266 1.00 0.00 36 LYS A O 19
ATOM 12762 N N . PRO A 1 37 ? 28.650 -1.616 5.860 1.00 0.00 37 PRO A N 19
ATOM 12763 C CA . PRO A 1 37 ? 29.087 -2.865 5.248 1.00 0.00 37 PRO A CA 19
ATOM 12764 C C . PRO A 1 37 ? 29.142 -2.779 3.727 1.00 0.00 37 PRO A C 19
ATOM 12765 O O . PRO A 1 37 ? 28.169 -3.095 3.042 1.00 0.00 37 PRO A O 19
ATOM 12776 N N . LYS A 1 38 ? 30.282 -2.339 3.200 1.00 0.00 38 LYS A N 19
ATOM 12777 C CA . LYS A 1 38 ? 30.456 -2.201 1.757 1.00 0.00 38 LYS A CA 19
ATOM 12778 C C . LYS A 1 38 ? 29.659 -1.014 1.228 1.00 0.00 38 LYS A C 19
ATOM 12779 O O . LYS A 1 38 ? 30.217 -0.108 0.610 1.00 0.00 38 LYS A O 19
ATOM 12798 N N . HIS A 1 39 ? 28.353 -1.039 1.485 1.00 0.00 39 HIS A N 19
ATOM 12799 C CA . HIS A 1 39 ? 27.435 0.017 1.062 1.00 0.00 39 HIS A CA 19
ATOM 12800 C C . HIS A 1 39 ? 28.164 1.325 0.769 1.00 0.00 39 HIS A C 19
ATOM 12801 O O . HIS A 1 39 ? 28.448 1.643 -0.385 1.00 0.00 39 HIS A O 19
ATOM 12816 N N . LYS A 1 40 ? 28.461 2.080 1.820 1.00 0.00 40 LYS A N 19
ATOM 12817 C CA . LYS A 1 40 ? 29.153 3.355 1.673 1.00 0.00 40 LYS A CA 19
ATOM 12818 C C . LYS A 1 40 ? 30.173 3.560 2.788 1.00 0.00 40 LYS A C 19
ATOM 12819 O O . LYS A 1 40 ? 30.499 2.629 3.524 1.00 0.00 40 LYS A O 19
ATOM 12838 N N . LYS A 1 41 ? 30.669 4.788 2.906 1.00 0.00 41 LYS A N 19
ATOM 12839 C CA . LYS A 1 41 ? 31.651 5.124 3.930 1.00 0.00 41 LYS A CA 19
ATOM 12840 C C . LYS A 1 41 ? 30.997 5.891 5.075 1.00 0.00 41 LYS A C 19
ATOM 12841 O O . LYS A 1 41 ? 30.147 6.753 4.851 1.00 0.00 41 LYS A O 19
ATOM 12860 N N . LYS A 1 42 ? 31.397 5.571 6.301 1.00 0.00 42 LYS A N 19
ATOM 12861 C CA . LYS A 1 42 ? 30.850 6.229 7.482 1.00 0.00 42 LYS A CA 19
ATOM 12862 C C . LYS A 1 42 ? 29.371 6.548 7.291 1.00 0.00 42 LYS A C 19
ATOM 12863 O O . LYS A 1 42 ? 28.548 5.615 7.393 1.00 0.00 42 LYS A O 19
ATOM 12883 N N . GLY A 1 1 ? -29.860 4.873 15.001 1.00 0.00 1 GLY A N 20
ATOM 12884 C CA . GLY A 1 1 ? -30.152 5.527 13.696 1.00 0.00 1 GLY A CA 20
ATOM 12885 C C . GLY A 1 1 ? -29.245 5.038 12.585 1.00 0.00 1 GLY A C 20
ATOM 12886 O O . GLY A 1 1 ? -29.636 4.191 11.781 1.00 0.00 1 GLY A O 20
ATOM 12892 N N . LYS A 1 2 ? -28.029 5.572 12.539 1.00 0.00 2 LYS A N 20
ATOM 12893 C CA . LYS A 1 2 ? -27.063 5.186 11.519 1.00 0.00 2 LYS A CA 20
ATOM 12894 C C . LYS A 1 2 ? -25.699 4.912 12.143 1.00 0.00 2 LYS A C 20
ATOM 12895 O O . LYS A 1 2 ? -25.118 5.780 12.793 1.00 0.00 2 LYS A O 20
ATOM 12914 N N . ILE A 1 3 ? -25.193 3.699 11.940 1.00 0.00 3 ILE A N 20
ATOM 12915 C CA . ILE A 1 3 ? -23.897 3.313 12.483 1.00 0.00 3 ILE A CA 20
ATOM 12916 C C . ILE A 1 3 ? -22.929 2.930 11.366 1.00 0.00 3 ILE A C 20
ATOM 12917 O O . ILE A 1 3 ? -22.725 1.753 11.075 1.00 0.00 3 ILE A O 20
ATOM 12933 N N . PRO A 1 4 ? -22.334 3.937 10.713 1.00 0.00 4 PRO A N 20
ATOM 12934 C CA . PRO A 1 4 ? -21.389 3.732 9.607 1.00 0.00 4 PRO A CA 20
ATOM 12935 C C . PRO A 1 4 ? -20.087 3.081 10.052 1.00 0.00 4 PRO A C 20
ATOM 12936 O O . PRO A 1 4 ? -19.064 3.750 10.193 1.00 0.00 4 PRO A O 20
ATOM 12947 N N . VAL A 1 5 ? -20.126 1.769 10.253 1.00 0.00 5 VAL A N 20
ATOM 12948 C CA . VAL A 1 5 ? -18.941 1.031 10.660 1.00 0.00 5 VAL A CA 20
ATOM 12949 C C . VAL A 1 5 ? -17.996 0.867 9.478 1.00 0.00 5 VAL A C 20
ATOM 12950 O O . VAL A 1 5 ? -16.782 1.023 9.609 1.00 0.00 5 VAL A O 20
ATOM 12963 N N . LYS A 1 6 ? -18.572 0.572 8.319 1.00 0.00 6 LYS A N 20
ATOM 12964 C CA . LYS A 1 6 ? -17.789 0.409 7.103 1.00 0.00 6 LYS A CA 20
ATOM 12965 C C . LYS A 1 6 ? -17.002 1.681 6.826 1.00 0.00 6 LYS A C 20
ATOM 12966 O O . LYS A 1 6 ? -16.007 1.668 6.097 1.00 0.00 6 LYS A O 20
ATOM 12985 N N . ALA A 1 7 ? -17.446 2.776 7.434 1.00 0.00 7 ALA A N 20
ATOM 12986 C CA . ALA A 1 7 ? -16.779 4.057 7.279 1.00 0.00 7 ALA A CA 20
ATOM 12987 C C . ALA A 1 7 ? -15.673 4.186 8.311 1.00 0.00 7 ALA A C 20
ATOM 12988 O O . ALA A 1 7 ? -14.578 4.664 8.013 1.00 0.00 7 ALA A O 20
ATOM 12995 N N . ILE A 1 8 ? -15.963 3.733 9.527 1.00 0.00 8 ILE A N 20
ATOM 12996 C CA . ILE A 1 8 ? -14.987 3.774 10.604 1.00 0.00 8 ILE A CA 20
ATOM 12997 C C . ILE A 1 8 ? -13.802 2.874 10.271 1.00 0.00 8 ILE A C 20
ATOM 12998 O O . ILE A 1 8 ? -12.668 3.148 10.663 1.00 0.00 8 ILE A O 20
ATOM 13014 N N . LYS A 1 9 ? -14.076 1.804 9.528 1.00 0.00 9 LYS A N 20
ATOM 13015 C CA . LYS A 1 9 ? -13.034 0.872 9.122 1.00 0.00 9 LYS A CA 20
ATOM 13016 C C . LYS A 1 9 ? -12.150 1.512 8.061 1.00 0.00 9 LYS A C 20
ATOM 13017 O O . LYS A 1 9 ? -10.925 1.551 8.191 1.00 0.00 9 LYS A O 20
ATOM 13036 N N . LYS A 1 10 ? -12.788 2.028 7.017 1.00 0.00 10 LYS A N 20
ATOM 13037 C CA . LYS A 1 10 ? -12.069 2.683 5.936 1.00 0.00 10 LYS A CA 20
ATOM 13038 C C . LYS A 1 10 ? -11.192 3.800 6.485 1.00 0.00 10 LYS A C 20
ATOM 13039 O O . LYS A 1 10 ? -10.196 4.180 5.870 1.00 0.00 10 LYS A O 20
ATOM 13058 N N . ALA A 1 11 ? -11.563 4.319 7.654 1.00 0.00 11 ALA A N 20
ATOM 13059 C CA . ALA A 1 11 ? -10.796 5.384 8.283 1.00 0.00 11 ALA A CA 20
ATOM 13060 C C . ALA A 1 11 ? -9.526 4.830 8.903 1.00 0.00 11 ALA A C 20
ATOM 13061 O O . ALA A 1 11 ? -8.438 5.365 8.697 1.00 0.00 11 ALA A O 20
ATOM 13068 N N . GLY A 1 12 ? -9.666 3.740 9.646 1.00 0.00 12 GLY A N 20
ATOM 13069 C CA . GLY A 1 12 ? -8.511 3.122 10.258 1.00 0.00 12 GLY A CA 20
ATOM 13070 C C . GLY A 1 12 ? -7.526 2.648 9.213 1.00 0.00 12 GLY A C 20
ATOM 13071 O O . GLY A 1 12 ? -6.373 2.343 9.522 1.00 0.00 12 GLY A O 20
ATOM 13075 N N . ALA A 1 13 ? -7.984 2.595 7.964 1.00 0.00 13 ALA A N 20
ATOM 13076 C CA . ALA A 1 13 ? -7.138 2.160 6.859 1.00 0.00 13 ALA A CA 20
ATOM 13077 C C . ALA A 1 13 ? -6.301 3.318 6.329 1.00 0.00 13 ALA A C 20
ATOM 13078 O O . ALA A 1 13 ? -5.073 3.242 6.293 1.00 0.00 13 ALA A O 20
ATOM 13085 N N . ALA A 1 14 ? -6.972 4.391 5.926 1.00 0.00 14 ALA A N 20
ATOM 13086 C CA . ALA A 1 14 ? -6.282 5.564 5.407 1.00 0.00 14 ALA A CA 20
ATOM 13087 C C . ALA A 1 14 ? -5.237 6.049 6.399 1.00 0.00 14 ALA A C 20
ATOM 13088 O O . ALA A 1 14 ? -4.106 6.361 6.025 1.00 0.00 14 ALA A O 20
ATOM 13095 N N . ILE A 1 15 ? -5.618 6.095 7.669 1.00 0.00 15 ILE A N 20
ATOM 13096 C CA . ILE A 1 15 ? -4.704 6.523 8.715 1.00 0.00 15 ILE A CA 20
ATOM 13097 C C . ILE A 1 15 ? -3.554 5.537 8.841 1.00 0.00 15 ILE A C 20
ATOM 13098 O O . ILE A 1 15 ? -2.397 5.927 8.991 1.00 0.00 15 ILE A O 20
ATOM 13114 N N . GLY A 1 16 ? -3.882 4.251 8.762 1.00 0.00 16 GLY A N 20
ATOM 13115 C CA . GLY A 1 16 ? -2.867 3.223 8.851 1.00 0.00 16 GLY A CA 20
ATOM 13116 C C . GLY A 1 16 ? -1.769 3.429 7.829 1.00 0.00 16 GLY A C 20
ATOM 13117 O O . GLY A 1 16 ? -0.607 3.111 8.081 1.00 0.00 16 GLY A O 20
ATOM 13121 N N . LYS A 1 17 ? -2.137 3.972 6.671 1.00 0.00 17 LYS A N 20
ATOM 13122 C CA . LYS A 1 17 ? -1.173 4.230 5.611 1.00 0.00 17 LYS A CA 20
ATOM 13123 C C . LYS A 1 17 ? -0.363 5.484 5.918 1.00 0.00 17 LYS A C 20
ATOM 13124 O O . LYS A 1 17 ? 0.819 5.571 5.587 1.00 0.00 17 LYS A O 20
ATOM 13143 N N . GLY A 1 18 ? -1.009 6.453 6.558 1.00 0.00 18 GLY A N 20
ATOM 13144 C CA . GLY A 1 18 ? -0.336 7.690 6.906 1.00 0.00 18 GLY A CA 20
ATOM 13145 C C . GLY A 1 18 ? 0.873 7.455 7.788 1.00 0.00 18 GLY A C 20
ATOM 13146 O O . GLY A 1 18 ? 1.962 7.958 7.509 1.00 0.00 18 GLY A O 20
ATOM 13150 N N . LEU A 1 19 ? 0.684 6.683 8.854 1.00 0.00 19 LEU A N 20
ATOM 13151 C CA . LEU A 1 19 ? 1.769 6.377 9.778 1.00 0.00 19 LEU A CA 20
ATOM 13152 C C . LEU A 1 19 ? 2.829 5.523 9.094 1.00 0.00 19 LEU A C 20
ATOM 13153 O O . LEU A 1 19 ? 4.028 5.770 9.234 1.00 0.00 19 LEU A O 20
ATOM 13169 N N . ARG A 1 20 ? 2.378 4.521 8.350 1.00 0.00 20 ARG A N 20
ATOM 13170 C CA . ARG A 1 20 ? 3.285 3.630 7.637 1.00 0.00 20 ARG A CA 20
ATOM 13171 C C . ARG A 1 20 ? 4.202 4.426 6.718 1.00 0.00 20 ARG A C 20
ATOM 13172 O O . ARG A 1 20 ? 5.395 4.139 6.613 1.00 0.00 20 ARG A O 20
ATOM 13193 N N . ALA A 1 21 ? 3.640 5.437 6.062 1.00 0.00 21 ALA A N 20
ATOM 13194 C CA . ALA A 1 21 ? 4.412 6.281 5.163 1.00 0.00 21 ALA A CA 20
ATOM 13195 C C . ALA A 1 21 ? 5.577 6.923 5.905 1.00 0.00 21 ALA A C 20
ATOM 13196 O O . ALA A 1 21 ? 6.729 6.823 5.483 1.00 0.00 21 ALA A O 20
ATOM 13203 N N . ILE A 1 22 ? 5.268 7.573 7.024 1.00 0.00 22 ILE A N 20
ATOM 13204 C CA . ILE A 1 22 ? 6.291 8.219 7.834 1.00 0.00 22 ILE A CA 20
ATOM 13205 C C . ILE A 1 22 ? 7.284 7.190 8.356 1.00 0.00 22 ILE A C 20
ATOM 13206 O O . ILE A 1 22 ? 8.474 7.473 8.496 1.00 0.00 22 ILE A O 20
ATOM 13222 N N . ASN A 1 23 ? 6.786 5.988 8.629 1.00 0.00 23 ASN A N 20
ATOM 13223 C CA . ASN A 1 23 ? 7.628 4.908 9.121 1.00 0.00 23 ASN A CA 20
ATOM 13224 C C . ASN A 1 23 ? 8.708 4.575 8.099 1.00 0.00 23 ASN A C 20
ATOM 13225 O O . ASN A 1 23 ? 9.900 4.698 8.377 1.00 0.00 23 ASN A O 20
ATOM 13236 N N . ILE A 1 24 ? 8.277 4.157 6.912 1.00 0.00 24 ILE A N 20
ATOM 13237 C CA . ILE A 1 24 ? 9.204 3.811 5.841 1.00 0.00 24 ILE A CA 20
ATOM 13238 C C . ILE A 1 24 ? 10.198 4.935 5.588 1.00 0.00 24 ILE A C 20
ATOM 13239 O O . ILE A 1 24 ? 11.359 4.688 5.258 1.00 0.00 24 ILE A O 20
ATOM 13255 N N . ALA A 1 25 ? 9.741 6.172 5.745 1.00 0.00 25 ALA A N 20
ATOM 13256 C CA . ALA A 1 25 ? 10.602 7.328 5.532 1.00 0.00 25 ALA A CA 20
ATOM 13257 C C . ALA A 1 25 ? 11.652 7.426 6.629 1.00 0.00 25 ALA A C 20
ATOM 13258 O O . ALA A 1 25 ? 12.834 7.629 6.354 1.00 0.00 25 ALA A O 20
ATOM 13265 N N . SER A 1 26 ? 11.217 7.264 7.871 1.00 0.00 26 SER A N 20
ATOM 13266 C CA . SER A 1 26 ? 12.127 7.319 9.004 1.00 0.00 26 SER A CA 20
ATOM 13267 C C . SER A 1 26 ? 12.992 6.062 9.048 1.00 0.00 26 SER A C 20
ATOM 13268 O O . SER A 1 26 ? 13.884 5.941 9.889 1.00 0.00 26 SER A O 20
ATOM 13276 N N . THR A 1 27 ? 12.723 5.128 8.136 1.00 0.00 27 THR A N 20
ATOM 13277 C CA . THR A 1 27 ? 13.482 3.883 8.075 1.00 0.00 27 THR A CA 20
ATOM 13278 C C . THR A 1 27 ? 14.681 4.024 7.142 1.00 0.00 27 THR A C 20
ATOM 13279 O O . THR A 1 27 ? 15.827 3.852 7.557 1.00 0.00 27 THR A O 20
ATOM 13290 N N . ALA A 1 28 ? 14.405 4.338 5.879 1.00 0.00 28 ALA A N 20
ATOM 13291 C CA . ALA A 1 28 ? 15.455 4.502 4.880 1.00 0.00 28 ALA A CA 20
ATOM 13292 C C . ALA A 1 28 ? 16.716 5.099 5.495 1.00 0.00 28 ALA A C 20
ATOM 13293 O O . ALA A 1 28 ? 17.800 4.526 5.393 1.00 0.00 28 ALA A O 20
ATOM 13300 N N . HIS A 1 29 ? 16.563 6.254 6.128 1.00 0.00 29 HIS A N 20
ATOM 13301 C CA . HIS A 1 29 ? 17.689 6.935 6.757 1.00 0.00 29 HIS A CA 20
ATOM 13302 C C . HIS A 1 29 ? 18.503 5.969 7.618 1.00 0.00 29 HIS A C 20
ATOM 13303 O O . HIS A 1 29 ? 19.726 5.890 7.492 1.00 0.00 29 HIS A O 20
ATOM 13318 N N . ASP A 1 30 ? 17.819 5.242 8.497 1.00 0.00 30 ASP A N 20
ATOM 13319 C CA . ASP A 1 30 ? 18.478 4.288 9.383 1.00 0.00 30 ASP A CA 20
ATOM 13320 C C . ASP A 1 30 ? 19.208 3.210 8.588 1.00 0.00 30 ASP A C 20
ATOM 13321 O O . ASP A 1 30 ? 20.146 2.587 9.087 1.00 0.00 30 ASP A O 20
ATOM 13330 N N . VAL A 1 31 ? 18.774 2.992 7.352 1.00 0.00 31 VAL A N 20
ATOM 13331 C CA . VAL A 1 31 ? 19.391 1.987 6.494 1.00 0.00 31 VAL A CA 20
ATOM 13332 C C . VAL A 1 31 ? 20.713 2.488 5.933 1.00 0.00 31 VAL A C 20
ATOM 13333 O O . VAL A 1 31 ? 21.776 1.947 6.241 1.00 0.00 31 VAL A O 20
ATOM 13346 N N . TYR A 1 32 ? 20.645 3.532 5.119 1.00 0.00 32 TYR A N 20
ATOM 13347 C CA . TYR A 1 32 ? 21.843 4.112 4.529 1.00 0.00 32 TYR A CA 20
ATOM 13348 C C . TYR A 1 32 ? 22.875 4.397 5.616 1.00 0.00 32 TYR A C 20
ATOM 13349 O O . TYR A 1 32 ? 24.071 4.497 5.346 1.00 0.00 32 TYR A O 20
ATOM 13367 N N . SER A 1 33 ? 22.391 4.522 6.848 1.00 0.00 33 SER A N 20
ATOM 13368 C CA . SER A 1 33 ? 23.249 4.791 7.994 1.00 0.00 33 SER A CA 20
ATOM 13369 C C . SER A 1 33 ? 24.086 3.571 8.351 1.00 0.00 33 SER A C 20
ATOM 13370 O O . SER A 1 33 ? 25.316 3.609 8.300 1.00 0.00 33 SER A O 20
ATOM 13378 N N . PHE A 1 34 ? 23.408 2.487 8.706 1.00 0.00 34 PHE A N 20
ATOM 13379 C CA . PHE A 1 34 ? 24.083 1.247 9.068 1.00 0.00 34 PHE A CA 20
ATOM 13380 C C . PHE A 1 34 ? 24.290 0.376 7.835 1.00 0.00 34 PHE A C 20
ATOM 13381 O O . PHE A 1 34 ? 24.435 -0.842 7.935 1.00 0.00 34 PHE A O 20
ATOM 13398 N N . PHE A 1 35 ? 24.294 1.018 6.672 1.00 0.00 35 PHE A N 20
ATOM 13399 C CA . PHE A 1 35 ? 24.475 0.317 5.405 1.00 0.00 35 PHE A CA 20
ATOM 13400 C C . PHE A 1 35 ? 25.952 0.179 5.058 1.00 0.00 35 PHE A C 20
ATOM 13401 O O . PHE A 1 35 ? 26.416 -0.909 4.716 1.00 0.00 35 PHE A O 20
ATOM 13418 N N . LYS A 1 36 ? 26.677 1.293 5.143 1.00 0.00 36 LYS A N 20
ATOM 13419 C CA . LYS A 1 36 ? 28.108 1.322 4.838 1.00 0.00 36 LYS A CA 20
ATOM 13420 C C . LYS A 1 36 ? 28.760 -0.039 5.043 1.00 0.00 36 LYS A C 20
ATOM 13421 O O . LYS A 1 36 ? 29.367 -0.583 4.121 1.00 0.00 36 LYS A O 20
ATOM 13440 N N . PRO A 1 37 ? 28.638 -0.622 6.248 1.00 0.00 37 PRO A N 20
ATOM 13441 C CA . PRO A 1 37 ? 29.210 -1.924 6.542 1.00 0.00 37 PRO A CA 20
ATOM 13442 C C . PRO A 1 37 ? 29.158 -2.841 5.328 1.00 0.00 37 PRO A C 20
ATOM 13443 O O . PRO A 1 37 ? 30.027 -3.692 5.140 1.00 0.00 37 PRO A O 20
ATOM 13454 N N . LYS A 1 38 ? 28.137 -2.649 4.496 1.00 0.00 38 LYS A N 20
ATOM 13455 C CA . LYS A 1 38 ? 27.976 -3.449 3.290 1.00 0.00 38 LYS A CA 20
ATOM 13456 C C . LYS A 1 38 ? 26.749 -3.018 2.487 1.00 0.00 38 LYS A C 20
ATOM 13457 O O . LYS A 1 38 ? 25.940 -3.857 2.095 1.00 0.00 38 LYS A O 20
ATOM 13476 N N . HIS A 1 39 ? 26.624 -1.708 2.240 1.00 0.00 39 HIS A N 20
ATOM 13477 C CA . HIS A 1 39 ? 25.505 -1.164 1.472 1.00 0.00 39 HIS A CA 20
ATOM 13478 C C . HIS A 1 39 ? 24.943 -2.191 0.494 1.00 0.00 39 HIS A C 20
ATOM 13479 O O . HIS A 1 39 ? 23.811 -2.651 0.643 1.00 0.00 39 HIS A O 20
ATOM 13494 N N . LYS A 1 40 ? 25.742 -2.547 -0.502 1.00 0.00 40 LYS A N 20
ATOM 13495 C CA . LYS A 1 40 ? 25.328 -3.523 -1.504 1.00 0.00 40 LYS A CA 20
ATOM 13496 C C . LYS A 1 40 ? 23.845 -3.377 -1.830 1.00 0.00 40 LYS A C 20
ATOM 13497 O O . LYS A 1 40 ? 23.034 -4.230 -1.472 1.00 0.00 40 LYS A O 20
ATOM 13516 N N . LYS A 1 41 ? 23.498 -2.291 -2.510 1.00 0.00 41 LYS A N 20
ATOM 13517 C CA . LYS A 1 41 ? 22.112 -2.034 -2.885 1.00 0.00 41 LYS A CA 20
ATOM 13518 C C . LYS A 1 41 ? 21.556 -3.177 -3.725 1.00 0.00 41 LYS A C 20
ATOM 13519 O O . LYS A 1 41 ? 20.621 -3.867 -3.318 1.00 0.00 41 LYS A O 20
ATOM 13538 N N . LYS A 1 42 ? 22.138 -3.370 -4.901 1.00 0.00 42 LYS A N 20
ATOM 13539 C CA . LYS A 1 42 ? 21.707 -4.427 -5.807 1.00 0.00 42 LYS A CA 20
ATOM 13540 C C . LYS A 1 42 ? 22.867 -5.354 -6.153 1.00 0.00 42 LYS A C 20
ATOM 13541 O O . LYS A 1 42 ? 23.832 -4.878 -6.788 1.00 0.00 42 LYS A O 20
#

Foldseek 3Di:
DDDPVVVVVVVCVVVVVVVVVVVVVVVVVVCVVVLVVPVPPD

InterPro domains:
  IPR009456 Moricin family [PF06451] (3-63)
  IPR037043 Moricin domain superfamily [G3DSA:1.20.5.750] (25-66)

CATH classification: 1.20.5.750